Protein 1EF4 (pdb70)

InterPro domains:
  IPR000268 DNA-directed RNA polymerase subunit RPABC5/Rpb10 [MF_00250] (1-55)
  IPR000268 DNA-directed RNA polymerase subunit RPABC5/Rpb10 [PF01194] (1-54)
  IPR000268 DNA-directed RNA polymerase subunit RPABC5/Rpb10 [PIRSF005653] (1-53)
  IPR000268 DNA-directed RNA polymerase subunit RPABC5/Rpb10 [PTHR23431] (1-53)
  IPR020789 RNA polymerases, subunit N, zinc binding site [PS01112] (1-10)
  IPR023580 RNA polymerase subunit RPB10 [SSF46924] (1-54)

Sequence (55 aa):
MIPVRCLSCGKPVSAYFNEYQRRVADGEDPKDVLDDLGLKRYCCRRMLISHVETWMIPVRCLSCGKPVSAYFNEYQRRVADGEDPKDVLDDLGLKRYCCRRMLISHVETWMIPVRCLSCGKPVSAYFNEYQRRVADGEDPKDVLDDLGLKRYCCRRMLISHVETWMIPVRCLSCGKPVSAYFNEYQRRVADGEDPKDVLDDLGLKRYCCRRMLISHVETWMIPVRCLSCGKPVSAYFNEYQRRVADGEDPKDVLDDLGLKRYCCRRMLISHVETWMIPVRCLSCGKPVSAYFNEYQRRVADGEDPKDVLDDLGLKRYCCRRMLISHVETWMIPVRCLSCGKPVSAYFNEYQRRVADGEDPKDVLDDLGLKRYCCRRMLISHVETWMIPVRCLSCGKPVSAYFNEYQRRVADGEDPKDVLDDLGLKRYCCRRMLISHVETWMIPVRCLSCGKPVSAYFNEYQRRVADGEDPKDVLDDLGLKRYCCRRMLISHVETWMIPVRCLSCGKPVSAYFNEYQRRVADGEDPKDVLDDLGLKRYCCRRMLISHVETWMIPVRCLSCGKPVSAYFNEYQRRVADGEDPKDVLDDLGLKRYCCRRMLISHVETWMIPVRCLSCGKPVSAYFNEYQRRVADGEDPKDVLDDLGLKRYCCRRMLISHVETWMIPVRCLSCGKPVSAYFNEYQRRVADGEDPKDVLDDLGLKRYCCRRMLISHVETWMIPVRCLSCGKPVSAYFNEYQRRVADGEDPKDVLDDLGLKRYCCRRMLISHVETWMIPVRCLSCGKPVSAYFNEYQRRVADGEDPKDVLDDLGLKRYCCRRMLISHVETWMIPVRCLSCGKPVSAYFNEYQRRVADGEDPKDVLDDLGLKRYCCRRMLISHVETWMIPVRCLSCGKPVSAYFNEYQRRVADGEDPKDVLDDLGLKRYCCRRMLISHVETWMIPVRCLSCGKPVSAYFNEYQRRVADGEDPKDVLDDLGLKRYCCRRMLISHVETWMIPVRCLSCGKPVSAYFNEYQRRVADGEDPKDVLDDLGLKRYCCRRMLISHVETWMIPVRCLSCGKPVSAYFNEYQRRVADGEDPKDVLDDLGLKRYCCRRMLISHVETW

CATH classification: 1.10.10.60

Secondary structure (DSSP, 8-state):
--SSS-S-TTS--HHHHHHHHHHHHHT--HHHHHHHHT-SSHHHHHHHTTT----

Foldseek 3Di:
DDPDFQQQPPHHQVVLVVVLQVQVVVPHDSVVSCVVSHRPPCSNVVVCVVCNPHD

Solvent-accessible surface area: 4228 Å² total; per-residue (Å²): 93,66,96,142,154,43,8,14,50,60,128,86,0,46,83,97,21,100,62,26,101,162,64,55,79,129,64,80,101,40,150,100,0,3,117,78,3,33,6,148,174,140,39,0,79,129,51,3,55,90,124,10,105,60,284

Structure (mmCIF, N/CA/C/O backbone):
data_1EF4
#
_entry.id   1EF4
#
_cell.length_a   1.000
_cell.length_b   1.000
_cell.length_c   1.000
_cell.angle_alpha   90.00
_cell.angle_beta   90.00
_cell.angle_gamma   90.00
#
_symmetry.space_group_name_H-M   'P 1'
#
loop_
_entity.id
_entity.type
_entity.pdbx_description
1 polymer 'DNA-DIRECTED RNA POLYMERASE'
2 non-polymer 'ZINC ION'
#
loop_
_atom_site.group_PDB
_atom_site.id
_atom_site.type_symbol
_atom_site.label_atom_id
_atom_site.label_alt_id
_atom_site.label_comp_id
_atom_site.label_asym_id
_atom_site.label_entity_id
_atom_site.label_seq_id
_atom_site.pdbx_PDB_ins_code
_atom_site.Cartn_x
_atom_site.Cartn_y
_atom_site.Cartn_z
_atom_site.occupancy
_atom_site.B_iso_or_equiv
_atom_site.auth_seq_id
_atom_site.auth_comp_id
_atom_site.auth_asym_id
_atom_site.auth_atom_id
_atom_site.pdbx_PDB_model_num
ATOM 1 N N . MET A 1 1 ? -7.288 4.616 0.674 1.00 0.00 1 MET A N 1
ATOM 2 C CA . MET A 1 1 ? -6.160 4.491 1.587 1.00 0.00 1 MET A CA 1
ATOM 3 C C . MET A 1 1 ? -6.566 4.863 3.007 1.00 0.00 1 MET A C 1
ATOM 4 O O . MET A 1 1 ? -7.332 5.801 3.221 1.00 0.00 1 MET A O 1
ATOM 18 N N . ILE A 1 2 ? -6.052 4.111 3.974 1.00 0.00 2 ILE A N 1
ATOM 19 C CA . ILE A 1 2 ? -6.343 4.364 5.379 1.00 0.00 2 ILE A CA 1
ATOM 20 C C . ILE A 1 2 ? -5.882 5.771 5.768 1.00 0.00 2 ILE A C 1
ATOM 21 O O . ILE A 1 2 ? -4.812 6.217 5.360 1.00 0.00 2 ILE A O 1
ATOM 37 N N . PRO A 1 3 ? -6.701 6.501 6.539 1.00 0.00 3 PRO A N 1
ATOM 38 C CA . PRO A 1 3 ? -6.362 7.849 6.996 1.00 0.00 3 PRO A CA 1
ATOM 39 C C . PRO A 1 3 ? -5.410 7.803 8.174 1.00 0.00 3 PRO A C 1
ATOM 40 O O . PRO A 1 3 ? -5.084 6.722 8.664 1.00 0.00 3 PRO A O 1
ATOM 51 N N . VAL A 1 4 ? -4.990 8.968 8.652 1.00 0.00 4 VAL A N 1
ATOM 52 C CA . VAL A 1 4 ? -4.117 9.019 9.813 1.00 0.00 4 VAL A CA 1
ATOM 53 C C . VAL A 1 4 ? -2.759 8.383 9.501 1.00 0.00 4 VAL A C 1
ATOM 54 O O . VAL A 1 4 ? -1.759 9.077 9.318 1.00 0.00 4 VAL A O 1
ATOM 67 N N . ARG A 1 5 ? -2.739 7.059 9.473 1.00 0.00 5 ARG A N 1
ATOM 68 C CA . ARG A 1 5 ? -1.523 6.305 9.217 1.00 0.00 5 ARG A CA 1
ATOM 69 C C . ARG A 1 5 ? -0.839 6.756 7.932 1.00 0.00 5 ARG A C 1
ATOM 70 O O . ARG A 1 5 ? -1.304 7.672 7.254 1.00 0.00 5 ARG A O 1
ATOM 91 N N . CYS A 1 6 ? 0.271 6.100 7.605 1.00 0.00 6 CYS A N 1
ATOM 92 C CA . CYS A 1 6 ? 1.035 6.431 6.409 1.00 0.00 6 CYS A CA 1
ATOM 93 C C . CYS A 1 6 ? 0.801 5.413 5.304 1.00 0.00 6 CYS A C 1
ATOM 94 O O . CYS A 1 6 ? 1.393 4.336 5.303 1.00 0.00 6 CYS A O 1
ATOM 101 N N . LEU A 1 7 ? -0.060 5.770 4.361 1.00 0.00 7 LEU A N 1
ATOM 102 C CA . LEU A 1 7 ? -0.352 4.922 3.219 1.00 0.00 7 LEU A CA 1
ATOM 103 C C . LEU A 1 7 ? -0.320 5.759 1.948 1.00 0.00 7 LEU A C 1
ATOM 104 O O . LEU A 1 7 ? -1.227 5.696 1.124 1.00 0.00 7 LEU A O 1
ATOM 120 N N . SER A 1 8 ? 0.708 6.587 1.834 1.00 0.00 8 SER A N 1
ATOM 121 C CA . SER A 1 8 ? 0.868 7.469 0.684 1.00 0.00 8 SER A CA 1
ATOM 122 C C . SER A 1 8 ? 2.144 8.297 0.811 1.00 0.00 8 SER A C 1
ATOM 123 O O . SER A 1 8 ? 3.002 8.273 -0.072 1.00 0.00 8 SER A O 1
ATOM 131 N N . CYS A 1 9 ? 2.260 9.026 1.916 1.00 0.00 9 CYS A N 1
ATOM 132 C CA . CYS A 1 9 ? 3.436 9.853 2.170 1.00 0.00 9 CYS A CA 1
ATOM 133 C C . CYS A 1 9 ? 3.553 10.994 1.160 1.00 0.00 9 CYS A C 1
ATOM 134 O O . CYS A 1 9 ? 4.606 11.621 1.045 1.00 0.00 9 CYS A O 1
ATOM 141 N N . GLY A 1 10 ? 2.470 11.268 0.437 1.00 0.00 10 GLY A N 1
ATOM 142 C CA . GLY A 1 10 ? 2.490 12.338 -0.543 1.00 0.00 10 GLY A CA 1
ATOM 143 C C . GLY A 1 10 ? 1.758 11.968 -1.816 1.00 0.00 10 GLY A C 1
ATOM 144 O O . GLY A 1 10 ? 1.169 12.827 -2.475 1.00 0.00 10 GLY A O 1
ATOM 148 N N . LYS A 1 11 ? 1.799 10.689 -2.166 1.00 0.00 11 LYS A N 1
ATOM 149 C CA . LYS A 1 11 ? 1.140 10.206 -3.372 1.00 0.00 11 LYS A CA 1
ATOM 150 C C . LYS A 1 11 ? 0.066 9.177 -3.030 1.00 0.00 11 LYS A C 1
ATOM 151 O O . LYS A 1 11 ? 0.284 8.297 -2.198 1.00 0.00 11 LYS A O 1
ATOM 170 N N . PRO A 1 12 ? -1.115 9.273 -3.666 1.00 0.00 12 PRO A N 1
ATOM 171 C CA . PRO A 1 12 ? -2.223 8.343 -3.416 1.00 0.00 12 PRO A CA 1
ATOM 172 C C . PRO A 1 12 ? -1.826 6.891 -3.666 1.00 0.00 12 PRO A C 1
ATOM 173 O O . PRO A 1 12 ? -1.156 6.582 -4.651 1.00 0.00 12 PRO A O 1
ATOM 184 N N . VAL A 1 13 ? -2.249 6.004 -2.771 1.00 0.00 13 VAL A N 1
ATOM 185 C CA . VAL A 1 13 ? -1.949 4.582 -2.902 1.00 0.00 13 VAL A CA 1
ATOM 186 C C . VAL A 1 13 ? -3.207 3.777 -3.249 1.00 0.00 13 VAL A C 1
ATOM 187 O O . VAL A 1 13 ? -3.116 2.629 -3.684 1.00 0.00 13 VAL A O 1
ATOM 200 N N . SER A 1 14 ? -4.377 4.388 -3.062 1.00 0.00 14 SER A N 1
ATOM 201 C CA . SER A 1 14 ? -5.643 3.725 -3.358 1.00 0.00 14 SER A CA 1
ATOM 202 C C . SER A 1 14 ? -5.722 3.322 -4.827 1.00 0.00 14 SER A C 1
ATOM 203 O O . SER A 1 14 ? -5.937 2.155 -5.150 1.00 0.00 14 SER A O 1
ATOM 211 N N . ALA A 1 15 ? -5.556 4.296 -5.714 1.00 0.00 15 ALA A N 1
ATOM 212 C CA . ALA A 1 15 ? -5.610 4.034 -7.146 1.00 0.00 15 ALA A CA 1
ATOM 213 C C . ALA A 1 15 ? -4.615 2.947 -7.539 1.00 0.00 15 ALA A C 1
ATOM 214 O O . ALA A 1 15 ? -4.849 2.187 -8.478 1.00 0.00 15 ALA A O 1
ATOM 221 N N . TYR A 1 16 ? -3.505 2.879 -6.811 1.00 0.00 16 TYR A N 1
ATOM 222 C CA . TYR A 1 16 ? -2.468 1.896 -7.087 1.00 0.00 16 TYR A CA 1
ATOM 223 C C . TYR A 1 16 ? -2.744 0.581 -6.362 1.00 0.00 16 TYR A C 1
ATOM 224 O O . TYR A 1 16 ? -2.322 -0.485 -6.812 1.00 0.00 16 TYR A O 1
ATOM 242 N N . PHE A 1 17 ? -3.456 0.659 -5.239 1.00 0.00 17 PHE A N 1
ATOM 243 C CA . PHE A 1 17 ? -3.790 -0.534 -4.462 1.00 0.00 17 PHE A CA 1
ATOM 244 C C . PHE A 1 17 ? -4.337 -1.633 -5.368 1.00 0.00 17 PHE A C 1
ATOM 245 O O . PHE A 1 17 ? -4.193 -2.820 -5.077 1.00 0.00 17 PHE A O 1
ATOM 262 N N . ASN A 1 18 ? -4.953 -1.226 -6.473 1.00 0.00 18 ASN A N 1
ATOM 263 C CA . ASN A 1 18 ? -5.495 -2.175 -7.435 1.00 0.00 18 ASN A CA 1
ATOM 264 C C . ASN A 1 18 ? -4.377 -3.033 -8.017 1.00 0.00 18 ASN A C 1
ATOM 265 O O . ASN A 1 18 ? -4.539 -4.238 -8.211 1.00 0.00 18 ASN A O 1
ATOM 276 N N . GLU A 1 19 ? -3.236 -2.403 -8.277 1.00 0.00 19 GLU A N 1
ATOM 277 C CA . GLU A 1 19 ? -2.078 -3.108 -8.810 1.00 0.00 19 GLU A CA 1
ATOM 278 C C . GLU A 1 19 ? -1.624 -4.187 -7.837 1.00 0.00 19 GLU A C 1
ATOM 279 O O . GLU A 1 19 ? -1.471 -5.351 -8.209 1.00 0.00 19 GLU A O 1
ATOM 291 N N . TYR A 1 20 ? -1.429 -3.795 -6.583 1.00 0.00 20 TYR A N 1
ATOM 292 C CA . TYR A 1 20 ? -1.025 -4.729 -5.543 1.00 0.00 20 TYR A CA 1
ATOM 293 C C . TYR A 1 20 ? -1.984 -5.913 -5.492 1.00 0.00 20 TYR A C 1
ATOM 294 O O . TYR A 1 20 ? -1.565 -7.070 -5.466 1.00 0.00 20 TYR A O 1
ATOM 312 N N . GLN A 1 21 ? -3.275 -5.606 -5.478 1.00 0.00 21 GLN A N 1
ATOM 313 C CA . GLN A 1 21 ? -4.308 -6.633 -5.431 1.00 0.00 21 GLN A CA 1
ATOM 314 C C . GLN A 1 21 ? -4.164 -7.602 -6.600 1.00 0.00 21 GLN A C 1
ATOM 315 O O . GLN A 1 21 ? -3.995 -8.806 -6.405 1.00 0.00 21 GLN A O 1
ATOM 329 N N . ARG A 1 22 ? -4.232 -7.068 -7.814 1.00 0.00 22 ARG A N 1
ATOM 330 C CA . ARG A 1 22 ? -4.111 -7.884 -9.016 1.00 0.00 22 ARG A CA 1
ATOM 331 C C . ARG A 1 22 ? -2.855 -8.748 -8.966 1.00 0.00 22 ARG A C 1
ATOM 332 O O . ARG A 1 22 ? -2.916 -9.960 -9.168 1.00 0.00 22 ARG A O 1
ATOM 353 N N . ARG A 1 23 ? -1.717 -8.116 -8.695 1.00 0.00 23 ARG A N 1
ATOM 354 C CA . ARG A 1 23 ? -0.448 -8.829 -8.623 1.00 0.00 23 ARG A CA 1
ATOM 355 C C . ARG A 1 23 ? -0.477 -9.890 -7.527 1.00 0.00 23 ARG A C 1
ATOM 356 O O . ARG A 1 23 ? -0.390 -11.086 -7.806 1.00 0.00 23 ARG A O 1
ATOM 377 N N . VAL A 1 24 ? -0.599 -9.443 -6.281 1.00 0.00 24 VAL A N 1
ATOM 378 C CA . VAL A 1 24 ? -0.639 -10.355 -5.143 1.00 0.00 24 VAL A CA 1
ATOM 379 C C . VAL A 1 24 ? -1.638 -11.484 -5.377 1.00 0.00 24 VAL A C 1
ATOM 380 O O . VAL A 1 24 ? -1.459 -12.597 -4.884 1.00 0.00 24 VAL A O 1
ATOM 393 N N . ALA A 1 25 ? -2.688 -11.189 -6.137 1.00 0.00 25 ALA A N 1
ATOM 394 C CA . ALA A 1 25 ? -3.712 -12.181 -6.443 1.00 0.00 25 ALA A CA 1
ATOM 395 C C . ALA A 1 25 ? -3.128 -13.335 -7.249 1.00 0.00 25 ALA A C 1
ATOM 396 O O . ALA A 1 25 ? -3.210 -14.495 -6.842 1.00 0.00 25 ALA A O 1
ATOM 403 N N . ASP A 1 26 ? -2.535 -13.010 -8.394 1.00 0.00 26 ASP A N 1
ATOM 404 C CA . ASP A 1 26 ? -1.931 -14.019 -9.254 1.00 0.00 26 ASP A CA 1
ATOM 405 C C . ASP A 1 26 ? -0.728 -14.662 -8.575 1.00 0.00 26 ASP A C 1
ATOM 406 O O . ASP A 1 26 ? -0.410 -15.826 -8.820 1.00 0.00 26 ASP A O 1
ATOM 415 N N . GLY A 1 27 ? -0.060 -13.895 -7.719 1.00 0.00 27 GLY A N 1
ATOM 416 C CA . GLY A 1 27 ? 1.104 -14.404 -7.017 1.00 0.00 27 GLY A CA 1
ATOM 417 C C . GLY A 1 27 ? 2.367 -13.641 -7.361 1.00 0.00 27 GLY A C 1
ATOM 418 O O . GLY A 1 27 ? 3.466 -14.194 -7.318 1.00 0.00 27 GLY A O 1
ATOM 422 N N . GLU A 1 28 ? 2.212 -12.366 -7.705 1.00 0.00 28 GLU A N 1
ATOM 423 C CA . GLU A 1 28 ? 3.346 -11.525 -8.058 1.00 0.00 28 GLU A CA 1
ATOM 424 C C . GLU A 1 28 ? 3.953 -10.881 -6.817 1.00 0.00 28 GLU A C 1
ATOM 425 O O . GLU A 1 28 ? 3.244 -10.563 -5.861 1.00 0.00 28 GLU A O 1
ATOM 437 N N . ASP A 1 29 ? 5.267 -10.690 -6.837 1.00 0.00 29 ASP A N 1
ATOM 438 C CA . ASP A 1 29 ? 5.968 -10.076 -5.717 1.00 0.00 29 ASP A CA 1
ATOM 439 C C . ASP A 1 29 ? 5.384 -8.699 -5.405 1.00 0.00 29 ASP A C 1
ATOM 440 O O . ASP A 1 29 ? 5.578 -7.751 -6.165 1.00 0.00 29 ASP A O 1
ATOM 449 N N . PRO A 1 30 ? 4.645 -8.568 -4.287 1.00 0.00 30 PRO A N 1
ATOM 450 C CA . PRO A 1 30 ? 4.038 -7.293 -3.897 1.00 0.00 30 PRO A CA 1
ATOM 451 C C . PRO A 1 30 ? 5.075 -6.186 -3.777 1.00 0.00 30 PRO A C 1
ATOM 452 O O . PRO A 1 30 ? 4.866 -5.072 -4.257 1.00 0.00 30 PRO A O 1
ATOM 463 N N . LYS A 1 31 ? 6.206 -6.501 -3.148 1.00 0.00 31 LYS A N 1
ATOM 464 C CA . LYS A 1 31 ? 7.287 -5.535 -2.994 1.00 0.00 31 LYS A CA 1
ATOM 465 C C . LYS A 1 31 ? 7.614 -4.897 -4.337 1.00 0.00 31 LYS A C 1
ATOM 466 O O . LYS A 1 31 ? 7.885 -3.698 -4.422 1.00 0.00 31 LYS A O 1
ATOM 485 N N . ASP A 1 32 ? 7.540 -5.701 -5.393 1.00 0.00 32 ASP A N 1
ATOM 486 C CA . ASP A 1 32 ? 7.749 -5.200 -6.741 1.00 0.00 32 ASP A CA 1
ATOM 487 C C . ASP A 1 32 ? 6.623 -4.240 -7.093 1.00 0.00 32 ASP A C 1
ATOM 488 O O . ASP A 1 32 ? 6.848 -3.182 -7.684 1.00 0.00 32 ASP A O 1
ATOM 497 N N . VAL A 1 33 ? 5.412 -4.601 -6.681 1.00 0.00 33 VAL A N 1
ATOM 498 C CA . VAL A 1 33 ? 4.253 -3.753 -6.893 1.00 0.00 33 VAL A CA 1
ATOM 499 C C . VAL A 1 33 ? 4.448 -2.425 -6.181 1.00 0.00 33 VAL A C 1
ATOM 500 O O . VAL A 1 33 ? 4.185 -1.365 -6.742 1.00 0.00 33 VAL A O 1
ATOM 513 N N . LEU A 1 34 ? 4.945 -2.490 -4.945 1.00 0.00 34 LEU A N 1
ATOM 514 C CA . LEU A 1 34 ? 5.207 -1.288 -4.160 1.00 0.00 34 LEU A CA 1
ATOM 515 C C . LEU A 1 34 ? 5.993 -0.283 -4.986 1.00 0.00 34 LEU A C 1
ATOM 516 O O . LEU A 1 34 ? 5.750 0.922 -4.919 1.00 0.00 34 LEU A O 1
ATOM 532 N N . ASP A 1 35 ? 6.919 -0.794 -5.789 1.00 0.00 35 ASP A N 1
ATOM 533 C CA . ASP A 1 35 ? 7.707 0.054 -6.663 1.00 0.00 35 ASP A CA 1
ATOM 534 C C . ASP A 1 35 ? 6.796 0.744 -7.674 1.00 0.00 35 ASP A C 1
ATOM 535 O O . ASP A 1 35 ? 6.978 1.917 -7.995 1.00 0.00 35 ASP A O 1
ATOM 544 N N . ASP A 1 36 ? 5.794 0.004 -8.147 1.00 0.00 36 ASP A N 1
ATOM 545 C CA . ASP A 1 36 ? 4.825 0.539 -9.098 1.00 0.00 36 ASP A CA 1
ATOM 546 C C . ASP A 1 36 ? 3.799 1.413 -8.384 1.00 0.00 36 ASP A C 1
ATOM 547 O O . ASP A 1 36 ? 3.461 2.501 -8.849 1.00 0.00 36 ASP A O 1
ATOM 556 N N . LEU A 1 37 ? 3.313 0.928 -7.242 1.00 0.00 37 LEU A N 1
ATOM 557 C CA . LEU A 1 37 ? 2.336 1.659 -6.440 1.00 0.00 37 LEU A CA 1
ATOM 558 C C . LEU A 1 37 ? 2.744 3.121 -6.287 1.00 0.00 37 LEU A C 1
ATOM 559 O O . LEU A 1 37 ? 1.920 4.027 -6.416 1.00 0.00 37 LEU A O 1
ATOM 575 N N . GLY A 1 38 ? 4.025 3.338 -6.021 1.00 0.00 38 GLY A N 1
ATOM 576 C CA . GLY A 1 38 ? 4.538 4.686 -5.868 1.00 0.00 38 GLY A CA 1
ATOM 577 C C . GLY A 1 38 ? 4.258 5.267 -4.497 1.00 0.00 38 GLY A C 1
ATOM 578 O O . GLY A 1 38 ? 3.662 6.337 -4.379 1.00 0.00 38 GLY A O 1
ATOM 582 N N . LEU A 1 39 ? 4.702 4.567 -3.459 1.00 0.00 39 LEU A N 1
ATOM 583 C CA . LEU A 1 39 ? 4.500 5.022 -2.090 1.00 0.00 39 LEU A CA 1
ATOM 584 C C . LEU A 1 39 ? 5.826 5.428 -1.452 1.00 0.00 39 LEU A C 1
ATOM 585 O O . LEU A 1 39 ? 6.548 4.592 -0.910 1.00 0.00 39 LEU A O 1
ATOM 601 N N . LYS A 1 40 ? 6.141 6.717 -1.531 1.00 0.00 40 LYS A N 1
ATOM 602 C CA . LYS A 1 40 ? 7.382 7.238 -0.971 1.00 0.00 40 LYS A CA 1
ATOM 603 C C . LYS A 1 40 ? 7.575 6.770 0.467 1.00 0.00 40 LYS A C 1
ATOM 604 O O . LYS A 1 40 ? 6.614 6.650 1.227 1.00 0.00 40 LYS A O 1
ATOM 623 N N . ARG A 1 41 ? 8.825 6.510 0.833 1.00 0.00 41 ARG A N 1
ATOM 624 C CA . ARG A 1 41 ? 9.148 6.057 2.181 1.00 0.00 41 ARG A CA 1
ATOM 625 C C . ARG A 1 41 ? 8.513 4.701 2.466 1.00 0.00 41 ARG A C 1
ATOM 626 O O . ARG A 1 41 ? 7.329 4.489 2.198 1.00 0.00 41 ARG A O 1
ATOM 647 N N . TYR A 1 42 ? 9.306 3.786 3.011 1.00 0.00 42 TYR A N 1
ATOM 648 C CA . TYR A 1 42 ? 8.821 2.450 3.334 1.00 0.00 42 TYR A CA 1
ATOM 649 C C . TYR A 1 42 ? 7.911 2.467 4.559 1.00 0.00 42 TYR A C 1
ATOM 650 O O . TYR A 1 42 ? 7.191 1.503 4.815 1.00 0.00 42 TYR A O 1
ATOM 668 N N . CYS A 1 43 ? 7.934 3.569 5.310 1.00 0.00 43 CYS A N 1
ATOM 669 C CA . CYS A 1 43 ? 7.095 3.697 6.499 1.00 0.00 43 CYS A CA 1
ATOM 670 C C . CYS A 1 43 ? 5.658 3.286 6.193 1.00 0.00 43 CYS A C 1
ATOM 671 O O . CYS A 1 43 ? 4.942 2.793 7.064 1.00 0.00 43 CYS A O 1
ATOM 678 N N . CYS A 1 44 ? 5.252 3.479 4.942 1.00 0.00 44 CYS A N 1
ATOM 679 C CA . CYS A 1 44 ? 3.912 3.103 4.508 1.00 0.00 44 CYS A CA 1
ATOM 680 C C . CYS A 1 44 ? 3.891 1.647 4.063 1.00 0.00 44 CYS A C 1
ATOM 681 O O . CYS A 1 44 ? 3.156 0.830 4.613 1.00 0.00 44 CYS A O 1
ATOM 688 N N . ARG A 1 45 ? 4.728 1.322 3.080 1.00 0.00 45 ARG A N 1
ATOM 689 C CA . ARG A 1 45 ? 4.808 -0.041 2.559 1.00 0.00 45 ARG A CA 1
ATOM 690 C C . ARG A 1 45 ? 4.889 -1.059 3.691 1.00 0.00 45 ARG A C 1
ATOM 691 O O . ARG A 1 45 ? 4.058 -1.958 3.783 1.00 0.00 45 ARG A O 1
ATOM 712 N N . ARG A 1 46 ? 5.885 -0.900 4.565 1.00 0.00 46 ARG A N 1
ATOM 713 C CA . ARG A 1 46 ? 6.074 -1.812 5.694 1.00 0.00 46 ARG A CA 1
ATOM 714 C C . ARG A 1 46 ? 4.742 -2.158 6.357 1.00 0.00 46 ARG A C 1
ATOM 715 O O . ARG A 1 46 ? 4.544 -3.276 6.829 1.00 0.00 46 ARG A O 1
ATOM 736 N N . MET A 1 47 ? 3.832 -1.192 6.371 1.00 0.00 47 MET A N 1
ATOM 737 C CA . MET A 1 47 ? 2.506 -1.400 6.936 1.00 0.00 47 MET A CA 1
ATOM 738 C C . MET A 1 47 ? 1.565 -1.968 5.882 1.00 0.00 47 MET A C 1
ATOM 739 O O . MET A 1 47 ? 0.702 -2.796 6.178 1.00 0.00 47 MET A O 1
ATOM 753 N N . LEU A 1 48 ? 1.743 -1.509 4.647 1.00 0.00 48 LEU A N 1
ATOM 754 C CA . LEU A 1 48 ? 0.907 -1.941 3.534 1.00 0.00 48 LEU A CA 1
ATOM 755 C C . LEU A 1 48 ? 1.212 -3.373 3.118 1.00 0.00 48 LEU A C 1
ATOM 756 O O . LEU A 1 48 ? 0.384 -4.266 3.296 1.00 0.00 48 LEU A O 1
ATOM 772 N N . ILE A 1 49 ? 2.389 -3.582 2.528 1.00 0.00 49 ILE A N 1
ATOM 773 C CA . ILE A 1 49 ? 2.780 -4.911 2.042 1.00 0.00 49 ILE A CA 1
ATOM 774 C C . ILE A 1 49 ? 2.385 -6.007 3.030 1.00 0.00 49 ILE A C 1
ATOM 775 O O . ILE A 1 49 ? 2.084 -7.134 2.637 1.00 0.00 49 ILE A O 1
ATOM 791 N N . SER A 1 50 ? 2.376 -5.660 4.312 1.00 0.00 50 SER A N 1
ATOM 792 C CA . SER A 1 50 ? 1.989 -6.600 5.355 1.00 0.00 50 SER A CA 1
ATOM 793 C C . SER A 1 50 ? 0.481 -6.567 5.590 1.00 0.00 50 SER A C 1
ATOM 794 O O . SER A 1 50 ? -0.213 -7.561 5.380 1.00 0.00 50 SER A O 1
ATOM 802 N N . HIS A 1 51 ? -0.014 -5.420 6.048 1.00 0.00 51 HIS A N 1
ATOM 803 C CA . HIS A 1 51 ? -1.434 -5.260 6.347 1.00 0.00 51 HIS A CA 1
ATOM 804 C C . HIS A 1 51 ? -2.233 -4.821 5.119 1.00 0.00 51 HIS A C 1
ATOM 805 O O . HIS A 1 51 ? -3.002 -5.604 4.561 1.00 0.00 51 HIS A O 1
ATOM 819 N N . VAL A 1 52 ? -2.079 -3.547 4.740 1.00 0.00 52 VAL A N 1
ATOM 820 C CA . VAL A 1 52 ? -2.805 -2.957 3.605 1.00 0.00 52 VAL A CA 1
ATOM 821 C C . VAL A 1 52 ? -4.219 -3.517 3.467 1.00 0.00 52 VAL A C 1
ATOM 822 O O . VAL A 1 52 ? -4.596 -4.028 2.413 1.00 0.00 52 VAL A O 1
ATOM 835 N N . GLU A 1 53 ? -5.002 -3.402 4.535 1.00 0.00 53 GLU A N 1
ATOM 836 C CA . GLU A 1 53 ? -6.377 -3.889 4.531 1.00 0.00 53 GLU A CA 1
ATOM 837 C C . GLU A 1 53 ? -7.140 -3.356 3.323 1.00 0.00 53 GLU A C 1
ATOM 838 O O . GLU A 1 53 ? -7.742 -2.283 3.380 1.00 0.00 53 GLU A O 1
ATOM 850 N N . THR A 1 54 ? -7.111 -4.113 2.231 1.00 0.00 54 THR A N 1
ATOM 851 C CA . THR A 1 54 ? -7.796 -3.715 1.006 1.00 0.00 54 THR A CA 1
ATOM 852 C C . THR A 1 54 ? -9.299 -3.945 1.119 1.00 0.00 54 THR A C 1
ATOM 853 O O . THR A 1 54 ? -10.094 -3.232 0.506 1.00 0.00 54 THR A O 1
ATOM 864 N N . TRP A 1 55 ? -9.682 -4.944 1.908 1.00 0.00 55 TRP A N 1
ATOM 865 C CA . TRP A 1 55 ? -11.091 -5.267 2.101 1.00 0.00 55 TRP A CA 1
ATOM 866 C C . TRP A 1 55 ? -11.882 -4.029 2.506 1.00 0.00 55 TRP A C 1
ATOM 867 O O . TRP A 1 55 ? -11.279 -3.109 3.100 1.00 0.00 55 TRP A O 1
ATOM 890 N N . MET A 1 1 ? -7.238 3.118 0.814 1.00 0.00 1 MET A N 2
ATOM 891 C CA . MET A 1 1 ? -6.146 3.394 1.739 1.00 0.00 1 MET A CA 2
ATOM 892 C C . MET A 1 1 ? -6.681 3.874 3.084 1.00 0.00 1 MET A C 2
ATOM 893 O O . MET A 1 1 ? -7.865 4.181 3.219 1.00 0.00 1 MET A O 2
ATOM 907 N N . ILE A 1 2 ? -5.801 3.933 4.078 1.00 0.00 2 ILE A N 2
ATOM 908 C CA . ILE A 1 2 ? -6.185 4.374 5.414 1.00 0.00 2 ILE A CA 2
ATOM 909 C C . ILE A 1 2 ? -5.638 5.777 5.697 1.00 0.00 2 ILE A C 2
ATOM 910 O O . ILE A 1 2 ? -4.446 6.027 5.536 1.00 0.00 2 ILE A O 2
ATOM 926 N N . PRO A 1 3 ? -6.508 6.721 6.095 1.00 0.00 3 PRO A N 2
ATOM 927 C CA . PRO A 1 3 ? -6.096 8.094 6.409 1.00 0.00 3 PRO A CA 2
ATOM 928 C C . PRO A 1 3 ? -5.343 8.161 7.720 1.00 0.00 3 PRO A C 2
ATOM 929 O O . PRO A 1 3 ? -5.098 7.129 8.345 1.00 0.00 3 PRO A O 2
ATOM 940 N N . VAL A 1 4 ? -5.016 9.373 8.156 1.00 0.00 4 VAL A N 2
ATOM 941 C CA . VAL A 1 4 ? -4.343 9.554 9.430 1.00 0.00 4 VAL A CA 2
ATOM 942 C C . VAL A 1 4 ? -2.930 8.959 9.389 1.00 0.00 4 VAL A C 2
ATOM 943 O O . VAL A 1 4 ? -1.936 9.683 9.451 1.00 0.00 4 VAL A O 2
ATOM 956 N N . ARG A 1 5 ? -2.859 7.641 9.296 1.00 0.00 5 ARG A N 2
ATOM 957 C CA . ARG A 1 5 ? -1.589 6.932 9.265 1.00 0.00 5 ARG A CA 2
ATOM 958 C C . ARG A 1 5 ? -0.899 7.069 7.915 1.00 0.00 5 ARG A C 2
ATOM 959 O O . ARG A 1 5 ? -1.307 7.862 7.067 1.00 0.00 5 ARG A O 2
ATOM 980 N N . CYS A 1 6 ? 0.135 6.260 7.726 1.00 0.00 6 CYS A N 2
ATOM 981 C CA . CYS A 1 6 ? 0.861 6.206 6.467 1.00 0.00 6 CYS A CA 2
ATOM 982 C C . CYS A 1 6 ? -0.089 5.842 5.341 1.00 0.00 6 CYS A C 2
ATOM 983 O O . CYS A 1 6 ? -1.293 6.051 5.458 1.00 0.00 6 CYS A O 2
ATOM 990 N N . LEU A 1 7 ? 0.461 5.311 4.253 1.00 0.00 7 LEU A N 2
ATOM 991 C CA . LEU A 1 7 ? -0.324 4.898 3.089 1.00 0.00 7 LEU A CA 2
ATOM 992 C C . LEU A 1 7 ? -0.579 6.078 2.158 1.00 0.00 7 LEU A C 2
ATOM 993 O O . LEU A 1 7 ? -1.600 6.133 1.474 1.00 0.00 7 LEU A O 2
ATOM 1009 N N . SER A 1 8 ? 0.362 7.015 2.129 1.00 0.00 8 SER A N 2
ATOM 1010 C CA . SER A 1 8 ? 0.242 8.192 1.278 1.00 0.00 8 SER A CA 2
ATOM 1011 C C . SER A 1 8 ? 1.510 9.035 1.342 1.00 0.00 8 SER A C 2
ATOM 1012 O O . SER A 1 8 ? 2.327 9.018 0.422 1.00 0.00 8 SER A O 2
ATOM 1020 N N . CYS A 1 9 ? 1.669 9.768 2.438 1.00 0.00 9 CYS A N 2
ATOM 1021 C CA . CYS A 1 9 ? 2.842 10.611 2.627 1.00 0.00 9 CYS A CA 2
ATOM 1022 C C . CYS A 1 9 ? 2.954 11.666 1.527 1.00 0.00 9 CYS A C 2
ATOM 1023 O O . CYS A 1 9 ? 4.016 12.257 1.331 1.00 0.00 9 CYS A O 2
ATOM 1030 N N . GLY A 1 10 ? 1.858 11.898 0.812 1.00 0.00 10 GLY A N 2
ATOM 1031 C CA . GLY A 1 10 ? 1.862 12.878 -0.257 1.00 0.00 10 GLY A CA 2
ATOM 1032 C C . GLY A 1 10 ? 1.489 12.278 -1.598 1.00 0.00 10 GLY A C 2
ATOM 1033 O O . GLY A 1 10 ? 1.090 12.994 -2.517 1.00 0.00 10 GLY A O 2
ATOM 1037 N N . LYS A 1 11 ? 1.625 10.961 -1.714 1.00 0.00 11 LYS A N 2
ATOM 1038 C CA . LYS A 1 11 ? 1.315 10.268 -2.959 1.00 0.00 11 LYS A CA 2
ATOM 1039 C C . LYS A 1 11 ? 0.162 9.282 -2.767 1.00 0.00 11 LYS A C 2
ATOM 1040 O O . LYS A 1 11 ? 0.243 8.380 -1.933 1.00 0.00 11 LYS A O 2
ATOM 1059 N N . PRO A 1 12 ? -0.928 9.430 -3.543 1.00 0.00 12 PRO A N 2
ATOM 1060 C CA . PRO A 1 12 ? -2.095 8.543 -3.445 1.00 0.00 12 PRO A CA 2
ATOM 1061 C C . PRO A 1 12 ? -1.740 7.085 -3.719 1.00 0.00 12 PRO A C 2
ATOM 1062 O O . PRO A 1 12 ? -1.080 6.772 -4.710 1.00 0.00 12 PRO A O 2
ATOM 1073 N N . VAL A 1 13 ? -2.192 6.196 -2.840 1.00 0.00 13 VAL A N 2
ATOM 1074 C CA . VAL A 1 13 ? -1.920 4.769 -2.984 1.00 0.00 13 VAL A CA 2
ATOM 1075 C C . VAL A 1 13 ? -3.200 3.976 -3.251 1.00 0.00 13 VAL A C 2
ATOM 1076 O O . VAL A 1 13 ? -3.148 2.841 -3.724 1.00 0.00 13 VAL A O 2
ATOM 1089 N N . SER A 1 14 ? -4.346 4.577 -2.940 1.00 0.00 14 SER A N 2
ATOM 1090 C CA . SER A 1 14 ? -5.634 3.921 -3.136 1.00 0.00 14 SER A CA 2
ATOM 1091 C C . SER A 1 14 ? -5.819 3.479 -4.585 1.00 0.00 14 SER A C 2
ATOM 1092 O O . SER A 1 14 ? -6.264 2.363 -4.851 1.00 0.00 14 SER A O 2
ATOM 1100 N N . ALA A 1 15 ? -5.485 4.364 -5.517 1.00 0.00 15 ALA A N 2
ATOM 1101 C CA . ALA A 1 15 ? -5.630 4.067 -6.938 1.00 0.00 15 ALA A CA 2
ATOM 1102 C C . ALA A 1 15 ? -4.673 2.962 -7.376 1.00 0.00 15 ALA A C 2
ATOM 1103 O O . ALA A 1 15 ? -4.984 2.181 -8.277 1.00 0.00 15 ALA A O 2
ATOM 1110 N N . TYR A 1 16 ? -3.508 2.904 -6.739 1.00 0.00 16 TYR A N 2
ATOM 1111 C CA . TYR A 1 16 ? -2.505 1.902 -7.069 1.00 0.00 16 TYR A CA 2
ATOM 1112 C C . TYR A 1 16 ? -2.770 0.597 -6.327 1.00 0.00 16 TYR A C 2
ATOM 1113 O O . TYR A 1 16 ? -2.354 -0.476 -6.768 1.00 0.00 16 TYR A O 2
ATOM 1131 N N . PHE A 1 17 ? -3.474 0.693 -5.202 1.00 0.00 17 PHE A N 2
ATOM 1132 C CA . PHE A 1 17 ? -3.808 -0.486 -4.403 1.00 0.00 17 PHE A CA 2
ATOM 1133 C C . PHE A 1 17 ? -4.327 -1.615 -5.288 1.00 0.00 17 PHE A C 2
ATOM 1134 O O . PHE A 1 17 ? -4.132 -2.793 -4.988 1.00 0.00 17 PHE A O 2
ATOM 1151 N N . ASN A 1 18 ? -4.977 -1.245 -6.387 1.00 0.00 18 ASN A N 2
ATOM 1152 C CA . ASN A 1 18 ? -5.498 -2.227 -7.329 1.00 0.00 18 ASN A CA 2
ATOM 1153 C C . ASN A 1 18 ? -4.360 -3.071 -7.890 1.00 0.00 18 ASN A C 2
ATOM 1154 O O . ASN A 1 18 ? -4.505 -4.277 -8.088 1.00 0.00 18 ASN A O 2
ATOM 1165 N N . GLU A 1 19 ? -3.222 -2.426 -8.129 1.00 0.00 19 GLU A N 2
ATOM 1166 C CA . GLU A 1 19 ? -2.045 -3.117 -8.641 1.00 0.00 19 GLU A CA 2
ATOM 1167 C C . GLU A 1 19 ? -1.580 -4.172 -7.646 1.00 0.00 19 GLU A C 2
ATOM 1168 O O . GLU A 1 19 ? -1.381 -5.333 -8.002 1.00 0.00 19 GLU A O 2
ATOM 1180 N N . TYR A 1 20 ? -1.428 -3.762 -6.390 1.00 0.00 20 TYR A N 2
ATOM 1181 C CA . TYR A 1 20 ? -1.026 -4.679 -5.330 1.00 0.00 20 TYR A CA 2
ATOM 1182 C C . TYR A 1 20 ? -1.946 -5.894 -5.313 1.00 0.00 20 TYR A C 2
ATOM 1183 O O . TYR A 1 20 ? -1.489 -7.036 -5.300 1.00 0.00 20 TYR A O 2
ATOM 1201 N N . GLN A 1 21 ? -3.245 -5.629 -5.312 1.00 0.00 21 GLN A N 2
ATOM 1202 C CA . GLN A 1 21 ? -4.241 -6.690 -5.307 1.00 0.00 21 GLN A CA 2
ATOM 1203 C C . GLN A 1 21 ? -4.022 -7.634 -6.483 1.00 0.00 21 GLN A C 2
ATOM 1204 O O . GLN A 1 21 ? -3.651 -8.794 -6.302 1.00 0.00 21 GLN A O 2
ATOM 1218 N N . ARG A 1 22 ? -4.248 -7.122 -7.688 1.00 0.00 22 ARG A N 2
ATOM 1219 C CA . ARG A 1 22 ? -4.090 -7.911 -8.907 1.00 0.00 22 ARG A CA 2
ATOM 1220 C C . ARG A 1 22 ? -2.815 -8.750 -8.870 1.00 0.00 22 ARG A C 2
ATOM 1221 O O . ARG A 1 22 ? -2.854 -9.962 -9.088 1.00 0.00 22 ARG A O 2
ATOM 1242 N N . ARG A 1 23 ? -1.686 -8.105 -8.589 1.00 0.00 23 ARG A N 2
ATOM 1243 C CA . ARG A 1 23 ? -0.410 -8.807 -8.524 1.00 0.00 23 ARG A CA 2
ATOM 1244 C C . ARG A 1 23 ? -0.472 -9.946 -7.514 1.00 0.00 23 ARG A C 2
ATOM 1245 O O . ARG A 1 23 ? -0.327 -11.114 -7.873 1.00 0.00 23 ARG A O 2
ATOM 1266 N N . VAL A 1 24 ? -0.706 -9.602 -6.251 1.00 0.00 24 VAL A N 2
ATOM 1267 C CA . VAL A 1 24 ? -0.800 -10.602 -5.193 1.00 0.00 24 VAL A CA 2
ATOM 1268 C C . VAL A 1 24 ? -1.747 -11.730 -5.592 1.00 0.00 24 VAL A C 2
ATOM 1269 O O . VAL A 1 24 ? -1.611 -12.862 -5.128 1.00 0.00 24 VAL A O 2
ATOM 1282 N N . ALA A 1 25 ? -2.705 -11.409 -6.456 1.00 0.00 25 ALA A N 2
ATOM 1283 C CA . ALA A 1 25 ? -3.675 -12.393 -6.923 1.00 0.00 25 ALA A CA 2
ATOM 1284 C C . ALA A 1 25 ? -2.998 -13.467 -7.768 1.00 0.00 25 ALA A C 2
ATOM 1285 O O . ALA A 1 25 ? -3.064 -14.654 -7.450 1.00 0.00 25 ALA A O 2
ATOM 1292 N N . ASP A 1 26 ? -2.347 -13.043 -8.846 1.00 0.00 26 ASP A N 2
ATOM 1293 C CA . ASP A 1 26 ? -1.655 -13.971 -9.733 1.00 0.00 26 ASP A CA 2
ATOM 1294 C C . ASP A 1 26 ? -0.525 -14.682 -8.994 1.00 0.00 26 ASP A C 2
ATOM 1295 O O . ASP A 1 26 ? -0.267 -15.863 -9.226 1.00 0.00 26 ASP A O 2
ATOM 1304 N N . GLY A 1 27 ? 0.140 -13.958 -8.097 1.00 0.00 27 GLY A N 2
ATOM 1305 C CA . GLY A 1 27 ? 1.225 -14.543 -7.330 1.00 0.00 27 GLY A CA 2
ATOM 1306 C C . GLY A 1 27 ? 2.530 -13.784 -7.480 1.00 0.00 27 GLY A C 2
ATOM 1307 O O . GLY A 1 27 ? 3.606 -14.382 -7.465 1.00 0.00 27 GLY A O 2
ATOM 1311 N N . GLU A 1 28 ? 2.439 -12.464 -7.613 1.00 0.00 28 GLU A N 2
ATOM 1312 C CA . GLU A 1 28 ? 3.624 -11.629 -7.758 1.00 0.00 28 GLU A CA 2
ATOM 1313 C C . GLU A 1 28 ? 4.047 -11.046 -6.415 1.00 0.00 28 GLU A C 2
ATOM 1314 O O . GLU A 1 28 ? 3.228 -10.883 -5.511 1.00 0.00 28 GLU A O 2
ATOM 1326 N N . ASP A 1 29 ? 5.330 -10.724 -6.295 1.00 0.00 29 ASP A N 2
ATOM 1327 C CA . ASP A 1 29 ? 5.856 -10.138 -5.069 1.00 0.00 29 ASP A CA 2
ATOM 1328 C C . ASP A 1 29 ? 5.335 -8.712 -4.895 1.00 0.00 29 ASP A C 2
ATOM 1329 O O . ASP A 1 29 ? 5.664 -7.827 -5.685 1.00 0.00 29 ASP A O 2
ATOM 1338 N N . PRO A 1 30 ? 4.493 -8.467 -3.874 1.00 0.00 30 PRO A N 2
ATOM 1339 C CA . PRO A 1 30 ? 3.932 -7.137 -3.628 1.00 0.00 30 PRO A CA 2
ATOM 1340 C C . PRO A 1 30 ? 5.009 -6.066 -3.566 1.00 0.00 30 PRO A C 2
ATOM 1341 O O . PRO A 1 30 ? 4.830 -4.962 -4.080 1.00 0.00 30 PRO A O 2
ATOM 1352 N N . LYS A 1 31 ? 6.140 -6.404 -2.950 1.00 0.00 31 LYS A N 2
ATOM 1353 C CA . LYS A 1 31 ? 7.260 -5.479 -2.848 1.00 0.00 31 LYS A CA 2
ATOM 1354 C C . LYS A 1 31 ? 7.574 -4.887 -4.216 1.00 0.00 31 LYS A C 2
ATOM 1355 O O . LYS A 1 31 ? 7.870 -3.698 -4.341 1.00 0.00 31 LYS A O 2
ATOM 1374 N N . ASP A 1 32 ? 7.454 -5.718 -5.247 1.00 0.00 32 ASP A N 2
ATOM 1375 C CA . ASP A 1 32 ? 7.643 -5.263 -6.614 1.00 0.00 32 ASP A CA 2
ATOM 1376 C C . ASP A 1 32 ? 6.509 -4.318 -6.986 1.00 0.00 32 ASP A C 2
ATOM 1377 O O . ASP A 1 32 ? 6.726 -3.277 -7.608 1.00 0.00 32 ASP A O 2
ATOM 1386 N N . VAL A 1 33 ? 5.300 -4.673 -6.558 1.00 0.00 33 VAL A N 2
ATOM 1387 C CA . VAL A 1 33 ? 4.137 -3.833 -6.794 1.00 0.00 33 VAL A CA 2
ATOM 1388 C C . VAL A 1 33 ? 4.356 -2.464 -6.175 1.00 0.00 33 VAL A C 2
ATOM 1389 O O . VAL A 1 33 ? 4.101 -1.442 -6.804 1.00 0.00 33 VAL A O 2
ATOM 1402 N N . LEU A 1 34 ? 4.854 -2.454 -4.939 1.00 0.00 34 LEU A N 2
ATOM 1403 C CA . LEU A 1 34 ? 5.134 -1.206 -4.237 1.00 0.00 34 LEU A CA 2
ATOM 1404 C C . LEU A 1 34 ? 5.951 -0.277 -5.121 1.00 0.00 34 LEU A C 2
ATOM 1405 O O . LEU A 1 34 ? 5.715 0.930 -5.160 1.00 0.00 34 LEU A O 2
ATOM 1421 N N . ASP A 1 35 ? 6.897 -0.856 -5.853 1.00 0.00 35 ASP A N 2
ATOM 1422 C CA . ASP A 1 35 ? 7.715 -0.082 -6.770 1.00 0.00 35 ASP A CA 2
ATOM 1423 C C . ASP A 1 35 ? 6.829 0.574 -7.821 1.00 0.00 35 ASP A C 2
ATOM 1424 O O . ASP A 1 35 ? 7.093 1.690 -8.269 1.00 0.00 35 ASP A O 2
ATOM 1433 N N . ASP A 1 36 ? 5.758 -0.125 -8.190 1.00 0.00 36 ASP A N 2
ATOM 1434 C CA . ASP A 1 36 ? 4.803 0.382 -9.170 1.00 0.00 36 ASP A CA 2
ATOM 1435 C C . ASP A 1 36 ? 3.774 1.288 -8.500 1.00 0.00 36 ASP A C 2
ATOM 1436 O O . ASP A 1 36 ? 3.418 2.340 -9.030 1.00 0.00 36 ASP A O 2
ATOM 1445 N N . LEU A 1 37 ? 3.306 0.872 -7.323 1.00 0.00 37 LEU A N 2
ATOM 1446 C CA . LEU A 1 37 ? 2.328 1.645 -6.561 1.00 0.00 37 LEU A CA 2
ATOM 1447 C C . LEU A 1 37 ? 2.745 3.109 -6.481 1.00 0.00 37 LEU A C 2
ATOM 1448 O O . LEU A 1 37 ? 1.935 4.012 -6.690 1.00 0.00 37 LEU A O 2
ATOM 1464 N N . GLY A 1 38 ? 4.019 3.329 -6.182 1.00 0.00 38 GLY A N 2
ATOM 1465 C CA . GLY A 1 38 ? 4.540 4.676 -6.088 1.00 0.00 38 GLY A CA 2
ATOM 1466 C C . GLY A 1 38 ? 4.143 5.369 -4.800 1.00 0.00 38 GLY A C 2
ATOM 1467 O O . GLY A 1 38 ? 3.489 6.411 -4.823 1.00 0.00 38 GLY A O 2
ATOM 1471 N N . LEU A 1 39 ? 4.554 4.795 -3.675 1.00 0.00 39 LEU A N 2
ATOM 1472 C CA . LEU A 1 39 ? 4.239 5.360 -2.369 1.00 0.00 39 LEU A CA 2
ATOM 1473 C C . LEU A 1 39 ? 5.460 6.046 -1.763 1.00 0.00 39 LEU A C 2
ATOM 1474 O O . LEU A 1 39 ? 5.332 6.950 -0.938 1.00 0.00 39 LEU A O 2
ATOM 1490 N N . LYS A 1 40 ? 6.646 5.615 -2.186 1.00 0.00 40 LYS A N 2
ATOM 1491 C CA . LYS A 1 40 ? 7.892 6.196 -1.700 1.00 0.00 40 LYS A CA 2
ATOM 1492 C C . LYS A 1 4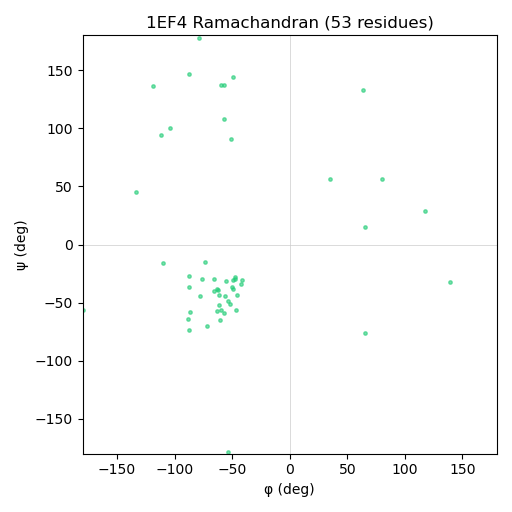0 ? 8.083 5.934 -0.211 1.00 0.00 40 LYS A C 2
ATOM 1493 O O . LYS A 1 40 ? 7.113 5.813 0.539 1.00 0.00 40 LYS A O 2
ATOM 1512 N N . ARG A 1 41 ? 9.341 5.855 0.212 1.00 0.00 41 ARG A N 2
ATOM 1513 C CA . ARG A 1 41 ? 9.666 5.610 1.612 1.00 0.00 41 ARG A CA 2
ATOM 1514 C C . ARG A 1 41 ? 9.093 4.276 2.076 1.00 0.00 41 ARG A C 2
ATOM 1515 O O . ARG A 1 41 ? 8.048 3.837 1.598 1.00 0.00 41 ARG A O 2
ATOM 1536 N N . TYR A 1 42 ? 9.786 3.632 3.010 1.00 0.00 42 TYR A N 2
ATOM 1537 C CA . TYR A 1 42 ? 9.338 2.351 3.541 1.00 0.00 42 TYR A CA 2
ATOM 1538 C C . TYR A 1 42 ? 8.586 2.537 4.851 1.00 0.00 42 TYR A C 2
ATOM 1539 O O . TYR A 1 42 ? 8.499 1.620 5.668 1.00 0.00 42 TYR A O 2
ATOM 1557 N N . CYS A 1 43 ? 8.034 3.726 5.039 1.00 0.00 43 CYS A N 2
ATOM 1558 C CA . CYS A 1 43 ? 7.234 4.015 6.215 1.00 0.00 43 CYS A CA 2
ATOM 1559 C C . CYS A 1 43 ? 5.787 3.610 5.959 1.00 0.00 43 CYS A C 2
ATOM 1560 O O . CYS A 1 43 ? 5.057 3.237 6.877 1.00 0.00 43 CYS A O 2
ATOM 1567 N N . CYS A 1 44 ? 5.397 3.664 4.688 1.00 0.00 44 CYS A N 2
ATOM 1568 C CA . CYS A 1 44 ? 4.054 3.284 4.269 1.00 0.00 44 CYS A CA 2
ATOM 1569 C C . CYS A 1 44 ? 3.980 1.790 3.973 1.00 0.00 44 CYS A C 2
ATOM 1570 O O . CYS A 1 44 ? 3.185 1.063 4.568 1.00 0.00 44 CYS A O 2
ATOM 1577 N N . ARG A 1 45 ? 4.802 1.346 3.022 1.00 0.00 45 ARG A N 2
ATOM 1578 C CA . ARG A 1 45 ? 4.816 -0.052 2.593 1.00 0.00 45 ARG A CA 2
ATOM 1579 C C . ARG A 1 45 ? 4.747 -1.015 3.774 1.00 0.00 45 ARG A C 2
ATOM 1580 O O . ARG A 1 45 ? 3.892 -1.897 3.806 1.00 0.00 45 ARG A O 2
ATOM 1601 N N . ARG A 1 46 ? 5.670 -0.857 4.728 1.00 0.00 46 ARG A N 2
ATOM 1602 C CA . ARG A 1 46 ? 5.747 -1.734 5.905 1.00 0.00 46 ARG A CA 2
ATOM 1603 C C . ARG A 1 46 ? 4.365 -2.153 6.395 1.00 0.00 46 ARG A C 2
ATOM 1604 O O . ARG A 1 46 ? 4.133 -3.320 6.711 1.00 0.00 46 ARG A O 2
ATOM 1625 N N . MET A 1 47 ? 3.451 -1.195 6.443 1.00 0.00 47 MET A N 2
ATOM 1626 C CA . MET A 1 47 ? 2.094 -1.463 6.868 1.00 0.00 47 MET A CA 2
ATOM 1627 C C . MET A 1 47 ? 1.284 -2.049 5.727 1.00 0.00 47 MET A C 2
ATOM 1628 O O . MET A 1 47 ? 0.454 -2.936 5.924 1.00 0.00 47 MET A O 2
ATOM 1642 N N . LEU A 1 48 ? 1.511 -1.515 4.537 1.00 0.00 48 LEU A N 2
ATOM 1643 C CA . LEU A 1 48 ? 0.756 -1.922 3.368 1.00 0.00 48 LEU A CA 2
ATOM 1644 C C . LEU A 1 48 ? 1.117 -3.336 2.914 1.00 0.00 48 LEU A C 2
ATOM 1645 O O . LEU A 1 48 ? 0.307 -4.256 3.030 1.00 0.00 48 LEU A O 2
ATOM 1661 N N . ILE A 1 49 ? 2.328 -3.501 2.376 1.00 0.00 49 ILE A N 2
ATOM 1662 C CA . ILE A 1 49 ? 2.770 -4.800 1.853 1.00 0.00 49 ILE A CA 2
ATOM 1663 C C . ILE A 1 49 ? 2.339 -5.957 2.750 1.00 0.00 49 ILE A C 2
ATOM 1664 O O . ILE A 1 49 ? 2.113 -7.068 2.272 1.00 0.00 49 ILE A O 2
ATOM 1680 N N . SER A 1 50 ? 2.213 -5.693 4.044 1.00 0.00 50 SER A N 2
ATOM 1681 C CA . SER A 1 50 ? 1.803 -6.723 4.989 1.00 0.00 50 SER A CA 2
ATOM 1682 C C . SER A 1 50 ? 0.302 -6.979 4.901 1.00 0.00 50 SER A C 2
ATOM 1683 O O . SER A 1 50 ? -0.136 -7.965 4.310 1.00 0.00 50 SER A O 2
ATOM 1691 N N . HIS A 1 51 ? -0.480 -6.091 5.507 1.00 0.00 51 HIS A N 2
ATOM 1692 C CA . HIS A 1 51 ? -1.931 -6.233 5.511 1.00 0.00 51 HIS A CA 2
ATOM 1693 C C . HIS A 1 51 ? -2.575 -5.561 4.297 1.00 0.00 51 HIS A C 2
ATOM 1694 O O . HIS A 1 51 ? -3.178 -6.231 3.459 1.00 0.00 51 HIS A O 2
ATOM 1708 N N . VAL A 1 52 ? -2.464 -4.230 4.226 1.00 0.00 52 VAL A N 2
ATOM 1709 C CA . VAL A 1 52 ? -3.063 -3.437 3.144 1.00 0.00 52 VAL A CA 2
ATOM 1710 C C . VAL A 1 52 ? -4.406 -4.010 2.688 1.00 0.00 52 VAL A C 2
ATOM 1711 O O . VAL A 1 52 ? -4.537 -4.505 1.569 1.00 0.00 52 VAL A O 2
ATOM 1724 N N . GLU A 1 53 ? -5.404 -3.929 3.564 1.00 0.00 53 GLU A N 2
ATOM 1725 C CA . GLU A 1 53 ? -6.737 -4.441 3.261 1.00 0.00 53 GLU A CA 2
ATOM 1726 C C . GLU A 1 53 ? -7.200 -3.997 1.876 1.00 0.00 53 GLU A C 2
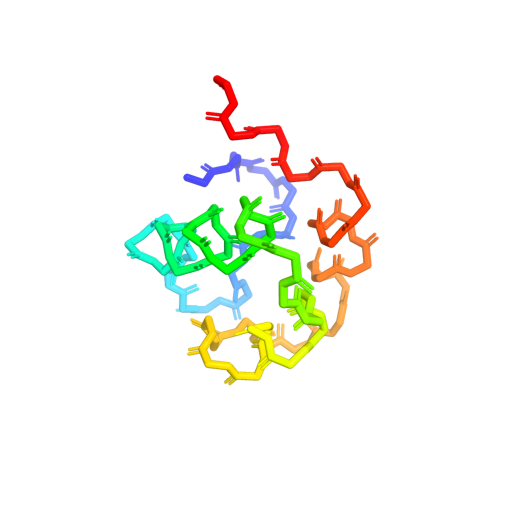ATOM 1727 O O . GLU A 1 53 ? -7.154 -2.812 1.546 1.00 0.00 53 GLU A O 2
ATOM 1739 N N . THR A 1 54 ? -7.645 -4.956 1.070 1.00 0.00 54 THR A N 2
ATOM 1740 C CA . THR A 1 54 ? -8.117 -4.664 -0.279 1.00 0.00 54 THR A CA 2
ATOM 1741 C C . THR A 1 54 ? -9.491 -5.279 -0.528 1.00 0.00 54 THR A C 2
ATOM 1742 O O . THR A 1 54 ? -9.869 -5.528 -1.672 1.00 0.00 54 THR A O 2
ATOM 1753 N N . TRP A 1 55 ? -10.233 -5.517 0.548 1.00 0.00 55 TRP A N 2
ATOM 1754 C CA . TRP A 1 55 ? -11.565 -6.101 0.441 1.00 0.00 55 TRP A CA 2
ATOM 1755 C C . TRP A 1 55 ? -12.307 -6.015 1.770 1.00 0.00 55 TRP A C 2
ATOM 1756 O O . TRP A 1 55 ? -13.548 -6.150 1.764 1.00 0.00 55 TRP A O 2
ATOM 1779 N N . MET A 1 1 ? -7.555 3.548 0.666 1.00 0.00 1 MET A N 3
ATOM 1780 C CA . MET A 1 1 ? -6.426 3.616 1.587 1.00 0.00 1 MET A CA 3
ATOM 1781 C C . MET A 1 1 ? -6.903 3.696 3.032 1.00 0.00 1 MET A C 3
ATOM 1782 O O . MET A 1 1 ? -7.904 4.346 3.333 1.00 0.00 1 MET A O 3
ATOM 1796 N N . ILE A 1 2 ? -6.189 3.012 3.917 1.00 0.00 2 ILE A N 3
ATOM 1797 C CA . ILE A 1 2 ? -6.516 3.023 5.336 1.00 0.00 2 ILE A CA 3
ATOM 1798 C C . ILE A 1 2 ? -6.434 4.450 5.872 1.00 0.00 2 ILE A C 3
ATOM 1799 O O . ILE A 1 2 ? -5.566 5.223 5.465 1.00 0.00 2 ILE A O 3
ATOM 1815 N N . PRO A 1 3 ? -7.358 4.834 6.766 1.00 0.00 3 PRO A N 3
ATOM 1816 C CA . PRO A 1 3 ? -7.349 6.159 7.386 1.00 0.00 3 PRO A CA 3
ATOM 1817 C C . PRO A 1 3 ? -6.259 6.239 8.433 1.00 0.00 3 PRO A C 3
ATOM 1818 O O . PRO A 1 3 ? -5.834 5.210 8.954 1.00 0.00 3 PRO A O 3
ATOM 1829 N N . VAL A 1 4 ? -5.816 7.438 8.769 1.00 0.00 4 VAL A N 3
ATOM 1830 C CA . VAL A 1 4 ? -4.788 7.560 9.775 1.00 0.00 4 VAL A CA 3
ATOM 1831 C C . VAL A 1 4 ? -3.533 6.822 9.302 1.00 0.00 4 VAL A C 3
ATOM 1832 O O . VAL A 1 4 ? -3.601 5.965 8.422 1.00 0.00 4 VAL A O 3
ATOM 1845 N N . ARG A 1 5 ? -2.390 7.163 9.880 1.00 0.00 5 ARG A N 3
ATOM 1846 C CA . ARG A 1 5 ? -1.128 6.529 9.502 1.00 0.00 5 ARG A CA 3
ATOM 1847 C C . ARG A 1 5 ? -0.655 7.037 8.146 1.00 0.00 5 ARG A C 3
ATOM 1848 O O . ARG A 1 5 ? -1.309 7.875 7.526 1.00 0.00 5 ARG A O 3
ATOM 1869 N N . CYS A 1 6 ? 0.468 6.504 7.676 1.00 0.00 6 CYS A N 3
ATOM 1870 C CA . CYS A 1 6 ? 1.000 6.891 6.379 1.00 0.00 6 CYS A CA 3
ATOM 1871 C C . CYS A 1 6 ? 0.823 5.775 5.360 1.00 0.00 6 CYS A C 3
ATOM 1872 O O . CYS A 1 6 ? 1.471 4.734 5.431 1.00 0.00 6 CYS A O 3
ATOM 1879 N N . LEU A 1 7 ? -0.119 5.993 4.450 1.00 0.00 7 LEU A N 3
ATOM 1880 C CA . LEU A 1 7 ? -0.411 5.059 3.380 1.00 0.00 7 LEU A CA 3
ATOM 1881 C C . LEU A 1 7 ? -0.405 5.816 2.062 1.00 0.00 7 LEU A C 3
ATOM 1882 O O . LEU A 1 7 ? -1.275 5.627 1.218 1.00 0.00 7 LEU A O 3
ATOM 1898 N N . SER A 1 8 ? 0.533 6.743 1.946 1.00 0.00 8 SER A N 3
ATOM 1899 C CA . SER A 1 8 ? 0.651 7.588 0.763 1.00 0.00 8 SER A CA 3
ATOM 1900 C C . SER A 1 8 ? 1.783 8.595 0.943 1.00 0.00 8 SER A C 3
ATOM 1901 O O . SER A 1 8 ? 2.598 8.800 0.044 1.00 0.00 8 SER A O 3
ATOM 1909 N N . CYS A 1 9 ? 1.825 9.215 2.119 1.00 0.00 9 CYS A N 3
ATOM 1910 C CA . CYS A 1 9 ? 2.862 10.191 2.441 1.00 0.00 9 CYS A CA 3
ATOM 1911 C C . CYS A 1 9 ? 2.974 11.260 1.360 1.00 0.00 9 CYS A C 3
ATOM 1912 O O . CYS A 1 9 ? 4.033 11.857 1.172 1.00 0.00 9 CYS A O 3
ATOM 1919 N N . GLY A 1 10 ? 1.869 11.512 0.665 1.00 0.00 10 GLY A N 3
ATOM 1920 C CA . GLY A 1 10 ? 1.867 12.516 -0.382 1.00 0.00 10 GLY A CA 3
ATOM 1921 C C . GLY A 1 10 ? 1.391 11.960 -1.706 1.00 0.00 10 GLY A C 3
ATOM 1922 O O . GLY A 1 10 ? 0.864 12.691 -2.545 1.00 0.00 10 GLY A O 3
ATOM 1926 N N . LYS A 1 11 ? 1.577 10.660 -1.892 1.00 0.00 11 LYS A N 3
ATOM 1927 C CA . LYS A 1 11 ? 1.172 10.000 -3.125 1.00 0.00 11 LYS A CA 3
ATOM 1928 C C . LYS A 1 11 ? 0.059 8.989 -2.858 1.00 0.00 11 LYS A C 3
ATOM 1929 O O . LYS A 1 11 ? 0.209 8.100 -2.022 1.00 0.00 11 LYS A O 3
ATOM 1948 N N . PRO A 1 12 ? -1.081 9.112 -3.561 1.00 0.00 12 PRO A N 3
ATOM 1949 C CA . PRO A 1 12 ? -2.212 8.197 -3.384 1.00 0.00 12 PRO A CA 3
ATOM 1950 C C . PRO A 1 12 ? -1.816 6.744 -3.621 1.00 0.00 12 PRO A C 3
ATOM 1951 O O . PRO A 1 12 ? -1.179 6.420 -4.623 1.00 0.00 12 PRO A O 3
ATOM 1962 N N . VAL A 1 13 ? -2.197 5.873 -2.694 1.00 0.00 13 VAL A N 3
ATOM 1963 C CA . VAL A 1 13 ? -1.879 4.455 -2.806 1.00 0.00 13 VAL A CA 3
ATOM 1964 C C . VAL A 1 13 ? -3.120 3.638 -3.169 1.00 0.00 13 VAL A C 3
ATOM 1965 O O . VAL A 1 13 ? -3.014 2.534 -3.702 1.00 0.00 13 VAL A O 3
ATOM 1978 N N . SER A 1 14 ? -4.295 4.188 -2.873 1.00 0.00 14 SER A N 3
ATOM 1979 C CA . SER A 1 14 ? -5.554 3.510 -3.160 1.00 0.00 14 SER A CA 3
ATOM 1980 C C . SER A 1 14 ? -5.675 3.184 -4.646 1.00 0.00 14 SER A C 3
ATOM 1981 O O . SER A 1 14 ? -6.018 2.062 -5.019 1.00 0.00 14 SER A O 3
ATOM 1989 N N . ALA A 1 15 ? -5.399 4.172 -5.488 1.00 0.00 15 ALA A N 3
ATOM 1990 C CA . ALA A 1 15 ? -5.478 3.985 -6.932 1.00 0.00 15 ALA A CA 3
ATOM 1991 C C . ALA A 1 15 ? -4.522 2.890 -7.391 1.00 0.00 15 ALA A C 3
ATOM 1992 O O . ALA A 1 15 ? -4.805 2.164 -8.346 1.00 0.00 15 ALA A O 3
ATOM 1999 N N . TYR A 1 16 ? -3.387 2.779 -6.709 1.00 0.00 16 TYR A N 3
ATOM 2000 C CA . TYR A 1 16 ? -2.388 1.776 -7.043 1.00 0.00 16 TYR A CA 3
ATOM 2001 C C . TYR A 1 16 ? -2.671 0.457 -6.334 1.00 0.00 16 TYR A C 3
ATOM 2002 O O . TYR A 1 16 ? -2.279 -0.610 -6.808 1.00 0.00 16 TYR A O 3
ATOM 2020 N N . PHE A 1 17 ? -3.365 0.532 -5.200 1.00 0.00 17 PHE A N 3
ATOM 2021 C CA . PHE A 1 17 ? -3.707 -0.663 -4.432 1.00 0.00 17 PHE A CA 3
ATOM 2022 C C . PHE A 1 17 ? -4.261 -1.750 -5.347 1.00 0.00 17 PHE A C 3
ATOM 2023 O O . PHE A 1 17 ? -4.113 -2.941 -5.079 1.00 0.00 17 PHE A O 3
ATOM 2040 N N . ASN A 1 18 ? -4.875 -1.324 -6.448 1.00 0.00 18 ASN A N 3
ATOM 2041 C CA . ASN A 1 18 ? -5.412 -2.256 -7.428 1.00 0.00 18 ASN A CA 3
ATOM 2042 C C . ASN A 1 18 ? -4.295 -3.122 -7.994 1.00 0.00 18 ASN A C 3
ATOM 2043 O O . ASN A 1 18 ? -4.458 -4.329 -8.168 1.00 0.00 18 ASN A O 3
ATOM 2054 N N . GLU A 1 19 ? -3.152 -2.498 -8.265 1.00 0.00 19 GLU A N 3
ATOM 2055 C CA . GLU A 1 19 ? -1.995 -3.222 -8.776 1.00 0.00 19 GLU A CA 3
ATOM 2056 C C . GLU A 1 19 ? -1.594 -4.312 -7.794 1.00 0.00 19 GLU A C 3
ATOM 2057 O O . GLU A 1 19 ? -1.442 -5.475 -8.164 1.00 0.00 19 GLU A O 3
ATOM 2069 N N . TYR A 1 20 ? -1.456 -3.928 -6.530 1.00 0.00 20 TYR A N 3
ATOM 2070 C CA . TYR A 1 20 ? -1.119 -4.874 -5.477 1.00 0.00 20 TYR A CA 3
ATOM 2071 C C . TYR A 1 20 ? -2.119 -6.024 -5.464 1.00 0.00 20 TYR A C 3
ATOM 2072 O O . TYR A 1 20 ? -1.741 -7.196 -5.451 1.00 0.00 20 TYR A O 3
ATOM 2090 N N . GLN A 1 21 ? -3.399 -5.672 -5.480 1.00 0.00 21 GLN A N 3
ATOM 2091 C CA . GLN A 1 21 ? -4.470 -6.662 -5.478 1.00 0.00 21 GLN A CA 3
ATOM 2092 C C . GLN A 1 21 ? -4.326 -7.616 -6.657 1.00 0.00 21 GLN A C 3
ATOM 2093 O O . GLN A 1 21 ? -4.252 -8.832 -6.481 1.00 0.00 21 GLN A O 3
ATOM 2107 N N . ARG A 1 22 ? -4.282 -7.055 -7.861 1.00 0.00 22 ARG A N 3
ATOM 2108 C CA . ARG A 1 22 ? -4.138 -7.854 -9.069 1.00 0.00 22 ARG A CA 3
ATOM 2109 C C . ARG A 1 22 ? -2.867 -8.693 -9.014 1.00 0.00 22 ARG A C 3
ATOM 2110 O O . ARG A 1 22 ? -2.902 -9.908 -9.211 1.00 0.00 22 ARG A O 3
ATOM 2131 N N . ARG A 1 23 ? -1.743 -8.037 -8.744 1.00 0.00 23 ARG A N 3
ATOM 2132 C CA . ARG A 1 23 ? -0.462 -8.729 -8.659 1.00 0.00 23 ARG A CA 3
ATOM 2133 C C . ARG A 1 23 ? -0.502 -9.810 -7.584 1.00 0.00 23 ARG A C 3
ATOM 2134 O O . ARG A 1 23 ? -0.445 -11.001 -7.888 1.00 0.00 23 ARG A O 3
ATOM 2155 N N . VAL A 1 24 ? -0.621 -9.389 -6.326 1.00 0.00 24 VAL A N 3
ATOM 2156 C CA . VAL A 1 24 ? -0.682 -10.328 -5.208 1.00 0.00 24 VAL A CA 3
ATOM 2157 C C . VAL A 1 24 ? -1.681 -11.447 -5.489 1.00 0.00 24 VAL A C 3
ATOM 2158 O O . VAL A 1 24 ? -1.513 -12.574 -5.023 1.00 0.00 24 VAL A O 3
ATOM 2171 N N . ALA A 1 25 ? -2.719 -11.127 -6.255 1.00 0.00 25 ALA A N 3
ATOM 2172 C CA . ALA A 1 25 ? -3.742 -12.105 -6.604 1.00 0.00 25 ALA A CA 3
ATOM 2173 C C . ALA A 1 25 ? -3.155 -13.226 -7.455 1.00 0.00 25 ALA A C 3
ATOM 2174 O O . ALA A 1 25 ? -3.195 -14.396 -7.074 1.00 0.00 25 ALA A O 3
ATOM 2181 N N . ASP A 1 26 ? -2.607 -12.859 -8.610 1.00 0.00 26 ASP A N 3
ATOM 2182 C CA . ASP A 1 26 ? -2.007 -13.832 -9.515 1.00 0.00 26 ASP A CA 3
ATOM 2183 C C . ASP A 1 26 ? -0.823 -14.532 -8.855 1.00 0.00 26 ASP A C 3
ATOM 2184 O O . ASP A 1 26 ? -0.470 -15.653 -9.220 1.00 0.00 26 ASP A O 3
ATOM 2193 N N . GLY A 1 27 ? -0.215 -13.863 -7.880 1.00 0.00 27 GLY A N 3
ATOM 2194 C CA . GLY A 1 27 ? 0.920 -14.439 -7.182 1.00 0.00 27 GLY A CA 3
ATOM 2195 C C . GLY A 1 27 ? 2.210 -13.691 -7.454 1.00 0.00 27 GLY A C 3
ATOM 2196 O O . GLY A 1 27 ? 3.290 -14.282 -7.447 1.00 0.00 27 GLY A O 3
ATOM 2200 N N . GLU A 1 28 ? 2.101 -12.387 -7.685 1.00 0.00 28 GLU A N 3
ATOM 2201 C CA . GLU A 1 28 ? 3.265 -11.563 -7.964 1.00 0.00 28 GLU A CA 3
ATOM 2202 C C . GLU A 1 28 ? 3.809 -10.929 -6.689 1.00 0.00 28 GLU A C 3
ATOM 2203 O O . GLU A 1 28 ? 3.051 -10.555 -5.794 1.00 0.00 28 GLU A O 3
ATOM 2215 N N . ASP A 1 29 ? 5.130 -10.802 -6.616 1.00 0.00 29 ASP A N 3
ATOM 2216 C CA . ASP A 1 29 ? 5.779 -10.199 -5.458 1.00 0.00 29 ASP A CA 3
ATOM 2217 C C . ASP A 1 29 ? 5.223 -8.800 -5.200 1.00 0.00 29 ASP A C 3
ATOM 2218 O O . ASP A 1 29 ? 5.423 -7.892 -6.008 1.00 0.00 29 ASP A O 3
ATOM 2227 N N . PRO A 1 30 ? 4.509 -8.599 -4.078 1.00 0.00 30 PRO A N 3
ATOM 2228 C CA . PRO A 1 30 ? 3.936 -7.293 -3.741 1.00 0.00 30 PRO A CA 3
ATOM 2229 C C . PRO A 1 30 ? 5.009 -6.219 -3.627 1.00 0.00 30 PRO A C 3
ATOM 2230 O O . PRO A 1 30 ? 4.849 -5.111 -4.138 1.00 0.00 30 PRO A O 3
ATOM 2241 N N . LYS A 1 31 ? 6.120 -6.563 -2.977 1.00 0.00 31 LYS A N 3
ATOM 2242 C CA . LYS A 1 31 ? 7.233 -5.631 -2.815 1.00 0.00 31 LYS A CA 3
ATOM 2243 C C . LYS A 1 31 ? 7.561 -4.952 -4.141 1.00 0.00 31 LYS A C 3
ATOM 2244 O O . LYS A 1 31 ? 7.753 -3.738 -4.200 1.00 0.00 31 LYS A O 3
ATOM 2263 N N . ASP A 1 32 ? 7.582 -5.741 -5.210 1.00 0.00 32 ASP A N 3
ATOM 2264 C CA . ASP A 1 32 ? 7.818 -5.204 -6.542 1.00 0.00 32 ASP A CA 3
ATOM 2265 C C . ASP A 1 32 ? 6.697 -4.242 -6.909 1.00 0.00 32 ASP A C 3
ATOM 2266 O O . ASP A 1 32 ? 6.936 -3.163 -7.453 1.00 0.00 32 ASP A O 3
ATOM 2275 N N . VAL A 1 33 ? 5.471 -4.633 -6.574 1.00 0.00 33 VAL A N 3
ATOM 2276 C CA . VAL A 1 33 ? 4.312 -3.793 -6.829 1.00 0.00 33 VAL A CA 3
ATOM 2277 C C . VAL A 1 33 ? 4.473 -2.450 -6.139 1.00 0.00 33 VAL A C 3
ATOM 2278 O O . VAL A 1 33 ? 4.236 -1.404 -6.736 1.00 0.00 33 VAL A O 3
ATOM 2291 N N . LEU A 1 34 ? 4.901 -2.484 -4.877 1.00 0.00 34 LEU A N 3
ATOM 2292 C CA . LEU A 1 34 ? 5.112 -1.261 -4.109 1.00 0.00 34 LEU A CA 3
ATOM 2293 C C . LEU A 1 34 ? 5.907 -0.251 -4.923 1.00 0.00 34 LEU A C 3
ATOM 2294 O O . LEU A 1 34 ? 5.571 0.932 -4.967 1.00 0.00 34 LEU A O 3
ATOM 2310 N N . ASP A 1 35 ? 6.951 -0.735 -5.587 1.00 0.00 35 ASP A N 3
ATOM 2311 C CA . ASP A 1 35 ? 7.766 0.116 -6.435 1.00 0.00 35 ASP A CA 3
ATOM 2312 C C . ASP A 1 35 ? 6.892 0.777 -7.493 1.00 0.00 35 ASP A C 3
ATOM 2313 O O . ASP A 1 35 ? 7.079 1.944 -7.835 1.00 0.00 35 ASP A O 3
ATOM 2322 N N . ASP A 1 36 ? 5.913 0.021 -7.983 1.00 0.00 36 ASP A N 3
ATOM 2323 C CA . ASP A 1 36 ? 4.973 0.524 -8.977 1.00 0.00 36 ASP A CA 3
ATOM 2324 C C . ASP A 1 36 ? 3.907 1.389 -8.312 1.00 0.00 36 ASP A C 3
ATOM 2325 O O . ASP A 1 36 ? 3.540 2.447 -8.822 1.00 0.00 36 ASP A O 3
ATOM 2334 N N . LEU A 1 37 ? 3.426 0.932 -7.158 1.00 0.00 37 LEU A N 3
ATOM 2335 C CA . LEU A 1 37 ? 2.420 1.663 -6.396 1.00 0.00 37 LEU A CA 3
ATOM 2336 C C . LEU A 1 37 ? 2.824 3.125 -6.237 1.00 0.00 37 LEU A C 3
ATOM 2337 O O . LEU A 1 37 ? 1.983 4.023 -6.254 1.00 0.00 37 LEU A O 3
ATOM 2353 N N . GLY A 1 38 ? 4.123 3.348 -6.080 1.00 0.00 38 GLY A N 3
ATOM 2354 C CA . GLY A 1 38 ? 4.634 4.694 -5.917 1.00 0.00 38 GLY A CA 3
ATOM 2355 C C . GLY A 1 38 ? 4.152 5.346 -4.638 1.00 0.00 38 GLY A C 3
ATOM 2356 O O . GLY A 1 38 ? 3.443 6.352 -4.674 1.00 0.00 38 GLY A O 3
ATOM 2360 N N . LEU A 1 39 ? 4.549 4.778 -3.505 1.00 0.00 39 LEU A N 3
ATOM 2361 C CA . LEU A 1 39 ? 4.142 5.297 -2.206 1.00 0.00 39 LEU A CA 3
ATOM 2362 C C . LEU A 1 39 ? 5.244 6.148 -1.580 1.00 0.00 39 LEU A C 3
ATOM 2363 O O . LEU A 1 39 ? 5.316 6.291 -0.358 1.00 0.00 39 LEU A O 3
ATOM 2379 N N . LYS A 1 40 ? 6.087 6.725 -2.429 1.00 0.00 40 LYS A N 3
ATOM 2380 C CA . LYS A 1 40 ? 7.167 7.598 -1.978 1.00 0.00 40 LYS A CA 3
ATOM 2381 C C . LYS A 1 40 ? 8.131 6.879 -1.037 1.00 0.00 40 LYS A C 3
ATOM 2382 O O . LYS A 1 40 ? 9.217 6.466 -1.445 1.00 0.00 40 LYS A O 3
ATOM 2401 N N . ARG A 1 41 ? 7.750 6.768 0.234 1.00 0.00 41 ARG A N 3
ATOM 2402 C CA . ARG A 1 41 ? 8.610 6.148 1.236 1.00 0.00 41 ARG A CA 3
ATOM 2403 C C . ARG A 1 41 ? 8.162 4.733 1.570 1.00 0.00 41 ARG A C 3
ATOM 2404 O O . ARG A 1 41 ? 7.094 4.287 1.149 1.00 0.00 41 ARG A O 3
ATOM 2425 N N . TYR A 1 42 ? 8.987 4.035 2.346 1.00 0.00 42 TYR A N 3
ATOM 2426 C CA . TYR A 1 42 ? 8.678 2.677 2.770 1.00 0.00 42 TYR A CA 3
ATOM 2427 C C . TYR A 1 42 ? 7.922 2.682 4.094 1.00 0.00 42 TYR A C 3
ATOM 2428 O O . TYR A 1 42 ? 7.228 1.721 4.425 1.00 0.00 42 TYR A O 3
ATOM 2446 N N . CYS A 1 43 ? 8.037 3.784 4.837 1.00 0.00 43 CYS A N 3
ATOM 2447 C CA . CYS A 1 43 ? 7.341 3.925 6.113 1.00 0.00 43 CYS A CA 3
ATOM 2448 C C . CYS A 1 43 ? 5.877 3.509 5.979 1.00 0.00 43 CYS A C 3
ATOM 2449 O O . CYS A 1 43 ? 5.258 3.047 6.937 1.00 0.00 43 CYS A O 3
ATOM 2456 N N . CYS A 1 44 ? 5.345 3.663 4.771 1.00 0.00 44 CYS A N 3
ATOM 2457 C CA . CYS A 1 44 ? 3.967 3.283 4.473 1.00 0.00 44 CYS A CA 3
ATOM 2458 C C . CYS A 1 44 ? 3.905 1.814 4.072 1.00 0.00 44 CYS A C 3
ATOM 2459 O O . CYS A 1 44 ? 3.155 1.029 4.650 1.00 0.00 44 CYS A O 3
ATOM 2466 N N . ARG A 1 45 ? 4.725 1.447 3.091 1.00 0.00 45 ARG A N 3
ATOM 2467 C CA . ARG A 1 45 ? 4.768 0.078 2.586 1.00 0.00 45 ARG A CA 3
ATOM 2468 C C . ARG A 1 45 ? 4.804 -0.945 3.715 1.00 0.00 45 ARG A C 3
ATOM 2469 O O . ARG A 1 45 ? 3.969 -1.846 3.767 1.00 0.00 45 ARG A O 3
ATOM 2490 N N . ARG A 1 46 ? 5.803 -0.825 4.595 1.00 0.00 46 ARG A N 3
ATOM 2491 C CA . ARG A 1 46 ? 5.983 -1.769 5.704 1.00 0.00 46 ARG A CA 3
ATOM 2492 C C . ARG A 1 46 ? 4.650 -2.193 6.312 1.00 0.00 46 ARG A C 3
ATOM 2493 O O . ARG A 1 46 ? 4.458 -3.357 6.662 1.00 0.00 46 ARG A O 3
ATOM 2514 N N . MET A 1 47 ? 3.733 -1.244 6.428 1.00 0.00 47 MET A N 3
ATOM 2515 C CA . MET A 1 47 ? 2.420 -1.526 6.983 1.00 0.00 47 MET A CA 3
ATOM 2516 C C . MET A 1 47 ? 1.504 -2.115 5.917 1.00 0.00 47 MET A C 3
ATOM 2517 O O . MET A 1 47 ? 0.696 -3.001 6.196 1.00 0.00 47 MET A O 3
ATOM 2531 N N . LEU A 1 48 ? 1.639 -1.611 4.697 1.00 0.00 48 LEU A N 3
ATOM 2532 C CA . LEU A 1 48 ? 0.817 -2.063 3.583 1.00 0.00 48 LEU A CA 3
ATOM 2533 C C . LEU A 1 48 ? 1.192 -3.475 3.145 1.00 0.00 48 LEU A C 3
ATOM 2534 O O . LEU A 1 48 ? 0.406 -4.408 3.293 1.00 0.00 48 LEU A O 3
ATOM 2550 N N . ILE A 1 49 ? 2.394 -3.631 2.593 1.00 0.00 49 ILE A N 3
ATOM 2551 C CA . ILE A 1 49 ? 2.852 -4.937 2.122 1.00 0.00 49 ILE A CA 3
ATOM 2552 C C . ILE A 1 49 ? 2.560 -6.028 3.149 1.00 0.00 49 ILE A C 3
ATOM 2553 O O . ILE A 1 49 ? 2.297 -7.177 2.793 1.00 0.00 49 ILE A O 3
ATOM 2569 N N . SER A 1 50 ? 2.605 -5.656 4.422 1.00 0.00 50 SER A N 3
ATOM 2570 C CA . SER A 1 50 ? 2.349 -6.596 5.506 1.00 0.00 50 SER A CA 3
ATOM 2571 C C . SER A 1 50 ? 0.860 -6.676 5.839 1.00 0.00 50 SER A C 3
ATOM 2572 O O . SER A 1 50 ? 0.265 -7.752 5.807 1.00 0.00 50 SER A O 3
ATOM 2580 N N . HIS A 1 51 ? 0.271 -5.534 6.183 1.00 0.00 51 HIS A N 3
ATOM 2581 C CA . HIS A 1 51 ? -1.139 -5.483 6.564 1.00 0.00 51 HIS A CA 3
ATOM 2582 C C . HIS A 1 51 ? -2.058 -5.525 5.345 1.00 0.00 51 HIS A C 3
ATOM 2583 O O . HIS A 1 51 ? -2.956 -6.363 5.265 1.00 0.00 51 HIS A O 3
ATOM 2597 N N . VAL A 1 52 ? -1.837 -4.609 4.403 1.00 0.00 52 VAL A N 3
ATOM 2598 C CA . VAL A 1 52 ? -2.659 -4.521 3.195 1.00 0.00 52 VAL A CA 3
ATOM 2599 C C . VAL A 1 52 ? -2.972 -5.915 2.632 1.00 0.00 52 VAL A C 3
ATOM 2600 O O . VAL A 1 52 ? -2.090 -6.611 2.126 1.00 0.00 52 VAL A O 3
ATOM 2613 N N . GLU A 1 53 ? -4.225 -6.324 2.768 1.00 0.00 53 GLU A N 3
ATOM 2614 C CA . GLU A 1 53 ? -4.660 -7.634 2.298 1.00 0.00 53 GLU A CA 3
ATOM 2615 C C . GLU A 1 53 ? -5.569 -7.507 1.081 1.00 0.00 53 GLU A C 3
ATOM 2616 O O . GLU A 1 53 ? -5.484 -8.301 0.144 1.00 0.00 53 GLU A O 3
ATOM 2628 N N . THR A 1 54 ? -6.440 -6.505 1.103 1.00 0.00 54 THR A N 3
ATOM 2629 C CA . THR A 1 54 ? -7.370 -6.277 0.003 1.00 0.00 54 THR A CA 3
ATOM 2630 C C . THR A 1 54 ? -8.163 -7.541 -0.313 1.00 0.00 54 THR A C 3
ATOM 2631 O O . THR A 1 54 ? -7.840 -8.270 -1.252 1.00 0.00 54 THR A O 3
ATOM 2642 N N . TRP A 1 55 ? -9.202 -7.795 0.475 1.00 0.00 55 TRP A N 3
ATOM 2643 C CA . TRP A 1 55 ? -10.040 -8.972 0.280 1.00 0.00 55 TRP A CA 3
ATOM 2644 C C . TRP A 1 55 ? -11.108 -8.710 -0.777 1.00 0.00 55 TRP A C 3
ATOM 2645 O O . TRP A 1 55 ? -11.259 -7.540 -1.189 1.00 0.00 55 TRP A O 3
ATOM 2668 N N . MET A 1 1 ? -8.034 4.112 1.438 1.00 0.00 1 MET A N 4
ATOM 2669 C CA . MET A 1 1 ? -6.792 4.246 2.189 1.00 0.00 1 MET A CA 4
ATOM 2670 C C . MET A 1 1 ? -7.058 4.816 3.581 1.00 0.00 1 MET A C 4
ATOM 2671 O O . MET A 1 1 ? -8.182 5.208 3.892 1.00 0.00 1 MET A O 4
ATOM 2685 N N . ILE A 1 2 ? -6.022 4.854 4.415 1.00 0.00 2 ILE A N 4
ATOM 2686 C CA . ILE A 1 2 ? -6.163 5.366 5.774 1.00 0.00 2 ILE A CA 4
ATOM 2687 C C . ILE A 1 2 ? -5.596 6.775 5.903 1.00 0.00 2 ILE A C 4
ATOM 2688 O O . ILE A 1 2 ? -4.510 7.063 5.404 1.00 0.00 2 ILE A O 4
ATOM 2704 N N . PRO A 1 3 ? -6.318 7.673 6.592 1.00 0.00 3 PRO A N 4
ATOM 2705 C CA . PRO A 1 3 ? -5.856 9.042 6.825 1.00 0.00 3 PRO A CA 4
ATOM 2706 C C . PRO A 1 3 ? -4.812 9.079 7.922 1.00 0.00 3 PRO A C 4
ATOM 2707 O O . PRO A 1 3 ? -4.591 8.073 8.594 1.00 0.00 3 PRO A O 4
ATOM 2718 N N . VAL A 1 4 ? -4.195 10.235 8.129 1.00 0.00 4 VAL A N 4
ATOM 2719 C CA . VAL A 1 4 ? -3.212 10.366 9.191 1.00 0.00 4 VAL A CA 4
ATOM 2720 C C . VAL A 1 4 ? -2.000 9.469 8.915 1.00 0.00 4 VAL A C 4
ATOM 2721 O O . VAL A 1 4 ? -0.946 9.939 8.490 1.00 0.00 4 VAL A O 4
ATOM 2734 N N . ARG A 1 5 ? -2.165 8.180 9.182 1.00 0.00 5 ARG A N 4
ATOM 2735 C CA . ARG A 1 5 ? -1.107 7.203 8.984 1.00 0.00 5 ARG A CA 4
ATOM 2736 C C . ARG A 1 5 ? -0.586 7.221 7.554 1.00 0.00 5 ARG A C 4
ATOM 2737 O O . ARG A 1 5 ? -1.075 7.972 6.710 1.00 0.00 5 ARG A O 4
ATOM 2758 N N . CYS A 1 6 ? 0.396 6.367 7.289 1.00 0.00 6 CYS A N 4
ATOM 2759 C CA . CYS A 1 6 ? 0.962 6.238 5.955 1.00 0.00 6 CYS A CA 4
ATOM 2760 C C . CYS A 1 6 ? -0.128 5.871 4.961 1.00 0.00 6 CYS A C 4
ATOM 2761 O O . CYS A 1 6 ? -1.306 6.028 5.267 1.00 0.00 6 CYS A O 4
ATOM 2768 N N . LEU A 1 7 ? 0.283 5.407 3.775 1.00 0.00 7 LEU A N 4
ATOM 2769 C CA . LEU A 1 7 ? -0.623 5.043 2.678 1.00 0.00 7 LEU A CA 4
ATOM 2770 C C . LEU A 1 7 ? -0.813 6.226 1.738 1.00 0.00 7 LEU A C 4
ATOM 2771 O O . LEU A 1 7 ? -1.846 6.358 1.083 1.00 0.00 7 LEU A O 4
ATOM 2787 N N . SER A 1 8 ? 0.207 7.075 1.670 1.00 0.00 8 SER A N 4
ATOM 2788 C CA . SER A 1 8 ? 0.177 8.250 0.812 1.00 0.00 8 SER A CA 4
ATOM 2789 C C . SER A 1 8 ? 1.409 9.114 1.056 1.00 0.00 8 SER A C 4
ATOM 2790 O O . SER A 1 8 ? 2.322 9.161 0.232 1.00 0.00 8 SER A O 4
ATOM 2798 N N . CYS A 1 9 ? 1.429 9.792 2.199 1.00 0.00 9 CYS A N 4
ATOM 2799 C CA . CYS A 1 9 ? 2.559 10.632 2.575 1.00 0.00 9 CYS A CA 4
ATOM 2800 C C . CYS A 1 9 ? 2.910 11.627 1.472 1.00 0.00 9 CYS A C 4
ATOM 2801 O O . CYS A 1 9 ? 4.031 12.136 1.423 1.00 0.00 9 CYS A O 4
ATOM 2808 N N . GLY A 1 10 ? 1.954 11.910 0.594 1.00 0.00 10 GLY A N 4
ATOM 2809 C CA . GLY A 1 10 ? 2.199 12.849 -0.484 1.00 0.00 10 GLY A CA 4
ATOM 2810 C C . GLY A 1 10 ? 1.325 12.588 -1.691 1.00 0.00 10 GLY A C 4
ATOM 2811 O O . GLY A 1 10 ? 0.949 13.517 -2.406 1.00 0.00 10 GLY A O 4
ATOM 2815 N N . LYS A 1 11 ? 1.006 11.320 -1.927 1.00 0.00 11 LYS A N 4
ATOM 2816 C CA . LYS A 1 11 ? 0.177 10.950 -3.068 1.00 0.00 11 LYS A CA 4
ATOM 2817 C C . LYS A 1 11 ? -0.799 9.834 -2.708 1.00 0.00 11 LYS A C 4
ATOM 2818 O O . LYS A 1 11 ? -0.758 9.291 -1.606 1.00 0.00 11 LYS A O 4
ATOM 2837 N N . PRO A 1 12 ? -1.687 9.473 -3.650 1.00 0.00 12 PRO A N 4
ATOM 2838 C CA . PRO A 1 12 ? -2.688 8.427 -3.440 1.00 0.00 12 PRO A CA 4
ATOM 2839 C C . PRO A 1 12 ? -2.142 7.026 -3.689 1.00 0.00 12 PRO A C 4
ATOM 2840 O O . PRO A 1 12 ? -1.406 6.796 -4.648 1.00 0.00 12 PRO A O 4
ATOM 2851 N N . VAL A 1 13 ? -2.539 6.086 -2.838 1.00 0.00 13 VAL A N 4
ATOM 2852 C CA . VAL A 1 13 ? -2.114 4.698 -2.974 1.00 0.00 13 VAL A CA 4
ATOM 2853 C C . VAL A 1 13 ? -3.302 3.779 -3.273 1.00 0.00 13 VAL A C 4
ATOM 2854 O O . VAL A 1 13 ? -3.120 2.638 -3.694 1.00 0.00 13 VAL A O 4
ATOM 2867 N N . SER A 1 14 ? -4.520 4.288 -3.071 1.00 0.00 14 SER A N 4
ATOM 2868 C CA . SER A 1 14 ? -5.726 3.510 -3.329 1.00 0.00 14 SER A CA 4
ATOM 2869 C C . SER A 1 14 ? -5.842 3.161 -4.810 1.00 0.00 14 SER A C 4
ATOM 2870 O O . SER A 1 14 ? -6.161 2.028 -5.168 1.00 0.00 14 SER A O 4
ATOM 2878 N N . ALA A 1 15 ? -5.588 4.143 -5.668 1.00 0.00 15 ALA A N 4
ATOM 2879 C CA . ALA A 1 15 ? -5.652 3.928 -7.108 1.00 0.00 15 ALA A CA 4
ATOM 2880 C C . ALA A 1 15 ? -4.634 2.876 -7.535 1.00 0.00 15 ALA A C 4
ATOM 2881 O O . ALA A 1 15 ? -4.856 2.129 -8.489 1.00 0.00 15 ALA A O 4
ATOM 2888 N N . TYR A 1 16 ? -3.519 2.820 -6.814 1.00 0.00 16 TYR A N 4
ATOM 2889 C CA . TYR A 1 16 ? -2.465 1.861 -7.101 1.00 0.00 16 TYR A CA 4
ATOM 2890 C C . TYR A 1 16 ? -2.719 0.540 -6.384 1.00 0.00 16 TYR A C 4
ATOM 2891 O O . TYR A 1 16 ? -2.260 -0.515 -6.824 1.00 0.00 16 TYR A O 4
ATOM 2909 N N . PHE A 1 17 ? -3.452 0.600 -5.274 1.00 0.00 17 PHE A N 4
ATOM 2910 C CA . PHE A 1 17 ? -3.770 -0.599 -4.501 1.00 0.00 17 PHE A CA 4
ATOM 2911 C C . PHE A 1 17 ? -4.272 -1.713 -5.413 1.00 0.00 17 PHE A C 4
ATOM 2912 O O . PHE A 1 17 ? -3.996 -2.891 -5.179 1.00 0.00 17 PHE A O 4
ATOM 2929 N N . ASN A 1 18 ? -4.997 -1.334 -6.460 1.00 0.00 18 ASN A N 4
ATOM 2930 C CA . ASN A 1 18 ? -5.500 -2.300 -7.425 1.00 0.00 18 ASN A CA 4
ATOM 2931 C C . ASN A 1 18 ? -4.347 -3.112 -7.998 1.00 0.00 18 ASN A C 4
ATOM 2932 O O . ASN A 1 18 ? -4.490 -4.298 -8.296 1.00 0.00 18 ASN A O 4
ATOM 2943 N N . GLU A 1 19 ? -3.193 -2.463 -8.131 1.00 0.00 19 GLU A N 4
ATOM 2944 C CA . GLU A 1 19 ? -1.995 -3.122 -8.629 1.00 0.00 19 GLU A CA 4
ATOM 2945 C C . GLU A 1 19 ? -1.535 -4.186 -7.641 1.00 0.00 19 GLU A C 4
ATOM 2946 O O . GLU A 1 19 ? -1.353 -5.349 -8.003 1.00 0.00 19 GLU A O 4
ATOM 2958 N N . TYR A 1 20 ? -1.383 -3.784 -6.383 1.00 0.00 20 TYR A N 4
ATOM 2959 C CA . TYR A 1 20 ? -0.993 -4.711 -5.327 1.00 0.00 20 TYR A CA 4
ATOM 2960 C C . TYR A 1 20 ? -1.956 -5.891 -5.285 1.00 0.00 20 TYR A C 4
ATOM 2961 O O . TYR A 1 20 ? -1.542 -7.049 -5.237 1.00 0.00 20 TYR A O 4
ATOM 2979 N N . GLN A 1 21 ? -3.247 -5.579 -5.307 1.00 0.00 21 GLN A N 4
ATOM 2980 C CA . GLN A 1 21 ? -4.284 -6.603 -5.285 1.00 0.00 21 GLN A CA 4
ATOM 2981 C C . GLN A 1 21 ? -4.202 -7.479 -6.529 1.00 0.00 21 GLN A C 4
ATOM 2982 O O . GLN A 1 21 ? -4.381 -8.695 -6.458 1.00 0.00 21 GLN A O 4
ATOM 2996 N N . ARG A 1 22 ? -3.927 -6.853 -7.668 1.00 0.00 22 ARG A N 4
ATOM 2997 C CA . ARG A 1 22 ? -3.814 -7.571 -8.931 1.00 0.00 22 ARG A CA 4
ATOM 2998 C C . ARG A 1 22 ? -2.651 -8.556 -8.894 1.00 0.00 22 ARG A C 4
ATOM 2999 O O . ARG A 1 22 ? -2.821 -9.744 -9.166 1.00 0.00 22 ARG A O 4
ATOM 3020 N N . ARG A 1 23 ? -1.468 -8.056 -8.552 1.00 0.00 23 ARG A N 4
ATOM 3021 C CA . ARG A 1 23 ? -0.281 -8.897 -8.475 1.00 0.00 23 ARG A CA 4
ATOM 3022 C C . ARG A 1 23 ? -0.465 -10.003 -7.441 1.00 0.00 23 ARG A C 4
ATOM 3023 O O . ARG A 1 23 ? -0.457 -11.187 -7.775 1.00 0.00 23 ARG A O 4
ATOM 3044 N N . VAL A 1 24 ? -0.643 -9.607 -6.184 1.00 0.00 24 VAL A N 4
ATOM 3045 C CA . VAL A 1 24 ? -0.834 -10.562 -5.097 1.00 0.00 24 VAL A CA 4
ATOM 3046 C C . VAL A 1 24 ? -1.881 -11.610 -5.462 1.00 0.00 24 VAL A C 4
ATOM 3047 O O . VAL A 1 24 ? -1.805 -12.757 -5.022 1.00 0.00 24 VAL A O 4
ATOM 3060 N N . ALA A 1 25 ? -2.856 -11.207 -6.270 1.00 0.00 25 ALA A N 4
ATOM 3061 C CA . ALA A 1 25 ? -3.913 -12.114 -6.704 1.00 0.00 25 ALA A CA 4
ATOM 3062 C C . ALA A 1 25 ? -3.339 -13.249 -7.544 1.00 0.00 25 ALA A C 4
ATOM 3063 O O . ALA A 1 25 ? -3.682 -14.415 -7.349 1.00 0.00 25 ALA A O 4
ATOM 3070 N N . ASP A 1 26 ? -2.460 -12.898 -8.476 1.00 0.00 26 ASP A N 4
ATOM 3071 C CA . ASP A 1 26 ? -1.832 -13.883 -9.346 1.00 0.00 26 ASP A CA 4
ATOM 3072 C C . ASP A 1 26 ? -0.736 -14.643 -8.605 1.00 0.00 26 ASP A C 4
ATOM 3073 O O . ASP A 1 26 ? -0.522 -15.832 -8.842 1.00 0.00 26 ASP A O 4
ATOM 3082 N N . GLY A 1 27 ? -0.048 -13.949 -7.703 1.00 0.00 27 GLY A N 4
ATOM 3083 C CA . GLY A 1 27 ? 1.010 -14.579 -6.934 1.00 0.00 27 GLY A CA 4
ATOM 3084 C C . GLY A 1 27 ? 2.362 -13.928 -7.155 1.00 0.00 27 GLY A C 4
ATOM 3085 O O . GLY A 1 27 ? 3.393 -14.600 -7.117 1.00 0.00 27 GLY A O 4
ATOM 3089 N N . GLU A 1 28 ? 2.360 -12.619 -7.379 1.00 0.00 28 GLU A N 4
ATOM 3090 C CA . GLU A 1 28 ? 3.594 -11.883 -7.610 1.00 0.00 28 GLU A CA 4
ATOM 3091 C C . GLU A 1 28 ? 4.111 -11.262 -6.318 1.00 0.00 28 GLU A C 4
ATOM 3092 O O . GLU A 1 28 ? 3.395 -11.194 -5.319 1.00 0.00 28 GLU A O 4
ATOM 3104 N N . ASP A 1 29 ? 5.356 -10.800 -6.350 1.00 0.00 29 ASP A N 4
ATOM 3105 C CA . ASP A 1 29 ? 5.966 -10.167 -5.188 1.00 0.00 29 ASP A CA 4
ATOM 3106 C C . ASP A 1 29 ? 5.430 -8.747 -5.011 1.00 0.00 29 ASP A C 4
ATOM 3107 O O . ASP A 1 29 ? 5.699 -7.871 -5.833 1.00 0.00 29 ASP A O 4
ATOM 3116 N N . PRO A 1 30 ? 4.647 -8.497 -3.946 1.00 0.00 30 PRO A N 4
ATOM 3117 C CA . PRO A 1 30 ? 4.080 -7.171 -3.687 1.00 0.00 30 PRO A CA 4
ATOM 3118 C C . PRO A 1 30 ? 5.153 -6.093 -3.630 1.00 0.00 30 PRO A C 4
ATOM 3119 O O . PRO A 1 30 ? 4.952 -4.977 -4.108 1.00 0.00 30 PRO A O 4
ATOM 3130 N N . LYS A 1 31 ? 6.302 -6.435 -3.051 1.00 0.00 31 LYS A N 4
ATOM 3131 C CA . LYS A 1 31 ? 7.413 -5.498 -2.949 1.00 0.00 31 LYS A CA 4
ATOM 3132 C C . LYS A 1 31 ? 7.684 -4.850 -4.302 1.00 0.00 31 LYS A C 4
ATOM 3133 O O . LYS A 1 31 ? 7.948 -3.650 -4.387 1.00 0.00 31 LYS A O 4
ATOM 3152 N N . ASP A 1 32 ? 7.565 -5.645 -5.359 1.00 0.00 32 ASP A N 4
ATOM 3153 C CA . ASP A 1 32 ? 7.722 -5.134 -6.712 1.00 0.00 32 ASP A CA 4
ATOM 3154 C C . ASP A 1 32 ? 6.564 -4.203 -7.039 1.00 0.00 32 ASP A C 4
ATOM 3155 O O . ASP A 1 32 ? 6.750 -3.149 -7.650 1.00 0.00 32 ASP A O 4
ATOM 3164 N N . VAL A 1 33 ? 5.369 -4.583 -6.592 1.00 0.00 33 VAL A N 4
ATOM 3165 C CA . VAL A 1 33 ? 4.188 -3.757 -6.784 1.00 0.00 33 VAL A CA 4
ATOM 3166 C C . VAL A 1 33 ? 4.400 -2.394 -6.146 1.00 0.00 33 VAL A C 4
ATOM 3167 O O . VAL A 1 33 ? 4.104 -1.366 -6.748 1.00 0.00 33 VAL A O 4
ATOM 3180 N N . LEU A 1 34 ? 4.937 -2.396 -4.929 1.00 0.00 34 LEU A N 4
ATOM 3181 C CA . LEU A 1 34 ? 5.208 -1.157 -4.208 1.00 0.00 34 LEU A CA 4
ATOM 3182 C C . LEU A 1 34 ? 5.949 -0.173 -5.100 1.00 0.00 34 LEU A C 4
ATOM 3183 O O . LEU A 1 34 ? 5.575 0.996 -5.199 1.00 0.00 34 LEU A O 4
ATOM 3199 N N . ASP A 1 35 ? 6.987 -0.660 -5.769 1.00 0.00 35 ASP A N 4
ATOM 3200 C CA . ASP A 1 35 ? 7.747 0.175 -6.685 1.00 0.00 35 ASP A CA 4
ATOM 3201 C C . ASP A 1 35 ? 6.813 0.766 -7.734 1.00 0.00 35 ASP A C 4
ATOM 3202 O O . ASP A 1 35 ? 7.010 1.886 -8.203 1.00 0.00 35 ASP A O 4
ATOM 3211 N N . ASP A 1 36 ? 5.777 0.003 -8.073 1.00 0.00 36 ASP A N 4
ATOM 3212 C CA . ASP A 1 36 ? 4.776 0.444 -9.039 1.00 0.00 36 ASP A CA 4
ATOM 3213 C C . ASP A 1 36 ? 3.764 1.367 -8.368 1.00 0.00 36 ASP A C 4
ATOM 3214 O O . ASP A 1 36 ? 3.417 2.422 -8.900 1.00 0.00 36 ASP A O 4
ATOM 3223 N N . LEU A 1 37 ? 3.307 0.963 -7.187 1.00 0.00 37 LEU A N 4
ATOM 3224 C CA . LEU A 1 37 ? 2.355 1.748 -6.413 1.00 0.00 37 LEU A CA 4
ATOM 3225 C C . LEU A 1 37 ? 2.822 3.196 -6.300 1.00 0.00 37 LEU A C 4
ATOM 3226 O O . LEU A 1 37 ? 2.099 4.126 -6.659 1.00 0.00 37 LEU A O 4
ATOM 3242 N N . GLY A 1 38 ? 4.046 3.373 -5.812 1.00 0.00 38 GLY A N 4
ATOM 3243 C CA . GLY A 1 38 ? 4.611 4.702 -5.681 1.00 0.00 38 GLY A CA 4
ATOM 3244 C C . GLY A 1 38 ? 4.542 5.238 -4.265 1.00 0.00 38 GLY A C 4
ATOM 3245 O O . GLY A 1 38 ? 4.072 6.354 -4.041 1.00 0.00 38 GLY A O 4
ATOM 3249 N N . LEU A 1 39 ? 5.032 4.457 -3.308 1.00 0.00 39 LEU A N 4
ATOM 3250 C CA . LEU A 1 39 ? 5.017 4.869 -1.908 1.00 0.00 39 LEU A CA 4
ATOM 3251 C C . LEU A 1 39 ? 6.398 4.717 -1.274 1.00 0.00 39 LEU A C 4
ATOM 3252 O O . LEU A 1 39 ? 6.609 3.863 -0.412 1.00 0.00 39 LEU A O 4
ATOM 3268 N N . LYS A 1 40 ? 7.336 5.558 -1.700 1.00 0.00 40 LYS A N 4
ATOM 3269 C CA . LYS A 1 40 ? 8.690 5.530 -1.158 1.00 0.00 40 LYS A CA 4
ATOM 3270 C C . LYS A 1 40 ? 8.655 5.663 0.364 1.00 0.00 40 LYS A C 4
ATOM 3271 O O . LYS A 1 40 ? 7.583 5.610 0.962 1.00 0.00 40 LYS A O 4
ATOM 3290 N N . ARG A 1 41 ? 9.831 5.822 0.980 1.00 0.00 41 ARG A N 4
ATOM 3291 C CA . ARG A 1 41 ? 9.952 5.957 2.439 1.00 0.00 41 ARG A CA 4
ATOM 3292 C C . ARG A 1 41 ? 9.985 4.597 3.125 1.00 0.00 41 ARG A C 4
ATOM 3293 O O . ARG A 1 41 ? 10.839 4.348 3.976 1.00 0.00 41 ARG A O 4
ATOM 3314 N N . TYR A 1 42 ? 9.021 3.738 2.780 1.00 0.00 42 TYR A N 4
ATOM 3315 C CA . TYR A 1 42 ? 8.890 2.401 3.374 1.00 0.00 42 TYR A CA 4
ATOM 3316 C C . TYR A 1 42 ? 8.004 2.445 4.616 1.00 0.00 42 TYR A C 4
ATOM 3317 O O . TYR A 1 42 ? 7.398 1.442 4.990 1.00 0.00 42 TYR A O 4
ATOM 3335 N N . CYS A 1 43 ? 7.910 3.619 5.242 1.00 0.00 43 CYS A N 4
ATOM 3336 C CA . CYS A 1 43 ? 7.052 3.790 6.406 1.00 0.00 43 CYS A CA 4
ATOM 3337 C C . CYS A 1 43 ? 5.640 3.324 6.076 1.00 0.00 43 CYS A C 4
ATOM 3338 O O . CYS A 1 43 ? 4.921 2.811 6.933 1.00 0.00 43 CYS A O 4
ATOM 3345 N N . CYS A 1 44 ? 5.274 3.475 4.807 1.00 0.00 44 CYS A N 4
ATOM 3346 C CA . CYS A 1 44 ? 3.967 3.044 4.322 1.00 0.00 44 CYS A CA 4
ATOM 3347 C C . CYS A 1 44 ? 3.994 1.562 3.966 1.00 0.00 44 CYS A C 4
ATOM 3348 O O . CYS A 1 44 ? 3.241 0.763 4.523 1.00 0.00 44 CYS A O 4
ATOM 3355 N N . ARG A 1 45 ? 4.870 1.205 3.028 1.00 0.00 45 ARG A N 4
ATOM 3356 C CA . ARG A 1 45 ? 4.998 -0.178 2.569 1.00 0.00 45 ARG A CA 4
ATOM 3357 C C . ARG A 1 45 ? 4.993 -1.154 3.738 1.00 0.00 45 ARG A C 4
ATOM 3358 O O . ARG A 1 45 ? 4.167 -2.062 3.794 1.00 0.00 45 ARG A O 4
ATOM 3379 N N . ARG A 1 46 ? 5.915 -0.959 4.679 1.00 0.00 46 ARG A N 4
ATOM 3380 C CA . ARG A 1 46 ? 6.013 -1.823 5.853 1.00 0.00 46 ARG A CA 4
ATOM 3381 C C . ARG A 1 46 ? 4.632 -2.130 6.429 1.00 0.00 46 ARG A C 4
ATOM 3382 O O . ARG A 1 46 ? 4.385 -3.225 6.935 1.00 0.00 46 ARG A O 4
ATOM 3403 N N . MET A 1 47 ? 3.740 -1.149 6.346 1.00 0.00 47 MET A N 4
ATOM 3404 C CA . MET A 1 47 ? 2.379 -1.302 6.837 1.00 0.00 47 MET A CA 4
ATOM 3405 C C . MET A 1 47 ? 1.472 -1.882 5.758 1.00 0.00 47 MET A C 4
ATOM 3406 O O . MET A 1 47 ? 0.486 -2.556 6.056 1.00 0.00 47 MET A O 4
ATOM 3420 N N . LEU A 1 48 ? 1.805 -1.597 4.503 1.00 0.00 48 LEU A N 4
ATOM 3421 C CA . LEU A 1 48 ? 1.002 -2.052 3.374 1.00 0.00 48 LEU A CA 4
ATOM 3422 C C . LEU A 1 48 ? 1.397 -3.451 2.914 1.00 0.00 48 LEU A C 4
ATOM 3423 O O . LEU A 1 48 ? 0.607 -4.390 3.020 1.00 0.00 48 LEU A O 4
ATOM 3439 N N . ILE A 1 49 ? 2.607 -3.579 2.362 1.00 0.00 49 ILE A N 4
ATOM 3440 C CA . ILE A 1 49 ? 3.083 -4.861 1.827 1.00 0.00 49 ILE A CA 4
ATOM 3441 C C . ILE A 1 49 ? 2.673 -6.037 2.709 1.00 0.00 49 ILE A C 4
ATOM 3442 O O . ILE A 1 49 ? 2.411 -7.134 2.216 1.00 0.00 49 ILE A O 4
ATOM 3458 N N . SER A 1 50 ? 2.601 -5.796 4.011 1.00 0.00 50 SER A N 4
ATOM 3459 C CA . SER A 1 50 ? 2.218 -6.834 4.959 1.00 0.00 50 SER A CA 4
ATOM 3460 C C . SER A 1 50 ? 0.699 -6.931 5.086 1.00 0.00 50 SER A C 4
ATOM 3461 O O . SER A 1 50 ? 0.103 -7.951 4.745 1.00 0.00 50 SER A O 4
ATOM 3469 N N . HIS A 1 51 ? 0.080 -5.868 5.592 1.00 0.00 51 HIS A N 4
ATOM 3470 C CA . HIS A 1 51 ? -1.365 -5.847 5.788 1.00 0.00 51 HIS A CA 4
ATOM 3471 C C . HIS A 1 51 ? -2.097 -5.377 4.532 1.00 0.00 51 HIS A C 4
ATOM 3472 O O . HIS A 1 51 ? -2.667 -6.188 3.801 1.00 0.00 51 HIS A O 4
ATOM 3486 N N . VAL A 1 52 ? -2.087 -4.060 4.299 1.00 0.00 52 VAL A N 4
ATOM 3487 C CA . VAL A 1 52 ? -2.768 -3.447 3.150 1.00 0.00 52 VAL A CA 4
ATOM 3488 C C . VAL A 1 52 ? -4.061 -4.181 2.784 1.00 0.00 52 VAL A C 4
ATOM 3489 O O . VAL A 1 52 ? -4.042 -5.172 2.055 1.00 0.00 52 VAL A O 4
ATOM 3502 N N . GLU A 1 53 ? -5.179 -3.695 3.314 1.00 0.00 53 GLU A N 4
ATOM 3503 C CA . GLU A 1 53 ? -6.478 -4.307 3.054 1.00 0.00 53 GLU A CA 4
ATOM 3504 C C . GLU A 1 53 ? -6.699 -4.502 1.558 1.00 0.00 53 GLU A C 4
ATOM 3505 O O . GLU A 1 53 ? -6.500 -3.582 0.765 1.00 0.00 53 GLU A O 4
ATOM 3517 N N . THR A 1 54 ? -7.109 -5.707 1.178 1.00 0.00 54 THR A N 4
ATOM 3518 C CA . THR A 1 54 ? -7.353 -6.027 -0.224 1.00 0.00 54 THR A CA 4
ATOM 3519 C C . THR A 1 54 ? -8.761 -6.576 -0.424 1.00 0.00 54 THR A C 4
ATOM 3520 O O . THR A 1 54 ? -9.036 -7.735 -0.111 1.00 0.00 54 THR A O 4
ATOM 3531 N N . TRP A 1 55 ? -9.649 -5.737 -0.947 1.00 0.00 55 TRP A N 4
ATOM 3532 C CA . TRP A 1 55 ? -11.030 -6.139 -1.187 1.00 0.00 55 TRP A CA 4
ATOM 3533 C C . TRP A 1 55 ? -11.706 -6.566 0.112 1.00 0.00 55 TRP A C 4
ATOM 3534 O O . TRP A 1 55 ? -12.154 -7.730 0.193 1.00 0.00 55 TRP A O 4
ATOM 3557 N N . MET A 1 1 ? -6.825 3.712 0.145 1.00 0.00 1 MET A N 5
ATOM 3558 C CA . MET A 1 1 ? -5.800 3.963 1.166 1.00 0.00 1 MET A CA 5
ATOM 3559 C C . MET A 1 1 ? -6.406 4.218 2.548 1.00 0.00 1 MET A C 5
ATOM 3560 O O . MET A 1 1 ? -7.563 3.887 2.806 1.00 0.00 1 MET A O 5
ATOM 3574 N N . ILE A 1 2 ? -5.585 4.730 3.457 1.00 0.00 2 ILE A N 5
ATOM 3575 C CA . ILE A 1 2 ? -6.023 5.010 4.818 1.00 0.00 2 ILE A CA 5
ATOM 3576 C C . ILE A 1 2 ? -5.516 6.380 5.263 1.00 0.00 2 ILE A C 5
ATOM 3577 O O . ILE A 1 2 ? -4.393 6.770 4.949 1.00 0.00 2 ILE A O 5
ATOM 3593 N N . PRO A 1 3 ? -6.350 7.141 5.986 1.00 0.00 3 PRO A N 5
ATOM 3594 C CA . PRO A 1 3 ? -5.975 8.460 6.497 1.00 0.00 3 PRO A CA 5
ATOM 3595 C C . PRO A 1 3 ? -5.061 8.343 7.702 1.00 0.00 3 PRO A C 5
ATOM 3596 O O . PRO A 1 3 ? -4.805 7.238 8.179 1.00 0.00 3 PRO A O 5
ATOM 3607 N N . VAL A 1 4 ? -4.600 9.476 8.216 1.00 0.00 4 VAL A N 5
ATOM 3608 C CA . VAL A 1 4 ? -3.769 9.463 9.407 1.00 0.00 4 VAL A CA 5
ATOM 3609 C C . VAL A 1 4 ? -2.432 8.758 9.137 1.00 0.00 4 VAL A C 5
ATOM 3610 O O . VAL A 1 4 ? -1.392 9.401 9.001 1.00 0.00 4 VAL A O 5
ATOM 3623 N N . ARG A 1 5 ? -2.480 7.435 9.090 1.00 0.00 5 ARG A N 5
ATOM 3624 C CA . ARG A 1 5 ? -1.292 6.620 8.877 1.00 0.00 5 ARG A CA 5
ATOM 3625 C C . ARG A 1 5 ? -0.550 7.011 7.603 1.00 0.00 5 ARG A C 5
ATOM 3626 O O . ARG A 1 5 ? -0.959 7.921 6.883 1.00 0.00 5 ARG A O 5
ATOM 3647 N N . CYS A 1 6 ? 0.546 6.305 7.334 1.00 0.00 6 CYS A N 5
ATOM 3648 C CA . CYS A 1 6 ? 1.367 6.569 6.159 1.00 0.00 6 CYS A CA 5
ATOM 3649 C C . CYS A 1 6 ? 1.110 5.550 5.060 1.00 0.00 6 CYS A C 5
ATOM 3650 O O . CYS A 1 6 ? 1.661 4.451 5.077 1.00 0.00 6 CYS A O 5
ATOM 3657 N N . LEU A 1 7 ? 0.283 5.937 4.099 1.00 0.00 7 LEU A N 5
ATOM 3658 C CA . LEU A 1 7 ? -0.023 5.095 2.956 1.00 0.00 7 LEU A CA 5
ATOM 3659 C C . LEU A 1 7 ? 0.033 5.931 1.685 1.00 0.00 7 LEU A C 5
ATOM 3660 O O . LEU A 1 7 ? -0.879 5.896 0.863 1.00 0.00 7 LEU A O 5
ATOM 3676 N N . SER A 1 8 ? 1.085 6.725 1.565 1.00 0.00 8 SER A N 5
ATOM 3677 C CA . SER A 1 8 ? 1.263 7.594 0.409 1.00 0.00 8 SER A CA 5
ATOM 3678 C C . SER A 1 8 ? 2.565 8.380 0.515 1.00 0.00 8 SER A C 5
ATOM 3679 O O . SER A 1 8 ? 3.446 8.264 -0.338 1.00 0.00 8 SER A O 5
ATOM 3687 N N . CYS A 1 9 ? 2.680 9.180 1.571 1.00 0.00 9 CYS A N 5
ATOM 3688 C CA . CYS A 1 9 ? 3.875 9.984 1.800 1.00 0.00 9 CYS A CA 5
ATOM 3689 C C . CYS A 1 9 ? 4.082 10.998 0.679 1.00 0.00 9 CYS A C 5
ATOM 3690 O O . CYS A 1 9 ? 5.196 11.472 0.458 1.00 0.00 9 CYS A O 5
ATOM 3697 N N . GLY A 1 10 ? 3.004 11.333 -0.023 1.00 0.00 10 GLY A N 5
ATOM 3698 C CA . GLY A 1 10 ? 3.097 12.295 -1.105 1.00 0.00 10 GLY A CA 5
ATOM 3699 C C . GLY A 1 10 ? 2.436 11.809 -2.377 1.00 0.00 10 GLY A C 5
ATOM 3700 O O . GLY A 1 10 ? 2.044 12.610 -3.227 1.00 0.00 10 GLY A O 5
ATOM 3704 N N . LYS A 1 11 ? 2.318 10.494 -2.516 1.00 0.00 11 LYS A N 5
ATOM 3705 C CA . LYS A 1 11 ? 1.711 9.905 -3.701 1.00 0.00 11 LYS A CA 5
ATOM 3706 C C . LYS A 1 11 ? 0.533 9.007 -3.325 1.00 0.00 11 LYS A C 5
ATOM 3707 O O . LYS A 1 11 ? 0.661 8.135 -2.464 1.00 0.00 11 LYS A O 5
ATOM 3726 N N . PRO A 1 12 ? -0.633 9.199 -3.968 1.00 0.00 12 PRO A N 5
ATOM 3727 C CA . PRO A 1 12 ? -1.824 8.391 -3.694 1.00 0.00 12 PRO A CA 5
ATOM 3728 C C . PRO A 1 12 ? -1.575 6.906 -3.927 1.00 0.00 12 PRO A C 5
ATOM 3729 O O . PRO A 1 12 ? -1.107 6.505 -4.993 1.00 0.00 12 PRO A O 5
ATOM 3740 N N . VAL A 1 13 ? -1.895 6.091 -2.929 1.00 0.00 13 VAL A N 5
ATOM 3741 C CA . VAL A 1 13 ? -1.709 4.649 -3.035 1.00 0.00 13 VAL A CA 5
ATOM 3742 C C . VAL A 1 13 ? -3.038 3.922 -3.285 1.00 0.00 13 VAL A C 5
ATOM 3743 O O . VAL A 1 13 ? -3.059 2.709 -3.486 1.00 0.00 13 VAL A O 5
ATOM 3756 N N . SER A 1 14 ? -4.143 4.671 -3.280 1.00 0.00 14 SER A N 5
ATOM 3757 C CA . SER A 1 14 ? -5.462 4.089 -3.500 1.00 0.00 14 SER A CA 5
ATOM 3758 C C . SER A 1 14 ? -5.574 3.479 -4.894 1.00 0.00 14 SER A C 5
ATOM 3759 O O . SER A 1 14 ? -5.591 2.259 -5.049 1.00 0.00 14 SER A O 5
ATOM 3767 N N . ALA A 1 15 ? -5.656 4.335 -5.907 1.00 0.00 15 ALA A N 5
ATOM 3768 C CA . ALA A 1 15 ? -5.783 3.879 -7.287 1.00 0.00 15 ALA A CA 5
ATOM 3769 C C . ALA A 1 15 ? -4.766 2.788 -7.613 1.00 0.00 15 ALA A C 5
ATOM 3770 O O . ALA A 1 15 ? -4.986 1.972 -8.508 1.00 0.00 15 ALA A O 5
ATOM 3777 N N . TYR A 1 16 ? -3.656 2.775 -6.883 1.00 0.00 16 TYR A N 5
ATOM 3778 C CA . TYR A 1 16 ? -2.603 1.800 -7.117 1.00 0.00 16 TYR A CA 5
ATOM 3779 C C . TYR A 1 16 ? -2.852 0.507 -6.346 1.00 0.00 16 TYR A C 5
ATOM 3780 O O . TYR A 1 16 ? -2.391 -0.563 -6.748 1.00 0.00 16 TYR A O 5
ATOM 3798 N N . PHE A 1 17 ? -3.584 0.603 -5.238 1.00 0.00 17 PHE A N 5
ATOM 3799 C CA . PHE A 1 17 ? -3.898 -0.577 -4.433 1.00 0.00 17 PHE A CA 5
ATOM 3800 C C . PHE A 1 17 ? -4.429 -1.703 -5.315 1.00 0.00 17 PHE A C 5
ATOM 3801 O O . PHE A 1 17 ? -4.253 -2.881 -5.007 1.00 0.00 17 PHE A O 5
ATOM 3818 N N . ASN A 1 18 ? -5.055 -1.331 -6.428 1.00 0.00 18 ASN A N 5
ATOM 3819 C CA . ASN A 1 18 ? -5.569 -2.314 -7.375 1.00 0.00 18 ASN A CA 5
ATOM 3820 C C . ASN A 1 18 ? -4.420 -3.131 -7.951 1.00 0.00 18 ASN A C 5
ATOM 3821 O O . ASN A 1 18 ? -4.554 -4.329 -8.198 1.00 0.00 18 ASN A O 5
ATOM 3832 N N . GLU A 1 19 ? -3.280 -2.471 -8.145 1.00 0.00 19 GLU A N 5
ATOM 3833 C CA . GLU A 1 19 ? -2.087 -3.132 -8.655 1.00 0.00 19 GLU A CA 5
ATOM 3834 C C . GLU A 1 19 ? -1.644 -4.227 -7.697 1.00 0.00 19 GLU A C 5
ATOM 3835 O O . GLU A 1 19 ? -1.530 -5.393 -8.075 1.00 0.00 19 GLU A O 5
ATOM 3847 N N . TYR A 1 20 ? -1.417 -3.843 -6.447 1.00 0.00 20 TYR A N 5
ATOM 3848 C CA . TYR A 1 20 ? -1.020 -4.793 -5.415 1.00 0.00 20 TYR A CA 5
ATOM 3849 C C . TYR A 1 20 ? -1.982 -5.974 -5.382 1.00 0.00 20 TYR A C 5
ATOM 3850 O O . TYR A 1 20 ? -1.565 -7.132 -5.371 1.00 0.00 20 TYR A O 5
ATOM 3868 N N . GLN A 1 21 ? -3.273 -5.666 -5.376 1.00 0.00 21 GLN A N 5
ATOM 3869 C CA . GLN A 1 21 ? -4.304 -6.696 -5.358 1.00 0.00 21 GLN A CA 5
ATOM 3870 C C . GLN A 1 21 ? -4.157 -7.624 -6.558 1.00 0.00 21 GLN A C 5
ATOM 3871 O O . GLN A 1 21 ? -3.992 -8.835 -6.404 1.00 0.00 21 GLN A O 5
ATOM 3885 N N . ARG A 1 22 ? -4.210 -7.047 -7.755 1.00 0.00 22 ARG A N 5
ATOM 3886 C CA . ARG A 1 22 ? -4.069 -7.820 -8.983 1.00 0.00 22 ARG A CA 5
ATOM 3887 C C . ARG A 1 22 ? -2.806 -8.670 -8.942 1.00 0.00 22 ARG A C 5
ATOM 3888 O O . ARG A 1 22 ? -2.852 -9.881 -9.159 1.00 0.00 22 ARG A O 5
ATOM 3909 N N . ARG A 1 23 ? -1.679 -8.025 -8.662 1.00 0.00 23 ARG A N 5
ATOM 3910 C CA . ARG A 1 23 ? -0.397 -8.716 -8.599 1.00 0.00 23 ARG A CA 5
ATOM 3911 C C . ARG A 1 23 ? -0.386 -9.765 -7.493 1.00 0.00 23 ARG A C 5
ATOM 3912 O O . ARG A 1 23 ? -0.332 -10.965 -7.763 1.00 0.00 23 ARG A O 5
ATOM 3933 N N . VAL A 1 24 ? -0.443 -9.308 -6.244 1.00 0.00 24 VAL A N 5
ATOM 3934 C CA . VAL A 1 24 ? -0.443 -10.213 -5.101 1.00 0.00 24 VAL A CA 5
ATOM 3935 C C . VAL A 1 24 ? -1.474 -11.323 -5.283 1.00 0.00 24 VAL A C 5
ATOM 3936 O O . VAL A 1 24 ? -1.332 -12.416 -4.734 1.00 0.00 24 VAL A O 5
ATOM 3949 N N . ALA A 1 25 ? -2.510 -11.035 -6.063 1.00 0.00 25 ALA A N 5
ATOM 3950 C CA . ALA A 1 25 ? -3.564 -12.007 -6.326 1.00 0.00 25 ALA A CA 5
ATOM 3951 C C . ALA A 1 25 ? -3.050 -13.148 -7.197 1.00 0.00 25 ALA A C 5
ATOM 3952 O O . ALA A 1 25 ? -3.255 -14.321 -6.885 1.00 0.00 25 ALA A O 5
ATOM 3959 N N . ASP A 1 26 ? -2.383 -12.795 -8.292 1.00 0.00 26 ASP A N 5
ATOM 3960 C CA . ASP A 1 26 ? -1.839 -13.790 -9.209 1.00 0.00 26 ASP A CA 5
ATOM 3961 C C . ASP A 1 26 ? -0.643 -14.504 -8.591 1.00 0.00 26 ASP A C 5
ATOM 3962 O O . ASP A 1 26 ? -0.411 -15.686 -8.848 1.00 0.00 26 ASP A O 5
ATOM 3971 N N . GLY A 1 27 ? 0.119 -13.777 -7.776 1.00 0.00 27 GLY A N 5
ATOM 3972 C CA . GLY A 1 27 ? 1.277 -14.363 -7.126 1.00 0.00 27 GLY A CA 5
ATOM 3973 C C . GLY A 1 27 ? 2.565 -13.627 -7.443 1.00 0.00 27 GLY A C 5
ATOM 3974 O O . GLY A 1 27 ? 3.642 -14.225 -7.445 1.00 0.00 27 GLY A O 5
ATOM 3978 N N . GLU A 1 28 ? 2.461 -12.327 -7.698 1.00 0.00 28 GLU A N 5
ATOM 3979 C CA . GLU A 1 28 ? 3.628 -11.514 -8.009 1.00 0.00 28 GLU A CA 5
ATOM 3980 C C . GLU A 1 28 ? 4.183 -10.854 -6.752 1.00 0.00 28 GLU A C 5
ATOM 3981 O O . GLU A 1 28 ? 3.434 -10.515 -5.837 1.00 0.00 28 GLU A O 5
ATOM 3993 N N . ASP A 1 29 ? 5.498 -10.672 -6.717 1.00 0.00 29 ASP A N 5
ATOM 3994 C CA . ASP A 1 29 ? 6.150 -10.045 -5.574 1.00 0.00 29 ASP A CA 5
ATOM 3995 C C . ASP A 1 29 ? 5.542 -8.672 -5.295 1.00 0.00 29 ASP A C 5
ATOM 3996 O O . ASP A 1 29 ? 5.723 -7.738 -6.078 1.00 0.00 29 ASP A O 5
ATOM 4005 N N . PRO A 1 30 ? 4.796 -8.527 -4.185 1.00 0.00 30 PRO A N 5
ATOM 4006 C CA . PRO A 1 30 ? 4.167 -7.252 -3.828 1.00 0.00 30 PRO A CA 5
ATOM 4007 C C . PRO A 1 30 ? 5.186 -6.128 -3.731 1.00 0.00 30 PRO A C 5
ATOM 4008 O O . PRO A 1 30 ? 4.958 -5.026 -4.231 1.00 0.00 30 PRO A O 5
ATOM 4019 N N . LYS A 1 31 ? 6.322 -6.416 -3.101 1.00 0.00 31 LYS A N 5
ATOM 4020 C CA . LYS A 1 31 ? 7.389 -5.433 -2.964 1.00 0.00 31 LYS A CA 5
ATOM 4021 C C . LYS A 1 31 ? 7.682 -4.785 -4.313 1.00 0.00 31 LYS A C 5
ATOM 4022 O O . LYS A 1 31 ? 7.881 -3.573 -4.403 1.00 0.00 31 LYS A O 5
ATOM 4041 N N . ASP A 1 32 ? 7.650 -5.597 -5.365 1.00 0.00 32 ASP A N 5
ATOM 4042 C CA . ASP A 1 32 ? 7.826 -5.091 -6.718 1.00 0.00 32 ASP A CA 5
ATOM 4043 C C . ASP A 1 32 ? 6.671 -4.167 -7.060 1.00 0.00 32 ASP A C 5
ATOM 4044 O O . ASP A 1 32 ? 6.859 -3.092 -7.631 1.00 0.00 32 ASP A O 5
ATOM 4053 N N . VAL A 1 33 ? 5.469 -4.586 -6.673 1.00 0.00 33 VAL A N 5
ATOM 4054 C CA . VAL A 1 33 ? 4.278 -3.786 -6.893 1.00 0.00 33 VAL A CA 5
ATOM 4055 C C . VAL A 1 33 ? 4.421 -2.436 -6.210 1.00 0.00 33 VAL A C 5
ATOM 4056 O O . VAL A 1 33 ? 4.116 -1.402 -6.795 1.00 0.00 33 VAL A O 5
ATOM 4069 N N . LEU A 1 34 ? 4.919 -2.452 -4.974 1.00 0.00 34 LEU A N 5
ATOM 4070 C CA . LEU A 1 34 ? 5.132 -1.221 -4.220 1.00 0.00 34 LEU A CA 5
ATOM 4071 C C . LEU A 1 34 ? 5.886 -0.206 -5.065 1.00 0.00 34 LEU A C 5
ATOM 4072 O O . LEU A 1 34 ? 5.574 0.984 -5.055 1.00 0.00 34 LEU A O 5
ATOM 4088 N N . ASP A 1 35 ? 6.867 -0.693 -5.817 1.00 0.00 35 ASP A N 5
ATOM 4089 C CA . ASP A 1 35 ? 7.637 0.166 -6.698 1.00 0.00 35 ASP A CA 5
ATOM 4090 C C . ASP A 1 35 ? 6.725 0.785 -7.750 1.00 0.00 35 ASP A C 5
ATOM 4091 O O . ASP A 1 35 ? 6.911 1.933 -8.156 1.00 0.00 35 ASP A O 5
ATOM 4100 N N . ASP A 1 36 ? 5.725 0.016 -8.172 1.00 0.00 36 ASP A N 5
ATOM 4101 C CA . ASP A 1 36 ? 4.759 0.481 -9.160 1.00 0.00 36 ASP A CA 5
ATOM 4102 C C . ASP A 1 36 ? 3.673 1.321 -8.492 1.00 0.00 36 ASP A C 5
ATOM 4103 O O . ASP A 1 36 ? 3.266 2.359 -9.013 1.00 0.00 36 ASP A O 5
ATOM 4112 N N . LEU A 1 37 ? 3.223 0.867 -7.325 1.00 0.00 37 LEU A N 5
ATOM 4113 C CA . LEU A 1 37 ? 2.203 1.575 -6.558 1.00 0.00 37 LEU A CA 5
ATOM 4114 C C . LEU A 1 37 ? 2.543 3.058 -6.455 1.00 0.00 37 LEU A C 5
ATOM 4115 O O . LEU A 1 37 ? 1.731 3.922 -6.790 1.00 0.00 37 LEU A O 5
ATOM 4131 N N . GLY A 1 38 ? 3.758 3.344 -6.003 1.00 0.00 38 GLY A N 5
ATOM 4132 C CA . GLY A 1 38 ? 4.206 4.718 -5.890 1.00 0.00 38 GLY A CA 5
ATOM 4133 C C . GLY A 1 38 ? 4.418 5.153 -4.455 1.00 0.00 38 GLY A C 5
ATOM 4134 O O . GLY A 1 38 ? 4.002 6.244 -4.061 1.00 0.00 38 GLY A O 5
ATOM 4138 N N . LEU A 1 39 ? 5.090 4.312 -3.679 1.00 0.00 39 LEU A N 5
ATOM 4139 C CA . LEU A 1 39 ? 5.353 4.608 -2.274 1.00 0.00 39 LEU A CA 5
ATOM 4140 C C . LEU A 1 39 ? 6.782 4.218 -1.901 1.00 0.00 39 LEU A C 5
ATOM 4141 O O . LEU A 1 39 ? 7.015 3.167 -1.304 1.00 0.00 39 LEU A O 5
ATOM 4157 N N . LYS A 1 40 ? 7.738 5.068 -2.268 1.00 0.00 40 LYS A N 5
ATOM 4158 C CA . LYS A 1 40 ? 9.146 4.806 -1.986 1.00 0.00 40 LYS A CA 5
ATOM 4159 C C . LYS A 1 40 ? 9.574 5.435 -0.664 1.00 0.00 40 LYS A C 5
ATOM 4160 O O . LYS A 1 40 ? 10.223 6.480 -0.638 1.00 0.00 40 LYS A O 5
ATOM 4179 N N . ARG A 1 41 ? 9.215 4.778 0.432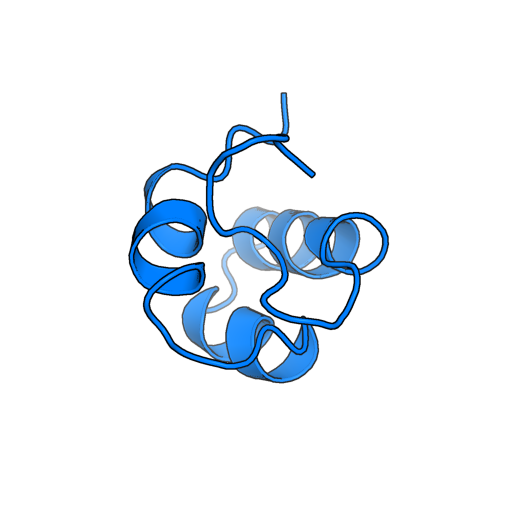 1.00 0.00 41 ARG A N 5
ATOM 4180 C CA . ARG A 1 41 ? 9.564 5.253 1.768 1.00 0.00 41 ARG A CA 5
ATOM 4181 C C . ARG A 1 41 ? 9.758 4.085 2.729 1.00 0.00 41 ARG A C 5
ATOM 4182 O O . ARG A 1 41 ? 10.691 4.081 3.532 1.00 0.00 41 ARG A O 5
ATOM 4203 N N . TYR A 1 42 ? 8.866 3.095 2.632 1.00 0.00 42 TYR A N 5
ATOM 4204 C CA . TYR A 1 42 ? 8.900 1.898 3.476 1.00 0.00 42 TYR A CA 5
ATOM 4205 C C . TYR A 1 42 ? 8.090 2.102 4.746 1.00 0.00 42 TYR A C 5
ATOM 4206 O O . TYR A 1 42 ? 7.379 1.198 5.186 1.00 0.00 42 TYR A O 5
ATOM 4224 N N . CYS A 1 43 ? 8.166 3.296 5.323 1.00 0.00 43 CYS A N 5
ATOM 4225 C CA . CYS A 1 43 ? 7.379 3.601 6.507 1.00 0.00 43 CYS A CA 5
ATOM 4226 C C . CYS A 1 43 ? 5.904 3.311 6.222 1.00 0.00 43 CYS A C 5
ATOM 4227 O O . CYS A 1 43 ? 5.150 2.914 7.110 1.00 0.00 43 CYS A O 5
ATOM 4234 N N . CYS A 1 44 ? 5.526 3.458 4.952 1.00 0.00 44 CYS A N 5
ATOM 4235 C CA . CYS A 1 44 ? 4.182 3.130 4.495 1.00 0.00 44 CYS A CA 5
ATOM 4236 C C . CYS A 1 44 ? 4.107 1.662 4.090 1.00 0.00 44 CYS A C 5
ATOM 4237 O O . CYS A 1 44 ? 3.239 0.920 4.544 1.00 0.00 44 CYS A O 5
ATOM 4244 N N . ARG A 1 45 ? 5.024 1.260 3.212 1.00 0.00 45 ARG A N 5
ATOM 4245 C CA . ARG A 1 45 ? 5.060 -0.107 2.696 1.00 0.00 45 ARG A CA 5
ATOM 4246 C C . ARG A 1 45 ? 4.917 -1.132 3.816 1.00 0.00 45 ARG A C 5
ATOM 4247 O O . ARG A 1 45 ? 4.031 -1.980 3.775 1.00 0.00 45 ARG A O 5
ATOM 4268 N N . ARG A 1 46 ? 5.809 -1.066 4.803 1.00 0.00 46 ARG A N 5
ATOM 4269 C CA . ARG A 1 46 ? 5.796 -2.013 5.921 1.00 0.00 46 ARG A CA 5
ATOM 4270 C C . ARG A 1 46 ? 4.378 -2.284 6.409 1.00 0.00 46 ARG A C 5
ATOM 4271 O O . ARG A 1 46 ? 4.044 -3.407 6.788 1.00 0.00 46 ARG A O 5
ATOM 4292 N N . MET A 1 47 ? 3.552 -1.248 6.400 1.00 0.00 47 MET A N 5
ATOM 4293 C CA . MET A 1 47 ? 2.175 -1.372 6.845 1.00 0.00 47 MET A CA 5
ATOM 4294 C C . MET A 1 47 ? 1.278 -1.858 5.712 1.00 0.00 47 MET A C 5
ATOM 4295 O O . MET A 1 47 ? 0.250 -2.493 5.945 1.00 0.00 47 MET A O 5
ATOM 4309 N N . LEU A 1 48 ? 1.674 -1.544 4.483 1.00 0.00 48 LEU A N 5
ATOM 4310 C CA . LEU A 1 48 ? 0.898 -1.921 3.310 1.00 0.00 48 LEU A CA 5
ATOM 4311 C C . LEU A 1 48 ? 1.258 -3.319 2.814 1.00 0.00 48 LEU A C 5
ATOM 4312 O O . LEU A 1 48 ? 0.417 -4.219 2.815 1.00 0.00 48 LEU A O 5
ATOM 4328 N N . ILE A 1 49 ? 2.503 -3.498 2.368 1.00 0.00 49 ILE A N 5
ATOM 4329 C CA . ILE A 1 49 ? 2.942 -4.790 1.829 1.00 0.00 49 ILE A CA 5
ATOM 4330 C C . ILE A 1 49 ? 2.439 -5.957 2.676 1.00 0.00 49 ILE A C 5
ATOM 4331 O O . ILE A 1 49 ? 2.212 -7.054 2.165 1.00 0.00 49 ILE A O 5
ATOM 4347 N N . SER A 1 50 ? 2.250 -5.706 3.963 1.00 0.00 50 SER A N 5
ATOM 4348 C CA . SER A 1 50 ? 1.775 -6.734 4.880 1.00 0.00 50 SER A CA 5
ATOM 4349 C C . SER A 1 50 ? 0.250 -6.800 4.902 1.00 0.00 50 SER A C 5
ATOM 4350 O O . SER A 1 50 ? -0.350 -7.706 4.324 1.00 0.00 50 SER A O 5
ATOM 4358 N N . HIS A 1 51 ? -0.372 -5.846 5.590 1.00 0.00 51 HIS A N 5
ATOM 4359 C CA . HIS A 1 51 ? -1.826 -5.820 5.720 1.00 0.00 51 HIS A CA 5
ATOM 4360 C C . HIS A 1 51 ? -2.494 -5.077 4.565 1.00 0.00 51 HIS A C 5
ATOM 4361 O O . HIS A 1 51 ? -3.230 -5.673 3.778 1.00 0.00 51 HIS A O 5
ATOM 4375 N N . VAL A 1 52 ? -2.286 -3.763 4.509 1.00 0.00 52 VAL A N 5
ATOM 4376 C CA . VAL A 1 52 ? -2.906 -2.919 3.486 1.00 0.00 52 VAL A CA 5
ATOM 4377 C C . VAL A 1 52 ? -4.386 -3.259 3.312 1.00 0.00 52 VAL A C 5
ATOM 4378 O O . VAL A 1 52 ? -4.953 -3.075 2.235 1.00 0.00 52 VAL A O 5
ATOM 4391 N N . GLU A 1 53 ? -5.003 -3.760 4.378 1.00 0.00 53 GLU A N 5
ATOM 4392 C CA . GLU A 1 53 ? -6.416 -4.124 4.348 1.00 0.00 53 GLU A CA 5
ATOM 4393 C C . GLU A 1 53 ? -6.748 -4.949 3.106 1.00 0.00 53 GLU A C 5
ATOM 4394 O O . GLU A 1 53 ? -7.354 -4.447 2.160 1.00 0.00 53 GLU A O 5
ATOM 4406 N N . THR A 1 54 ? -6.349 -6.217 3.119 1.00 0.00 54 THR A N 5
ATOM 4407 C CA . THR A 1 54 ? -6.604 -7.110 1.994 1.00 0.00 54 THR A CA 5
ATOM 4408 C C . THR A 1 54 ? -7.752 -8.067 2.299 1.00 0.00 54 THR A C 5
ATOM 4409 O O . THR A 1 54 ? -8.624 -8.294 1.460 1.00 0.00 54 THR A O 5
ATOM 4420 N N . TRP A 1 55 ? -7.744 -8.629 3.503 1.00 0.00 55 TRP A N 5
ATOM 4421 C CA . TRP A 1 55 ? -8.785 -9.562 3.918 1.00 0.00 55 TRP A CA 5
ATOM 4422 C C . TRP A 1 55 ? -8.758 -10.825 3.064 1.00 0.00 55 TRP A C 5
ATOM 4423 O O . TRP A 1 55 ? -7.692 -11.126 2.487 1.00 0.00 55 TRP A O 5
ATOM 4446 N N . MET A 1 1 ? -7.236 2.944 1.196 1.00 0.00 1 MET A N 6
ATOM 4447 C CA . MET A 1 1 ? -6.129 3.251 2.093 1.00 0.00 1 MET A CA 6
ATOM 4448 C C . MET A 1 1 ? -6.642 3.597 3.485 1.00 0.00 1 MET A C 6
ATOM 4449 O O . MET A 1 1 ? -7.829 3.449 3.780 1.00 0.00 1 MET A O 6
ATOM 4463 N N . ILE A 1 2 ? -5.739 4.079 4.330 1.00 0.00 2 ILE A N 6
ATOM 4464 C CA . ILE A 1 2 ? -6.082 4.463 5.690 1.00 0.00 2 ILE A CA 6
ATOM 4465 C C . ILE A 1 2 ? -5.782 5.943 5.907 1.00 0.00 2 ILE A C 6
ATOM 4466 O O . ILE A 1 2 ? -4.794 6.462 5.392 1.00 0.00 2 ILE A O 6
ATOM 4482 N N . PRO A 1 3 ? -6.653 6.666 6.624 1.00 0.00 3 PRO A N 6
ATOM 4483 C CA . PRO A 1 3 ? -6.412 8.073 6.942 1.00 0.00 3 PRO A CA 6
ATOM 4484 C C . PRO A 1 3 ? -5.266 8.182 7.921 1.00 0.00 3 PRO A C 6
ATOM 4485 O O . PRO A 1 3 ? -4.973 7.221 8.630 1.00 0.00 3 PRO A O 6
ATOM 4496 N N . VAL A 1 4 ? -4.615 9.328 7.983 1.00 0.00 4 VAL A N 6
ATOM 4497 C CA . VAL A 1 4 ? -3.522 9.472 8.913 1.00 0.00 4 VAL A CA 6
ATOM 4498 C C . VAL A 1 4 ? -2.433 8.452 8.572 1.00 0.00 4 VAL A C 6
ATOM 4499 O O . VAL A 1 4 ? -2.687 7.470 7.872 1.00 0.00 4 VAL A O 6
ATOM 4512 N N . ARG A 1 5 ? -1.227 8.687 9.069 1.00 0.00 5 ARG A N 6
ATOM 4513 C CA . ARG A 1 5 ? -0.096 7.786 8.823 1.00 0.00 5 ARG A CA 6
ATOM 4514 C C . ARG A 1 5 ? 0.512 8.028 7.444 1.00 0.00 5 ARG A C 6
ATOM 4515 O O . ARG A 1 5 ? 0.306 9.081 6.840 1.00 0.00 5 ARG A O 6
ATOM 4536 N N . CYS A 1 6 ? 1.266 7.046 6.952 1.00 0.00 6 CYS A N 6
ATOM 4537 C CA . CYS A 1 6 ? 1.915 7.157 5.652 1.00 0.00 6 CYS A CA 6
ATOM 4538 C C . CYS A 1 6 ? 1.457 6.064 4.704 1.00 0.00 6 CYS A C 6
ATOM 4539 O O . CYS A 1 6 ? 1.924 4.933 4.772 1.00 0.00 6 CYS A O 6
ATOM 4546 N N . LEU A 1 7 ? 0.547 6.429 3.812 1.00 0.00 7 LEU A N 6
ATOM 4547 C CA . LEU A 1 7 ? 0.044 5.523 2.797 1.00 0.00 7 LEU A CA 6
ATOM 4548 C C . LEU A 1 7 ? 0.125 6.210 1.443 1.00 0.00 7 LEU A C 6
ATOM 4549 O O . LEU A 1 7 ? -0.798 6.130 0.638 1.00 0.00 7 LEU A O 6
ATOM 4565 N N . SER A 1 8 ? 1.205 6.955 1.243 1.00 0.00 8 SER A N 6
ATOM 4566 C CA . SER A 1 8 ? 1.413 7.700 0.008 1.00 0.00 8 SER A CA 6
ATOM 4567 C C . SER A 1 8 ? 2.807 8.318 -0.027 1.00 0.00 8 SER A C 6
ATOM 4568 O O . SER A 1 8 ? 3.615 8.004 -0.901 1.00 0.00 8 SER A O 6
ATOM 4576 N N . CYS A 1 9 ? 3.082 9.199 0.931 1.00 0.00 9 CYS A N 6
ATOM 4577 C CA . CYS A 1 9 ? 4.379 9.865 1.014 1.00 0.00 9 CYS A CA 6
ATOM 4578 C C . CYS A 1 9 ? 4.560 10.896 -0.101 1.00 0.00 9 CYS A C 6
ATOM 4579 O O . CYS A 1 9 ? 5.634 11.480 -0.242 1.00 0.00 9 CYS A O 6
ATOM 4586 N N . GLY A 1 10 ? 3.511 11.124 -0.891 1.00 0.00 10 GLY A N 6
ATOM 4587 C CA . GLY A 1 10 ? 3.596 12.089 -1.971 1.00 0.00 10 GLY A CA 6
ATOM 4588 C C . GLY A 1 10 ? 2.528 11.877 -3.021 1.00 0.00 10 GLY A C 6
ATOM 4589 O O . GLY A 1 10 ? 1.952 12.837 -3.533 1.00 0.00 10 GLY A O 6
ATOM 4593 N N . LYS A 1 11 ? 2.263 10.617 -3.347 1.00 0.00 11 LYS A N 6
ATOM 4594 C CA . LYS A 1 11 ? 1.261 10.286 -4.351 1.00 0.00 11 LYS A CA 6
ATOM 4595 C C . LYS A 1 11 ? 0.222 9.315 -3.800 1.00 0.00 11 LYS A C 6
ATOM 4596 O O . LYS A 1 11 ? 0.482 8.593 -2.838 1.00 0.00 11 LYS A O 6
ATOM 4615 N N . PRO A 1 12 ? -0.975 9.288 -4.409 1.00 0.00 12 PRO A N 6
ATOM 4616 C CA . PRO A 1 12 ? -2.066 8.409 -3.974 1.00 0.00 12 PRO A CA 6
ATOM 4617 C C . PRO A 1 12 ? -1.722 6.933 -4.150 1.00 0.00 12 PRO A C 6
ATOM 4618 O O . PRO A 1 12 ? -1.141 6.538 -5.161 1.00 0.00 12 PRO A O 6
ATOM 4629 N N . VAL A 1 13 ? -2.084 6.124 -3.160 1.00 0.00 13 VAL A N 6
ATOM 4630 C CA . VAL A 1 13 ? -1.810 4.693 -3.205 1.00 0.00 13 VAL A CA 6
ATOM 4631 C C . VAL A 1 13 ? -3.092 3.893 -3.430 1.00 0.00 13 VAL A C 6
ATOM 4632 O O . VAL A 1 13 ? -3.052 2.767 -3.926 1.00 0.00 13 VAL A O 6
ATOM 4645 N N . SER A 1 14 ? -4.227 4.483 -3.064 1.00 0.00 14 SER A N 6
ATOM 4646 C CA . SER A 1 14 ? -5.519 3.825 -3.225 1.00 0.00 14 SER A CA 6
ATOM 4647 C C . SER A 1 14 ? -5.742 3.400 -4.673 1.00 0.00 14 SER A C 6
ATOM 4648 O O . SER A 1 14 ? -6.192 2.286 -4.940 1.00 0.00 14 SER A O 6
ATOM 4656 N N . ALA A 1 15 ? -5.436 4.297 -5.603 1.00 0.00 15 ALA A N 6
ATOM 4657 C CA . ALA A 1 15 ? -5.607 4.012 -7.023 1.00 0.00 15 ALA A CA 6
ATOM 4658 C C . ALA A 1 15 ? -4.674 2.894 -7.475 1.00 0.00 15 ALA A C 6
ATOM 4659 O O . ALA A 1 15 ? -5.017 2.101 -8.352 1.00 0.00 15 ALA A O 6
ATOM 4666 N N . TYR A 1 16 ? -3.493 2.835 -6.867 1.00 0.00 16 TYR A N 6
ATOM 4667 C CA . TYR A 1 16 ? -2.509 1.818 -7.206 1.00 0.00 16 TYR A CA 6
ATOM 4668 C C . TYR A 1 16 ? -2.758 0.532 -6.426 1.00 0.00 16 TYR A C 6
ATOM 4669 O O . TYR A 1 16 ? -2.376 -0.557 -6.859 1.00 0.00 16 TYR A O 6
ATOM 4687 N N . PHE A 1 17 ? -3.410 0.662 -5.271 1.00 0.00 17 PHE A N 6
ATOM 4688 C CA . PHE A 1 17 ? -3.722 -0.493 -4.431 1.00 0.00 17 PHE A CA 6
ATOM 4689 C C . PHE A 1 17 ? -4.274 -1.639 -5.272 1.00 0.00 17 PHE A C 6
ATOM 4690 O O . PHE A 1 17 ? -4.096 -2.812 -4.942 1.00 0.00 17 PHE A O 6
ATOM 4707 N N . ASN A 1 18 ? -4.926 -1.288 -6.378 1.00 0.00 18 ASN A N 6
ATOM 4708 C CA . ASN A 1 18 ? -5.467 -2.283 -7.290 1.00 0.00 18 ASN A CA 6
ATOM 4709 C C . ASN A 1 18 ? -4.344 -3.155 -7.840 1.00 0.00 18 ASN A C 6
ATOM 4710 O O . ASN A 1 18 ? -4.466 -4.378 -7.899 1.00 0.00 18 ASN A O 6
ATOM 4721 N N . GLU A 1 19 ? -3.242 -2.514 -8.220 1.00 0.00 19 GLU A N 6
ATOM 4722 C CA . GLU A 1 19 ? -2.081 -3.233 -8.726 1.00 0.00 19 GLU A CA 6
ATOM 4723 C C . GLU A 1 19 ? -1.657 -4.301 -7.729 1.00 0.00 19 GLU A C 6
ATOM 4724 O O . GLU A 1 19 ? -1.472 -5.466 -8.087 1.00 0.00 19 GLU A O 6
ATOM 4736 N N . TYR A 1 20 ? -1.528 -3.899 -6.470 1.00 0.00 20 TYR A N 6
ATOM 4737 C CA . TYR A 1 20 ? -1.162 -4.826 -5.406 1.00 0.00 20 TYR A CA 6
ATOM 4738 C C . TYR A 1 20 ? -2.098 -6.029 -5.413 1.00 0.00 20 TYR A C 6
ATOM 4739 O O . TYR A 1 20 ? -1.656 -7.177 -5.398 1.00 0.00 20 TYR A O 6
ATOM 4757 N N . GLN A 1 21 ? -3.396 -5.751 -5.467 1.00 0.00 21 GLN A N 6
ATOM 4758 C CA . GLN A 1 21 ? -4.403 -6.805 -5.505 1.00 0.00 21 GLN A CA 6
ATOM 4759 C C . GLN A 1 21 ? -4.205 -7.693 -6.728 1.00 0.00 21 GLN A C 6
ATOM 4760 O O . GLN A 1 21 ? -4.100 -8.915 -6.613 1.00 0.00 21 GLN A O 6
ATOM 4774 N N . ARG A 1 22 ? -4.147 -7.069 -7.902 1.00 0.00 22 ARG A N 6
ATOM 4775 C CA . ARG A 1 22 ? -3.949 -7.797 -9.148 1.00 0.00 22 ARG A CA 6
ATOM 4776 C C . ARG A 1 22 ? -2.704 -8.674 -9.071 1.00 0.00 22 ARG A C 6
ATOM 4777 O O . ARG A 1 22 ? -2.757 -9.873 -9.340 1.00 0.00 22 ARG A O 6
ATOM 4798 N N . ARG A 1 23 ? -1.584 -8.064 -8.699 1.00 0.00 23 ARG A N 6
ATOM 4799 C CA . ARG A 1 23 ? -0.323 -8.786 -8.586 1.00 0.00 23 ARG A CA 6
ATOM 4800 C C . ARG A 1 23 ? -0.432 -9.930 -7.584 1.00 0.00 23 ARG A C 6
ATOM 4801 O O . ARG A 1 23 ? -0.348 -11.101 -7.952 1.00 0.00 23 ARG A O 6
ATOM 4822 N N . VAL A 1 24 ? -0.632 -9.584 -6.314 1.00 0.00 24 VAL A N 6
ATOM 4823 C CA . VAL A 1 24 ? -0.765 -10.586 -5.259 1.00 0.00 24 VAL A CA 6
ATOM 4824 C C . VAL A 1 24 ? -1.751 -11.678 -5.663 1.00 0.00 24 VAL A C 6
ATOM 4825 O O . VAL A 1 24 ? -1.560 -12.851 -5.343 1.00 0.00 24 VAL A O 6
ATOM 4838 N N . ALA A 1 25 ? -2.804 -11.282 -6.369 1.00 0.00 25 ALA A N 6
ATOM 4839 C CA . ALA A 1 25 ? -3.820 -12.222 -6.823 1.00 0.00 25 ALA A CA 6
ATOM 4840 C C . ALA A 1 25 ? -3.192 -13.362 -7.619 1.00 0.00 25 ALA A C 6
ATOM 4841 O O . ALA A 1 25 ? -3.398 -14.535 -7.311 1.00 0.00 25 ALA A O 6
ATOM 4848 N N . ASP A 1 26 ? -2.427 -13.005 -8.646 1.00 0.00 26 ASP A N 6
ATOM 4849 C CA . ASP A 1 26 ? -1.769 -13.996 -9.490 1.00 0.00 26 ASP A CA 6
ATOM 4850 C C . ASP A 1 26 ? -0.638 -14.688 -8.738 1.00 0.00 26 ASP A C 6
ATOM 4851 O O . ASP A 1 26 ? -0.476 -15.905 -8.822 1.00 0.00 26 ASP A O 6
ATOM 4860 N N . GLY A 1 27 ? 0.143 -13.905 -8.000 1.00 0.00 27 GLY A N 6
ATOM 4861 C CA . GLY A 1 27 ? 1.247 -14.462 -7.240 1.00 0.00 27 GLY A CA 6
ATOM 4862 C C . GLY A 1 27 ? 2.536 -13.684 -7.421 1.00 0.00 27 GLY A C 6
ATOM 4863 O O . GLY A 1 27 ? 3.616 -14.271 -7.487 1.00 0.00 27 GLY A O 6
ATOM 4867 N N . GLU A 1 28 ? 2.426 -12.361 -7.494 1.00 0.00 28 GLU A N 6
ATOM 4868 C CA . GLU A 1 28 ? 3.591 -11.509 -7.670 1.00 0.00 28 GLU A CA 6
ATOM 4869 C C . GLU A 1 28 ? 4.025 -10.892 -6.346 1.00 0.00 28 GLU A C 6
ATOM 4870 O O . GLU A 1 28 ? 3.194 -10.584 -5.491 1.00 0.00 28 GLU A O 6
ATOM 4882 N N . ASP A 1 29 ? 5.331 -10.711 -6.185 1.00 0.00 29 ASP A N 6
ATOM 4883 C CA . ASP A 1 29 ? 5.876 -10.115 -4.971 1.00 0.00 29 ASP A CA 6
ATOM 4884 C C . ASP A 1 29 ? 5.373 -8.680 -4.808 1.00 0.00 29 ASP A C 6
ATOM 4885 O O . ASP A 1 29 ? 5.724 -7.804 -5.597 1.00 0.00 29 ASP A O 6
ATOM 4894 N N . PRO A 1 30 ? 4.530 -8.418 -3.792 1.00 0.00 30 PRO A N 6
ATOM 4895 C CA . PRO A 1 30 ? 3.983 -7.080 -3.556 1.00 0.00 30 PRO A CA 6
ATOM 4896 C C . PRO A 1 30 ? 5.072 -6.017 -3.485 1.00 0.00 30 PRO A C 6
ATOM 4897 O O . PRO A 1 30 ? 4.892 -4.899 -3.971 1.00 0.00 30 PRO A O 6
ATOM 4908 N N . LYS A 1 31 ? 6.210 -6.373 -2.893 1.00 0.00 31 LYS A N 6
ATOM 4909 C CA . LYS A 1 31 ? 7.333 -5.447 -2.780 1.00 0.00 31 LYS A CA 6
ATOM 4910 C C . LYS A 1 31 ? 7.625 -4.797 -4.127 1.00 0.00 31 LYS A C 6
ATOM 4911 O O . LYS A 1 31 ? 7.863 -3.592 -4.209 1.00 0.00 31 LYS A O 6
ATOM 4930 N N . ASP A 1 32 ? 7.569 -5.599 -5.184 1.00 0.00 32 ASP A N 6
ATOM 4931 C CA . ASP A 1 32 ? 7.767 -5.091 -6.532 1.00 0.00 32 ASP A CA 6
ATOM 4932 C C . ASP A 1 32 ? 6.615 -4.170 -6.904 1.00 0.00 32 ASP A C 6
ATOM 4933 O O . ASP A 1 32 ? 6.812 -3.123 -7.522 1.00 0.00 32 ASP A O 6
ATOM 4942 N N . VAL A 1 33 ? 5.413 -4.558 -6.492 1.00 0.00 33 VAL A N 6
ATOM 4943 C CA . VAL A 1 33 ? 4.226 -3.758 -6.750 1.00 0.00 33 VAL A CA 6
ATOM 4944 C C . VAL A 1 33 ? 4.359 -2.384 -6.111 1.00 0.00 33 VAL A C 6
ATOM 4945 O O . VAL A 1 33 ? 4.119 -1.370 -6.757 1.00 0.00 33 VAL A O 6
ATOM 4958 N N . LEU A 1 34 ? 4.746 -2.355 -4.834 1.00 0.00 34 LEU A N 6
ATOM 4959 C CA . LEU A 1 34 ? 4.914 -1.091 -4.118 1.00 0.00 34 LEU A CA 6
ATOM 4960 C C . LEU A 1 34 ? 5.736 -0.114 -4.945 1.00 0.00 34 LEU A C 6
ATOM 4961 O O . LEU A 1 34 ? 5.394 1.064 -5.057 1.00 0.00 34 LEU A O 6
ATOM 4977 N N . ASP A 1 35 ? 6.811 -0.617 -5.543 1.00 0.00 35 ASP A N 6
ATOM 4978 C CA . ASP A 1 35 ? 7.653 0.208 -6.394 1.00 0.00 35 ASP A CA 6
ATOM 4979 C C . ASP A 1 35 ? 6.824 0.791 -7.530 1.00 0.00 35 ASP A C 6
ATOM 4980 O O . ASP A 1 35 ? 7.059 1.913 -7.978 1.00 0.00 35 ASP A O 6
ATOM 4989 N N . ASP A 1 36 ? 5.838 0.018 -7.977 1.00 0.00 36 ASP A N 6
ATOM 4990 C CA . ASP A 1 36 ? 4.940 0.449 -9.042 1.00 0.00 36 ASP A CA 6
ATOM 4991 C C . ASP A 1 36 ? 3.825 1.321 -8.476 1.00 0.00 36 ASP A C 6
ATOM 4992 O O . ASP A 1 36 ? 3.437 2.323 -9.077 1.00 0.00 36 ASP A O 6
ATOM 5001 N N . LEU A 1 37 ? 3.318 0.931 -7.310 1.00 0.00 37 LEU A N 6
ATOM 5002 C CA . LEU A 1 37 ? 2.261 1.675 -6.638 1.00 0.00 37 LEU A CA 6
ATOM 5003 C C . LEU A 1 37 ? 2.617 3.149 -6.553 1.00 0.00 37 LEU A C 6
ATOM 5004 O O . LEU A 1 37 ? 1.744 4.016 -6.582 1.00 0.00 37 LEU A O 6
ATOM 5020 N N . GLY A 1 38 ? 3.911 3.427 -6.438 1.00 0.00 38 GLY A N 6
ATOM 5021 C CA . GLY A 1 38 ? 4.361 4.796 -6.337 1.00 0.00 38 GLY A CA 6
ATOM 5022 C C . GLY A 1 38 ? 4.782 5.159 -4.929 1.00 0.00 38 GLY A C 6
ATOM 5023 O O . GLY A 1 38 ? 5.849 5.733 -4.719 1.00 0.00 38 GLY A O 6
ATOM 5027 N N . LEU A 1 39 ? 3.943 4.798 -3.961 1.00 0.00 39 LEU A N 6
ATOM 5028 C CA . LEU A 1 39 ? 4.208 5.094 -2.550 1.00 0.00 39 LEU A CA 6
ATOM 5029 C C . LEU A 1 39 ? 5.677 4.868 -2.195 1.00 0.00 39 LEU A C 6
ATOM 5030 O O . LEU A 1 39 ? 6.151 3.732 -2.153 1.00 0.00 39 LEU A O 6
ATOM 5046 N N . LYS A 1 40 ? 6.390 5.963 -1.943 1.00 0.00 40 LYS A N 6
ATOM 5047 C CA . LYS A 1 40 ? 7.803 5.893 -1.590 1.00 0.00 40 LYS A CA 6
ATOM 5048 C C . LYS A 1 40 ? 7.978 5.699 -0.089 1.00 0.00 40 LYS A C 6
ATOM 5049 O O . LYS A 1 40 ? 7.011 5.752 0.671 1.00 0.00 40 LYS A O 6
ATOM 5068 N N . ARG A 1 41 ? 9.219 5.478 0.334 1.00 0.00 41 ARG A N 6
ATOM 5069 C CA . ARG A 1 41 ? 9.518 5.263 1.744 1.00 0.00 41 ARG A CA 6
ATOM 5070 C C . ARG A 1 41 ? 8.804 4.018 2.258 1.00 0.00 41 ARG A C 6
ATOM 5071 O O . ARG A 1 41 ? 7.602 3.850 2.052 1.00 0.00 41 ARG A O 6
ATOM 5092 N N . TYR A 1 42 ? 9.550 3.141 2.919 1.00 0.00 42 TYR A N 6
ATOM 5093 C CA . TYR A 1 42 ? 8.986 1.902 3.437 1.00 0.00 42 TYR A CA 6
ATOM 5094 C C . TYR A 1 42 ? 8.019 2.166 4.581 1.00 0.00 42 TYR A C 6
ATOM 5095 O O . TYR A 1 42 ? 7.163 1.334 4.877 1.00 0.00 42 TYR A O 6
ATOM 5113 N N . CYS A 1 43 ? 8.137 3.332 5.211 1.00 0.00 43 CYS A N 6
ATOM 5114 C CA . CYS A 1 43 ? 7.248 3.693 6.312 1.00 0.00 43 CYS A CA 6
ATOM 5115 C C . CYS A 1 43 ? 5.795 3.391 5.949 1.00 0.00 43 CYS A C 6
ATOM 5116 O O . CYS A 1 43 ? 4.985 3.041 6.808 1.00 0.00 43 CYS A O 6
ATOM 5123 N N . CYS A 1 44 ? 5.487 3.502 4.660 1.00 0.00 44 CYS A N 6
ATOM 5124 C CA . CYS A 1 44 ? 4.153 3.194 4.156 1.00 0.00 44 CYS A CA 6
ATOM 5125 C C . CYS A 1 44 ? 4.049 1.712 3.808 1.00 0.00 44 CYS A C 6
ATOM 5126 O O . CYS A 1 44 ? 3.214 0.994 4.357 1.00 0.00 44 CYS A O 6
ATOM 5133 N N . ARG A 1 45 ? 4.909 1.260 2.900 1.00 0.00 45 ARG A N 6
ATOM 5134 C CA . ARG A 1 45 ? 4.907 -0.136 2.474 1.00 0.00 45 ARG A CA 6
ATOM 5135 C C . ARG A 1 45 ? 4.932 -1.076 3.676 1.00 0.00 45 ARG A C 6
ATOM 5136 O O . ARG A 1 45 ? 4.073 -1.947 3.807 1.00 0.00 45 ARG A O 6
ATOM 5157 N N . ARG A 1 46 ? 5.919 -0.896 4.555 1.00 0.00 46 ARG A N 6
ATOM 5158 C CA . ARG A 1 46 ? 6.059 -1.741 5.744 1.00 0.00 46 ARG A CA 6
ATOM 5159 C C . ARG A 1 46 ? 4.709 -1.997 6.401 1.00 0.00 46 ARG A C 6
ATOM 5160 O O . ARG A 1 46 ? 4.464 -3.073 6.949 1.00 0.00 46 ARG A O 6
ATOM 5181 N N . MET A 1 47 ? 3.837 -1.001 6.339 1.00 0.00 47 MET A N 6
ATOM 5182 C CA . MET A 1 47 ? 2.504 -1.117 6.909 1.00 0.00 47 MET A CA 6
ATOM 5183 C C . MET A 1 47 ? 1.538 -1.724 5.900 1.00 0.00 47 MET A C 6
ATOM 5184 O O . MET A 1 47 ? 0.623 -2.463 6.264 1.00 0.00 47 MET A O 6
ATOM 5198 N N . LEU A 1 48 ? 1.749 -1.403 4.628 1.00 0.00 48 LEU A N 6
ATOM 5199 C CA . LEU A 1 48 ? 0.887 -1.891 3.559 1.00 0.00 48 LEU A CA 6
ATOM 5200 C C . LEU A 1 48 ? 1.227 -3.322 3.167 1.00 0.00 48 LEU A C 6
ATOM 5201 O O . LEU A 1 48 ? 0.441 -4.240 3.389 1.00 0.00 48 LEU A O 6
ATOM 5217 N N . ILE A 1 49 ? 2.393 -3.507 2.552 1.00 0.00 49 ILE A N 6
ATOM 5218 C CA . ILE A 1 49 ? 2.811 -4.833 2.093 1.00 0.00 49 ILE A CA 6
ATOM 5219 C C . ILE A 1 49 ? 2.520 -5.910 3.138 1.00 0.00 49 ILE A C 6
ATOM 5220 O O . ILE A 1 49 ? 2.192 -7.046 2.799 1.00 0.00 49 ILE A O 6
ATOM 5236 N N . SER A 1 50 ? 2.636 -5.540 4.408 1.00 0.00 50 SER A N 6
ATOM 5237 C CA . SER A 1 50 ? 2.396 -6.473 5.503 1.00 0.00 50 SER A CA 6
ATOM 5238 C C . SER A 1 50 ? 0.923 -6.510 5.904 1.00 0.00 50 SER A C 6
ATOM 5239 O O . SER A 1 50 ? 0.321 -7.581 5.985 1.00 0.00 50 SER A O 6
ATOM 5247 N N . HIS A 1 51 ? 0.352 -5.340 6.181 1.00 0.00 51 HIS A N 6
ATOM 5248 C CA . HIS A 1 51 ? -1.038 -5.253 6.621 1.00 0.00 51 HIS A CA 6
ATOM 5249 C C . HIS A 1 51 ? -2.011 -5.262 5.445 1.00 0.00 51 HIS A C 6
ATOM 5250 O O . HIS A 1 51 ? -2.936 -6.074 5.405 1.00 0.00 51 HIS A O 6
ATOM 5264 N N . VAL A 1 52 ? -1.812 -4.343 4.500 1.00 0.00 52 VAL A N 6
ATOM 5265 C CA . VAL A 1 52 ? -2.688 -4.223 3.333 1.00 0.00 52 VAL A CA 6
ATOM 5266 C C . VAL A 1 52 ? -3.079 -5.605 2.784 1.00 0.00 52 VAL A C 6
ATOM 5267 O O . VAL A 1 52 ? -2.254 -6.322 2.217 1.00 0.00 52 VAL A O 6
ATOM 5280 N N . GLU A 1 53 ? -4.336 -5.972 2.992 1.00 0.00 53 GLU A N 6
ATOM 5281 C CA . GLU A 1 53 ? -4.846 -7.259 2.534 1.00 0.00 53 GLU A CA 6
ATOM 5282 C C . GLU A 1 53 ? -5.775 -7.078 1.339 1.00 0.00 53 GLU A C 6
ATOM 5283 O O . GLU A 1 53 ? -5.836 -7.929 0.452 1.00 0.00 53 GLU A O 6
ATOM 5295 N N . THR A 1 54 ? -6.495 -5.962 1.325 1.00 0.00 54 THR A N 6
ATOM 5296 C CA . THR A 1 54 ? -7.426 -5.662 0.244 1.00 0.00 54 THR A CA 6
ATOM 5297 C C . THR A 1 54 ? -8.443 -6.786 0.069 1.00 0.00 54 THR A C 6
ATOM 5298 O O . THR A 1 54 ? -8.977 -6.988 -1.021 1.00 0.00 54 THR A O 6
ATOM 5309 N N . TRP A 1 55 ? -8.707 -7.512 1.151 1.00 0.00 55 TRP A N 6
ATOM 5310 C CA . TRP A 1 55 ? -9.663 -8.612 1.118 1.00 0.00 55 TRP A CA 6
ATOM 5311 C C . TRP A 1 55 ? -10.782 -8.389 2.129 1.00 0.00 55 TRP A C 6
ATOM 5312 O O . TRP A 1 55 ? -11.420 -9.384 2.535 1.00 0.00 55 TRP A O 6
ATOM 5335 N N . MET A 1 1 ? -7.365 5.505 1.719 1.00 0.00 1 MET A N 7
ATOM 5336 C CA . MET A 1 1 ? -6.284 5.152 2.633 1.00 0.00 1 MET A CA 7
ATOM 5337 C C . MET A 1 1 ? -6.682 5.423 4.077 1.00 0.00 1 MET A C 7
ATOM 5338 O O . MET A 1 1 ? -7.805 5.842 4.358 1.00 0.00 1 MET A O 7
ATOM 5352 N N . ILE A 1 2 ? -5.739 5.208 4.986 1.00 0.00 2 ILE A N 7
ATOM 5353 C CA . ILE A 1 2 ? -5.968 5.458 6.401 1.00 0.00 2 ILE A CA 7
ATOM 5354 C C . ILE A 1 2 ? -5.420 6.828 6.790 1.00 0.00 2 ILE A C 7
ATOM 5355 O O . ILE A 1 2 ? -4.350 7.221 6.335 1.00 0.00 2 ILE A O 7
ATOM 5371 N N . PRO A 1 3 ? -6.160 7.594 7.602 1.00 0.00 3 PRO A N 7
ATOM 5372 C CA . PRO A 1 3 ? -5.708 8.911 8.059 1.00 0.00 3 PRO A CA 7
ATOM 5373 C C . PRO A 1 3 ? -4.574 8.775 9.054 1.00 0.00 3 PRO A C 7
ATOM 5374 O O . PRO A 1 3 ? -4.292 7.671 9.520 1.00 0.00 3 PRO A O 7
ATOM 5385 N N . VAL A 1 4 ? -3.946 9.887 9.406 1.00 0.00 4 VAL A N 7
ATOM 5386 C CA . VAL A 1 4 ? -2.889 9.854 10.400 1.00 0.00 4 VAL A CA 7
ATOM 5387 C C . VAL A 1 4 ? -1.681 9.057 9.890 1.00 0.00 4 VAL A C 7
ATOM 5388 O O . VAL A 1 4 ? -0.651 9.629 9.529 1.00 0.00 4 VAL A O 7
ATOM 5401 N N . ARG A 1 5 ? -1.817 7.738 9.885 1.00 0.00 5 ARG A N 7
ATOM 5402 C CA . ARG A 1 5 ? -0.746 6.846 9.461 1.00 0.00 5 ARG A CA 7
ATOM 5403 C C . ARG A 1 5 ? -0.342 7.081 8.009 1.00 0.00 5 ARG A C 7
ATOM 5404 O O . ARG A 1 5 ? -0.929 7.906 7.309 1.00 0.00 5 ARG A O 7
ATOM 5425 N N . CYS A 1 6 ? 0.662 6.327 7.567 1.00 0.00 6 CYS A N 7
ATOM 5426 C CA . CYS A 1 6 ? 1.147 6.396 6.194 1.00 0.00 6 CYS A CA 7
ATOM 5427 C C . CYS A 1 6 ? 0.028 6.050 5.221 1.00 0.00 6 CYS A C 7
ATOM 5428 O O . CYS A 1 6 ? -1.138 6.271 5.531 1.00 0.00 6 CYS A O 7
ATOM 5435 N N . LEU A 1 7 ? 0.401 5.549 4.039 1.00 0.00 7 LEU A N 7
ATOM 5436 C CA . LEU A 1 7 ? -0.540 5.195 2.970 1.00 0.00 7 LEU A CA 7
ATOM 5437 C C . LEU A 1 7 ? -0.757 6.380 2.030 1.00 0.00 7 LEU A C 7
ATOM 5438 O O . LEU A 1 7 ? -1.741 6.436 1.293 1.00 0.00 7 LEU A O 7
ATOM 5454 N N . SER A 1 8 ? 0.211 7.296 2.024 1.00 0.00 8 SER A N 7
ATOM 5455 C CA . SER A 1 8 ? 0.158 8.480 1.183 1.00 0.00 8 SER A CA 7
ATOM 5456 C C . SER A 1 8 ? 1.451 9.280 1.318 1.00 0.00 8 SER A C 7
ATOM 5457 O O . SER A 1 8 ? 2.280 9.304 0.408 1.00 0.00 8 SER A O 7
ATOM 5465 N N . CYS A 1 9 ? 1.625 9.902 2.477 1.00 0.00 9 CYS A N 7
ATOM 5466 C CA . CYS A 1 9 ? 2.823 10.678 2.771 1.00 0.00 9 CYS A CA 7
ATOM 5467 C C . CYS A 1 9 ? 3.133 11.677 1.658 1.00 0.00 9 CYS A C 7
ATOM 5468 O O . CYS A 1 9 ? 4.283 12.076 1.477 1.00 0.00 9 CYS A O 7
ATOM 5475 N N . GLY A 1 10 ? 2.104 12.090 0.926 1.00 0.00 10 GLY A N 7
ATOM 5476 C CA . GLY A 1 10 ? 2.299 13.060 -0.136 1.00 0.00 10 GLY A CA 7
ATOM 5477 C C . GLY A 1 10 ? 1.950 12.527 -1.512 1.00 0.00 10 GLY A C 7
ATOM 5478 O O . GLY A 1 10 ? 1.943 13.279 -2.486 1.00 0.00 10 GLY A O 7
ATOM 5482 N N . LYS A 1 11 ? 1.671 11.230 -1.604 1.00 0.00 11 LYS A N 7
ATOM 5483 C CA . LYS A 1 11 ? 1.337 10.624 -2.885 1.00 0.00 11 LYS A CA 7
ATOM 5484 C C . LYS A 1 11 ? 0.101 9.737 -2.779 1.00 0.00 11 LYS A C 7
ATOM 5485 O O . LYS A 1 11 ? -0.290 9.327 -1.686 1.00 0.00 11 LYS A O 7
ATOM 5504 N N . PRO A 1 12 ? -0.532 9.433 -3.925 1.00 0.00 12 PRO A N 7
ATOM 5505 C CA . PRO A 1 12 ? -1.727 8.604 -3.976 1.00 0.00 12 PRO A CA 7
ATOM 5506 C C . PRO A 1 12 ? -1.403 7.123 -4.137 1.00 0.00 12 PRO A C 7
ATOM 5507 O O . PRO A 1 12 ? -0.707 6.727 -5.072 1.00 0.00 12 PRO A O 7
ATOM 5518 N N . VAL A 1 13 ? -1.923 6.309 -3.225 1.00 0.00 13 VAL A N 7
ATOM 5519 C CA . VAL A 1 13 ? -1.679 4.872 -3.256 1.00 0.00 13 VAL A CA 7
ATOM 5520 C C . VAL A 1 13 ? -2.976 4.079 -3.432 1.00 0.00 13 VAL A C 7
ATOM 5521 O O . VAL A 1 13 ? -2.948 2.902 -3.791 1.00 0.00 13 VAL A O 7
ATOM 5534 N N . SER A 1 14 ? -4.112 4.727 -3.180 1.00 0.00 14 SER A N 7
ATOM 5535 C CA . SER A 1 14 ? -5.411 4.073 -3.303 1.00 0.00 14 SER A CA 7
ATOM 5536 C C . SER A 1 14 ? -5.636 3.553 -4.719 1.00 0.00 14 SER A C 7
ATOM 5537 O O . SER A 1 14 ? -5.955 2.382 -4.917 1.00 0.00 14 SER A O 7
ATOM 5545 N N . ALA A 1 15 ? -5.482 4.432 -5.703 1.00 0.00 15 ALA A N 7
ATOM 5546 C CA . ALA A 1 15 ? -5.675 4.052 -7.098 1.00 0.00 15 ALA A CA 7
ATOM 5547 C C . ALA A 1 15 ? -4.728 2.925 -7.496 1.00 0.00 15 ALA A C 7
ATOM 5548 O O . ALA A 1 15 ? -5.033 2.129 -8.385 1.00 0.00 15 ALA A O 7
ATOM 5555 N N . TYR A 1 16 ? -3.577 2.864 -6.835 1.00 0.00 16 TYR A N 7
ATOM 5556 C CA . TYR A 1 16 ? -2.579 1.847 -7.126 1.00 0.00 16 TYR A CA 7
ATOM 5557 C C . TYR A 1 16 ? -2.832 0.573 -6.325 1.00 0.00 16 TYR A C 7
ATOM 5558 O O . TYR A 1 16 ? -2.416 -0.517 -6.725 1.00 0.00 16 TYR A O 7
ATOM 5576 N N . PHE A 1 17 ? -3.506 0.712 -5.184 1.00 0.00 17 PHE A N 7
ATOM 5577 C CA . PHE A 1 17 ? -3.806 -0.435 -4.328 1.00 0.00 17 PHE A CA 7
ATOM 5578 C C . PHE A 1 17 ? -4.364 -1.592 -5.151 1.00 0.00 17 PHE A C 7
ATOM 5579 O O . PHE A 1 17 ? -4.198 -2.759 -4.796 1.00 0.00 17 PHE A O 7
ATOM 5596 N N . ASN A 1 18 ? -5.006 -1.259 -6.267 1.00 0.00 18 ASN A N 7
ATOM 5597 C CA . ASN A 1 18 ? -5.547 -2.272 -7.161 1.00 0.00 18 ASN A CA 7
ATOM 5598 C C . ASN A 1 18 ? -4.416 -3.103 -7.754 1.00 0.00 18 ASN A C 7
ATOM 5599 O O . ASN A 1 18 ? -4.522 -4.324 -7.870 1.00 0.00 18 ASN A O 7
ATOM 5610 N N . GLU A 1 19 ? -3.323 -2.431 -8.107 1.00 0.00 19 GLU A N 7
ATOM 5611 C CA . GLU A 1 19 ? -2.154 -3.109 -8.649 1.00 0.00 19 GLU A CA 7
ATOM 5612 C C . GLU A 1 19 ? -1.705 -4.212 -7.705 1.00 0.00 19 GLU A C 7
ATOM 5613 O O . GLU A 1 19 ? -1.557 -5.368 -8.101 1.00 0.00 19 GLU A O 7
ATOM 5625 N N . TYR A 1 20 ? -1.512 -3.846 -6.442 1.00 0.00 20 TYR A N 7
ATOM 5626 C CA . TYR A 1 20 ? -1.115 -4.807 -5.420 1.00 0.00 20 TYR A CA 7
ATOM 5627 C C . TYR A 1 20 ? -2.061 -6.003 -5.425 1.00 0.00 20 TYR A C 7
ATOM 5628 O O . TYR A 1 20 ? -1.629 -7.154 -5.452 1.00 0.00 20 TYR A O 7
ATOM 5646 N N . GLN A 1 21 ? -3.355 -5.712 -5.409 1.00 0.00 21 GLN A N 7
ATOM 5647 C CA . GLN A 1 21 ? -4.375 -6.754 -5.417 1.00 0.00 21 GLN A CA 7
ATOM 5648 C C . GLN A 1 21 ? -4.211 -7.661 -6.632 1.00 0.00 21 GLN A C 7
ATOM 5649 O O . GLN A 1 21 ? -4.011 -8.868 -6.495 1.00 0.00 21 GLN A O 7
ATOM 5663 N N . ARG A 1 22 ? -4.296 -7.072 -7.820 1.00 0.00 22 ARG A N 7
ATOM 5664 C CA . ARG A 1 22 ? -4.150 -7.829 -9.058 1.00 0.00 22 ARG A CA 7
ATOM 5665 C C . ARG A 1 22 ? -2.874 -8.659 -9.034 1.00 0.00 22 ARG A C 7
ATOM 5666 O O . ARG A 1 22 ? -2.891 -9.855 -9.324 1.00 0.00 22 ARG A O 7
ATOM 5687 N N . ARG A 1 23 ? -1.766 -8.015 -8.683 1.00 0.00 23 ARG A N 7
ATOM 5688 C CA . ARG A 1 23 ? -0.475 -8.689 -8.630 1.00 0.00 23 ARG A CA 7
ATOM 5689 C C . ARG A 1 23 ? -0.475 -9.813 -7.600 1.00 0.00 23 ARG A C 7
ATOM 5690 O O . ARG A 1 23 ? -0.323 -10.984 -7.946 1.00 0.00 23 ARG A O 7
ATOM 5711 N N . VAL A 1 24 ? -0.650 -9.449 -6.332 1.00 0.00 24 VAL A N 7
ATOM 5712 C CA . VAL A 1 24 ? -0.671 -10.429 -5.250 1.00 0.00 24 VAL A CA 7
ATOM 5713 C C . VAL A 1 24 ? -1.589 -11.601 -5.587 1.00 0.00 24 VAL A C 7
ATOM 5714 O O . VAL A 1 24 ? -1.333 -12.737 -5.190 1.00 0.00 24 VAL A O 7
ATOM 5727 N N . ALA A 1 25 ? -2.658 -11.315 -6.323 1.00 0.00 25 ALA A N 7
ATOM 5728 C CA . ALA A 1 25 ? -3.612 -12.344 -6.717 1.00 0.00 25 ALA A CA 7
ATOM 5729 C C . ALA A 1 25 ? -2.937 -13.425 -7.554 1.00 0.00 25 ALA A C 7
ATOM 5730 O O . ALA A 1 25 ? -3.014 -14.611 -7.234 1.00 0.00 25 ALA A O 7
ATOM 5737 N N . ASP A 1 26 ? -2.272 -13.006 -8.626 1.00 0.00 26 ASP A N 7
ATOM 5738 C CA . ASP A 1 26 ? -1.579 -13.939 -9.507 1.00 0.00 26 ASP A CA 7
ATOM 5739 C C . ASP A 1 26 ? -0.460 -14.657 -8.763 1.00 0.00 26 ASP A C 7
ATOM 5740 O O . ASP A 1 26 ? -0.257 -15.859 -8.939 1.00 0.00 26 ASP A O 7
ATOM 5749 N N . GLY A 1 27 ? 0.264 -13.916 -7.929 1.00 0.00 27 GLY A N 7
ATOM 5750 C CA . GLY A 1 27 ? 1.343 -14.509 -7.161 1.00 0.00 27 GLY A CA 7
ATOM 5751 C C . GLY A 1 27 ? 2.665 -13.785 -7.342 1.00 0.00 27 GLY A C 7
ATOM 5752 O O . GLY A 1 27 ? 3.728 -14.402 -7.273 1.00 0.00 27 GLY A O 7
ATOM 5756 N N . GLU A 1 28 ? 2.605 -12.474 -7.559 1.00 0.00 28 GLU A N 7
ATOM 5757 C CA . GLU A 1 28 ? 3.807 -11.679 -7.743 1.00 0.00 28 GLU A CA 7
ATOM 5758 C C . GLU A 1 28 ? 4.241 -11.031 -6.433 1.00 0.00 28 GLU A C 7
ATOM 5759 O O . GLU A 1 28 ? 3.419 -10.783 -5.552 1.00 0.00 28 GLU A O 7
ATOM 5771 N N . ASP A 1 29 ? 5.536 -10.762 -6.313 1.00 0.00 29 ASP A N 7
ATOM 5772 C CA . ASP A 1 29 ? 6.076 -10.134 -5.114 1.00 0.00 29 ASP A CA 7
ATOM 5773 C C . ASP A 1 29 ? 5.499 -8.731 -4.942 1.00 0.00 29 ASP A C 7
ATOM 5774 O O . ASP A 1 29 ? 5.813 -7.829 -5.719 1.00 0.00 29 ASP A O 7
ATOM 5783 N N . PRO A 1 30 ? 4.636 -8.524 -3.932 1.00 0.00 30 PRO A N 7
ATOM 5784 C CA . PRO A 1 30 ? 4.034 -7.214 -3.680 1.00 0.00 30 PRO A CA 7
ATOM 5785 C C . PRO A 1 30 ? 5.088 -6.123 -3.587 1.00 0.00 30 PRO A C 7
ATOM 5786 O O . PRO A 1 30 ? 4.885 -5.010 -4.072 1.00 0.00 30 PRO A O 7
ATOM 5797 N N . LYS A 1 31 ? 6.231 -6.455 -2.989 1.00 0.00 31 LYS A N 7
ATOM 5798 C CA . LYS A 1 31 ? 7.331 -5.505 -2.871 1.00 0.00 31 LYS A CA 7
ATOM 5799 C C . LYS A 1 31 ? 7.615 -4.872 -4.228 1.00 0.00 31 LYS A C 7
ATOM 5800 O O . LYS A 1 31 ? 7.773 -3.655 -4.338 1.00 0.00 31 LYS A O 7
ATOM 5819 N N . ASP A 1 32 ? 7.612 -5.700 -5.267 1.00 0.00 32 ASP A N 7
ATOM 5820 C CA . ASP A 1 32 ? 7.784 -5.209 -6.625 1.00 0.00 32 ASP A CA 7
ATOM 5821 C C . ASP A 1 32 ? 6.646 -4.260 -6.967 1.00 0.00 32 ASP A C 7
ATOM 5822 O O . ASP A 1 32 ? 6.858 -3.188 -7.536 1.00 0.00 32 ASP A O 7
ATOM 5831 N N . VAL A 1 33 ? 5.435 -4.666 -6.601 1.00 0.00 33 VAL A N 7
ATOM 5832 C CA . VAL A 1 33 ? 4.255 -3.855 -6.843 1.00 0.00 33 VAL A CA 7
ATOM 5833 C C . VAL A 1 33 ? 4.407 -2.486 -6.196 1.00 0.00 33 VAL A C 7
ATOM 5834 O O . VAL A 1 33 ? 4.130 -1.466 -6.820 1.00 0.00 33 VAL A O 7
ATOM 5847 N N . LEU A 1 34 ? 4.864 -2.471 -4.945 1.00 0.00 34 LEU A N 7
ATOM 5848 C CA . LEU A 1 34 ? 5.058 -1.218 -4.221 1.00 0.00 34 LEU A CA 7
ATOM 5849 C C . LEU A 1 34 ? 5.858 -0.238 -5.064 1.00 0.00 34 LEU A C 7
ATOM 5850 O O . LEU A 1 34 ? 5.578 0.961 -5.078 1.00 0.00 34 LEU A O 7
ATOM 5866 N N . ASP A 1 35 ? 6.843 -0.761 -5.785 1.00 0.00 35 ASP A N 7
ATOM 5867 C CA . ASP A 1 35 ? 7.653 0.064 -6.662 1.00 0.00 35 ASP A CA 7
ATOM 5868 C C . ASP A 1 35 ? 6.779 0.660 -7.760 1.00 0.00 35 ASP A C 7
ATOM 5869 O O . ASP A 1 35 ? 6.993 1.789 -8.201 1.00 0.00 35 ASP A O 7
ATOM 5878 N N . ASP A 1 36 ? 5.775 -0.109 -8.177 1.00 0.00 36 ASP A N 7
ATOM 5879 C CA . ASP A 1 36 ? 4.832 0.335 -9.196 1.00 0.00 36 ASP A CA 7
ATOM 5880 C C . ASP A 1 36 ? 3.760 1.223 -8.572 1.00 0.00 36 ASP A C 7
ATOM 5881 O O . ASP A 1 36 ? 3.394 2.259 -9.126 1.00 0.00 36 ASP A O 7
ATOM 5890 N N . LEU A 1 37 ? 3.275 0.810 -7.404 1.00 0.00 37 LEU A N 7
ATOM 5891 C CA . LEU A 1 37 ? 2.266 1.564 -6.670 1.00 0.00 37 LEU A CA 7
ATOM 5892 C C . LEU A 1 37 ? 2.651 3.035 -6.585 1.00 0.00 37 LEU A C 7
ATOM 5893 O O . LEU A 1 37 ? 1.867 3.919 -6.931 1.00 0.00 37 LEU A O 7
ATOM 5909 N N . GLY A 1 38 ? 3.873 3.284 -6.128 1.00 0.00 38 GLY A N 7
ATOM 5910 C CA . GLY A 1 38 ? 4.364 4.641 -6.011 1.00 0.00 38 GLY A CA 7
ATOM 5911 C C . GLY A 1 38 ? 4.179 5.209 -4.619 1.00 0.00 38 GLY A C 7
ATOM 5912 O O . GLY A 1 38 ? 3.543 6.249 -4.445 1.00 0.00 38 GLY A O 7
ATOM 5916 N N . LEU A 1 39 ? 4.746 4.533 -3.627 1.00 0.00 39 LEU A N 7
ATOM 5917 C CA . LEU A 1 39 ? 4.633 4.968 -2.240 1.00 0.00 39 LEU A CA 7
ATOM 5918 C C . LEU A 1 39 ? 6.006 5.272 -1.648 1.00 0.00 39 LEU A C 7
ATOM 5919 O O . LEU A 1 39 ? 6.704 4.372 -1.180 1.00 0.00 39 LEU A O 7
ATOM 5935 N N . LYS A 1 40 ? 6.387 6.547 -1.670 1.00 0.00 40 LYS A N 7
ATOM 5936 C CA . LYS A 1 40 ? 7.677 6.972 -1.136 1.00 0.00 40 LYS A CA 7
ATOM 5937 C C . LYS A 1 40 ? 7.841 6.533 0.314 1.00 0.00 40 LYS A C 7
ATOM 5938 O O . LYS A 1 40 ? 6.859 6.363 1.037 1.00 0.00 40 LYS A O 7
ATOM 5957 N N . ARG A 1 41 ? 9.090 6.357 0.736 1.00 0.00 41 ARG A N 7
ATOM 5958 C CA . ARG A 1 41 ? 9.385 5.937 2.102 1.00 0.00 41 ARG A CA 7
ATOM 5959 C C . ARG A 1 41 ? 8.781 4.568 2.393 1.00 0.00 41 ARG A C 7
ATOM 5960 O O . ARG A 1 41 ? 7.647 4.284 2.009 1.00 0.00 41 ARG A O 7
ATOM 5981 N N . TYR A 1 42 ? 9.546 3.724 3.077 1.00 0.00 42 TYR A N 7
ATOM 5982 C CA . TYR A 1 42 ? 9.081 2.388 3.427 1.00 0.00 42 TYR A CA 7
ATOM 5983 C C . TYR A 1 42 ? 8.118 2.432 4.613 1.00 0.00 42 TYR A C 7
ATOM 5984 O O . TYR A 1 42 ? 7.362 1.488 4.844 1.00 0.00 42 TYR A O 7
ATOM 6002 N N . CYS A 1 43 ? 8.139 3.539 5.357 1.00 0.00 43 CYS A N 7
ATOM 6003 C CA . CYS A 1 43 ? 7.258 3.706 6.510 1.00 0.00 43 CYS A CA 7
ATOM 6004 C C . CYS A 1 43 ? 5.821 3.338 6.150 1.00 0.00 43 CYS A C 7
ATOM 6005 O O . CYS A 1 43 ? 5.042 2.915 7.003 1.00 0.00 43 CYS A O 7
ATOM 6012 N N . CYS A 1 44 ? 5.488 3.493 4.874 1.00 0.00 44 CYS A N 7
ATOM 6013 C CA . CYS A 1 44 ? 4.154 3.169 4.378 1.00 0.00 44 CYS A CA 7
ATOM 6014 C C . CYS A 1 44 ? 4.072 1.698 3.992 1.00 0.00 44 CYS A C 7
ATOM 6015 O O . CYS A 1 44 ? 3.225 0.961 4.495 1.00 0.00 44 CYS A O 7
ATOM 6022 N N . ARG A 1 45 ? 4.971 1.272 3.109 1.00 0.00 45 ARG A N 7
ATOM 6023 C CA . ARG A 1 45 ? 4.995 -0.114 2.647 1.00 0.00 45 ARG A CA 7
ATOM 6024 C C . ARG A 1 45 ? 4.895 -1.087 3.815 1.00 0.00 45 ARG A C 7
ATOM 6025 O O . ARG A 1 45 ? 4.017 -1.946 3.837 1.00 0.00 45 ARG A O 7
ATOM 6046 N N . ARG A 1 46 ? 5.802 -0.947 4.786 1.00 0.00 46 ARG A N 7
ATOM 6047 C CA . ARG A 1 46 ? 5.835 -1.827 5.959 1.00 0.00 46 ARG A CA 7
ATOM 6048 C C . ARG A 1 46 ? 4.432 -2.162 6.453 1.00 0.00 46 ARG A C 7
ATOM 6049 O O . ARG A 1 46 ? 4.119 -3.321 6.731 1.00 0.00 46 ARG A O 7
ATOM 6070 N N . MET A 1 47 ? 3.591 -1.142 6.551 1.00 0.00 47 MET A N 7
ATOM 6071 C CA . MET A 1 47 ? 2.219 -1.327 6.999 1.00 0.00 47 MET A CA 7
ATOM 6072 C C . MET A 1 47 ? 1.347 -1.841 5.860 1.00 0.00 47 MET A C 7
ATOM 6073 O O . MET A 1 47 ? 0.385 -2.577 6.081 1.00 0.00 47 MET A O 7
ATOM 6087 N N . LEU A 1 48 ? 1.694 -1.443 4.641 1.00 0.00 48 LEU A N 7
ATOM 6088 C CA . LEU A 1 48 ? 0.936 -1.833 3.460 1.00 0.00 48 LEU A CA 7
ATOM 6089 C C . LEU A 1 48 ? 1.275 -3.247 3.004 1.00 0.00 48 LEU A C 7
ATOM 6090 O O . LEU A 1 48 ? 0.450 -4.154 3.105 1.00 0.00 48 LEU A O 7
ATOM 6106 N N . ILE A 1 49 ? 2.485 -3.429 2.472 1.00 0.00 49 ILE A N 7
ATOM 6107 C CA . ILE A 1 49 ? 2.902 -4.737 1.952 1.00 0.00 49 ILE A CA 7
ATOM 6108 C C . ILE A 1 49 ? 2.489 -5.871 2.886 1.00 0.00 49 ILE A C 7
ATOM 6109 O O . ILE A 1 49 ? 2.216 -6.987 2.441 1.00 0.00 49 ILE A O 7
ATOM 6125 N N . SER A 1 50 ? 2.432 -5.574 4.176 1.00 0.00 50 SER A N 7
ATOM 6126 C CA . SER A 1 50 ? 2.044 -6.567 5.169 1.00 0.00 50 SER A CA 7
ATOM 6127 C C . SER A 1 50 ? 0.529 -6.733 5.214 1.00 0.00 50 SER A C 7
ATOM 6128 O O . SER A 1 50 ? -0.003 -7.766 4.809 1.00 0.00 50 SER A O 7
ATOM 6136 N N . HIS A 1 51 ? -0.160 -5.712 5.714 1.00 0.00 51 HIS A N 7
ATOM 6137 C CA . HIS A 1 51 ? -1.612 -5.753 5.831 1.00 0.00 51 HIS A CA 7
ATOM 6138 C C . HIS A 1 51 ? -2.296 -5.269 4.554 1.00 0.00 51 HIS A C 7
ATOM 6139 O O . HIS A 1 51 ? -2.817 -6.070 3.779 1.00 0.00 51 HIS A O 7
ATOM 6153 N N . VAL A 1 52 ? -2.320 -3.946 4.370 1.00 0.00 52 VAL A N 7
ATOM 6154 C CA . VAL A 1 52 ? -2.962 -3.310 3.215 1.00 0.00 52 VAL A CA 7
ATOM 6155 C C . VAL A 1 52 ? -4.230 -4.052 2.775 1.00 0.00 52 VAL A C 7
ATOM 6156 O O . VAL A 1 52 ? -4.172 -5.049 2.057 1.00 0.00 52 VAL A O 7
ATOM 6169 N N . GLU A 1 53 ? -5.377 -3.559 3.227 1.00 0.00 53 GLU A N 7
ATOM 6170 C CA . GLU A 1 53 ? -6.657 -4.175 2.897 1.00 0.00 53 GLU A CA 7
ATOM 6171 C C . GLU A 1 53 ? -6.937 -4.101 1.399 1.00 0.00 53 GLU A C 7
ATOM 6172 O O . GLU A 1 53 ? -7.717 -4.888 0.865 1.00 0.00 53 GLU A O 7
ATOM 6184 N N . THR A 1 54 ? -6.298 -3.151 0.725 1.00 0.00 54 THR A N 7
ATOM 6185 C CA . THR A 1 54 ? -6.483 -2.979 -0.713 1.00 0.00 54 THR A CA 7
ATOM 6186 C C . THR A 1 54 ? -7.964 -2.927 -1.074 1.00 0.00 54 THR A C 7
ATOM 6187 O O . THR A 1 54 ? -8.526 -3.903 -1.570 1.00 0.00 54 THR A O 7
ATOM 6198 N N . TRP A 1 55 ? -8.590 -1.782 -0.822 1.00 0.00 55 TRP A N 7
ATOM 6199 C CA . TRP A 1 55 ? -10.007 -1.604 -1.118 1.00 0.00 55 TRP A CA 7
ATOM 6200 C C . TRP A 1 55 ? -10.868 -2.456 -0.191 1.00 0.00 55 TRP A C 7
ATOM 6201 O O . TRP A 1 55 ? -10.343 -2.915 0.846 1.00 0.00 55 TRP A O 7
ATOM 6224 N N . MET A 1 1 ? -5.128 10.491 2.285 1.00 0.00 1 MET A N 8
ATOM 6225 C CA . MET A 1 1 ? -4.816 9.193 2.871 1.00 0.00 1 MET A CA 8
ATOM 6226 C C . MET A 1 1 ? -4.300 9.356 4.303 1.00 0.00 1 MET A C 8
ATOM 6227 O O . MET A 1 1 ? -4.470 10.415 4.908 1.00 0.00 1 MET A O 8
ATOM 6241 N N . ILE A 1 2 ? -3.697 8.304 4.857 1.00 0.00 2 ILE A N 8
ATOM 6242 C CA . ILE A 1 2 ? -3.235 8.335 6.236 1.00 0.00 2 ILE A CA 8
ATOM 6243 C C . ILE A 1 2 ? -4.417 8.544 7.173 1.00 0.00 2 ILE A C 8
ATOM 6244 O O . ILE A 1 2 ? -4.538 9.580 7.826 1.00 0.00 2 ILE A O 8
ATOM 6260 N N . PRO A 1 3 ? -5.324 7.555 7.225 1.00 0.00 3 PRO A N 8
ATOM 6261 C CA . PRO A 1 3 ? -6.499 7.588 8.084 1.00 0.00 3 PRO A CA 8
ATOM 6262 C C . PRO A 1 3 ? -6.226 6.991 9.453 1.00 0.00 3 PRO A C 8
ATOM 6263 O O . PRO A 1 3 ? -7.159 6.634 10.166 1.00 0.00 3 PRO A O 8
ATOM 6274 N N . VAL A 1 4 ? -4.934 6.836 9.767 1.00 0.00 4 VAL A N 8
ATOM 6275 C CA . VAL A 1 4 ? -4.456 6.181 10.988 1.00 0.00 4 VAL A CA 8
ATOM 6276 C C . VAL A 1 4 ? -3.104 5.518 10.695 1.00 0.00 4 VAL A C 8
ATOM 6277 O O . VAL A 1 4 ? -2.283 5.329 11.593 1.00 0.00 4 VAL A O 8
ATOM 6290 N N . ARG A 1 5 ? -2.890 5.164 9.429 1.00 0.00 5 ARG A N 8
ATOM 6291 C CA . ARG A 1 5 ? -1.665 4.495 9.016 1.00 0.00 5 ARG A CA 8
ATOM 6292 C C . ARG A 1 5 ? -1.048 5.169 7.792 1.00 0.00 5 ARG A C 8
ATOM 6293 O O . ARG A 1 5 ? -1.751 5.552 6.862 1.00 0.00 5 ARG A O 8
ATOM 6314 N N . CYS A 1 6 ? 0.272 5.292 7.794 1.00 0.00 6 CYS A N 8
ATOM 6315 C CA . CYS A 1 6 ? 0.987 5.894 6.673 1.00 0.00 6 CYS A CA 8
ATOM 6316 C C . CYS A 1 6 ? 0.698 5.140 5.384 1.00 0.00 6 CYS A C 8
ATOM 6317 O O . CYS A 1 6 ? 1.239 4.061 5.147 1.00 0.00 6 CYS A O 8
ATOM 6324 N N . LEU A 1 7 ? -0.198 5.699 4.580 1.00 0.00 7 LEU A N 8
ATOM 6325 C CA . LEU A 1 7 ? -0.593 5.098 3.318 1.00 0.00 7 LEU A CA 8
ATOM 6326 C C . LEU A 1 7 ? -0.423 6.098 2.181 1.00 0.00 7 LEU A C 8
ATOM 6327 O O . LEU A 1 7 ? -1.240 6.157 1.262 1.00 0.00 7 LEU A O 8
ATOM 6343 N N . SER A 1 8 ? 0.633 6.903 2.265 1.00 0.00 8 SER A N 8
ATOM 6344 C CA . SER A 1 8 ? 0.916 7.909 1.244 1.00 0.00 8 SER A CA 8
ATOM 6345 C C . SER A 1 8 ? 2.266 8.582 1.493 1.00 0.00 8 SER A C 8
ATOM 6346 O O . SER A 1 8 ? 3.243 8.311 0.794 1.00 0.00 8 SER A O 8
ATOM 6354 N N . CYS A 1 9 ? 2.310 9.468 2.485 1.00 0.00 9 CYS A N 8
ATOM 6355 C CA . CYS A 1 9 ? 3.540 10.182 2.825 1.00 0.00 9 CYS A CA 8
ATOM 6356 C C . CYS A 1 9 ? 3.906 11.210 1.756 1.00 0.00 9 CYS A C 8
ATOM 6357 O O . CYS A 1 9 ? 5.040 11.689 1.709 1.00 0.00 9 CYS A O 8
ATOM 6364 N N . GLY A 1 10 ? 2.944 11.556 0.904 1.00 0.00 10 GLY A N 8
ATOM 6365 C CA . GLY A 1 10 ? 3.200 12.519 -0.149 1.00 0.00 10 GLY A CA 8
ATOM 6366 C C . GLY A 1 10 ? 2.641 12.066 -1.481 1.00 0.00 10 GLY A C 8
ATOM 6367 O O . GLY A 1 10 ? 2.259 12.884 -2.316 1.00 0.00 10 GLY A O 8
ATOM 6371 N N . LYS A 1 11 ? 2.594 10.754 -1.672 1.00 0.00 11 LYS A N 8
ATOM 6372 C CA . LYS A 1 11 ? 2.075 10.177 -2.903 1.00 0.00 11 LYS A CA 8
ATOM 6373 C C . LYS A 1 11 ? 0.903 9.245 -2.601 1.00 0.00 11 LYS A C 8
ATOM 6374 O O . LYS A 1 11 ? 1.050 8.284 -1.846 1.00 0.00 11 LYS A O 8
ATOM 6393 N N . PRO A 1 12 ? -0.283 9.522 -3.169 1.00 0.00 12 PRO A N 8
ATOM 6394 C CA . PRO A 1 12 ? -1.474 8.704 -2.932 1.00 0.00 12 PRO A CA 8
ATOM 6395 C C . PRO A 1 12 ? -1.250 7.239 -3.285 1.00 0.00 12 PRO A C 8
ATOM 6396 O O . PRO A 1 12 ? -0.761 6.917 -4.367 1.00 0.00 12 PRO A O 8
ATOM 6407 N N . VAL A 1 13 ? -1.616 6.356 -2.363 1.00 0.00 13 VAL A N 8
ATOM 6408 C CA . VAL A 1 13 ? -1.467 4.923 -2.576 1.00 0.00 13 VAL A CA 8
ATOM 6409 C C . VAL A 1 13 ? -2.759 4.316 -3.117 1.00 0.00 13 VAL A C 8
ATOM 6410 O O . VAL A 1 13 ? -2.740 3.261 -3.751 1.00 0.00 13 VAL A O 8
ATOM 6423 N N . SER A 1 14 ? -3.877 5.002 -2.886 1.00 0.00 14 SER A N 8
ATOM 6424 C CA . SER A 1 14 ? -5.166 4.544 -3.386 1.00 0.00 14 SER A CA 8
ATOM 6425 C C . SER A 1 14 ? -5.081 4.279 -4.882 1.00 0.00 14 SER A C 8
ATOM 6426 O O . SER A 1 14 ? -4.132 4.707 -5.539 1.00 0.00 14 SER A O 8
ATOM 6434 N N . ALA A 1 15 ? -6.064 3.571 -5.421 1.00 0.00 15 ALA A N 8
ATOM 6435 C CA . ALA A 1 15 ? -6.060 3.230 -6.837 1.00 0.00 15 ALA A CA 8
ATOM 6436 C C . ALA A 1 15 ? -4.954 2.221 -7.130 1.00 0.00 15 ALA A C 8
ATOM 6437 O O . ALA A 1 15 ? -5.225 1.082 -7.507 1.00 0.00 15 ALA A O 8
ATOM 6444 N N . TYR A 1 16 ? -3.707 2.637 -6.916 1.00 0.00 16 TYR A N 8
ATOM 6445 C CA . TYR A 1 16 ? -2.567 1.763 -7.107 1.00 0.00 16 TYR A CA 8
ATOM 6446 C C . TYR A 1 16 ? -2.764 0.460 -6.345 1.00 0.00 16 TYR A C 8
ATOM 6447 O O . TYR A 1 16 ? -2.226 -0.582 -6.721 1.00 0.00 16 TYR A O 8
ATOM 6465 N N . PHE A 1 17 ? -3.561 0.516 -5.281 1.00 0.00 17 PHE A N 8
ATOM 6466 C CA . PHE A 1 17 ? -3.860 -0.676 -4.499 1.00 0.00 17 PHE A CA 8
ATOM 6467 C C . PHE A 1 17 ? -4.309 -1.809 -5.417 1.00 0.00 17 PHE A C 8
ATOM 6468 O O . PHE A 1 17 ? -4.127 -2.985 -5.105 1.00 0.00 17 PHE A O 8
ATOM 6485 N N . ASN A 1 18 ? -4.859 -1.437 -6.572 1.00 0.00 18 ASN A N 8
ATOM 6486 C CA . ASN A 1 18 ? -5.285 -2.412 -7.562 1.00 0.00 18 ASN A CA 8
ATOM 6487 C C . ASN A 1 18 ? -4.091 -3.222 -8.050 1.00 0.00 18 ASN A C 8
ATOM 6488 O O . ASN A 1 18 ? -4.203 -4.420 -8.309 1.00 0.00 18 ASN A O 8
ATOM 6499 N N . GLU A 1 19 ? -2.940 -2.559 -8.164 1.00 0.00 19 GLU A N 8
ATOM 6500 C CA . GLU A 1 19 ? -1.721 -3.221 -8.578 1.00 0.00 19 GLU A CA 8
ATOM 6501 C C . GLU A 1 19 ? -1.352 -4.293 -7.566 1.00 0.00 19 GLU A C 8
ATOM 6502 O O . GLU A 1 19 ? -1.186 -5.462 -7.911 1.00 0.00 19 GLU A O 8
ATOM 6514 N N . TYR A 1 20 ? -1.242 -3.882 -6.309 1.00 0.00 20 TYR A N 8
ATOM 6515 C CA . TYR A 1 20 ? -0.924 -4.805 -5.231 1.00 0.00 20 TYR A CA 8
ATOM 6516 C C . TYR A 1 20 ? -1.914 -5.964 -5.222 1.00 0.00 20 TYR A C 8
ATOM 6517 O O . TYR A 1 20 ? -1.525 -7.129 -5.149 1.00 0.00 20 TYR A O 8
ATOM 6535 N N . GLN A 1 21 ? -3.194 -5.630 -5.313 1.00 0.00 21 GLN A N 8
ATOM 6536 C CA . GLN A 1 21 ? -4.249 -6.636 -5.325 1.00 0.00 21 GLN A CA 8
ATOM 6537 C C . GLN A 1 21 ? -4.124 -7.533 -6.551 1.00 0.00 21 GLN A C 8
ATOM 6538 O O . GLN A 1 21 ? -4.110 -8.759 -6.438 1.00 0.00 21 GLN A O 8
ATOM 6552 N N . ARG A 1 22 ? -4.032 -6.912 -7.722 1.00 0.00 22 ARG A N 8
ATOM 6553 C CA . ARG A 1 22 ? -3.902 -7.651 -8.971 1.00 0.00 22 ARG A CA 8
ATOM 6554 C C . ARG A 1 22 ? -2.719 -8.608 -8.917 1.00 0.00 22 ARG A C 8
ATOM 6555 O O . ARG A 1 22 ? -2.846 -9.790 -9.237 1.00 0.00 22 ARG A O 8
ATOM 6576 N N . ARG A 1 23 ? -1.565 -8.088 -8.513 1.00 0.00 23 ARG A N 8
ATOM 6577 C CA . ARG A 1 23 ? -0.353 -8.892 -8.425 1.00 0.00 23 ARG A CA 8
ATOM 6578 C C . ARG A 1 23 ? -0.471 -9.945 -7.328 1.00 0.00 23 ARG A C 8
ATOM 6579 O O . ARG A 1 23 ? -0.481 -11.144 -7.606 1.00 0.00 23 ARG A O 8
ATOM 6600 N N . VAL A 1 24 ? -0.570 -9.493 -6.078 1.00 0.00 24 VAL A N 8
ATOM 6601 C CA . VAL A 1 24 ? -0.694 -10.405 -4.943 1.00 0.00 24 VAL A CA 8
ATOM 6602 C C . VAL A 1 24 ? -1.745 -11.479 -5.214 1.00 0.00 24 VAL A C 8
ATOM 6603 O O . VAL A 1 24 ? -1.668 -12.587 -4.683 1.00 0.00 24 VAL A O 8
ATOM 6616 N N . ALA A 1 25 ? -2.721 -11.142 -6.051 1.00 0.00 25 ALA A N 8
ATOM 6617 C CA . ALA A 1 25 ? -3.782 -12.077 -6.406 1.00 0.00 25 ALA A CA 8
ATOM 6618 C C . ALA A 1 25 ? -3.256 -13.173 -7.324 1.00 0.00 25 ALA A C 8
ATOM 6619 O O . ALA A 1 25 ? -3.668 -14.329 -7.231 1.00 0.00 25 ALA A O 8
ATOM 6626 N N . ASP A 1 26 ? -2.342 -12.800 -8.215 1.00 0.00 26 ASP A N 8
ATOM 6627 C CA . ASP A 1 26 ? -1.753 -13.750 -9.150 1.00 0.00 26 ASP A CA 8
ATOM 6628 C C . ASP A 1 26 ? -0.590 -14.494 -8.504 1.00 0.00 26 ASP A C 8
ATOM 6629 O O . ASP A 1 26 ? -0.284 -15.629 -8.872 1.00 0.00 26 ASP A O 8
ATOM 6638 N N . GLY A 1 27 ? 0.052 -13.850 -7.535 1.00 0.00 27 GLY A N 8
ATOM 6639 C CA . GLY A 1 27 ? 1.171 -14.467 -6.849 1.00 0.00 27 GLY A CA 8
ATOM 6640 C C . GLY A 1 27 ? 2.482 -13.754 -7.119 1.00 0.00 27 GLY A C 8
ATOM 6641 O O . GLY A 1 27 ? 3.548 -14.369 -7.085 1.00 0.00 27 GLY A O 8
ATOM 6645 N N . GLU A 1 28 ? 2.404 -12.455 -7.387 1.00 0.00 28 GLU A N 8
ATOM 6646 C CA . GLU A 1 28 ? 3.593 -11.660 -7.661 1.00 0.00 28 GLU A CA 8
ATOM 6647 C C . GLU A 1 28 ? 4.141 -11.042 -6.381 1.00 0.00 28 GLU A C 8
ATOM 6648 O O . GLU A 1 28 ? 3.429 -10.926 -5.383 1.00 0.00 28 GLU A O 8
ATOM 6660 N N . ASP A 1 29 ? 5.407 -10.646 -6.416 1.00 0.00 29 ASP A N 8
ATOM 6661 C CA . ASP A 1 29 ? 6.036 -10.016 -5.263 1.00 0.00 29 ASP A CA 8
ATOM 6662 C C . ASP A 1 29 ? 5.430 -8.636 -5.027 1.00 0.00 29 ASP A C 8
ATOM 6663 O O . ASP A 1 29 ? 5.600 -7.733 -5.846 1.00 0.00 29 ASP A O 8
ATOM 6672 N N . PRO A 1 30 ? 4.676 -8.459 -3.928 1.00 0.00 30 PRO A N 8
ATOM 6673 C CA . PRO A 1 30 ? 4.041 -7.176 -3.623 1.00 0.00 30 PRO A CA 8
ATOM 6674 C C . PRO A 1 30 ? 5.052 -6.041 -3.599 1.00 0.00 30 PRO A C 8
ATOM 6675 O O . PRO A 1 30 ? 4.819 -4.979 -4.176 1.00 0.00 30 PRO A O 8
ATOM 6686 N N . LYS A 1 31 ? 6.198 -6.285 -2.965 1.00 0.00 31 LYS A N 8
ATOM 6687 C CA . LYS A 1 31 ? 7.261 -5.288 -2.902 1.00 0.00 31 LYS A CA 8
ATOM 6688 C C . LYS A 1 31 ? 7.540 -4.726 -4.291 1.00 0.00 31 LYS A C 8
ATOM 6689 O O . LYS A 1 31 ? 7.783 -3.530 -4.452 1.00 0.00 31 LYS A O 8
ATOM 6708 N N . ASP A 1 32 ? 7.460 -5.592 -5.296 1.00 0.00 32 ASP A N 8
ATOM 6709 C CA . ASP A 1 32 ? 7.626 -5.165 -6.675 1.00 0.00 32 ASP A CA 8
ATOM 6710 C C . ASP A 1 32 ? 6.516 -4.190 -7.033 1.00 0.00 32 ASP A C 8
ATOM 6711 O O . ASP A 1 32 ? 6.757 -3.135 -7.624 1.00 0.00 32 ASP A O 8
ATOM 6720 N N . VAL A 1 33 ? 5.298 -4.533 -6.625 1.00 0.00 33 VAL A N 8
ATOM 6721 C CA . VAL A 1 33 ? 4.155 -3.666 -6.847 1.00 0.00 33 VAL A CA 8
ATOM 6722 C C . VAL A 1 33 ? 4.391 -2.320 -6.186 1.00 0.00 33 VAL A C 8
ATOM 6723 O O . VAL A 1 33 ? 4.167 -1.282 -6.792 1.00 0.00 33 VAL A O 8
ATOM 6736 N N . LEU A 1 34 ? 4.867 -2.348 -4.944 1.00 0.00 34 LEU A N 8
ATOM 6737 C CA . LEU A 1 34 ? 5.148 -1.121 -4.202 1.00 0.00 34 LEU A CA 8
ATOM 6738 C C . LEU A 1 34 ? 5.948 -0.152 -5.059 1.00 0.00 34 LEU A C 8
ATOM 6739 O O . LEU A 1 34 ? 5.751 1.063 -4.995 1.00 0.00 34 LEU A O 8
ATOM 6755 N N . ASP A 1 35 ? 6.835 -0.699 -5.880 1.00 0.00 35 ASP A N 8
ATOM 6756 C CA . ASP A 1 35 ? 7.639 0.113 -6.775 1.00 0.00 35 ASP A CA 8
ATOM 6757 C C . ASP A 1 35 ? 6.747 0.773 -7.821 1.00 0.00 35 ASP A C 8
ATOM 6758 O O . ASP A 1 35 ? 6.956 1.926 -8.199 1.00 0.00 35 ASP A O 8
ATOM 6767 N N . ASP A 1 36 ? 5.732 0.034 -8.262 1.00 0.00 36 ASP A N 8
ATOM 6768 C CA . ASP A 1 36 ? 4.777 0.539 -9.243 1.00 0.00 36 ASP A CA 8
ATOM 6769 C C . ASP A 1 36 ? 3.698 1.380 -8.564 1.00 0.00 36 ASP A C 8
ATOM 6770 O O . ASP A 1 36 ? 3.268 2.405 -9.092 1.00 0.00 36 ASP A O 8
ATOM 6779 N N . LEU A 1 37 ? 3.270 0.937 -7.382 1.00 0.00 37 LEU A N 8
ATOM 6780 C CA . LEU A 1 37 ? 2.254 1.645 -6.607 1.00 0.00 37 LEU A CA 8
ATOM 6781 C C . LEU A 1 37 ? 2.567 3.136 -6.550 1.00 0.00 37 LEU A C 8
ATOM 6782 O O . LEU A 1 37 ? 1.804 3.966 -7.040 1.00 0.00 37 LEU A O 8
ATOM 6798 N N . GLY A 1 38 ? 3.708 3.467 -5.956 1.00 0.00 38 GLY A N 8
ATOM 6799 C CA . GLY A 1 38 ? 4.119 4.853 -5.856 1.00 0.00 38 GLY A CA 8
ATOM 6800 C C . GLY A 1 38 ? 4.096 5.370 -4.431 1.00 0.00 38 GLY A C 8
ATOM 6801 O O . GLY A 1 38 ? 3.576 6.455 -4.168 1.00 0.00 38 GLY A O 8
ATOM 6805 N N . LEU A 1 39 ? 4.669 4.601 -3.514 1.00 0.00 39 LEU A N 8
ATOM 6806 C CA . LEU A 1 39 ? 4.722 4.993 -2.109 1.00 0.00 39 LEU A CA 8
ATOM 6807 C C . LEU A 1 39 ? 6.171 5.169 -1.662 1.00 0.00 39 LEU A C 8
ATOM 6808 O O . LEU A 1 39 ? 6.825 4.213 -1.245 1.00 0.00 39 LEU A O 8
ATOM 6824 N N . LYS A 1 40 ? 6.669 6.397 -1.775 1.00 0.00 40 LYS A N 8
ATOM 6825 C CA . LYS A 1 40 ? 8.052 6.707 -1.424 1.00 0.00 40 LYS A CA 8
ATOM 6826 C C . LYS A 1 40 ? 8.452 6.084 -0.087 1.00 0.00 40 LYS A C 8
ATOM 6827 O O . LYS A 1 40 ? 9.022 4.993 -0.049 1.00 0.00 40 LYS A O 8
ATOM 6846 N N . ARG A 1 41 ? 8.174 6.790 1.007 1.00 0.00 41 ARG A N 8
ATOM 6847 C CA . ARG A 1 41 ? 8.536 6.316 2.341 1.00 0.00 41 ARG A CA 8
ATOM 6848 C C . ARG A 1 41 ? 8.163 4.850 2.535 1.00 0.00 41 ARG A C 8
ATOM 6849 O O . ARG A 1 41 ? 7.051 4.432 2.213 1.00 0.00 41 ARG A O 8
ATOM 6870 N N . TYR A 1 42 ? 9.099 4.075 3.075 1.00 0.00 42 TYR A N 8
ATOM 6871 C CA . TYR A 1 42 ? 8.867 2.659 3.332 1.00 0.00 42 TYR A CA 8
ATOM 6872 C C . TYR A 1 42 ? 7.948 2.475 4.534 1.00 0.00 42 TYR A C 8
ATOM 6873 O O . TYR A 1 42 ? 7.246 1.468 4.643 1.00 0.00 42 TYR A O 8
ATOM 6891 N N . CYS A 1 43 ? 7.945 3.461 5.427 1.00 0.00 43 CYS A N 8
ATOM 6892 C CA . CYS A 1 43 ? 7.100 3.416 6.615 1.00 0.00 43 CYS A CA 8
ATOM 6893 C C . CYS A 1 43 ? 5.662 3.063 6.242 1.00 0.00 43 CYS A C 8
ATOM 6894 O O . CYS A 1 43 ? 4.921 2.499 7.047 1.00 0.00 43 CYS A O 8
ATOM 6901 N N . CYS A 1 44 ? 5.286 3.383 5.008 1.00 0.00 44 CYS A N 8
ATOM 6902 C CA . CYS A 1 44 ? 3.949 3.083 4.511 1.00 0.00 44 CYS A CA 8
ATOM 6903 C C . CYS A 1 44 ? 3.886 1.655 3.979 1.00 0.00 44 CYS A C 8
ATOM 6904 O O . CYS A 1 44 ? 3.078 0.848 4.436 1.00 0.00 44 CYS A O 8
ATOM 6911 N N . ARG A 1 45 ? 4.765 1.342 3.029 1.00 0.00 45 ARG A N 8
ATOM 6912 C CA . ARG A 1 45 ? 4.804 0.010 2.431 1.00 0.00 45 ARG A CA 8
ATOM 6913 C C . ARG A 1 45 ? 4.768 -1.080 3.494 1.00 0.00 45 ARG A C 8
ATOM 6914 O O . ARG A 1 45 ? 3.868 -1.911 3.498 1.00 0.00 45 ARG A O 8
ATOM 6935 N N . ARG A 1 46 ? 5.764 -1.075 4.387 1.00 0.00 46 ARG A N 8
ATOM 6936 C CA . ARG A 1 46 ? 5.868 -2.082 5.449 1.00 0.00 46 ARG A CA 8
ATOM 6937 C C . ARG A 1 46 ? 4.503 -2.458 6.013 1.00 0.00 46 ARG A C 8
ATOM 6938 O O . ARG A 1 46 ? 4.211 -3.634 6.235 1.00 0.00 46 ARG A O 8
ATOM 6959 N N . MET A 1 47 ? 3.669 -1.452 6.235 1.00 0.00 47 MET A N 8
ATOM 6960 C CA . MET A 1 47 ? 2.334 -1.675 6.761 1.00 0.00 47 MET A CA 8
ATOM 6961 C C . MET A 1 47 ? 1.413 -2.216 5.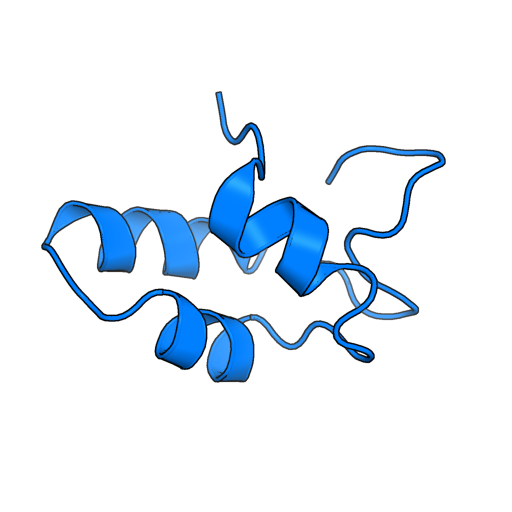676 1.00 0.00 47 MET A C 8
ATOM 6962 O O . MET A 1 47 ? 0.587 -3.094 5.921 1.00 0.00 47 MET A O 8
ATOM 6976 N N . LEU A 1 48 ? 1.572 -1.683 4.470 1.00 0.00 48 LEU A N 8
ATOM 6977 C CA . LEU A 1 48 ? 0.756 -2.086 3.334 1.00 0.00 48 LEU A CA 8
ATOM 6978 C C . LEU A 1 48 ? 1.160 -3.457 2.798 1.00 0.00 48 LEU A C 8
ATOM 6979 O O . LEU A 1 48 ? 0.355 -4.389 2.805 1.00 0.00 48 LEU A O 8
ATOM 6995 N N . ILE A 1 49 ? 2.401 -3.581 2.314 1.00 0.00 49 ILE A N 8
ATOM 6996 C CA . ILE A 1 49 ? 2.876 -4.847 1.740 1.00 0.00 49 ILE A CA 8
ATOM 6997 C C . ILE A 1 49 ? 2.422 -6.046 2.569 1.00 0.00 49 ILE A C 8
ATOM 6998 O O . ILE A 1 49 ? 2.200 -7.134 2.038 1.00 0.00 49 ILE A O 8
ATOM 7014 N N . SER A 1 50 ? 2.265 -5.831 3.870 1.00 0.00 50 SER A N 8
ATOM 7015 C CA . SER A 1 50 ? 1.815 -6.884 4.768 1.00 0.00 50 SER A CA 8
ATOM 7016 C C . SER A 1 50 ? 0.290 -6.932 4.833 1.00 0.00 50 SER A C 8
ATOM 7017 O O . SER A 1 50 ? -0.337 -7.837 4.283 1.00 0.00 50 SER A O 8
ATOM 7025 N N . HIS A 1 51 ? -0.297 -5.958 5.523 1.00 0.00 51 HIS A N 8
ATOM 7026 C CA . HIS A 1 51 ? -1.747 -5.899 5.690 1.00 0.00 51 HIS A CA 8
ATOM 7027 C C . HIS A 1 51 ? -2.425 -5.147 4.545 1.00 0.00 51 HIS A C 8
ATOM 7028 O O . HIS A 1 51 ? -3.251 -5.709 3.827 1.00 0.00 51 HIS A O 8
ATOM 7042 N N . VAL A 1 52 ? -2.103 -3.861 4.412 1.00 0.00 52 VAL A N 8
ATOM 7043 C CA . VAL A 1 52 ? -2.714 -3.006 3.392 1.00 0.00 52 VAL A CA 8
ATOM 7044 C C . VAL A 1 52 ? -4.230 -3.200 3.352 1.00 0.00 52 VAL A C 8
ATOM 7045 O O . VAL A 1 52 ? -4.766 -3.859 2.462 1.00 0.00 52 VAL A O 8
ATOM 7058 N N . GLU A 1 53 ? -4.918 -2.615 4.328 1.00 0.00 53 GLU A N 8
ATOM 7059 C CA . GLU A 1 53 ? -6.371 -2.722 4.416 1.00 0.00 53 GLU A CA 8
ATOM 7060 C C . GLU A 1 53 ? -7.028 -2.443 3.068 1.00 0.00 53 GLU A C 8
ATOM 7061 O O . GLU A 1 53 ? -7.296 -1.292 2.722 1.00 0.00 53 GLU A O 8
ATOM 7073 N N . THR A 1 54 ? -7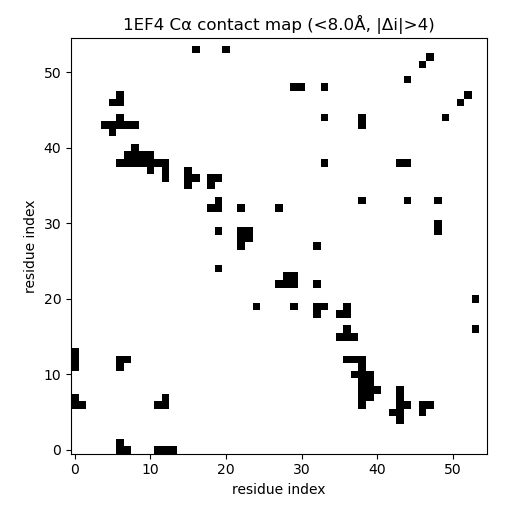.289 -3.504 2.313 1.00 0.00 54 THR A N 8
ATOM 7074 C CA . THR A 1 54 ? -7.917 -3.376 1.004 1.00 0.00 54 THR A CA 8
ATOM 7075 C C . THR A 1 54 ? -9.419 -3.624 1.091 1.00 0.00 54 THR A C 8
ATOM 7076 O O . THR A 1 54 ? -10.005 -4.263 0.216 1.00 0.00 54 THR A O 8
ATOM 7087 N N . TRP A 1 55 ? -10.035 -3.114 2.152 1.00 0.00 55 TRP A N 8
ATOM 7088 C CA . TRP A 1 55 ? -11.469 -3.280 2.357 1.00 0.00 55 TRP A CA 8
ATOM 7089 C C . TRP A 1 55 ? -11.854 -4.755 2.354 1.00 0.00 55 TRP A C 8
ATOM 7090 O O . TRP A 1 55 ? -11.965 -5.338 3.453 1.00 0.00 55 TRP A O 8
ATOM 7113 N N . MET A 1 1 ? -7.857 5.112 1.216 1.00 0.00 1 MET A N 9
ATOM 7114 C CA . MET A 1 1 ? -6.779 4.890 2.172 1.00 0.00 1 MET A CA 9
ATOM 7115 C C . MET A 1 1 ? -7.286 5.053 3.599 1.00 0.00 1 MET A C 9
ATOM 7116 O O . MET A 1 1 ? -8.397 5.533 3.820 1.00 0.00 1 MET A O 9
ATOM 7130 N N . ILE A 1 2 ? -6.470 4.646 4.564 1.00 0.00 2 ILE A N 9
ATOM 7131 C CA . ILE A 1 2 ? -6.834 4.780 5.968 1.00 0.00 2 ILE A CA 9
ATOM 7132 C C . ILE A 1 2 ? -6.940 6.262 6.331 1.00 0.00 2 ILE A C 9
ATOM 7133 O O . ILE A 1 2 ? -6.166 7.083 5.841 1.00 0.00 2 ILE A O 9
ATOM 7149 N N . PRO A 1 3 ? -7.913 6.628 7.183 1.00 0.00 3 PRO A N 9
ATOM 7150 C CA . PRO A 1 3 ? -8.116 8.019 7.621 1.00 0.00 3 PRO A CA 9
ATOM 7151 C C . PRO A 1 3 ? -7.146 8.417 8.714 1.00 0.00 3 PRO A C 9
ATOM 7152 O O . PRO A 1 3 ? -7.571 8.867 9.774 1.00 0.00 3 PRO A O 9
ATOM 7163 N N . VAL A 1 4 ? -5.853 8.197 8.455 1.00 0.00 4 VAL A N 9
ATOM 7164 C CA . VAL A 1 4 ? -4.780 8.420 9.428 1.00 0.00 4 VAL A CA 9
ATOM 7165 C C . VAL A 1 4 ? -3.622 7.463 9.123 1.00 0.00 4 VAL A C 9
ATOM 7166 O O . VAL A 1 4 ? -3.830 6.393 8.550 1.00 0.00 4 VAL A O 9
ATOM 7179 N N . ARG A 1 5 ? -2.409 7.849 9.513 1.00 0.00 5 ARG A N 9
ATOM 7180 C CA . ARG A 1 5 ? -1.223 7.019 9.285 1.00 0.00 5 ARG A CA 9
ATOM 7181 C C . ARG A 1 5 ? -0.742 7.119 7.844 1.00 0.00 5 ARG A C 9
ATOM 7182 O O . ARG A 1 5 ? -1.220 7.948 7.070 1.00 0.00 5 ARG A O 9
ATOM 7203 N N . CYS A 1 6 ? 0.202 6.250 7.494 1.00 0.00 6 CYS A N 9
ATOM 7204 C CA . CYS A 1 6 ? 0.726 6.182 6.137 1.00 0.00 6 CYS A CA 9
ATOM 7205 C C . CYS A 1 6 ? -0.405 5.886 5.160 1.00 0.00 6 CYS A C 9
ATOM 7206 O O . CYS A 1 6 ? -1.559 6.175 5.455 1.00 0.00 6 CYS A O 9
ATOM 7213 N N . LEU A 1 7 ? -0.063 5.330 4.000 1.00 0.00 7 LEU A N 9
ATOM 7214 C CA . LEU A 1 7 ? -1.035 5.024 2.950 1.00 0.00 7 LEU A CA 9
ATOM 7215 C C . LEU A 1 7 ? -1.296 6.260 2.104 1.00 0.00 7 LEU A C 9
ATOM 7216 O O . LEU A 1 7 ? -2.408 6.485 1.624 1.00 0.00 7 LEU A O 9
ATOM 7232 N N . SER A 1 8 ? -0.248 7.056 1.929 1.00 0.00 8 SER A N 9
ATOM 7233 C CA . SER A 1 8 ? -0.316 8.284 1.147 1.00 0.00 8 SER A CA 9
ATOM 7234 C C . SER A 1 8 ? 0.960 9.095 1.342 1.00 0.00 8 SER A C 9
ATOM 7235 O O . SER A 1 8 ? 1.810 9.158 0.455 1.00 0.00 8 SER A O 9
ATOM 7243 N N . CYS A 1 9 ? 1.099 9.692 2.523 1.00 0.00 9 CYS A N 9
ATOM 7244 C CA . CYS A 1 9 ? 2.288 10.471 2.860 1.00 0.00 9 CYS A CA 9
ATOM 7245 C C . CYS A 1 9 ? 2.660 11.435 1.737 1.00 0.00 9 CYS A C 9
ATOM 7246 O O . CYS A 1 9 ? 3.824 11.806 1.586 1.00 0.00 9 CYS A O 9
ATOM 7253 N N . GLY A 1 10 ? 1.666 11.845 0.962 1.00 0.00 10 GLY A N 9
ATOM 7254 C CA . GLY A 1 10 ? 1.913 12.743 -0.151 1.00 0.00 10 GLY A CA 9
ATOM 7255 C C . GLY A 1 10 ? 1.625 12.087 -1.484 1.00 0.00 10 GLY A C 9
ATOM 7256 O O . GLY A 1 10 ? 1.413 12.767 -2.489 1.00 0.00 10 GLY A O 9
ATOM 7260 N N . LYS A 1 11 ? 1.620 10.759 -1.491 1.00 0.00 11 LYS A N 9
ATOM 7261 C CA . LYS A 1 11 ? 1.383 9.997 -2.707 1.00 0.00 11 LYS A CA 9
ATOM 7262 C C . LYS A 1 11 ? 0.277 8.966 -2.494 1.00 0.00 11 LYS A C 9
ATOM 7263 O O . LYS A 1 11 ? 0.503 7.921 -1.883 1.00 0.00 11 LYS A O 9
ATOM 7282 N N . PRO A 1 12 ? -0.943 9.250 -2.983 1.00 0.00 12 PRO A N 9
ATOM 7283 C CA . PRO A 1 12 ? -2.082 8.341 -2.831 1.00 0.00 12 PRO A CA 9
ATOM 7284 C C . PRO A 1 12 ? -1.736 6.908 -3.222 1.00 0.00 12 PRO A C 9
ATOM 7285 O O . PRO A 1 12 ? -1.106 6.669 -4.253 1.00 0.00 12 PRO A O 9
ATOM 7296 N N . VAL A 1 13 ? -2.153 5.958 -2.392 1.00 0.00 13 VAL A N 9
ATOM 7297 C CA . VAL A 1 13 ? -1.874 4.549 -2.640 1.00 0.00 13 VAL A CA 9
ATOM 7298 C C . VAL A 1 13 ? -3.155 3.771 -2.948 1.00 0.00 13 VAL A C 9
ATOM 7299 O O . VAL A 1 13 ? -3.109 2.702 -3.556 1.00 0.00 13 VAL A O 9
ATOM 7312 N N . SER A 1 14 ? -4.294 4.318 -2.531 1.00 0.00 14 SER A N 9
ATOM 7313 C CA . SER A 1 14 ? -5.581 3.673 -2.767 1.00 0.00 14 SER A CA 9
ATOM 7314 C C . SER A 1 14 ? -5.807 3.435 -4.256 1.00 0.00 14 SER A C 9
ATOM 7315 O O . SER A 1 14 ? -6.363 2.411 -4.653 1.00 0.00 14 SER A O 9
ATOM 7323 N N . ALA A 1 15 ? -5.375 4.387 -5.075 1.00 0.00 15 ALA A N 9
ATOM 7324 C CA . ALA A 1 15 ? -5.532 4.278 -6.521 1.00 0.00 15 ALA A CA 9
ATOM 7325 C C . ALA A 1 15 ? -4.653 3.166 -7.084 1.00 0.00 15 ALA A C 9
ATOM 7326 O O . ALA A 1 15 ? -5.061 2.438 -7.990 1.00 0.00 15 ALA A O 9
ATOM 7333 N N . TYR A 1 16 ? -3.449 3.036 -6.537 1.00 0.00 16 TYR A N 9
ATOM 7334 C CA . TYR A 1 16 ? -2.513 2.015 -6.980 1.00 0.00 16 TYR A CA 9
ATOM 7335 C C . TYR A 1 16 ? -2.795 0.678 -6.302 1.00 0.00 16 TYR A C 9
ATOM 7336 O O . TYR A 1 16 ? -2.423 -0.380 -6.812 1.00 0.00 16 TYR A O 9
ATOM 7354 N N . PHE A 1 17 ? -3.469 0.730 -5.153 1.00 0.00 17 PHE A N 9
ATOM 7355 C CA . PHE A 1 17 ? -3.813 -0.481 -4.406 1.00 0.00 17 PHE A CA 9
ATOM 7356 C C . PHE A 1 17 ? -4.316 -1.580 -5.338 1.00 0.00 17 PHE A C 9
ATOM 7357 O O . PHE A 1 17 ? -4.132 -2.768 -5.070 1.00 0.00 17 PHE A O 9
ATOM 7374 N N . ASN A 1 18 ? -4.934 -1.173 -6.442 1.00 0.00 18 ASN A N 9
ATOM 7375 C CA . ASN A 1 18 ? -5.436 -2.120 -7.428 1.00 0.00 18 ASN A CA 9
ATOM 7376 C C . ASN A 1 18 ? -4.290 -2.950 -7.995 1.00 0.00 18 ASN A C 9
ATOM 7377 O O . ASN A 1 18 ? -4.406 -4.166 -8.148 1.00 0.00 18 ASN A O 9
ATOM 7388 N N . GLU A 1 19 ? -3.180 -2.282 -8.294 1.00 0.00 19 GLU A N 9
ATOM 7389 C CA . GLU A 1 19 ? -2.000 -2.956 -8.819 1.00 0.00 19 GLU A CA 9
ATOM 7390 C C . GLU A 1 19 ? -1.533 -4.035 -7.850 1.00 0.00 19 GLU A C 9
ATOM 7391 O O . GLU A 1 19 ? -1.324 -5.184 -8.237 1.00 0.00 19 GLU A O 9
ATOM 7403 N N . TYR A 1 20 ? -1.390 -3.656 -6.586 1.00 0.00 20 TYR A N 9
ATOM 7404 C CA . TYR A 1 20 ? -0.984 -4.595 -5.547 1.00 0.00 20 TYR A CA 9
ATOM 7405 C C . TYR A 1 20 ? -1.924 -5.794 -5.520 1.00 0.00 20 TYR A C 9
ATOM 7406 O O . TYR A 1 20 ? -1.487 -6.944 -5.493 1.00 0.00 20 TYR A O 9
ATOM 7424 N N . GLN A 1 21 ? -3.220 -5.508 -5.531 1.00 0.00 21 GLN A N 9
ATOM 7425 C CA . GLN A 1 21 ? -4.233 -6.555 -5.508 1.00 0.00 21 GLN A CA 9
ATOM 7426 C C . GLN A 1 21 ? -4.005 -7.559 -6.634 1.00 0.00 21 GLN A C 9
ATOM 7427 O O . GLN A 1 21 ? -3.795 -8.745 -6.385 1.00 0.00 21 GLN A O 9
ATOM 7441 N N . ARG A 1 22 ? -4.042 -7.073 -7.871 1.00 0.00 22 ARG A N 9
ATOM 7442 C CA . ARG A 1 22 ? -3.836 -7.927 -9.038 1.00 0.00 22 ARG A CA 9
ATOM 7443 C C . ARG A 1 22 ? -2.606 -8.810 -8.859 1.00 0.00 22 ARG A C 9
ATOM 7444 O O . ARG A 1 22 ? -2.686 -10.034 -8.962 1.00 0.00 22 ARG A O 9
ATOM 7465 N N . ARG A 1 23 ? -1.469 -8.178 -8.597 1.00 0.00 23 ARG A N 9
ATOM 7466 C CA . ARG A 1 23 ? -0.220 -8.902 -8.410 1.00 0.00 23 ARG A CA 9
ATOM 7467 C C . ARG A 1 23 ? -0.350 -9.957 -7.317 1.00 0.00 23 ARG A C 9
ATOM 7468 O O . ARG A 1 23 ? -0.287 -11.156 -7.587 1.00 0.00 23 ARG A O 9
ATOM 7489 N N . VAL A 1 24 ? -0.538 -9.503 -6.081 1.00 0.00 24 VAL A N 9
ATOM 7490 C CA . VAL A 1 24 ? -0.684 -10.411 -4.950 1.00 0.00 24 VAL A CA 9
ATOM 7491 C C . VAL A 1 24 ? -1.731 -11.480 -5.241 1.00 0.00 24 VAL A C 9
ATOM 7492 O O . VAL A 1 24 ? -1.682 -12.580 -4.692 1.00 0.00 24 VAL A O 9
ATOM 7505 N N . ALA A 1 25 ? -2.674 -11.148 -6.117 1.00 0.00 25 ALA A N 9
ATOM 7506 C CA . ALA A 1 25 ? -3.733 -12.077 -6.491 1.00 0.00 25 ALA A CA 9
ATOM 7507 C C . ALA A 1 25 ? -3.172 -13.267 -7.260 1.00 0.00 25 ALA A C 9
ATOM 7508 O O . ALA A 1 25 ? -3.311 -14.415 -6.836 1.00 0.00 25 ALA A O 9
ATOM 7515 N N . ASP A 1 26 ? -2.538 -12.986 -8.395 1.00 0.00 26 ASP A N 9
ATOM 7516 C CA . ASP A 1 26 ? -1.955 -14.033 -9.224 1.00 0.00 26 ASP A CA 9
ATOM 7517 C C . ASP A 1 26 ? -0.823 -14.740 -8.488 1.00 0.00 26 ASP A C 9
ATOM 7518 O O . ASP A 1 26 ? -0.570 -15.926 -8.708 1.00 0.00 26 ASP A O 9
ATOM 7527 N N . GLY A 1 27 ? -0.145 -14.006 -7.612 1.00 0.00 27 GLY A N 9
ATOM 7528 C CA . GLY A 1 27 ? 0.953 -14.579 -6.856 1.00 0.00 27 GLY A CA 9
ATOM 7529 C C . GLY A 1 27 ? 2.273 -13.890 -7.142 1.00 0.00 27 GLY A C 9
ATOM 7530 O O . GLY A 1 27 ? 3.328 -14.523 -7.121 1.00 0.00 27 GLY A O 9
ATOM 7534 N N . GLU A 1 28 ? 2.215 -12.589 -7.408 1.00 0.00 28 GLU A N 9
ATOM 7535 C CA . GLU A 1 28 ? 3.413 -11.817 -7.702 1.00 0.00 28 GLU A CA 9
ATOM 7536 C C . GLU A 1 28 ? 3.972 -11.172 -6.439 1.00 0.00 28 GLU A C 9
ATOM 7537 O O . GLU A 1 28 ? 3.255 -10.980 -5.458 1.00 0.00 28 GLU A O 9
ATOM 7549 N N . ASP A 1 29 ? 5.256 -10.833 -6.476 1.00 0.00 29 ASP A N 9
ATOM 7550 C CA . ASP A 1 29 ? 5.907 -10.193 -5.342 1.00 0.00 29 ASP A CA 9
ATOM 7551 C C . ASP A 1 29 ? 5.343 -8.790 -5.125 1.00 0.00 29 ASP A C 9
ATOM 7552 O O . ASP A 1 29 ? 5.534 -7.906 -5.961 1.00 0.00 29 ASP A O 9
ATOM 7561 N N . PRO A 1 30 ? 4.622 -8.564 -4.012 1.00 0.00 30 PRO A N 9
ATOM 7562 C CA . PRO A 1 30 ? 4.041 -7.254 -3.711 1.00 0.00 30 PRO A CA 9
ATOM 7563 C C . PRO A 1 30 ? 5.099 -6.161 -3.664 1.00 0.00 30 PRO A C 9
ATOM 7564 O O . PRO A 1 30 ? 4.898 -5.065 -4.183 1.00 0.00 30 PRO A O 9
ATOM 7575 N N . LYS A 1 31 ? 6.238 -6.474 -3.050 1.00 0.00 31 LYS A N 9
ATOM 7576 C CA . LYS A 1 31 ? 7.339 -5.524 -2.956 1.00 0.00 31 LYS A CA 9
ATOM 7577 C C . LYS A 1 31 ? 7.645 -4.934 -4.327 1.00 0.00 31 LYS A C 9
ATOM 7578 O O . LYS A 1 31 ? 7.920 -3.741 -4.456 1.00 0.00 31 LYS A O 9
ATOM 7597 N N . ASP A 1 32 ? 7.554 -5.772 -5.355 1.00 0.00 32 ASP A N 9
ATOM 7598 C CA . ASP A 1 32 ? 7.744 -5.314 -6.721 1.00 0.00 32 ASP A CA 9
ATOM 7599 C C . ASP A 1 32 ? 6.638 -4.334 -7.078 1.00 0.00 32 ASP A C 9
ATOM 7600 O O . ASP A 1 32 ? 6.881 -3.284 -7.676 1.00 0.00 32 ASP A O 9
ATOM 7609 N N . VAL A 1 33 ? 5.420 -4.670 -6.662 1.00 0.00 33 VAL A N 9
ATOM 7610 C CA . VAL A 1 33 ? 4.275 -3.806 -6.885 1.00 0.00 33 VAL A CA 9
ATOM 7611 C C . VAL A 1 33 ? 4.509 -2.450 -6.240 1.00 0.00 33 VAL A C 9
ATOM 7612 O O . VAL A 1 33 ? 4.247 -1.415 -6.842 1.00 0.00 33 VAL A O 9
ATOM 7625 N N . LEU A 1 34 ? 5.021 -2.466 -5.009 1.00 0.00 34 LEU A N 9
ATOM 7626 C CA . LEU A 1 34 ? 5.306 -1.231 -4.283 1.00 0.00 34 LEU A CA 9
ATOM 7627 C C . LEU A 1 34 ? 6.084 -0.265 -5.163 1.00 0.00 34 LEU A C 9
ATOM 7628 O O . LEU A 1 34 ? 5.807 0.934 -5.186 1.00 0.00 34 LEU A O 9
ATOM 7644 N N . ASP A 1 35 ? 7.050 -0.801 -5.901 1.00 0.00 35 ASP A N 9
ATOM 7645 C CA . ASP A 1 35 ? 7.843 0.011 -6.807 1.00 0.00 35 ASP A CA 9
ATOM 7646 C C . ASP A 1 35 ? 6.947 0.617 -7.881 1.00 0.00 35 ASP A C 9
ATOM 7647 O O . ASP A 1 35 ? 7.182 1.731 -8.350 1.00 0.00 35 ASP A O 9
ATOM 7656 N N . ASP A 1 36 ? 5.900 -0.120 -8.244 1.00 0.00 36 ASP A N 9
ATOM 7657 C CA . ASP A 1 36 ? 4.943 0.339 -9.245 1.00 0.00 36 ASP A CA 9
ATOM 7658 C C . ASP A 1 36 ? 3.890 1.248 -8.615 1.00 0.00 36 ASP A C 9
ATOM 7659 O O . ASP A 1 36 ? 3.528 2.279 -9.181 1.00 0.00 36 ASP A O 9
ATOM 7668 N N . LEU A 1 37 ? 3.408 0.861 -7.435 1.00 0.00 37 LEU A N 9
ATOM 7669 C CA . LEU A 1 37 ? 2.406 1.640 -6.714 1.00 0.00 37 LEU A CA 9
ATOM 7670 C C . LEU A 1 37 ? 2.793 3.115 -6.675 1.00 0.00 37 LEU A C 9
ATOM 7671 O O . LEU A 1 37 ? 1.971 3.992 -6.935 1.00 0.00 37 LEU A O 9
ATOM 7687 N N . GLY A 1 38 ? 4.054 3.378 -6.349 1.00 0.00 38 GLY A N 9
ATOM 7688 C CA . GLY A 1 38 ? 4.525 4.746 -6.289 1.00 0.00 38 GLY A CA 9
ATOM 7689 C C . GLY A 1 38 ? 5.066 5.121 -4.924 1.00 0.00 38 GLY A C 9
ATOM 7690 O O . GLY A 1 38 ? 6.113 5.760 -4.817 1.00 0.00 38 GLY A O 9
ATOM 7694 N N . LEU A 1 39 ? 4.351 4.707 -3.878 1.00 0.00 39 LEU A N 9
ATOM 7695 C CA . LEU A 1 39 ? 4.735 5.015 -2.490 1.00 0.00 39 LEU A CA 9
ATOM 7696 C C . LEU A 1 39 ? 6.250 4.931 -2.297 1.00 0.00 39 LEU A C 9
ATOM 7697 O O . LEU A 1 39 ? 6.842 3.858 -2.405 1.00 0.00 39 LEU A O 9
ATOM 7713 N N . LYS A 1 40 ? 6.867 6.075 -2.018 1.00 0.00 40 LYS A N 9
ATOM 7714 C CA . LYS A 1 40 ? 8.310 6.142 -1.825 1.00 0.00 40 LYS A CA 9
ATOM 7715 C C . LYS A 1 40 ? 8.708 5.641 -0.440 1.00 0.00 40 LYS A C 9
ATOM 7716 O O . LYS A 1 40 ? 9.271 4.555 -0.302 1.00 0.00 40 LYS A O 9
ATOM 7735 N N . ARG A 1 41 ? 8.427 6.444 0.583 1.00 0.00 41 ARG A N 9
ATOM 7736 C CA . ARG A 1 41 ? 8.771 6.079 1.953 1.00 0.00 41 ARG A CA 9
ATOM 7737 C C . ARG A 1 41 ? 8.247 4.690 2.296 1.00 0.00 41 ARG A C 9
ATOM 7738 O O . ARG A 1 41 ? 7.120 4.336 1.950 1.00 0.00 41 ARG A O 9
ATOM 7759 N N . TYR A 1 42 ? 9.074 3.906 2.980 1.00 0.00 42 TYR A N 9
ATOM 7760 C CA . TYR A 1 42 ? 8.695 2.555 3.374 1.00 0.00 42 TYR A CA 9
ATOM 7761 C C . TYR A 1 42 ? 7.711 2.578 4.541 1.00 0.00 42 TYR A C 9
ATOM 7762 O O . TYR A 1 42 ? 6.997 1.603 4.778 1.00 0.00 42 TYR A O 9
ATOM 7780 N N . CYS A 1 43 ? 7.667 3.697 5.263 1.00 0.00 43 CYS A N 9
ATOM 7781 C CA . CYS A 1 43 ? 6.760 3.844 6.398 1.00 0.00 43 CYS A CA 9
ATOM 7782 C C . CYS A 1 43 ? 5.354 3.377 6.031 1.00 0.00 43 CYS A C 9
ATOM 7783 O O . CYS A 1 43 ? 4.601 2.901 6.881 1.00 0.00 43 CYS A O 9
ATOM 7790 N N . CYS A 1 44 ? 5.017 3.505 4.752 1.00 0.00 44 CYS A N 9
ATOM 7791 C CA . CYS A 1 44 ? 3.718 3.075 4.250 1.00 0.00 44 CYS A CA 9
ATOM 7792 C C . CYS A 1 44 ? 3.761 1.603 3.860 1.00 0.00 44 CYS A C 9
ATOM 7793 O O . CYS A 1 44 ? 2.979 0.795 4.359 1.00 0.00 44 CYS A O 9
ATOM 7800 N N . ARG A 1 45 ? 4.687 1.262 2.970 1.00 0.00 45 ARG A N 9
ATOM 7801 C CA . ARG A 1 45 ? 4.828 -0.111 2.501 1.00 0.00 45 ARG A CA 9
ATOM 7802 C C . ARG A 1 45 ? 4.853 -1.095 3.665 1.00 0.00 45 ARG A C 9
ATOM 7803 O O . ARG A 1 45 ? 4.032 -2.005 3.727 1.00 0.00 45 ARG A O 9
ATOM 7824 N N . ARG A 1 46 ? 5.796 -0.900 4.588 1.00 0.00 46 ARG A N 9
ATOM 7825 C CA . ARG A 1 46 ? 5.950 -1.785 5.744 1.00 0.00 46 ARG A CA 9
ATOM 7826 C C . ARG A 1 46 ? 4.599 -2.217 6.315 1.00 0.00 46 ARG A C 9
ATOM 7827 O O . ARG A 1 46 ? 4.441 -3.351 6.768 1.00 0.00 46 ARG A O 9
ATOM 7848 N N . MET A 1 47 ? 3.625 -1.315 6.272 1.00 0.00 47 MET A N 9
ATOM 7849 C CA . MET A 1 47 ? 2.281 -1.620 6.750 1.00 0.00 47 MET A CA 9
ATOM 7850 C C . MET A 1 47 ? 1.439 -2.235 5.639 1.00 0.00 47 MET A C 9
ATOM 7851 O O . MET A 1 47 ? 0.621 -3.122 5.881 1.00 0.00 47 MET A O 9
ATOM 7865 N N . LEU A 1 48 ? 1.632 -1.736 4.423 1.00 0.00 48 LEU A N 9
ATOM 7866 C CA . LEU A 1 48 ? 0.861 -2.190 3.274 1.00 0.00 48 LEU A CA 9
ATOM 7867 C C . LEU A 1 48 ? 1.304 -3.563 2.786 1.00 0.00 48 LEU A C 9
ATOM 7868 O O . LEU A 1 48 ? 0.534 -4.523 2.830 1.00 0.00 48 LEU A O 9
ATOM 7884 N N . ILE A 1 49 ? 2.539 -3.644 2.282 1.00 0.00 49 ILE A N 9
ATOM 7885 C CA . ILE A 1 49 ? 3.069 -4.892 1.718 1.00 0.00 49 ILE A CA 9
ATOM 7886 C C . ILE A 1 49 ? 2.627 -6.121 2.509 1.00 0.00 49 ILE A C 9
ATOM 7887 O O . ILE A 1 49 ? 2.460 -7.203 1.946 1.00 0.00 49 ILE A O 9
ATOM 7903 N N . SER A 1 50 ? 2.414 -5.948 3.808 1.00 0.00 50 SER A N 9
ATOM 7904 C CA . SER A 1 50 ? 1.990 -7.053 4.657 1.00 0.00 50 SER A CA 9
ATOM 7905 C C . SER A 1 50 ? 0.483 -7.280 4.561 1.00 0.00 50 SER A C 9
ATOM 7906 O O . SER A 1 50 ? 0.028 -8.197 3.876 1.00 0.00 50 SER A O 9
ATOM 7914 N N . HIS A 1 51 ? -0.285 -6.452 5.262 1.00 0.00 51 HIS A N 9
ATOM 7915 C CA . HIS A 1 51 ? -1.738 -6.586 5.274 1.00 0.00 51 HIS A CA 9
ATOM 7916 C C . HIS A 1 51 ? -2.404 -5.783 4.153 1.00 0.00 51 HIS A C 9
ATOM 7917 O O . HIS A 1 51 ? -3.058 -6.352 3.279 1.00 0.00 51 HIS A O 9
ATOM 7931 N N . VAL A 1 52 ? -2.291 -4.456 4.223 1.00 0.00 52 VAL A N 9
ATOM 7932 C CA . VAL A 1 52 ? -2.918 -3.566 3.246 1.00 0.00 52 VAL A CA 9
ATOM 7933 C C . VAL A 1 52 ? -4.337 -4.018 2.905 1.00 0.00 52 VAL A C 9
ATOM 7934 O O . VAL A 1 52 ? -4.825 -3.790 1.799 1.00 0.00 52 VAL A O 9
ATOM 7947 N N . GLU A 1 53 ? -4.995 -4.665 3.863 1.00 0.00 53 GLU A N 9
ATOM 7948 C CA . GLU A 1 53 ? -6.359 -5.148 3.666 1.00 0.00 53 GLU A CA 9
ATOM 7949 C C . GLU A 1 53 ? -6.492 -5.895 2.340 1.00 0.00 53 GLU A C 9
ATOM 7950 O O . GLU A 1 53 ? -6.672 -5.283 1.288 1.00 0.00 53 GLU A O 9
ATOM 7962 N N . THR A 1 54 ? -6.401 -7.220 2.400 1.00 0.00 54 THR A N 9
ATOM 7963 C CA . THR A 1 54 ? -6.512 -8.047 1.204 1.00 0.00 54 THR A CA 9
ATOM 7964 C C . THR A 1 54 ? -6.973 -9.458 1.553 1.00 0.00 54 THR A C 9
ATOM 7965 O O . THR A 1 54 ? -6.657 -9.979 2.623 1.00 0.00 54 THR A O 9
ATOM 7976 N N . TRP A 1 55 ? -7.718 -10.073 0.640 1.00 0.00 55 TRP A N 9
ATOM 7977 C CA . TRP A 1 55 ? -8.224 -11.425 0.850 1.00 0.00 55 TRP A CA 9
ATOM 7978 C C . TRP A 1 55 ? -7.794 -12.350 -0.283 1.00 0.00 55 TRP A C 9
ATOM 7979 O O . TRP A 1 55 ? -7.122 -11.866 -1.218 1.00 0.00 55 TRP A O 9
ATOM 8002 N N . MET A 1 1 ? -7.670 4.516 1.216 1.00 0.00 1 MET A N 10
ATOM 8003 C CA . MET A 1 1 ? -6.557 4.466 2.156 1.00 0.00 1 MET A CA 10
ATOM 8004 C C . MET A 1 1 ? -7.023 4.764 3.578 1.00 0.00 1 MET A C 10
ATOM 8005 O O . MET A 1 1 ? -8.075 5.369 3.786 1.00 0.00 1 MET A O 10
ATOM 8019 N N . ILE A 1 2 ? -6.228 4.333 4.551 1.00 0.00 2 ILE A N 10
ATOM 8020 C CA . ILE A 1 2 ? -6.547 4.553 5.957 1.00 0.00 2 ILE A CA 10
ATOM 8021 C C . ILE A 1 2 ? -6.529 6.050 6.280 1.00 0.00 2 ILE A C 10
ATOM 8022 O O . ILE A 1 2 ? -5.676 6.790 5.791 1.00 0.00 2 ILE A O 10
ATOM 8038 N N . PRO A 1 3 ? -7.487 6.513 7.101 1.00 0.00 3 PRO A N 10
ATOM 8039 C CA . PRO A 1 3 ? -7.612 7.928 7.480 1.00 0.00 3 PRO A CA 10
ATOM 8040 C C . PRO A 1 3 ? -6.765 8.294 8.675 1.00 0.00 3 PRO A C 10
ATOM 8041 O O . PRO A 1 3 ? -7.227 8.997 9.571 1.00 0.00 3 PRO A O 10
ATOM 8052 N N . VAL A 1 4 ? -5.531 7.822 8.689 1.00 0.00 4 VAL A N 10
ATOM 8053 C CA . VAL A 1 4 ? -4.683 7.999 9.849 1.00 0.00 4 VAL A CA 10
ATOM 8054 C C . VAL A 1 4 ? -3.236 7.583 9.563 1.00 0.00 4 VAL A C 10
ATOM 8055 O O . VAL A 1 4 ? -2.343 8.425 9.474 1.00 0.00 4 VAL A O 10
ATOM 8068 N N . ARG A 1 5 ? -3.013 6.282 9.465 1.00 0.00 5 ARG A N 10
ATOM 8069 C CA . ARG A 1 5 ? -1.679 5.744 9.241 1.00 0.00 5 ARG A CA 10
ATOM 8070 C C . ARG A 1 5 ? -1.049 6.305 7.972 1.00 0.00 5 ARG A C 10
ATOM 8071 O O . ARG A 1 5 ? -1.689 7.037 7.215 1.00 0.00 5 ARG A O 10
ATOM 8092 N N . CYS A 1 6 ? 0.206 5.935 7.738 1.00 0.00 6 CYS A N 10
ATOM 8093 C CA . CYS A 1 6 ? 0.936 6.381 6.558 1.00 0.00 6 CYS A CA 10
ATOM 8094 C C . CYS A 1 6 ? 0.740 5.420 5.399 1.00 0.00 6 CYS A C 10
ATOM 8095 O O . CYS A 1 6 ? 1.365 4.364 5.341 1.00 0.00 6 CYS A O 10
ATOM 8102 N N . LEU A 1 7 ? -0.138 5.800 4.481 1.00 0.00 7 LEU A N 10
ATOM 8103 C CA . LEU A 1 7 ? -0.417 5.009 3.296 1.00 0.00 7 LEU A CA 10
ATOM 8104 C C . LEU A 1 7 ? -0.432 5.919 2.076 1.00 0.00 7 LEU A C 10
ATOM 8105 O O . LEU A 1 7 ? -1.310 5.822 1.221 1.00 0.00 7 LEU A O 10
ATOM 8121 N N . SER A 1 8 ? 0.523 6.839 2.043 1.00 0.00 8 SER A N 10
ATOM 8122 C CA . SER A 1 8 ? 0.635 7.805 0.956 1.00 0.00 8 SER A CA 10
ATOM 8123 C C . SER A 1 8 ? 2.003 8.474 0.978 1.00 0.00 8 SER A C 10
ATOM 8124 O O . SER A 1 8 ? 2.901 8.108 0.220 1.00 0.00 8 SER A O 10
ATOM 8132 N N . CYS A 1 9 ? 2.153 9.449 1.869 1.00 0.00 9 CYS A N 10
ATOM 8133 C CA . CYS A 1 9 ? 3.414 10.175 2.023 1.00 0.00 9 CYS A CA 10
ATOM 8134 C C . CYS A 1 9 ? 3.629 11.169 0.887 1.00 0.00 9 CYS A C 10
ATOM 8135 O O . CYS A 1 9 ? 4.757 11.588 0.624 1.00 0.00 9 CYS A O 10
ATOM 8142 N N . GLY A 1 10 ? 2.544 11.564 0.229 1.00 0.00 10 GLY A N 10
ATOM 8143 C CA . GLY A 1 10 ? 2.645 12.518 -0.859 1.00 0.00 10 GLY A CA 10
ATOM 8144 C C . GLY A 1 10 ? 1.894 12.071 -2.094 1.00 0.00 10 GLY A C 10
ATOM 8145 O O . GLY A 1 10 ? 1.530 12.888 -2.939 1.00 0.00 10 GLY A O 10
ATOM 8149 N N . LYS A 1 11 ? 1.677 10.767 -2.205 1.00 0.00 11 LYS A N 10
ATOM 8150 C CA . LYS A 1 11 ? 0.987 10.207 -3.357 1.00 0.00 11 LYS A CA 10
ATOM 8151 C C . LYS A 1 11 ? -0.055 9.179 -2.926 1.00 0.00 11 LYS A C 10
ATOM 8152 O O . LYS A 1 11 ? 0.188 8.384 -2.017 1.00 0.00 11 LYS A O 10
ATOM 8171 N N . PRO A 1 12 ? -1.234 9.181 -3.570 1.00 0.00 12 PRO A N 10
ATOM 8172 C CA . PRO A 1 12 ? -2.309 8.239 -3.247 1.00 0.00 12 PRO A CA 10
ATOM 8173 C C . PRO A 1 12 ? -1.906 6.794 -3.513 1.00 0.00 12 PRO A C 10
ATOM 8174 O O . PRO A 1 12 ? -1.303 6.486 -4.541 1.00 0.00 12 PRO A O 10
ATOM 8185 N N . VAL A 1 13 ? -2.246 5.911 -2.582 1.00 0.00 13 VAL A N 10
ATOM 8186 C CA . VAL A 1 13 ? -1.921 4.498 -2.716 1.00 0.00 13 VAL A CA 10
ATOM 8187 C C . VAL A 1 13 ? -3.160 3.680 -3.089 1.00 0.00 13 VAL A C 10
ATOM 8188 O O . VAL A 1 13 ? -3.049 2.580 -3.628 1.00 0.00 13 VAL A O 10
ATOM 8201 N N . SER A 1 14 ? -4.339 4.231 -2.804 1.00 0.00 14 SER A N 10
ATOM 8202 C CA . SER A 1 14 ? -5.594 3.555 -3.110 1.00 0.00 14 SER A CA 10
ATOM 8203 C C . SER A 1 14 ? -5.716 3.279 -4.605 1.00 0.00 14 SER A C 10
ATOM 8204 O O . SER A 1 14 ? -6.119 2.190 -5.014 1.00 0.00 14 SER A O 10
ATOM 8212 N N . ALA A 1 15 ? -5.377 4.272 -5.417 1.00 0.00 15 ALA A N 10
ATOM 8213 C CA . ALA A 1 15 ? -5.451 4.128 -6.865 1.00 0.00 15 ALA A CA 10
ATOM 8214 C C . ALA A 1 15 ? -4.516 3.024 -7.347 1.00 0.00 15 ALA A C 10
ATOM 8215 O O . ALA A 1 15 ? -4.820 2.312 -8.304 1.00 0.00 15 ALA A O 10
ATOM 8222 N N . TYR A 1 16 ? -3.378 2.886 -6.674 1.00 0.00 16 TYR A N 10
ATOM 8223 C CA . TYR A 1 16 ? -2.395 1.876 -7.031 1.00 0.00 16 TYR A CA 10
ATOM 8224 C C . TYR A 1 16 ? -2.695 0.550 -6.339 1.00 0.00 16 TYR A C 10
ATOM 8225 O O . TYR A 1 16 ? -2.309 -0.513 -6.825 1.00 0.00 16 TYR A O 10
ATOM 8243 N N . PHE A 1 17 ? -3.394 0.617 -5.209 1.00 0.00 17 PHE A N 10
ATOM 8244 C CA . PHE A 1 17 ? -3.753 -0.584 -4.453 1.00 0.00 17 PHE A CA 10
ATOM 8245 C C . PHE A 1 17 ? -4.263 -1.683 -5.384 1.00 0.00 17 PHE A C 10
ATOM 8246 O O . PHE A 1 17 ? -4.029 -2.868 -5.150 1.00 0.00 17 PHE A O 10
ATOM 8263 N N . ASN A 1 18 ? -4.947 -1.275 -6.450 1.00 0.00 18 ASN A N 10
ATOM 8264 C CA . ASN A 1 18 ? -5.468 -2.221 -7.429 1.00 0.00 18 ASN A CA 10
ATOM 8265 C C . ASN A 1 18 ? -4.335 -3.060 -8.010 1.00 0.00 18 ASN A C 10
ATOM 8266 O O . ASN A 1 18 ? -4.493 -4.258 -8.242 1.00 0.00 18 ASN A O 10
ATOM 8277 N N . GLU A 1 19 ? -3.188 -2.423 -8.226 1.00 0.00 19 GLU A N 10
ATOM 8278 C CA . GLU A 1 19 ? -2.019 -3.118 -8.749 1.00 0.00 19 GLU A CA 10
ATOM 8279 C C . GLU A 1 19 ? -1.565 -4.193 -7.771 1.00 0.00 19 GLU A C 10
ATOM 8280 O O . GLU A 1 19 ? -1.373 -5.351 -8.144 1.00 0.00 19 GLU A O 10
ATOM 8292 N N . TYR A 1 20 ? -1.419 -3.803 -6.510 1.00 0.00 20 TYR A N 10
ATOM 8293 C CA . TYR A 1 20 ? -1.028 -4.734 -5.459 1.00 0.00 20 TYR A CA 10
ATOM 8294 C C . TYR A 1 20 ? -1.975 -5.927 -5.437 1.00 0.00 20 TYR A C 10
ATOM 8295 O O . TYR A 1 20 ? -1.544 -7.080 -5.413 1.00 0.00 20 TYR A O 10
ATOM 8313 N N . GLN A 1 21 ? -3.269 -5.635 -5.448 1.00 0.00 21 GLN A N 10
ATOM 8314 C CA . GLN A 1 21 ? -4.289 -6.675 -5.433 1.00 0.00 21 GLN A CA 10
ATOM 8315 C C . GLN A 1 21 ? -4.074 -7.658 -6.578 1.00 0.00 21 GLN A C 10
ATOM 8316 O O . GLN A 1 21 ? -3.796 -8.833 -6.353 1.00 0.00 21 GLN A O 10
ATOM 8330 N N . ARG A 1 22 ? -4.194 -7.166 -7.808 1.00 0.00 22 ARG A N 10
ATOM 8331 C CA . ARG A 1 22 ? -3.997 -7.999 -8.991 1.00 0.00 22 ARG A CA 10
ATOM 8332 C C . ARG A 1 22 ? -2.705 -8.799 -8.879 1.00 0.00 22 ARG A C 10
ATOM 8333 O O . ARG A 1 22 ? -2.687 -10.012 -9.085 1.00 0.00 22 ARG A O 10
ATOM 8354 N N . ARG A 1 23 ? -1.625 -8.104 -8.555 1.00 0.00 23 ARG A N 10
ATOM 8355 C CA . ARG A 1 23 ? -0.324 -8.737 -8.408 1.00 0.00 23 ARG A CA 10
ATOM 8356 C C . ARG A 1 23 ? -0.365 -9.829 -7.347 1.00 0.00 23 ARG A C 10
ATOM 8357 O O . ARG A 1 23 ? -0.213 -11.011 -7.654 1.00 0.00 23 ARG A O 10
ATOM 8378 N N . VAL A 1 24 ? -0.603 -9.429 -6.104 1.00 0.00 24 VAL A N 10
ATOM 8379 C CA . VAL A 1 24 ? -0.692 -10.377 -5.001 1.00 0.00 24 VAL A CA 10
ATOM 8380 C C . VAL A 1 24 ? -1.749 -11.442 -5.280 1.00 0.00 24 VAL A C 10
ATOM 8381 O O . VAL A 1 24 ? -1.683 -12.551 -4.749 1.00 0.00 24 VAL A O 10
ATOM 8394 N N . ALA A 1 25 ? -2.720 -11.096 -6.118 1.00 0.00 25 ALA A N 10
ATOM 8395 C CA . ALA A 1 25 ? -3.793 -12.017 -6.475 1.00 0.00 25 ALA A CA 10
ATOM 8396 C C . ALA A 1 25 ? -3.252 -13.208 -7.255 1.00 0.00 25 ALA A C 10
ATOM 8397 O O . ALA A 1 25 ? -3.386 -14.355 -6.829 1.00 0.00 25 ALA A O 10
ATOM 8404 N N . ASP A 1 26 ? -2.644 -12.928 -8.403 1.00 0.00 26 ASP A N 10
ATOM 8405 C CA . ASP A 1 26 ? -2.074 -13.977 -9.237 1.00 0.00 26 ASP A CA 10
ATOM 8406 C C . ASP A 1 26 ? -0.840 -14.590 -8.580 1.00 0.00 26 ASP A C 10
ATOM 8407 O O . ASP A 1 26 ? -0.403 -15.679 -8.956 1.00 0.00 26 ASP A O 10
ATOM 8416 N N . GLY A 1 27 ? -0.281 -13.890 -7.596 1.00 0.00 27 GLY A N 10
ATOM 8417 C CA . GLY A 1 27 ? 0.901 -14.381 -6.916 1.00 0.00 27 GLY A CA 10
ATOM 8418 C C . GLY A 1 27 ? 2.138 -13.587 -7.280 1.00 0.00 27 GLY A C 10
ATOM 8419 O O . GLY A 1 27 ? 3.256 -14.099 -7.215 1.00 0.00 27 GLY A O 10
ATOM 8423 N N . GLU A 1 28 ? 1.937 -12.332 -7.670 1.00 0.00 28 GLU A N 10
ATOM 8424 C CA . GLU A 1 28 ? 3.041 -11.466 -8.053 1.00 0.00 28 GLU A CA 10
ATOM 8425 C C . GLU A 1 28 ? 3.620 -10.751 -6.836 1.00 0.00 28 GLU A C 10
ATOM 8426 O O . GLU A 1 28 ? 2.885 -10.248 -5.989 1.00 0.00 28 GLU A O 10
ATOM 8438 N N . ASP A 1 29 ? 4.947 -10.737 -6.747 1.00 0.00 29 ASP A N 10
ATOM 8439 C CA . ASP A 1 29 ? 5.639 -10.113 -5.626 1.00 0.00 29 ASP A CA 10
ATOM 8440 C C . ASP A 1 29 ? 5.092 -8.713 -5.347 1.00 0.00 29 ASP A C 10
ATOM 8441 O O . ASP A 1 29 ? 5.198 -7.822 -6.190 1.00 0.00 29 ASP A O 10
ATOM 8450 N N . PRO A 1 30 ? 4.507 -8.490 -4.155 1.00 0.00 30 PRO A N 10
ATOM 8451 C CA . PRO A 1 30 ? 3.964 -7.183 -3.782 1.00 0.00 30 PRO A CA 10
ATOM 8452 C C . PRO A 1 30 ? 5.054 -6.124 -3.683 1.00 0.00 30 PRO A C 10
ATOM 8453 O O . PRO A 1 30 ? 4.904 -5.016 -4.194 1.00 0.00 30 PRO A O 10
ATOM 8464 N N . LYS A 1 31 ? 6.166 -6.481 -3.042 1.00 0.00 31 LYS A N 10
ATOM 8465 C CA . LYS A 1 31 ? 7.295 -5.565 -2.900 1.00 0.00 31 LYS A CA 10
ATOM 8466 C C . LYS A 1 31 ? 7.616 -4.906 -4.237 1.00 0.00 31 LYS A C 10
ATOM 8467 O O . LYS A 1 31 ? 7.883 -3.706 -4.305 1.00 0.00 31 LYS A O 10
ATOM 8486 N N . ASP A 1 32 ? 7.540 -5.693 -5.305 1.00 0.00 32 ASP A N 10
ATOM 8487 C CA . ASP A 1 32 ? 7.748 -5.173 -6.647 1.00 0.00 32 ASP A CA 10
ATOM 8488 C C . ASP A 1 32 ? 6.620 -4.212 -6.994 1.00 0.00 32 ASP A C 10
ATOM 8489 O O . ASP A 1 32 ? 6.849 -3.126 -7.532 1.00 0.00 32 ASP A O 10
ATOM 8498 N N . VAL A 1 33 ? 5.400 -4.605 -6.640 1.00 0.00 33 VAL A N 10
ATOM 8499 C CA . VAL A 1 33 ? 4.239 -3.762 -6.861 1.00 0.00 33 VAL A CA 10
ATOM 8500 C C . VAL A 1 33 ? 4.452 -2.405 -6.215 1.00 0.00 33 VAL A C 10
ATOM 8501 O O . VAL A 1 33 ? 4.191 -1.371 -6.822 1.00 0.00 33 VAL A O 10
ATOM 8514 N N . LEU A 1 34 ? 4.940 -2.418 -4.975 1.00 0.00 34 LEU A N 10
ATOM 8515 C CA . LEU A 1 34 ? 5.201 -1.183 -4.242 1.00 0.00 34 LEU A CA 10
ATOM 8516 C C . LEU A 1 34 ? 6.010 -0.221 -5.095 1.00 0.00 34 LEU A C 10
ATOM 8517 O O . LEU A 1 34 ? 5.701 0.969 -5.172 1.00 0.00 34 LEU A O 10
ATOM 8533 N N . ASP A 1 35 ? 7.030 -0.749 -5.762 1.00 0.00 35 ASP A N 10
ATOM 8534 C CA . ASP A 1 35 ? 7.847 0.059 -6.649 1.00 0.00 35 ASP A CA 10
ATOM 8535 C C . ASP A 1 35 ? 6.961 0.734 -7.689 1.00 0.00 35 ASP A C 10
ATOM 8536 O O . ASP A 1 35 ? 7.233 1.852 -8.128 1.00 0.00 35 ASP A O 10
ATOM 8545 N N . ASP A 1 36 ? 5.880 0.049 -8.052 1.00 0.00 36 ASP A N 10
ATOM 8546 C CA . ASP A 1 36 ? 4.922 0.574 -9.019 1.00 0.00 36 ASP A CA 10
ATOM 8547 C C . ASP A 1 36 ? 3.870 1.436 -8.325 1.00 0.00 36 ASP A C 10
ATOM 8548 O O . ASP A 1 36 ? 3.491 2.494 -8.828 1.00 0.00 36 ASP A O 10
ATOM 8557 N N . LEU A 1 37 ? 3.406 0.980 -7.162 1.00 0.00 37 LEU A N 10
ATOM 8558 C CA . LEU A 1 37 ? 2.409 1.714 -6.388 1.00 0.00 37 LEU A CA 10
ATOM 8559 C C . LEU A 1 37 ? 2.829 3.170 -6.223 1.00 0.00 37 LEU A C 10
ATOM 8560 O O . LEU A 1 37 ? 2.003 4.078 -6.271 1.00 0.00 37 LEU A O 10
ATOM 8576 N N . GLY A 1 38 ? 4.125 3.377 -6.026 1.00 0.00 38 GLY A N 10
ATOM 8577 C CA . GLY A 1 38 ? 4.649 4.720 -5.870 1.00 0.00 38 GLY A CA 10
ATOM 8578 C C . GLY A 1 38 ? 4.215 5.376 -4.575 1.00 0.00 38 GLY A C 10
ATOM 8579 O O . GLY A 1 38 ? 3.536 6.402 -4.587 1.00 0.00 38 GLY A O 10
ATOM 8583 N N . LEU A 1 39 ? 4.627 4.795 -3.454 1.00 0.00 39 LEU A N 10
ATOM 8584 C CA . LEU A 1 39 ? 4.279 5.328 -2.145 1.00 0.00 39 LEU A CA 10
ATOM 8585 C C . LEU A 1 39 ? 5.453 6.086 -1.527 1.00 0.00 39 LEU A C 10
ATOM 8586 O O . LEU A 1 39 ? 5.545 6.228 -0.308 1.00 0.00 39 LEU A O 10
ATOM 8602 N N . LYS A 1 40 ? 6.338 6.585 -2.386 1.00 0.00 40 LYS A N 10
ATOM 8603 C CA . LYS A 1 40 ? 7.496 7.362 -1.950 1.00 0.00 40 LYS A CA 10
ATOM 8604 C C . LYS A 1 40 ? 8.333 6.613 -0.911 1.00 0.00 40 LYS A C 10
ATOM 8605 O O . LYS A 1 40 ? 9.278 5.907 -1.263 1.00 0.00 40 LYS A O 10
ATOM 8624 N N . ARG A 1 41 ? 8.014 6.799 0.370 1.00 0.00 41 ARG A N 10
ATOM 8625 C CA . ARG A 1 41 ? 8.776 6.170 1.445 1.00 0.00 41 ARG A CA 10
ATOM 8626 C C . ARG A 1 41 ? 8.337 4.729 1.679 1.00 0.00 41 ARG A C 10
ATOM 8627 O O . ARG A 1 41 ? 7.428 4.226 1.017 1.00 0.00 41 ARG A O 10
ATOM 8648 N N . TYR A 1 42 ? 8.996 4.073 2.629 1.00 0.00 42 TYR A N 10
ATOM 8649 C CA . TYR A 1 42 ? 8.682 2.690 2.964 1.00 0.00 42 TYR A CA 10
ATOM 8650 C C . TYR A 1 42 ? 7.845 2.611 4.236 1.00 0.00 42 TYR A C 10
ATOM 8651 O O . TYR A 1 42 ? 7.163 1.616 4.476 1.00 0.00 42 TYR A O 10
ATOM 8669 N N . CYS A 1 43 ? 7.892 3.669 5.048 1.00 0.00 43 CYS A N 10
ATOM 8670 C CA . CYS A 1 43 ? 7.123 3.708 6.290 1.00 0.00 43 CYS A CA 10
ATOM 8671 C C . CYS A 1 43 ? 5.673 3.302 6.037 1.00 0.00 43 CYS A C 10
ATOM 8672 O O . CYS A 1 43 ? 5.002 2.769 6.920 1.00 0.00 43 CYS A O 10
ATOM 8679 N N . CYS A 1 44 ? 5.215 3.522 4.808 1.00 0.00 44 CYS A N 10
ATOM 8680 C CA . CYS A 1 44 ? 3.862 3.147 4.409 1.00 0.00 44 CYS A CA 10
ATOM 8681 C C . CYS A 1 44 ? 3.840 1.700 3.925 1.00 0.00 44 CYS A C 10
ATOM 8682 O O . CYS A 1 44 ? 3.011 0.902 4.357 1.00 0.00 44 CYS A O 10
ATOM 8689 N N . ARG A 1 45 ? 4.776 1.371 3.043 1.00 0.00 45 ARG A N 10
ATOM 8690 C CA . ARG A 1 45 ? 4.873 0.027 2.483 1.00 0.00 45 ARG A CA 10
ATOM 8691 C C . ARG A 1 45 ? 4.838 -1.041 3.572 1.00 0.00 45 ARG A C 10
ATOM 8692 O O . ARG A 1 45 ? 3.955 -1.898 3.579 1.00 0.00 45 ARG A O 10
ATOM 8713 N N . ARG A 1 46 ? 5.813 -0.993 4.478 1.00 0.00 46 ARG A N 10
ATOM 8714 C CA . ARG A 1 46 ? 5.929 -1.982 5.553 1.00 0.00 46 ARG A CA 10
ATOM 8715 C C . ARG A 1 46 ? 4.570 -2.369 6.132 1.00 0.00 46 ARG A C 10
ATOM 8716 O O . ARG A 1 46 ? 4.334 -3.533 6.455 1.00 0.00 46 ARG A O 10
ATOM 8737 N N . MET A 1 47 ? 3.688 -1.389 6.275 1.00 0.00 47 MET A N 10
ATOM 8738 C CA . MET A 1 47 ? 2.369 -1.635 6.839 1.00 0.00 47 MET A CA 10
ATOM 8739 C C . MET A 1 47 ? 1.403 -2.167 5.786 1.00 0.00 47 MET A C 10
ATOM 8740 O O . MET A 1 47 ? 0.470 -2.904 6.106 1.00 0.00 47 MET A O 10
ATOM 8754 N N . LEU A 1 48 ? 1.618 -1.777 4.535 1.00 0.00 48 LEU A N 10
ATOM 8755 C CA . LEU A 1 48 ? 0.737 -2.191 3.449 1.00 0.00 48 LEU A CA 10
ATOM 8756 C C . LEU A 1 48 ? 1.094 -3.577 2.932 1.00 0.00 48 LEU A C 10
ATOM 8757 O O . LEU A 1 48 ? 0.291 -4.506 3.015 1.00 0.00 48 LEU A O 10
ATOM 8773 N N . ILE A 1 49 ? 2.299 -3.706 2.380 1.00 0.00 49 ILE A N 10
ATOM 8774 C CA . ILE A 1 49 ? 2.760 -4.977 1.814 1.00 0.00 49 ILE A CA 10
ATOM 8775 C C . ILE A 1 49 ? 2.364 -6.163 2.693 1.00 0.00 49 ILE A C 10
ATOM 8776 O O . ILE A 1 49 ? 2.148 -7.269 2.199 1.00 0.00 49 ILE A O 10
ATOM 8792 N N . SER A 1 50 ? 2.245 -5.916 3.993 1.00 0.00 50 SER A N 10
ATOM 8793 C CA . SER A 1 50 ? 1.871 -6.960 4.936 1.00 0.00 50 SER A CA 10
ATOM 8794 C C . SER A 1 50 ? 0.355 -7.087 5.058 1.00 0.00 50 SER A C 10
ATOM 8795 O O . SER A 1 50 ? -0.233 -8.077 4.623 1.00 0.00 50 SER A O 10
ATOM 8803 N N . HIS A 1 51 ? -0.261 -6.108 5.711 1.00 0.00 51 HIS A N 10
ATOM 8804 C CA . HIS A 1 51 ? -1.697 -6.124 5.954 1.00 0.00 51 HIS A CA 10
ATOM 8805 C C . HIS A 1 51 ? -2.483 -5.483 4.816 1.00 0.00 51 HIS A C 10
ATOM 8806 O O . HIS A 1 51 ? -3.226 -6.159 4.103 1.00 0.00 51 HIS A O 10
ATOM 8820 N N . VAL A 1 52 ? -2.355 -4.161 4.693 1.00 0.00 52 VAL A N 10
ATOM 8821 C CA . VAL A 1 52 ? -3.091 -3.381 3.691 1.00 0.00 52 VAL A CA 10
ATOM 8822 C C . VAL A 1 52 ? -4.518 -3.903 3.502 1.00 0.00 52 VAL A C 10
ATOM 8823 O O . VAL A 1 52 ? -4.848 -4.500 2.479 1.00 0.00 52 VAL A O 10
ATOM 8836 N N . GLU A 1 53 ? -5.362 -3.661 4.502 1.00 0.00 53 GLU A N 10
ATOM 8837 C CA . GLU A 1 53 ? -6.754 -4.104 4.463 1.00 0.00 53 GLU A CA 10
ATOM 8838 C C . GLU A 1 53 ? -7.398 -3.793 3.114 1.00 0.00 53 GLU A C 10
ATOM 8839 O O . GLU A 1 53 ? -7.610 -2.630 2.771 1.00 0.00 53 GLU A O 10
ATOM 8851 N N . THR A 1 54 ? -7.711 -4.840 2.358 1.00 0.00 54 THR A N 10
ATOM 8852 C CA . THR A 1 54 ? -8.332 -4.678 1.048 1.00 0.00 54 THR A CA 10
ATOM 8853 C C . THR A 1 54 ? -9.747 -5.244 1.036 1.00 0.00 54 THR A C 10
ATOM 8854 O O . THR A 1 54 ? -10.182 -5.834 0.047 1.00 0.00 54 THR A O 10
ATOM 8865 N N . TRP A 1 55 ? -10.464 -5.060 2.141 1.00 0.00 55 TRP A N 10
ATOM 8866 C CA . TRP A 1 55 ? -11.831 -5.553 2.258 1.00 0.00 55 TRP A CA 10
ATOM 8867 C C . TRP A 1 55 ? -12.829 -4.519 1.747 1.00 0.00 55 TRP A C 10
ATOM 8868 O O . TRP A 1 55 ? -12.580 -3.311 1.941 1.00 0.00 55 TRP A O 10
ATOM 8891 N N . MET A 1 1 ? -6.667 3.095 0.975 1.00 0.00 1 MET A N 11
ATOM 8892 C CA . MET A 1 1 ? -5.661 3.478 1.959 1.00 0.00 1 MET A CA 11
ATOM 8893 C C . MET A 1 1 ? -6.321 3.852 3.283 1.00 0.00 1 MET A C 11
ATOM 8894 O O . MET A 1 1 ? -7.410 4.426 3.302 1.00 0.00 1 MET A O 11
ATOM 8908 N N . ILE A 1 2 ? -5.668 3.510 4.390 1.00 0.00 2 ILE A N 11
ATOM 8909 C CA . ILE A 1 2 ? -6.214 3.800 5.712 1.00 0.00 2 ILE A CA 11
ATOM 8910 C C . ILE A 1 2 ? -5.868 5.218 6.156 1.00 0.00 2 ILE A C 11
ATOM 8911 O O . ILE A 1 2 ? -4.751 5.687 5.948 1.00 0.00 2 ILE A O 11
ATOM 8927 N N . PRO A 1 3 ? -6.831 5.922 6.771 1.00 0.00 3 PRO A N 11
ATOM 8928 C CA . PRO A 1 3 ? -6.620 7.285 7.274 1.00 0.00 3 PRO A CA 11
ATOM 8929 C C . PRO A 1 3 ? -5.743 7.290 8.508 1.00 0.00 3 PRO A C 11
ATOM 8930 O O . PRO A 1 3 ? -5.356 6.230 8.997 1.00 0.00 3 PRO A O 11
ATOM 8941 N N . VAL A 1 4 ? -5.467 8.478 9.036 1.00 0.00 4 VAL A N 11
ATOM 8942 C CA . VAL A 1 4 ? -4.692 8.585 10.260 1.00 0.00 4 VAL A CA 11
ATOM 8943 C C . VAL A 1 4 ? -3.257 8.087 10.047 1.00 0.00 4 VAL A C 11
ATOM 8944 O O . VAL A 1 4 ? -2.313 8.876 9.998 1.00 0.00 4 VAL A O 11
ATOM 8957 N N . ARG A 1 5 ? -3.110 6.775 9.938 1.00 0.00 5 ARG A N 11
ATOM 8958 C CA . ARG A 1 5 ? -1.807 6.151 9.765 1.00 0.00 5 ARG A CA 11
ATOM 8959 C C . ARG A 1 5 ? -1.188 6.479 8.414 1.00 0.00 5 ARG A C 11
ATOM 8960 O O . ARG A 1 5 ? -1.725 7.268 7.636 1.00 0.00 5 ARG A O 11
ATOM 8981 N N . CYS A 1 6 ? -0.062 5.827 8.142 1.00 0.00 6 CYS A N 11
ATOM 8982 C CA . CYS A 1 6 ? 0.632 5.957 6.869 1.00 0.00 6 CYS A CA 11
ATOM 8983 C C . CYS A 1 6 ? -0.310 5.579 5.731 1.00 0.00 6 CYS A C 11
ATOM 8984 O O . CYS A 1 6 ? -1.521 5.566 5.928 1.00 0.00 6 CYS A O 11
ATOM 8991 N N . LEU A 1 7 ? 0.252 5.289 4.553 1.00 0.00 7 LEU A N 11
ATOM 8992 C CA . LEU A 1 7 ? -0.513 4.911 3.358 1.00 0.00 7 LEU A CA 11
ATOM 8993 C C . LEU A 1 7 ? -0.830 6.140 2.518 1.00 0.00 7 LEU A C 11
ATOM 8994 O O . LEU A 1 7 ? -1.860 6.207 1.849 1.00 0.00 7 LEU A O 11
ATOM 9010 N N . SER A 1 8 ? 0.087 7.100 2.541 1.00 0.00 8 SER A N 11
ATOM 9011 C CA . SER A 1 8 ? -0.063 8.335 1.781 1.00 0.00 8 SER A CA 11
ATOM 9012 C C . SER A 1 8 ? 1.127 9.259 2.022 1.00 0.00 8 SER A C 11
ATOM 9013 O O . SER A 1 8 ? 1.936 9.495 1.125 1.00 0.00 8 SER A O 11
ATOM 9021 N N . CYS A 1 9 ? 1.232 9.770 3.245 1.00 0.00 9 CYS A N 11
ATOM 9022 C CA . CYS A 1 9 ? 2.330 10.655 3.618 1.00 0.00 9 CYS A CA 11
ATOM 9023 C C . CYS A 1 9 ? 2.523 11.764 2.586 1.00 0.00 9 CYS A C 11
ATOM 9024 O O . CYS A 1 9 ? 3.618 12.310 2.447 1.00 0.00 9 CYS A O 11
ATOM 9031 N N . GLY A 1 10 ? 1.454 12.100 1.872 1.00 0.00 10 GLY A N 11
ATOM 9032 C CA . GLY A 1 10 ? 1.533 13.145 0.867 1.00 0.00 10 GLY A CA 11
ATOM 9033 C C . GLY A 1 10 ? 1.282 12.624 -0.531 1.00 0.00 10 GLY A C 11
ATOM 9034 O O . GLY A 1 10 ? 0.935 13.387 -1.433 1.00 0.00 10 GLY A O 11
ATOM 9038 N N . LYS A 1 11 ? 1.466 11.323 -0.716 1.00 0.00 11 LYS A N 11
ATOM 9039 C CA . LYS A 1 11 ? 1.269 10.706 -2.020 1.00 0.00 11 LYS A CA 11
ATOM 9040 C C . LYS A 1 11 ? 0.036 9.808 -2.027 1.00 0.00 11 LYS A C 11
ATOM 9041 O O . LYS A 1 11 ? -0.454 9.400 -0.973 1.00 0.00 11 LYS A O 11
ATOM 9060 N N . PRO A 1 12 ? -0.484 9.494 -3.223 1.00 0.00 12 PRO A N 11
ATOM 9061 C CA . PRO A 1 12 ? -1.665 8.663 -3.383 1.00 0.00 12 PRO A CA 11
ATOM 9062 C C . PRO A 1 12 ? -1.327 7.187 -3.562 1.00 0.00 12 PRO A C 11
ATOM 9063 O O . PRO A 1 12 ? -0.585 6.817 -4.471 1.00 0.00 12 PRO A O 11
ATOM 9074 N N . VAL A 1 13 ? -1.881 6.347 -2.693 1.00 0.00 13 VAL A N 11
ATOM 9075 C CA . VAL A 1 13 ? -1.647 4.909 -2.768 1.00 0.00 13 VAL A CA 11
ATOM 9076 C C . VAL A 1 13 ? -2.963 4.136 -2.897 1.00 0.00 13 VAL A C 11
ATOM 9077 O O . VAL A 1 13 ? -2.989 2.919 -2.734 1.00 0.00 13 VAL A O 11
ATOM 9090 N N . SER A 1 14 ? -4.052 4.846 -3.188 1.00 0.00 14 SER A N 11
ATOM 9091 C CA . SER A 1 14 ? -5.359 4.214 -3.325 1.00 0.00 14 SER A CA 11
ATOM 9092 C C . SER A 1 14 ? -5.517 3.571 -4.699 1.00 0.00 14 SER A C 11
ATOM 9093 O O . SER A 1 14 ? -5.608 2.350 -4.817 1.00 0.00 14 SER A O 11
ATOM 9101 N N . ALA A 1 15 ? -5.551 4.402 -5.733 1.00 0.00 15 ALA A N 11
ATOM 9102 C CA . ALA A 1 15 ? -5.706 3.920 -7.100 1.00 0.00 15 ALA A CA 11
ATOM 9103 C C . ALA A 1 15 ? -4.648 2.876 -7.446 1.00 0.00 15 ALA A C 11
ATOM 9104 O O . ALA A 1 15 ? -4.825 2.087 -8.374 1.00 0.00 15 ALA A O 11
ATOM 9111 N N . TYR A 1 16 ? -3.548 2.877 -6.700 1.00 0.00 16 TYR A N 11
ATOM 9112 C CA . TYR A 1 16 ? -2.460 1.945 -6.949 1.00 0.00 16 TYR A CA 11
ATOM 9113 C C . TYR A 1 16 ? -2.689 0.617 -6.235 1.00 0.00 16 TYR A C 11
ATOM 9114 O O . TYR A 1 16 ? -2.211 -0.427 -6.683 1.00 0.00 16 TYR A O 11
ATOM 9132 N N . PHE A 1 17 ? -3.430 0.654 -5.131 1.00 0.00 17 PHE A N 11
ATOM 9133 C CA . PHE A 1 17 ? -3.734 -0.561 -4.377 1.00 0.00 17 PHE A CA 11
ATOM 9134 C C . PHE A 1 17 ? -4.243 -1.658 -5.306 1.00 0.00 17 PHE A C 11
ATOM 9135 O O . PHE A 1 17 ? -4.013 -2.844 -5.066 1.00 0.00 17 PHE A O 11
ATOM 9152 N N . ASN A 1 18 ? -4.922 -1.254 -6.374 1.00 0.00 18 ASN A N 11
ATOM 9153 C CA . ASN A 1 18 ? -5.432 -2.205 -7.353 1.00 0.00 18 ASN A CA 11
ATOM 9154 C C . ASN A 1 18 ? -4.283 -3.011 -7.944 1.00 0.00 18 ASN A C 11
ATOM 9155 O O . ASN A 1 18 ? -4.423 -4.202 -8.224 1.00 0.00 18 ASN A O 11
ATOM 9166 N N . GLU A 1 19 ? -3.141 -2.353 -8.114 1.00 0.00 19 GLU A N 11
ATOM 9167 C CA . GLU A 1 19 ? -1.951 -3.009 -8.638 1.00 0.00 19 GLU A CA 11
ATOM 9168 C C . GLU A 1 19 ? -1.486 -4.095 -7.679 1.00 0.00 19 GLU A C 11
ATOM 9169 O O . GLU A 1 19 ? -1.366 -5.263 -8.052 1.00 0.00 19 GLU A O 11
ATOM 9181 N N . TYR A 1 20 ? -1.252 -3.704 -6.432 1.00 0.00 20 TYR A N 11
ATOM 9182 C CA . TYR A 1 20 ? -0.841 -4.644 -5.396 1.00 0.00 20 TYR A CA 11
ATOM 9183 C C . TYR A 1 20 ? -1.786 -5.837 -5.356 1.00 0.00 20 TYR A C 11
ATOM 9184 O O . TYR A 1 20 ? -1.355 -6.990 -5.342 1.00 0.00 20 TYR A O 11
ATOM 9202 N N . GLN A 1 21 ? -3.080 -5.546 -5.340 1.00 0.00 21 GLN A N 11
ATOM 9203 C CA . GLN A 1 21 ? -4.101 -6.586 -5.305 1.00 0.00 21 GLN A CA 11
ATOM 9204 C C . GLN A 1 21 ? -3.977 -7.510 -6.513 1.00 0.00 21 GLN A C 11
ATOM 9205 O O . GLN A 1 21 ? -3.884 -8.728 -6.367 1.00 0.00 21 GLN A O 11
ATOM 9219 N N . ARG A 1 22 ? -3.974 -6.920 -7.704 1.00 0.00 22 ARG A N 11
ATOM 9220 C CA . ARG A 1 22 ? -3.862 -7.688 -8.938 1.00 0.00 22 ARG A CA 11
ATOM 9221 C C . ARG A 1 22 ? -2.676 -8.645 -8.880 1.00 0.00 22 ARG A C 11
ATOM 9222 O O . ARG A 1 22 ? -2.819 -9.843 -9.127 1.00 0.00 22 ARG A O 11
ATOM 9243 N N . ARG A 1 23 ? -1.504 -8.108 -8.557 1.00 0.00 23 ARG A N 11
ATOM 9244 C CA . ARG A 1 23 ? -0.292 -8.914 -8.471 1.00 0.00 23 ARG A CA 11
ATOM 9245 C C . ARG A 1 23 ? -0.425 -9.989 -7.397 1.00 0.00 23 ARG A C 11
ATOM 9246 O O . ARG A 1 23 ? -0.412 -11.183 -7.696 1.00 0.00 23 ARG A O 11
ATOM 9267 N N . VAL A 1 24 ? -0.553 -9.556 -6.147 1.00 0.00 24 VAL A N 11
ATOM 9268 C CA . VAL A 1 24 ? -0.684 -10.480 -5.026 1.00 0.00 24 VAL A CA 11
ATOM 9269 C C . VAL A 1 24 ? -1.746 -11.539 -5.304 1.00 0.00 24 VAL A C 11
ATOM 9270 O O . VAL A 1 24 ? -1.659 -12.663 -4.810 1.00 0.00 24 VAL A O 11
ATOM 9283 N N . ALA A 1 25 ? -2.746 -11.174 -6.100 1.00 0.00 25 ALA A N 11
ATOM 9284 C CA . ALA A 1 25 ? -3.821 -12.097 -6.446 1.00 0.00 25 ALA A CA 11
ATOM 9285 C C . ALA A 1 25 ? -3.275 -13.321 -7.173 1.00 0.00 25 ALA A C 11
ATOM 9286 O O . ALA A 1 25 ? -3.581 -14.458 -6.813 1.00 0.00 25 ALA A O 11
ATOM 9293 N N . ASP A 1 26 ? -2.463 -13.081 -8.197 1.00 0.00 26 ASP A N 11
ATOM 9294 C CA . ASP A 1 26 ? -1.869 -14.164 -8.971 1.00 0.00 26 ASP A CA 11
ATOM 9295 C C . ASP A 1 26 ? -0.741 -14.831 -8.193 1.00 0.00 26 ASP A C 11
ATOM 9296 O O . ASP A 1 26 ? -0.486 -16.026 -8.348 1.00 0.00 26 ASP A O 11
ATOM 9305 N N . GLY A 1 27 ? -0.069 -14.052 -7.351 1.00 0.00 27 GLY A N 11
ATOM 9306 C CA . GLY A 1 27 ? 1.022 -14.584 -6.558 1.00 0.00 27 GLY A CA 11
ATOM 9307 C C . GLY A 1 27 ? 2.347 -13.917 -6.871 1.00 0.00 27 GLY A C 11
ATOM 9308 O O . GLY A 1 27 ? 3.408 -14.517 -6.697 1.00 0.00 27 GLY A O 11
ATOM 9312 N N . GLU A 1 28 ? 2.287 -12.672 -7.330 1.00 0.00 28 GLU A N 11
ATOM 9313 C CA . GLU A 1 28 ? 3.491 -11.925 -7.667 1.00 0.00 28 GLU A CA 11
ATOM 9314 C C . GLU A 1 28 ? 4.085 -11.262 -6.431 1.00 0.00 28 GLU A C 11
ATOM 9315 O O . GLU A 1 28 ? 3.423 -11.135 -5.402 1.00 0.00 28 GLU A O 11
ATOM 9327 N N . ASP A 1 29 ? 5.340 -10.841 -6.540 1.00 0.00 29 ASP A N 11
ATOM 9328 C CA . ASP A 1 29 ? 6.018 -10.175 -5.436 1.00 0.00 29 ASP A CA 11
ATOM 9329 C C . ASP A 1 29 ? 5.450 -8.772 -5.235 1.00 0.00 29 ASP A C 11
ATOM 9330 O O . ASP A 1 29 ? 5.622 -7.901 -6.089 1.00 0.00 29 ASP A O 11
ATOM 9339 N N . PRO A 1 30 ? 4.738 -8.535 -4.119 1.00 0.00 30 PRO A N 11
ATOM 9340 C CA . PRO A 1 30 ? 4.142 -7.227 -3.841 1.00 0.00 30 PRO A CA 11
ATOM 9341 C C . PRO A 1 30 ? 5.182 -6.115 -3.851 1.00 0.00 30 PRO A C 11
ATOM 9342 O O . PRO A 1 30 ? 4.950 -5.041 -4.399 1.00 0.00 30 PRO A O 11
ATOM 9353 N N . LYS A 1 31 ? 6.339 -6.388 -3.256 1.00 0.00 31 LYS A N 11
ATOM 9354 C CA . LYS A 1 31 ? 7.419 -5.414 -3.206 1.00 0.00 31 LYS A CA 11
ATOM 9355 C C . LYS A 1 31 ? 7.677 -4.830 -4.591 1.00 0.00 31 LYS A C 11
ATOM 9356 O O . LYS A 1 31 ? 7.921 -3.631 -4.737 1.00 0.00 31 LYS A O 11
ATOM 9375 N N . ASP A 1 32 ? 7.576 -5.676 -5.611 1.00 0.00 32 ASP A N 11
ATOM 9376 C CA . ASP A 1 32 ? 7.721 -5.220 -6.985 1.00 0.00 32 ASP A CA 11
ATOM 9377 C C . ASP A 1 32 ? 6.578 -4.270 -7.317 1.00 0.00 32 ASP A C 11
ATOM 9378 O O . ASP A 1 32 ? 6.774 -3.223 -7.938 1.00 0.00 32 ASP A O 11
ATOM 9387 N N . VAL A 1 33 ? 5.384 -4.623 -6.848 1.00 0.00 33 VAL A N 11
ATOM 9388 C CA . VAL A 1 33 ? 4.217 -3.779 -7.037 1.00 0.00 33 VAL A CA 11
ATOM 9389 C C . VAL A 1 33 ? 4.456 -2.417 -6.412 1.00 0.00 33 VAL A C 11
ATOM 9390 O O . VAL A 1 33 ? 4.130 -1.391 -7.001 1.00 0.00 33 VAL A O 11
ATOM 9403 N N . LEU A 1 34 ? 5.044 -2.413 -5.218 1.00 0.00 34 LEU A N 11
ATOM 9404 C CA . LEU A 1 34 ? 5.340 -1.167 -4.521 1.00 0.00 34 LEU A CA 11
ATOM 9405 C C . LEU A 1 34 ? 6.094 -0.223 -5.440 1.00 0.00 34 LEU A C 11
ATOM 9406 O O . LEU A 1 34 ? 5.857 0.984 -5.443 1.00 0.00 34 LEU A O 11
ATOM 9422 N N . ASP A 1 35 ? 6.977 -0.790 -6.253 1.00 0.00 35 ASP A N 11
ATOM 9423 C CA . ASP A 1 35 ? 7.716 -0.003 -7.224 1.00 0.00 35 ASP A CA 11
ATOM 9424 C C . ASP A 1 35 ? 6.740 0.667 -8.182 1.00 0.00 35 ASP A C 11
ATOM 9425 O O . ASP A 1 35 ? 6.936 1.810 -8.596 1.00 0.00 35 ASP A O 11
ATOM 9434 N N . ASP A 1 36 ? 5.658 -0.047 -8.493 1.00 0.00 36 ASP A N 11
ATOM 9435 C CA . ASP A 1 36 ? 4.618 0.474 -9.375 1.00 0.00 36 ASP A CA 11
ATOM 9436 C C . ASP A 1 36 ? 3.644 1.361 -8.602 1.00 0.00 36 ASP A C 11
ATOM 9437 O O . ASP A 1 36 ? 3.272 2.440 -9.065 1.00 0.00 36 ASP A O 11
ATOM 9446 N N . LEU A 1 37 ? 3.239 0.903 -7.415 1.00 0.00 37 LEU A N 11
ATOM 9447 C CA . LEU A 1 37 ? 2.321 1.656 -6.561 1.00 0.00 37 LEU A CA 11
ATOM 9448 C C . LEU A 1 37 ? 2.713 3.131 -6.517 1.00 0.00 37 LEU A C 11
ATOM 9449 O O . LEU A 1 37 ? 1.861 4.016 -6.460 1.00 0.00 37 LEU A O 11
ATOM 9465 N N . GLY A 1 38 ? 4.017 3.377 -6.536 1.00 0.00 38 GLY A N 11
ATOM 9466 C CA . GLY A 1 38 ? 4.525 4.733 -6.506 1.00 0.00 38 GLY A CA 11
ATOM 9467 C C . GLY A 1 38 ? 4.134 5.483 -5.247 1.00 0.00 38 GLY A C 11
ATOM 9468 O O . GLY A 1 38 ? 3.377 6.451 -5.301 1.00 0.00 38 GLY A O 11
ATOM 9472 N N . LEU A 1 39 ? 4.675 5.048 -4.116 1.00 0.00 39 LEU A N 11
ATOM 9473 C CA . LEU A 1 39 ? 4.380 5.672 -2.834 1.00 0.00 39 LEU A CA 11
ATOM 9474 C C . LEU A 1 39 ? 5.514 6.604 -2.398 1.00 0.00 39 LEU A C 11
ATOM 9475 O O . LEU A 1 39 ? 6.327 7.028 -3.220 1.00 0.00 39 LEU A O 11
ATOM 9491 N N . LYS A 1 40 ? 5.563 6.925 -1.104 1.00 0.00 40 LYS A N 11
ATOM 9492 C CA . LYS A 1 40 ? 6.575 7.843 -0.581 1.00 0.00 40 LYS A CA 11
ATOM 9493 C C . LYS A 1 40 ? 7.634 7.123 0.262 1.00 0.00 40 LYS A C 11
ATOM 9494 O O . LYS A 1 40 ? 8.683 6.735 -0.254 1.00 0.00 40 LYS A O 11
ATOM 9513 N N . ARG A 1 41 ? 7.375 6.975 1.564 1.00 0.00 41 ARG A N 11
ATOM 9514 C CA . ARG A 1 41 ? 8.339 6.346 2.471 1.00 0.00 41 ARG A CA 11
ATOM 9515 C C . ARG A 1 41 ? 7.934 4.921 2.836 1.00 0.00 41 ARG A C 11
ATOM 9516 O O . ARG A 1 41 ? 6.749 4.604 2.924 1.00 0.00 41 ARG A O 11
ATOM 9537 N N . TYR A 1 42 ? 8.932 4.080 3.098 1.00 0.00 42 TYR A N 11
ATOM 9538 C CA . TYR A 1 42 ? 8.688 2.687 3.465 1.00 0.00 42 TYR A CA 11
ATOM 9539 C C . TYR A 1 42 ? 7.772 2.587 4.682 1.00 0.00 42 TYR A C 11
ATOM 9540 O O . TYR A 1 42 ? 7.004 1.634 4.813 1.00 0.00 42 TYR A O 11
ATOM 9558 N N . CYS A 1 43 ? 7.870 3.571 5.578 1.00 0.00 43 CYS A N 11
ATOM 9559 C CA . CYS A 1 43 ? 7.058 3.596 6.798 1.00 0.00 43 CYS A CA 11
ATOM 9560 C C . CYS A 1 43 ? 5.624 3.156 6.515 1.00 0.00 43 CYS A C 11
ATOM 9561 O O . CYS A 1 43 ? 4.966 2.550 7.361 1.00 0.00 43 CYS A O 11
ATOM 9568 N N . CYS A 1 44 ? 5.167 3.437 5.301 1.00 0.00 44 CYS A N 11
ATOM 9569 C CA . CYS A 1 44 ? 3.827 3.060 4.874 1.00 0.00 44 CYS A CA 11
ATOM 9570 C C . CYS A 1 44 ? 3.807 1.624 4.360 1.00 0.00 44 CYS A C 11
ATOM 9571 O O . CYS A 1 44 ? 3.062 0.786 4.865 1.00 0.00 44 CYS A O 11
ATOM 9578 N N . ARG A 1 45 ? 4.647 1.341 3.366 1.00 0.00 45 ARG A N 11
ATOM 9579 C CA . ARG A 1 45 ? 4.715 0.008 2.773 1.00 0.00 45 ARG A CA 11
ATOM 9580 C C . ARG A 1 45 ? 4.761 -1.077 3.839 1.00 0.00 45 ARG A C 11
ATOM 9581 O O . ARG A 1 45 ? 3.996 -2.038 3.789 1.00 0.00 45 ARG A O 11
ATOM 9602 N N . ARG A 1 46 ? 5.670 -0.927 4.802 1.00 0.00 46 ARG A N 11
ATOM 9603 C CA . ARG A 1 46 ? 5.820 -1.902 5.877 1.00 0.00 46 ARG A CA 11
ATOM 9604 C C . ARG A 1 46 ? 4.459 -2.356 6.404 1.00 0.00 46 ARG A C 11
ATOM 9605 O O . ARG A 1 46 ? 4.275 -3.520 6.758 1.00 0.00 46 ARG A O 11
ATOM 9626 N N . MET A 1 47 ? 3.505 -1.431 6.425 1.00 0.00 47 MET A N 11
ATOM 9627 C CA . MET A 1 47 ? 2.148 -1.739 6.856 1.00 0.00 47 MET A CA 11
ATOM 9628 C C . MET A 1 47 ? 1.308 -2.229 5.681 1.00 0.00 47 MET A C 11
ATOM 9629 O O . MET A 1 47 ? 0.403 -3.046 5.846 1.00 0.00 47 MET A O 11
ATOM 9643 N N . LEU A 1 48 ? 1.606 -1.703 4.496 1.00 0.00 48 LEU A N 11
ATOM 9644 C CA . LEU A 1 48 ? 0.855 -2.044 3.294 1.00 0.00 48 LEU A CA 11
ATOM 9645 C C . LEU A 1 48 ? 1.218 -3.431 2.766 1.00 0.00 48 LEU A C 11
ATOM 9646 O O . LEU A 1 48 ? 0.410 -4.357 2.828 1.00 0.00 48 LEU A O 11
ATOM 9662 N N . ILE A 1 49 ? 2.429 -3.560 2.218 1.00 0.00 49 ILE A N 11
ATOM 9663 C CA . ILE A 1 49 ? 2.884 -4.825 1.629 1.00 0.00 49 ILE A CA 11
ATOM 9664 C C . ILE A 1 49 ? 2.445 -6.030 2.457 1.00 0.00 49 ILE A C 11
ATOM 9665 O O . ILE A 1 49 ? 2.192 -7.108 1.918 1.00 0.00 49 ILE A O 11
ATOM 9681 N N . SER A 1 50 ? 2.339 -5.834 3.764 1.00 0.00 50 SER A N 11
ATOM 9682 C CA . SER A 1 50 ? 1.920 -6.902 4.661 1.00 0.00 50 SER A CA 11
ATOM 9683 C C . SER A 1 50 ? 0.409 -7.109 4.598 1.00 0.00 50 SER A C 11
ATOM 9684 O O . SER A 1 50 ? -0.072 -8.055 3.974 1.00 0.00 50 SER A O 11
ATOM 9692 N N . HIS A 1 51 ? -0.335 -6.223 5.254 1.00 0.00 51 HIS A N 11
ATOM 9693 C CA . HIS A 1 51 ? -1.791 -6.320 5.284 1.00 0.00 51 HIS A CA 11
ATOM 9694 C C . HIS A 1 51 ? -2.430 -5.597 4.098 1.00 0.00 51 HIS A C 11
ATOM 9695 O O . HIS A 1 51 ? -2.964 -6.231 3.189 1.00 0.00 51 HIS A O 11
ATOM 9709 N N . VAL A 1 52 ? -2.408 -4.264 4.137 1.00 0.00 52 VAL A N 11
ATOM 9710 C CA . VAL A 1 52 ? -3.009 -3.443 3.084 1.00 0.00 52 VAL A CA 11
ATOM 9711 C C . VAL A 1 52 ? -4.363 -3.997 2.647 1.00 0.00 52 VAL A C 11
ATOM 9712 O O . VAL A 1 52 ? -4.728 -3.916 1.474 1.00 0.00 52 VAL A O 11
ATOM 9725 N N . GLU A 1 53 ? -5.101 -4.559 3.598 1.00 0.00 53 GLU A N 11
ATOM 9726 C CA . GLU A 1 53 ? -6.412 -5.129 3.309 1.00 0.00 53 GLU A CA 11
ATOM 9727 C C . GLU A 1 53 ? -6.298 -6.266 2.300 1.00 0.00 53 GLU A C 11
ATOM 9728 O O . GLU A 1 53 ? -6.251 -6.034 1.091 1.00 0.00 53 GLU A O 11
ATOM 9740 N N . THR A 1 54 ? -6.249 -7.494 2.803 1.00 0.00 54 THR A N 11
ATOM 9741 C CA . THR A 1 54 ? -6.137 -8.667 1.944 1.00 0.00 54 THR A CA 11
ATOM 9742 C C . THR A 1 54 ? -6.654 -9.917 2.650 1.00 0.00 54 THR A C 11
ATOM 9743 O O . THR A 1 54 ? -6.048 -10.395 3.608 1.00 0.00 54 THR A O 11
ATOM 9754 N N . TRP A 1 55 ? -7.774 -10.441 2.166 1.00 0.00 55 TRP A N 11
ATOM 9755 C CA . TRP A 1 55 ? -8.373 -11.636 2.750 1.00 0.00 55 TRP A CA 11
ATOM 9756 C C . TRP A 1 55 ? -8.620 -12.697 1.683 1.00 0.00 55 TRP A C 11
ATOM 9757 O O . TRP A 1 55 ? -7.658 -13.406 1.320 1.00 0.00 55 TRP A O 11
ATOM 9780 N N . MET A 1 1 ? -7.539 3.098 0.716 1.00 0.00 1 MET A N 12
ATOM 9781 C CA . MET A 1 1 ? -6.529 3.558 1.668 1.00 0.00 1 MET A CA 12
ATOM 9782 C C . MET A 1 1 ? -7.137 3.816 3.045 1.00 0.00 1 MET A C 12
ATOM 9783 O O . MET A 1 1 ? -8.229 4.370 3.168 1.00 0.00 1 MET A O 12
ATOM 9797 N N . ILE A 1 2 ? -6.437 3.368 4.079 1.00 0.00 2 ILE A N 12
ATOM 9798 C CA . ILE A 1 2 ? -6.896 3.545 5.450 1.00 0.00 2 ILE A CA 12
ATOM 9799 C C . ILE A 1 2 ? -7.188 5.015 5.735 1.00 0.00 2 ILE A C 12
ATOM 9800 O O . ILE A 1 2 ? -6.452 5.897 5.294 1.00 0.00 2 ILE A O 12
ATOM 9816 N N . PRO A 1 3 ? -8.266 5.301 6.485 1.00 0.00 3 PRO A N 12
ATOM 9817 C CA . PRO A 1 3 ? -8.641 6.673 6.856 1.00 0.00 3 PRO A CA 12
ATOM 9818 C C . PRO A 1 3 ? -7.839 7.169 8.040 1.00 0.00 3 PRO A C 12
ATOM 9819 O O . PRO A 1 3 ? -8.415 7.589 9.039 1.00 0.00 3 PRO A O 12
ATOM 9830 N N . VAL A 1 4 ? -6.513 7.055 7.929 1.00 0.00 4 VAL A N 12
ATOM 9831 C CA . VAL A 1 4 ? -5.575 7.372 9.007 1.00 0.00 4 VAL A CA 12
ATOM 9832 C C . VAL A 1 4 ? -4.307 6.531 8.812 1.00 0.00 4 VAL A C 12
ATOM 9833 O O . VAL A 1 4 ? -4.294 5.603 8.003 1.00 0.00 4 VAL A O 12
ATOM 9846 N N . ARG A 1 5 ? -3.243 6.865 9.543 1.00 0.00 5 ARG A N 12
ATOM 9847 C CA . ARG A 1 5 ? -1.971 6.141 9.442 1.00 0.00 5 ARG A CA 12
ATOM 9848 C C . ARG A 1 5 ? -1.160 6.618 8.244 1.00 0.00 5 ARG A C 12
ATOM 9849 O O . ARG A 1 5 ? -1.462 7.648 7.644 1.00 0.00 5 ARG A O 12
ATOM 9870 N N . CYS A 1 6 ? -0.131 5.849 7.900 1.00 0.00 6 CYS A N 12
ATOM 9871 C CA . CYS A 1 6 ? 0.726 6.177 6.768 1.00 0.00 6 CYS A CA 12
ATOM 9872 C C . CYS A 1 6 ? 0.505 5.210 5.620 1.00 0.00 6 CYS A C 12
ATOM 9873 O O . CYS A 1 6 ? 0.993 4.083 5.641 1.00 0.00 6 CYS A O 12
ATOM 9880 N N . LEU A 1 7 ? -0.252 5.664 4.628 1.00 0.00 7 LEU A N 12
ATOM 9881 C CA . LEU A 1 7 ? -0.536 4.882 3.440 1.00 0.00 7 LEU A CA 12
ATOM 9882 C C . LEU A 1 7 ? -0.478 5.792 2.222 1.00 0.00 7 LEU A C 12
ATOM 9883 O O . LEU A 1 7 ? -1.309 5.701 1.325 1.00 0.00 7 LEU A O 12
ATOM 9899 N N . SER A 1 8 ? 0.477 6.714 2.237 1.00 0.00 8 SER A N 12
ATOM 9900 C CA . SER A 1 8 ? 0.641 7.672 1.151 1.00 0.00 8 SER A CA 12
ATOM 9901 C C . SER A 1 8 ? 1.942 8.455 1.312 1.00 0.00 8 SER A C 12
ATOM 9902 O O . SER A 1 8 ? 2.873 8.300 0.523 1.00 0.00 8 SER A O 12
ATOM 9910 N N . CYS A 1 9 ? 1.999 9.290 2.347 1.00 0.00 9 CYS A N 12
ATOM 9911 C CA . CYS A 1 9 ? 3.187 10.091 2.623 1.00 0.00 9 CYS A CA 12
ATOM 9912 C C . CYS A 1 9 ? 3.354 11.205 1.594 1.00 0.00 9 CYS A C 12
ATOM 9913 O O . CYS A 1 9 ? 4.464 11.678 1.352 1.00 0.00 9 CYS A O 12
ATOM 9920 N N . GLY A 1 10 ? 2.244 11.627 0.997 1.00 0.00 10 GLY A N 12
ATOM 9921 C CA . GLY A 1 10 ? 2.292 12.684 0.004 1.00 0.00 10 GLY A CA 12
ATOM 9922 C C . GLY A 1 10 ? 1.763 12.242 -1.343 1.00 0.00 10 GLY A C 12
ATOM 9923 O O . GLY A 1 10 ? 1.378 13.069 -2.171 1.00 0.00 10 GLY A O 12
ATOM 9927 N N . LYS A 1 11 ? 1.750 10.933 -1.569 1.00 0.00 11 LYS A N 12
ATOM 9928 C CA . LYS A 1 11 ? 1.276 10.379 -2.829 1.00 0.00 11 LYS A CA 12
ATOM 9929 C C . LYS A 1 11 ? 0.031 9.525 -2.615 1.00 0.00 11 LYS A C 12
ATOM 9930 O O . LYS A 1 11 ? -0.225 9.049 -1.510 1.00 0.00 11 LYS A O 12
ATOM 9949 N N . PRO A 1 12 ? -0.766 9.322 -3.676 1.00 0.00 12 PRO A N 12
ATOM 9950 C CA . PRO A 1 12 ? -1.981 8.520 -3.606 1.00 0.00 12 PRO A CA 12
ATOM 9951 C C . PRO A 1 12 ? -1.696 7.033 -3.783 1.00 0.00 12 PRO A C 12
ATOM 9952 O O . PRO A 1 12 ? -1.056 6.627 -4.752 1.00 0.00 12 PRO A O 12
ATOM 9963 N N . VAL A 1 13 ? -2.163 6.228 -2.835 1.00 0.00 13 VAL A N 12
ATOM 9964 C CA . VAL A 1 13 ? -1.935 4.789 -2.884 1.00 0.00 13 VAL A CA 12
ATOM 9965 C C . VAL A 1 13 ? -3.229 4.015 -3.179 1.00 0.00 13 VAL A C 12
ATOM 9966 O O . VAL A 1 13 ? -3.200 2.799 -3.365 1.00 0.00 13 VAL A O 12
ATOM 9979 N N . SER A 1 14 ? -4.357 4.722 -3.220 1.00 0.00 14 SER A N 12
ATOM 9980 C CA . SER A 1 14 ? -5.648 4.088 -3.468 1.00 0.00 14 SER A CA 12
ATOM 9981 C C . SER A 1 14 ? -5.711 3.468 -4.861 1.00 0.00 14 SER A C 12
ATOM 9982 O O . SER A 1 14 ? -5.755 2.246 -5.006 1.00 0.00 14 SER A O 12
ATOM 9990 N N . ALA A 1 15 ? -5.742 4.317 -5.884 1.00 0.00 15 ALA A N 12
ATOM 9991 C CA . ALA A 1 15 ? -5.828 3.853 -7.264 1.00 0.00 15 ALA A CA 12
ATOM 9992 C C . ALA A 1 15 ? -4.757 2.813 -7.573 1.00 0.00 15 ALA A C 12
ATOM 9993 O O . ALA A 1 15 ? -4.918 1.995 -8.479 1.00 0.00 15 ALA A O 12
ATOM 10000 N N . TYR A 1 16 ? -3.662 2.853 -6.823 1.00 0.00 16 TYR A N 12
ATOM 10001 C CA . TYR A 1 16 ? -2.555 1.936 -7.043 1.00 0.00 16 TYR A CA 12
ATOM 10002 C C . TYR A 1 16 ? -2.749 0.629 -6.282 1.00 0.00 16 TYR A C 12
ATOM 10003 O O . TYR A 1 16 ? -2.267 -0.423 -6.705 1.00 0.00 16 TYR A O 12
ATOM 10021 N N . PHE A 1 17 ? -3.471 0.690 -5.164 1.00 0.00 17 PHE A N 12
ATOM 10022 C CA . PHE A 1 17 ? -3.741 -0.503 -4.365 1.00 0.00 17 PHE A CA 12
ATOM 10023 C C . PHE A 1 17 ? -4.241 -1.643 -5.245 1.00 0.00 17 PHE A C 12
ATOM 10024 O O . PHE A 1 17 ? -3.989 -2.815 -4.964 1.00 0.00 17 PHE A O 12
ATOM 10041 N N . ASN A 1 18 ? -4.942 -1.291 -6.318 1.00 0.00 18 ASN A N 12
ATOM 10042 C CA . ASN A 1 18 ? -5.455 -2.285 -7.251 1.00 0.00 18 ASN A CA 12
ATOM 10043 C C . ASN A 1 18 ? -4.304 -3.068 -7.873 1.00 0.00 18 ASN A C 12
ATOM 10044 O O . ASN A 1 18 ? -4.431 -4.259 -8.158 1.00 0.00 18 ASN A O 12
ATOM 10055 N N . GLU A 1 19 ? -3.177 -2.390 -8.067 1.00 0.00 19 GLU A N 12
ATOM 10056 C CA . GLU A 1 19 ? -1.991 -3.025 -8.627 1.00 0.00 19 GLU A CA 12
ATOM 10057 C C . GLU A 1 19 ? -1.453 -4.076 -7.664 1.00 0.00 19 GLU A C 12
ATOM 10058 O O . GLU A 1 19 ? -1.140 -5.198 -8.062 1.00 0.00 19 GLU A O 12
ATOM 10070 N N . TYR A 1 20 ? -1.381 -3.712 -6.388 1.00 0.00 20 TYR A N 12
ATOM 10071 C CA . TYR A 1 20 ? -0.936 -4.636 -5.351 1.00 0.00 20 TYR A CA 12
ATOM 10072 C C . TYR A 1 20 ? -1.849 -5.855 -5.313 1.00 0.00 20 TYR A C 12
ATOM 10073 O O . TYR A 1 20 ? -1.386 -6.995 -5.290 1.00 0.00 20 TYR A O 12
ATOM 10091 N N . GLN A 1 21 ? -3.149 -5.598 -5.317 1.00 0.00 21 GLN A N 12
ATOM 10092 C CA . GLN A 1 21 ? -4.143 -6.664 -5.288 1.00 0.00 21 GLN A CA 12
ATOM 10093 C C . GLN A 1 21 ? -4.012 -7.562 -6.514 1.00 0.00 21 GLN A C 12
ATOM 10094 O O . GLN A 1 21 ? -3.961 -8.786 -6.396 1.00 0.00 21 GLN A O 12
ATOM 10108 N N . ARG A 1 22 ? -3.963 -6.947 -7.692 1.00 0.00 22 ARG A N 12
ATOM 10109 C CA . ARG A 1 22 ? -3.835 -7.693 -8.938 1.00 0.00 22 ARG A CA 12
ATOM 10110 C C . ARG A 1 22 ? -2.636 -8.631 -8.885 1.00 0.00 22 ARG A C 12
ATOM 10111 O O . ARG A 1 22 ? -2.753 -9.823 -9.168 1.00 0.00 22 ARG A O 12
ATOM 10132 N N . ARG A 1 23 ? -1.481 -8.084 -8.522 1.00 0.00 23 ARG A N 12
ATOM 10133 C CA . ARG A 1 23 ? -0.260 -8.872 -8.427 1.00 0.00 23 ARG A CA 12
ATOM 10134 C C . ARG A 1 23 ? -0.388 -9.941 -7.348 1.00 0.00 23 ARG A C 12
ATOM 10135 O O . ARG A 1 23 ? -0.328 -11.136 -7.634 1.00 0.00 23 ARG A O 12
ATOM 10156 N N . VAL A 1 24 ? -0.570 -9.501 -6.108 1.00 0.00 24 VAL A N 12
ATOM 10157 C CA . VAL A 1 24 ? -0.713 -10.419 -4.984 1.00 0.00 24 VAL A CA 12
ATOM 10158 C C . VAL A 1 24 ? -1.759 -11.489 -5.283 1.00 0.00 24 VAL A C 12
ATOM 10159 O O . VAL A 1 24 ? -1.637 -12.631 -4.841 1.00 0.00 24 VAL A O 12
ATOM 10172 N N . ALA A 1 25 ? -2.786 -11.109 -6.037 1.00 0.00 25 ALA A N 12
ATOM 10173 C CA . ALA A 1 25 ? -3.850 -12.037 -6.399 1.00 0.00 25 ALA A CA 12
ATOM 10174 C C . ALA A 1 25 ? -3.285 -13.259 -7.116 1.00 0.00 25 ALA A C 12
ATOM 10175 O O . ALA A 1 25 ? -3.491 -14.394 -6.686 1.00 0.00 25 ALA A O 12
ATOM 10182 N N . ASP A 1 26 ? -2.566 -13.015 -8.206 1.00 0.00 26 ASP A N 12
ATOM 10183 C CA . ASP A 1 26 ? -1.961 -14.093 -8.979 1.00 0.00 26 ASP A CA 12
ATOM 10184 C C . ASP A 1 26 ? -0.837 -14.757 -8.191 1.00 0.00 26 ASP A C 12
ATOM 10185 O O . ASP A 1 26 ? -0.612 -15.961 -8.307 1.00 0.00 26 ASP A O 12
ATOM 10194 N N . GLY A 1 27 ? -0.136 -13.962 -7.389 1.00 0.00 27 GLY A N 12
ATOM 10195 C CA . GLY A 1 27 ? 0.954 -14.488 -6.588 1.00 0.00 27 GLY A CA 12
ATOM 10196 C C . GLY A 1 27 ? 2.276 -13.807 -6.884 1.00 0.00 27 GLY A C 12
ATOM 10197 O O . GLY A 1 27 ? 3.335 -14.426 -6.781 1.00 0.00 27 GLY A O 12
ATOM 10201 N N . GLU A 1 28 ? 2.216 -12.529 -7.244 1.00 0.00 28 GLU A N 12
ATOM 10202 C CA . GLU A 1 28 ? 3.418 -11.767 -7.555 1.00 0.00 28 GLU A CA 12
ATOM 10203 C C . GLU A 1 28 ? 3.979 -11.099 -6.304 1.00 0.00 28 GLU A C 12
ATOM 10204 O O . GLU A 1 28 ? 3.277 -10.933 -5.309 1.00 0.00 28 GLU A O 12
ATOM 10216 N N . ASP A 1 29 ? 5.250 -10.717 -6.365 1.00 0.00 29 ASP A N 12
ATOM 10217 C CA . ASP A 1 29 ? 5.903 -10.059 -5.240 1.00 0.00 29 ASP A CA 12
ATOM 10218 C C . ASP A 1 29 ? 5.373 -8.636 -5.069 1.00 0.00 29 ASP A C 12
ATOM 10219 O O . ASP A 1 29 ? 5.585 -7.784 -5.933 1.00 0.00 29 ASP A O 12
ATOM 10228 N N . PRO A 1 30 ? 4.662 -8.355 -3.962 1.00 0.00 30 PRO A N 12
ATOM 10229 C CA . PRO A 1 30 ? 4.110 -7.023 -3.704 1.00 0.00 30 PRO A CA 12
ATOM 10230 C C . PRO A 1 30 ? 5.192 -5.954 -3.684 1.00 0.00 30 PRO A C 12
ATOM 10231 O O . PRO A 1 30 ? 4.998 -4.851 -4.192 1.00 0.00 30 PRO A O 12
ATOM 10242 N N . LYS A 1 31 ? 6.344 -6.292 -3.109 1.00 0.00 31 LYS A N 12
ATOM 10243 C CA . LYS A 1 31 ? 7.466 -5.366 -3.050 1.00 0.00 31 LYS A CA 12
ATOM 10244 C C . LYS A 1 31 ? 7.718 -4.757 -4.425 1.00 0.00 31 LYS A C 12
ATOM 10245 O O . LYS A 1 31 ? 7.960 -3.556 -4.553 1.00 0.00 31 LYS A O 12
ATOM 10264 N N . ASP A 1 32 ? 7.598 -5.589 -5.456 1.00 0.00 32 ASP A N 12
ATOM 10265 C CA . ASP A 1 32 ? 7.733 -5.122 -6.826 1.00 0.00 32 ASP A CA 12
ATOM 10266 C C . ASP A 1 32 ? 6.580 -4.187 -7.155 1.00 0.00 32 ASP A C 12
ATOM 10267 O O . ASP A 1 32 ? 6.764 -3.147 -7.786 1.00 0.00 32 ASP A O 12
ATOM 10276 N N . VAL A 1 33 ? 5.390 -4.550 -6.681 1.00 0.00 33 VAL A N 12
ATOM 10277 C CA . VAL A 1 33 ? 4.213 -3.721 -6.878 1.00 0.00 33 VAL A CA 12
ATOM 10278 C C . VAL A 1 33 ? 4.445 -2.341 -6.285 1.00 0.00 33 VAL A C 12
ATOM 10279 O O . VAL A 1 33 ? 4.146 -1.333 -6.913 1.00 0.00 33 VAL A O 12
ATOM 10292 N N . LEU A 1 34 ? 5.014 -2.303 -5.080 1.00 0.00 34 LEU A N 12
ATOM 10293 C CA . LEU A 1 34 ? 5.316 -1.038 -4.416 1.00 0.00 34 LEU A CA 12
ATOM 10294 C C . LEU A 1 34 ? 6.046 -0.102 -5.367 1.00 0.00 34 LEU A C 12
ATOM 10295 O O . LEU A 1 34 ? 5.724 1.083 -5.460 1.00 0.00 34 LEU A O 12
ATOM 10311 N N . ASP A 1 35 ? 7.008 -0.651 -6.097 1.00 0.00 35 ASP A N 12
ATOM 10312 C CA . ASP A 1 35 ? 7.748 0.128 -7.074 1.00 0.00 35 ASP A CA 12
ATOM 10313 C C . ASP A 1 35 ? 6.789 0.714 -8.104 1.00 0.00 35 ASP A C 12
ATOM 10314 O O . ASP A 1 35 ? 6.992 1.820 -8.605 1.00 0.00 35 ASP A O 12
ATOM 10323 N N . ASP A 1 36 ? 5.726 -0.033 -8.394 1.00 0.00 36 ASP A N 12
ATOM 10324 C CA . ASP A 1 36 ? 4.709 0.407 -9.344 1.00 0.00 36 ASP A CA 12
ATOM 10325 C C . ASP A 1 36 ? 3.690 1.316 -8.660 1.00 0.00 36 ASP A C 12
ATOM 10326 O O . ASP A 1 36 ? 3.305 2.353 -9.200 1.00 0.00 36 ASP A O 12
ATOM 10335 N N . LEU A 1 37 ? 3.270 0.924 -7.456 1.00 0.00 37 LEU A N 12
ATOM 10336 C CA . LEU A 1 37 ? 2.313 1.702 -6.671 1.00 0.00 37 LEU A CA 12
ATOM 10337 C C . LEU A 1 37 ? 2.685 3.180 -6.687 1.00 0.00 37 LEU A C 12
ATOM 10338 O O . LEU A 1 37 ? 1.826 4.051 -6.813 1.00 0.00 37 LEU A O 12
ATOM 10354 N N . GLY A 1 38 ? 3.978 3.447 -6.569 1.00 0.00 38 GLY A N 12
ATOM 10355 C CA . GLY A 1 38 ? 4.464 4.810 -6.595 1.00 0.00 38 GLY A CA 12
ATOM 10356 C C . GLY A 1 38 ? 4.458 5.465 -5.229 1.00 0.00 38 GLY A C 12
ATOM 10357 O O . GLY A 1 38 ? 3.994 6.595 -5.077 1.00 0.00 38 GLY A O 12
ATOM 10361 N N . LEU A 1 39 ? 4.991 4.763 -4.236 1.00 0.00 39 LEU A N 12
ATOM 10362 C CA . LEU A 1 39 ? 5.054 5.292 -2.879 1.00 0.00 39 LEU A CA 12
ATOM 10363 C C . LEU A 1 39 ? 6.479 5.215 -2.335 1.00 0.00 39 LEU A C 12
ATOM 10364 O O . LEU A 1 39 ? 7.023 4.128 -2.145 1.00 0.00 39 LEU A O 12
ATOM 10380 N N . LYS A 1 40 ? 7.077 6.376 -2.085 1.00 0.00 40 LYS A N 12
ATOM 10381 C CA . LYS A 1 40 ? 8.437 6.438 -1.557 1.00 0.00 40 LYS A CA 12
ATOM 10382 C C . LYS A 1 40 ? 8.488 5.899 -0.131 1.00 0.00 40 LYS A C 12
ATOM 10383 O O . LYS A 1 40 ? 7.510 5.342 0.364 1.00 0.00 40 LYS A O 12
ATOM 10402 N N . ARG A 1 41 ? 9.635 6.065 0.525 1.00 0.00 41 ARG A N 12
ATOM 10403 C CA . ARG A 1 41 ? 9.811 5.598 1.899 1.00 0.00 41 ARG A CA 12
ATOM 10404 C C . ARG A 1 41 ? 9.314 4.166 2.063 1.00 0.00 41 ARG A C 12
ATOM 10405 O O . ARG A 1 41 ? 8.915 3.518 1.095 1.00 0.00 41 ARG A O 12
ATOM 10426 N N . TYR A 1 42 ? 9.324 3.687 3.301 1.00 0.00 42 TYR A N 12
ATOM 10427 C CA . TYR A 1 42 ? 8.833 2.353 3.607 1.00 0.00 42 TYR A CA 12
ATOM 10428 C C . TYR A 1 42 ? 8.088 2.333 4.936 1.00 0.00 42 TYR A C 12
ATOM 10429 O O . TYR A 1 42 ? 7.828 1.268 5.493 1.00 0.00 42 TYR A O 12
ATOM 10447 N N . CYS A 1 43 ? 7.737 3.512 5.443 1.00 0.00 43 CYS A N 12
ATOM 10448 C CA . CYS A 1 43 ? 6.987 3.599 6.684 1.00 0.00 43 CYS A CA 12
ATOM 10449 C C . CYS A 1 43 ? 5.553 3.144 6.444 1.00 0.00 43 CYS A C 12
ATOM 10450 O O . CYS A 1 43 ? 4.922 2.551 7.320 1.00 0.00 43 CYS A O 12
ATOM 10457 N N . CYS A 1 44 ? 5.065 3.376 5.227 1.00 0.00 44 CYS A N 12
ATOM 10458 C CA . CYS A 1 44 ? 3.739 2.914 4.832 1.00 0.00 44 CYS A CA 12
ATOM 10459 C C . CYS A 1 44 ? 3.819 1.499 4.279 1.00 0.00 44 CYS A C 12
ATOM 10460 O O . CYS A 1 44 ? 3.062 0.617 4.681 1.00 0.00 44 CYS A O 12
ATOM 10467 N N . ARG A 1 45 ? 4.744 1.295 3.340 1.00 0.00 45 ARG A N 12
ATOM 10468 C CA . ARG A 1 45 ? 4.893 0.002 2.676 1.00 0.00 45 ARG A CA 12
ATOM 10469 C C . ARG A 1 45 ? 4.864 -1.142 3.681 1.00 0.00 45 ARG A C 12
ATOM 10470 O O . ARG A 1 45 ? 4.039 -2.044 3.579 1.00 0.00 45 ARG A O 12
ATOM 10491 N N . ARG A 1 46 ? 5.775 -1.104 4.652 1.00 0.00 46 ARG A N 12
ATOM 10492 C CA . ARG A 1 46 ? 5.851 -2.145 5.675 1.00 0.00 46 ARG A CA 12
ATOM 10493 C C . ARG A 1 46 ? 4.462 -2.502 6.196 1.00 0.00 46 ARG A C 12
ATOM 10494 O O . ARG A 1 46 ? 4.189 -3.654 6.534 1.00 0.00 46 ARG A O 12
ATOM 10515 N N . MET A 1 47 ? 3.585 -1.506 6.239 1.00 0.00 47 MET A N 12
ATOM 10516 C CA . MET A 1 47 ? 2.213 -1.713 6.680 1.00 0.00 47 MET A CA 12
ATOM 10517 C C . MET A 1 47 ? 1.337 -2.136 5.506 1.00 0.00 47 MET A C 12
ATOM 10518 O O . MET A 1 47 ? 0.378 -2.890 5.672 1.00 0.00 47 MET A O 12
ATOM 10532 N N . LEU A 1 48 ? 1.679 -1.643 4.319 1.00 0.00 48 LEU A N 12
ATOM 10533 C CA . LEU A 1 48 ? 0.928 -1.960 3.112 1.00 0.00 48 LEU A CA 12
ATOM 10534 C C . LEU A 1 48 ? 1.305 -3.331 2.563 1.00 0.00 48 LEU A C 12
ATOM 10535 O O . LEU A 1 48 ? 0.480 -4.242 2.525 1.00 0.00 48 LEU A O 12
ATOM 10551 N N . ILE A 1 49 ? 2.556 -3.466 2.115 1.00 0.00 49 ILE A N 12
ATOM 10552 C CA . ILE A 1 49 ? 3.029 -4.722 1.523 1.00 0.00 49 ILE A CA 12
ATOM 10553 C C . ILE A 1 49 ? 2.529 -5.941 2.296 1.00 0.00 49 ILE A C 12
ATOM 10554 O O . ILE A 1 49 ? 2.293 -7.001 1.715 1.00 0.00 49 ILE A O 12
ATOM 10570 N N . SER A 1 50 ? 2.372 -5.783 3.603 1.00 0.00 50 SER A N 12
ATOM 10571 C CA . SER A 1 50 ? 1.925 -6.880 4.454 1.00 0.00 50 SER A CA 12
ATOM 10572 C C . SER A 1 50 ? 0.409 -7.057 4.398 1.00 0.00 50 SER A C 12
ATOM 10573 O O . SER A 1 50 ? -0.094 -7.971 3.744 1.00 0.00 50 SER A O 12
ATOM 10581 N N . HIS A 1 51 ? -0.313 -6.193 5.107 1.00 0.00 51 HIS A N 12
ATOM 10582 C CA . HIS A 1 51 ? -1.769 -6.286 5.173 1.00 0.00 51 HIS A CA 12
ATOM 10583 C C . HIS A 1 51 ? -2.444 -5.527 4.031 1.00 0.00 51 HIS A C 12
ATOM 10584 O O . HIS A 1 51 ? -2.993 -6.134 3.111 1.00 0.00 51 HIS A O 12
ATOM 10598 N N . VAL A 1 52 ? -2.453 -4.200 4.130 1.00 0.00 52 VAL A N 12
ATOM 10599 C CA . VAL A 1 52 ? -3.094 -3.349 3.130 1.00 0.00 52 VAL A CA 12
ATOM 10600 C C . VAL A 1 52 ? -4.471 -3.886 2.742 1.00 0.00 52 VAL A C 12
ATOM 10601 O O . VAL A 1 52 ? -4.936 -3.682 1.621 1.00 0.00 52 VAL A O 12
ATOM 10614 N N . GLU A 1 53 ? -5.117 -4.574 3.676 1.00 0.00 53 GLU A N 12
ATOM 10615 C CA . GLU A 1 53 ? -6.439 -5.140 3.434 1.00 0.00 53 GLU A CA 12
ATOM 10616 C C . GLU A 1 53 ? -6.392 -6.177 2.316 1.00 0.00 53 GLU A C 12
ATOM 10617 O O . GLU A 1 53 ? -6.223 -5.836 1.145 1.00 0.00 53 GLU A O 12
ATOM 10629 N N . THR A 1 54 ? -6.544 -7.445 2.685 1.00 0.00 54 THR A N 12
ATOM 10630 C CA . THR A 1 54 ? -6.519 -8.533 1.714 1.00 0.00 54 THR A CA 12
ATOM 10631 C C . THR A 1 54 ? -7.328 -9.727 2.207 1.00 0.00 54 THR A C 12
ATOM 10632 O O . THR A 1 54 ? -7.144 -10.195 3.330 1.00 0.00 54 THR A O 12
ATOM 10643 N N . TRP A 1 55 ? -8.227 -10.218 1.358 1.00 0.00 55 TRP A N 12
ATOM 10644 C CA . TRP A 1 55 ? -9.065 -11.359 1.707 1.00 0.00 55 TRP A CA 12
ATOM 10645 C C . TRP A 1 55 ? -8.803 -12.532 0.769 1.00 0.00 55 TRP A C 12
ATOM 10646 O O . TRP A 1 55 ? -8.478 -12.284 -0.412 1.00 0.00 55 TRP A O 12
ATOM 10669 N N . MET A 1 1 ? -7.352 3.715 1.062 1.00 0.00 1 MET A N 13
ATOM 10670 C CA . MET A 1 1 ? -6.270 3.777 2.037 1.00 0.00 1 MET A CA 13
ATOM 10671 C C . MET A 1 1 ? -6.798 4.172 3.410 1.00 0.00 1 MET A C 13
ATOM 10672 O O . MET A 1 1 ? -7.999 4.358 3.597 1.00 0.00 1 MET A O 13
ATOM 10686 N N . ILE A 1 2 ? -5.886 4.301 4.363 1.00 0.00 2 ILE A N 13
ATOM 10687 C CA . ILE A 1 2 ? -6.245 4.675 5.723 1.00 0.00 2 ILE A CA 13
ATOM 10688 C C . ILE A 1 2 ? -5.694 6.059 6.057 1.00 0.00 2 ILE A C 13
ATOM 10689 O O . ILE A 1 2 ? -4.578 6.402 5.668 1.00 0.00 2 ILE A O 13
ATOM 10705 N N . PRO A 1 3 ? -6.482 6.888 6.756 1.00 0.00 3 PRO A N 13
ATOM 10706 C CA . PRO A 1 3 ? -6.047 8.222 7.172 1.00 0.00 3 PRO A CA 13
ATOM 10707 C C . PRO A 1 3 ? -5.045 8.130 8.304 1.00 0.00 3 PRO A C 13
ATOM 10708 O O . PRO A 1 3 ? -4.752 7.034 8.778 1.00 0.00 3 PRO A O 13
ATOM 10719 N N . VAL A 1 4 ? -4.550 9.271 8.766 1.00 0.00 4 VAL A N 13
ATOM 10720 C CA . VAL A 1 4 ? -3.631 9.273 9.893 1.00 0.00 4 VAL A CA 13
ATOM 10721 C C . VAL A 1 4 ? -2.322 8.555 9.536 1.00 0.00 4 VAL A C 13
ATOM 10722 O O . VAL A 1 4 ? -1.290 9.189 9.318 1.00 0.00 4 VAL A O 13
ATOM 10735 N N . ARG A 1 5 ? -2.379 7.231 9.528 1.00 0.00 5 ARG A N 13
ATOM 10736 C CA . ARG A 1 5 ? -1.217 6.403 9.248 1.00 0.00 5 ARG A CA 13
ATOM 10737 C C . ARG A 1 5 ? -0.532 6.811 7.948 1.00 0.00 5 ARG A C 13
ATOM 10738 O O . ARG A 1 5 ? -0.867 7.832 7.348 1.00 0.00 5 ARG A O 13
ATOM 10759 N N . CYS A 1 6 ? 0.440 6.007 7.528 1.00 0.00 6 CYS A N 13
ATOM 10760 C CA . CYS A 1 6 ? 1.195 6.287 6.314 1.00 0.00 6 CYS A CA 13
ATOM 10761 C C . CYS A 1 6 ? 0.841 5.311 5.201 1.00 0.00 6 CYS A C 13
ATOM 10762 O O . CYS A 1 6 ? 1.344 4.193 5.157 1.00 0.00 6 CYS A O 13
ATOM 10769 N N . LEU A 1 7 ? -0.021 5.756 4.296 1.00 0.00 7 LEU A N 13
ATOM 10770 C CA . LEU A 1 7 ? -0.418 4.956 3.150 1.00 0.00 7 LEU A CA 13
ATOM 10771 C C . LEU A 1 7 ? -0.447 5.835 1.906 1.00 0.00 7 LEU A C 13
ATOM 10772 O O . LEU A 1 7 ? -1.343 5.724 1.072 1.00 0.00 7 LEU A O 13
ATOM 10788 N N . SER A 1 8 ? 0.522 6.738 1.817 1.00 0.00 8 SER A N 13
ATOM 10789 C CA . SER A 1 8 ? 0.619 7.658 0.689 1.00 0.00 8 SER A CA 13
ATOM 10790 C C . SER A 1 8 ? 1.895 8.490 0.777 1.00 0.00 8 SER A C 13
ATOM 10791 O O . SER A 1 8 ? 2.705 8.502 -0.150 1.00 0.00 8 SER A O 13
ATOM 10799 N N . CYS A 1 9 ? 2.069 9.182 1.899 1.00 0.00 9 CYS A N 13
ATOM 10800 C CA . CYS A 1 9 ? 3.250 10.013 2.112 1.00 0.00 9 CYS A CA 13
ATOM 10801 C C . CYS A 1 9 ? 3.348 11.111 1.058 1.00 0.00 9 CYS A C 13
ATOM 10802 O O . CYS A 1 9 ? 4.431 11.633 0.792 1.00 0.00 9 CYS A O 13
ATOM 10809 N N . GLY A 1 10 ? 2.212 11.462 0.465 1.00 0.00 10 GLY A N 13
ATOM 10810 C CA . GLY A 1 10 ? 2.198 12.492 -0.556 1.00 0.00 10 GLY A CA 13
ATOM 10811 C C . GLY A 1 10 ? 1.640 11.991 -1.871 1.00 0.00 10 GLY A C 13
ATOM 10812 O O . GLY A 1 10 ? 1.187 12.777 -2.703 1.00 0.00 10 GLY A O 13
ATOM 10816 N N . LYS A 1 11 ? 1.678 10.677 -2.061 1.00 0.00 11 LYS A N 13
ATOM 10817 C CA . LYS A 1 11 ? 1.183 10.066 -3.285 1.00 0.00 11 LYS A CA 13
ATOM 10818 C C . LYS A 1 11 ? 0.036 9.103 -2.987 1.00 0.00 11 LYS A C 13
ATOM 10819 O O . LYS A 1 11 ? 0.099 8.331 -2.031 1.00 0.00 11 LYS A O 13
ATOM 10838 N N . PRO A 1 12 ? -1.032 9.138 -3.801 1.00 0.00 12 PRO A N 13
ATOM 10839 C CA . PRO A 1 12 ? -2.191 8.259 -3.616 1.00 0.00 12 PRO A CA 13
ATOM 10840 C C . PRO A 1 12 ? -1.840 6.791 -3.821 1.00 0.00 12 PRO A C 13
ATOM 10841 O O . PRO A 1 12 ? -1.212 6.425 -4.815 1.00 0.00 12 PRO A O 13
ATOM 10852 N N . VAL A 1 13 ? -2.248 5.953 -2.876 1.00 0.00 13 VAL A N 13
ATOM 10853 C CA . VAL A 1 13 ? -1.979 4.523 -2.956 1.00 0.00 13 VAL A CA 13
ATOM 10854 C C . VAL A 1 13 ? -3.252 3.734 -3.275 1.00 0.00 13 VAL A C 13
ATOM 10855 O O . VAL A 1 13 ? -3.186 2.585 -3.708 1.00 0.00 13 VAL A O 13
ATOM 10868 N N . SER A 1 14 ? -4.407 4.359 -3.059 1.00 0.00 14 SER A N 13
ATOM 10869 C CA . SER A 1 14 ? -5.689 3.713 -3.320 1.00 0.00 14 SER A CA 13
ATOM 10870 C C . SER A 1 14 ? -5.811 3.305 -4.784 1.00 0.00 14 SER A C 13
ATOM 10871 O O . SER A 1 14 ? -6.119 2.154 -5.095 1.00 0.00 14 SER A O 13
ATOM 10879 N N . ALA A 1 15 ? -5.581 4.257 -5.682 1.00 0.00 15 ALA A N 13
ATOM 10880 C CA . ALA A 1 15 ? -5.673 3.991 -7.113 1.00 0.00 15 ALA A CA 13
ATOM 10881 C C . ALA A 1 15 ? -4.668 2.926 -7.537 1.00 0.00 15 ALA A C 13
ATOM 10882 O O . ALA A 1 15 ? -4.906 2.175 -8.484 1.00 0.00 15 ALA A O 13
ATOM 10889 N N . TYR A 1 16 ? -3.545 2.866 -6.830 1.00 0.00 16 TYR A N 13
ATOM 10890 C CA . TYR A 1 16 ? -2.500 1.900 -7.133 1.00 0.00 16 TYR A CA 13
ATOM 10891 C C . TYR A 1 16 ? -2.747 0.577 -6.416 1.00 0.00 16 TYR A C 13
ATOM 10892 O O . TYR A 1 16 ? -2.305 -0.480 -6.872 1.00 0.00 16 TYR A O 13
ATOM 10910 N N . PHE A 1 17 ? -3.461 0.637 -5.294 1.00 0.00 17 PHE A N 13
ATOM 10911 C CA . PHE A 1 17 ? -3.773 -0.564 -4.520 1.00 0.00 17 PHE A CA 13
ATOM 10912 C C . PHE A 1 17 ? -4.282 -1.678 -5.430 1.00 0.00 17 PHE A C 13
ATOM 10913 O O . PHE A 1 17 ? -4.103 -2.860 -5.138 1.00 0.00 17 PHE A O 13
ATOM 10930 N N . ASN A 1 18 ? -4.900 -1.291 -6.542 1.00 0.00 18 ASN A N 13
ATOM 10931 C CA . ASN A 1 18 ? -5.401 -2.258 -7.507 1.00 0.00 18 ASN A CA 13
ATOM 10932 C C . ASN A 1 18 ? -4.250 -3.082 -8.069 1.00 0.00 18 ASN A C 13
ATOM 10933 O O . ASN A 1 18 ? -4.382 -4.286 -8.293 1.00 0.00 18 ASN A O 13
ATOM 10944 N N . GLU A 1 19 ? -3.114 -2.425 -8.275 1.00 0.00 19 GLU A N 13
ATOM 10945 C CA . GLU A 1 19 ? -1.920 -3.095 -8.771 1.00 0.00 19 GLU A CA 13
ATOM 10946 C C . GLU A 1 19 ? -1.476 -4.168 -7.791 1.00 0.00 19 GLU A C 13
ATOM 10947 O O . GLU A 1 19 ? -1.275 -5.325 -8.160 1.00 0.00 19 GLU A O 13
ATOM 10959 N N . TYR A 1 20 ? -1.346 -3.774 -6.530 1.00 0.00 20 TYR A N 13
ATOM 10960 C CA . TYR A 1 20 ? -0.959 -4.700 -5.473 1.00 0.00 20 TYR A CA 13
ATOM 10961 C C . TYR A 1 20 ? -1.950 -5.851 -5.387 1.00 0.00 20 TYR A C 13
ATOM 10962 O O . TYR A 1 20 ? -1.563 -7.017 -5.297 1.00 0.00 20 TYR A O 13
ATOM 10980 N N . GLN A 1 21 ? -3.231 -5.510 -5.410 1.00 0.00 21 GLN A N 13
ATOM 10981 C CA . GLN A 1 21 ? -4.292 -6.506 -5.335 1.00 0.00 21 GLN A CA 13
ATOM 10982 C C . GLN A 1 21 ? -4.186 -7.496 -6.489 1.00 0.00 21 GLN A C 13
ATOM 10983 O O . GLN A 1 21 ? -4.092 -8.705 -6.277 1.00 0.00 21 GLN A O 13
ATOM 10997 N N . ARG A 1 22 ? -4.195 -6.975 -7.712 1.00 0.00 22 ARG A N 13
ATOM 10998 C CA . ARG A 1 22 ? -4.095 -7.813 -8.900 1.00 0.00 22 ARG A CA 13
ATOM 10999 C C . ARG A 1 22 ? -2.849 -8.690 -8.842 1.00 0.00 22 ARG A C 13
ATOM 11000 O O . ARG A 1 22 ? -2.925 -9.906 -9.021 1.00 0.00 22 ARG A O 13
ATOM 11021 N N . ARG A 1 23 ? -1.702 -8.065 -8.592 1.00 0.00 23 ARG A N 13
ATOM 11022 C CA . ARG A 1 23 ? -0.440 -8.791 -8.513 1.00 0.00 23 ARG A CA 13
ATOM 11023 C C . ARG A 1 23 ? -0.473 -9.817 -7.384 1.00 0.00 23 ARG A C 13
ATOM 11024 O O . ARG A 1 23 ? -0.444 -11.024 -7.627 1.00 0.00 23 ARG A O 13
ATOM 11045 N N . VAL A 1 24 ? -0.537 -9.327 -6.150 1.00 0.00 24 VAL A N 13
ATOM 11046 C CA . VAL A 1 24 ? -0.574 -10.200 -4.982 1.00 0.00 24 VAL A CA 13
ATOM 11047 C C . VAL A 1 24 ? -1.633 -11.287 -5.142 1.00 0.00 24 VAL A C 13
ATOM 11048 O O . VAL A 1 24 ? -1.497 -12.385 -4.602 1.00 0.00 24 VAL A O 13
ATOM 11061 N N . ALA A 1 25 ? -2.688 -10.974 -5.888 1.00 0.00 25 ALA A N 13
ATOM 11062 C CA . ALA A 1 25 ? -3.768 -11.925 -6.121 1.00 0.00 25 ALA A CA 13
ATOM 11063 C C . ALA A 1 25 ? -3.262 -13.151 -6.872 1.00 0.00 25 ALA A C 13
ATOM 11064 O O . ALA A 1 25 ? -3.515 -14.287 -6.469 1.00 0.00 25 ALA A O 13
ATOM 11071 N N . ASP A 1 26 ? -2.545 -12.915 -7.966 1.00 0.00 26 ASP A N 13
ATOM 11072 C CA . ASP A 1 26 ? -2.002 -14.000 -8.774 1.00 0.00 26 ASP A CA 13
ATOM 11073 C C . ASP A 1 26 ? -0.795 -14.637 -8.093 1.00 0.00 26 ASP A C 13
ATOM 11074 O O . ASP A 1 26 ? -0.519 -15.822 -8.281 1.00 0.00 26 ASP A O 13
ATOM 11083 N N . GLY A 1 27 ? -0.080 -13.843 -7.303 1.00 0.00 27 GLY A N 13
ATOM 11084 C CA . GLY A 1 27 ? 1.086 -14.351 -6.604 1.00 0.00 27 GLY A CA 13
ATOM 11085 C C . GLY A 1 27 ? 2.362 -13.632 -6.997 1.00 0.00 27 GLY A C 13
ATOM 11086 O O . GLY A 1 27 ? 3.454 -14.189 -6.889 1.00 0.00 27 GLY A O 13
ATOM 11090 N N . GLU A 1 28 ? 2.227 -12.388 -7.449 1.00 0.00 28 GLU A N 13
ATOM 11091 C CA . GLU A 1 28 ? 3.377 -11.596 -7.859 1.00 0.00 28 GLU A CA 13
ATOM 11092 C C . GLU A 1 28 ? 4.028 -10.917 -6.659 1.00 0.00 28 GLU A C 13
ATOM 11093 O O . GLU A 1 28 ? 3.361 -10.603 -5.674 1.00 0.00 28 GLU A O 13
ATOM 11105 N N . ASP A 1 29 ? 5.333 -10.689 -6.754 1.00 0.00 29 ASP A N 13
ATOM 11106 C CA . ASP A 1 29 ? 6.073 -10.035 -5.682 1.00 0.00 29 ASP A CA 13
ATOM 11107 C C . ASP A 1 29 ? 5.499 -8.648 -5.398 1.00 0.00 29 ASP A C 13
ATOM 11108 O O . ASP A 1 29 ? 5.659 -7.731 -6.202 1.00 0.00 29 ASP A O 13
ATOM 11117 N N . PRO A 1 30 ? 4.808 -8.475 -4.257 1.00 0.00 30 PRO A N 13
ATOM 11118 C CA . PRO A 1 30 ? 4.215 -7.185 -3.889 1.00 0.00 30 PRO A CA 13
ATOM 11119 C C . PRO A 1 30 ? 5.261 -6.084 -3.791 1.00 0.00 30 PRO A C 13
ATOM 11120 O O . PRO A 1 30 ? 5.052 -4.972 -4.275 1.00 0.00 30 PRO A O 13
ATOM 11131 N N . LYS A 1 31 ? 6.398 -6.403 -3.174 1.00 0.00 31 LYS A N 13
ATOM 11132 C CA . LYS A 1 31 ? 7.484 -5.440 -3.030 1.00 0.00 31 LYS A CA 13
ATOM 11133 C C . LYS A 1 31 ? 7.770 -4.761 -4.364 1.00 0.00 31 LYS A C 13
ATOM 11134 O O . LYS A 1 31 ? 7.968 -3.548 -4.427 1.00 0.00 31 LYS A O 13
ATOM 11153 N N . ASP A 1 32 ? 7.740 -5.546 -5.437 1.00 0.00 32 ASP A N 13
ATOM 11154 C CA . ASP A 1 32 ? 7.916 -5.002 -6.774 1.00 0.00 32 ASP A CA 13
ATOM 11155 C C . ASP A 1 32 ? 6.760 -4.069 -7.090 1.00 0.00 32 ASP A C 13
ATOM 11156 O O . ASP A 1 32 ? 6.952 -2.967 -7.608 1.00 0.00 32 ASP A O 13
ATOM 11165 N N . VAL A 1 33 ? 5.555 -4.510 -6.740 1.00 0.00 33 VAL A N 13
ATOM 11166 C CA . VAL A 1 33 ? 4.364 -3.703 -6.946 1.00 0.00 33 VAL A CA 13
ATOM 11167 C C . VAL A 1 33 ? 4.519 -2.356 -6.259 1.00 0.00 33 VAL A C 13
ATOM 11168 O O . VAL A 1 33 ? 4.202 -1.321 -6.834 1.00 0.00 33 VAL A O 13
ATOM 11181 N N . LEU A 1 34 ? 5.031 -2.377 -5.029 1.00 0.00 34 LEU A N 13
ATOM 11182 C CA . LEU A 1 34 ? 5.248 -1.148 -4.272 1.00 0.00 34 LEU A CA 13
ATOM 11183 C C . LEU A 1 34 ? 6.002 -0.133 -5.117 1.00 0.00 34 LEU A C 13
ATOM 11184 O O . LEU A 1 34 ? 5.660 1.050 -5.140 1.00 0.00 34 LEU A O 13
ATOM 11200 N N . ASP A 1 35 ? 7.014 -0.609 -5.832 1.00 0.00 35 ASP A N 13
ATOM 11201 C CA . ASP A 1 35 ? 7.786 0.253 -6.711 1.00 0.00 35 ASP A CA 13
ATOM 11202 C C . ASP A 1 35 ? 6.872 0.865 -7.766 1.00 0.00 35 ASP A C 13
ATOM 11203 O O . ASP A 1 35 ? 7.092 1.986 -8.225 1.00 0.00 35 ASP A O 13
ATOM 11212 N N . ASP A 1 36 ? 5.829 0.120 -8.127 1.00 0.00 36 ASP A N 13
ATOM 11213 C CA . ASP A 1 36 ? 4.858 0.578 -9.113 1.00 0.00 36 ASP A CA 13
ATOM 11214 C C . ASP A 1 36 ? 3.766 1.414 -8.448 1.00 0.00 36 ASP A C 13
ATOM 11215 O O . ASP A 1 36 ? 3.341 2.439 -8.981 1.00 0.00 36 ASP A O 13
ATOM 11224 N N . LEU A 1 37 ? 3.323 0.970 -7.275 1.00 0.00 37 LEU A N 13
ATOM 11225 C CA . LEU A 1 37 ? 2.293 1.671 -6.520 1.00 0.00 37 LEU A CA 13
ATOM 11226 C C . LEU A 1 37 ? 2.632 3.151 -6.393 1.00 0.00 37 LEU A C 13
ATOM 11227 O O . LEU A 1 37 ? 1.758 4.012 -6.493 1.00 0.00 37 LEU A O 13
ATOM 11243 N N . GLY A 1 38 ? 3.907 3.434 -6.157 1.00 0.00 38 GLY A N 13
ATOM 11244 C CA . GLY A 1 38 ? 4.348 4.805 -6.007 1.00 0.00 38 GLY A CA 13
ATOM 11245 C C . GLY A 1 38 ? 3.854 5.432 -4.718 1.00 0.00 38 GLY A C 13
ATOM 11246 O O . GLY A 1 38 ? 3.157 6.445 -4.739 1.00 0.00 38 GLY A O 13
ATOM 11250 N N . LEU A 1 39 ? 4.216 4.823 -3.593 1.00 0.00 39 LEU A N 13
ATOM 11251 C CA . LEU A 1 39 ? 3.803 5.321 -2.288 1.00 0.00 39 LEU A CA 13
ATOM 11252 C C . LEU A 1 39 ? 4.938 6.078 -1.604 1.00 0.00 39 LEU A C 13
ATOM 11253 O O . LEU A 1 39 ? 4.702 6.929 -0.747 1.00 0.00 39 LEU A O 13
ATOM 11269 N N . LYS A 1 40 ? 6.171 5.769 -1.996 1.00 0.00 40 LYS A N 13
ATOM 11270 C CA . LYS A 1 40 ? 7.341 6.429 -1.427 1.00 0.00 40 LYS A CA 13
ATOM 11271 C C . LYS A 1 40 ? 7.509 6.078 0.046 1.00 0.00 40 LYS A C 13
ATOM 11272 O O . LYS A 1 40 ? 6.529 5.932 0.776 1.00 0.00 40 LYS A O 13
ATOM 11291 N N . ARG A 1 41 ? 8.760 5.957 0.480 1.00 0.00 41 ARG A N 13
ATOM 11292 C CA . ARG A 1 41 ? 9.063 5.627 1.867 1.00 0.00 41 ARG A CA 13
ATOM 11293 C C . ARG A 1 41 ? 8.483 4.267 2.243 1.00 0.00 41 ARG A C 13
ATOM 11294 O O . ARG A 1 41 ? 7.366 3.929 1.854 1.00 0.00 41 ARG A O 13
ATOM 11315 N N . TYR A 1 42 ? 9.250 3.492 2.999 1.00 0.00 42 TYR A N 13
ATOM 11316 C CA . TYR A 1 42 ? 8.809 2.172 3.429 1.00 0.00 42 TYR A CA 13
ATOM 11317 C C . TYR A 1 42 ? 7.869 2.268 4.625 1.00 0.00 42 TYR A C 13
ATOM 11318 O O . TYR A 1 42 ? 7.120 1.333 4.910 1.00 0.00 42 TYR A O 13
ATOM 11336 N N . CYS A 1 43 ? 7.902 3.404 5.320 1.00 0.00 43 CYS A N 13
ATOM 11337 C CA . CYS A 1 43 ? 7.037 3.615 6.476 1.00 0.00 43 CYS A CA 13
ATOM 11338 C C . CYS A 1 43 ? 5.601 3.205 6.156 1.00 0.00 43 CYS A C 13
ATOM 11339 O O . CYS A 1 43 ? 4.872 2.722 7.022 1.00 0.00 43 CYS A O 13
ATOM 11346 N N . CYS A 1 44 ? 5.215 3.382 4.896 1.00 0.00 44 CYS A N 13
ATOM 11347 C CA . CYS A 1 44 ? 3.888 2.988 4.435 1.00 0.00 44 CYS A CA 13
ATOM 11348 C C . CYS A 1 44 ? 3.892 1.533 3.983 1.00 0.00 44 CYS A C 13
ATOM 11349 O O . CYS A 1 44 ? 3.137 0.709 4.497 1.00 0.00 44 CYS A O 13
ATOM 11356 N N . ARG A 1 45 ? 4.761 1.221 3.022 1.00 0.00 45 ARG A N 13
ATOM 11357 C CA . ARG A 1 45 ? 4.862 -0.132 2.480 1.00 0.00 45 ARG A CA 13
ATOM 11358 C C . ARG A 1 45 ? 4.836 -1.183 3.583 1.00 0.00 45 ARG A C 13
ATOM 11359 O O . ARG A 1 45 ? 4.005 -2.087 3.561 1.00 0.00 45 ARG A O 13
ATOM 11380 N N . ARG A 1 46 ? 5.748 -1.057 4.548 1.00 0.00 46 ARG A N 13
ATOM 11381 C CA . ARG A 1 46 ? 5.846 -2.009 5.658 1.00 0.00 46 ARG A CA 13
ATOM 11382 C C . ARG A 1 46 ? 4.469 -2.438 6.156 1.00 0.00 46 ARG A C 13
ATOM 11383 O O . ARG A 1 46 ? 4.226 -3.620 6.402 1.00 0.00 46 ARG A O 13
ATOM 11404 N N . MET A 1 47 ? 3.573 -1.470 6.298 1.00 0.00 47 MET A N 13
ATOM 11405 C CA . MET A 1 47 ? 2.221 -1.747 6.758 1.00 0.00 47 MET A CA 13
ATOM 11406 C C . MET A 1 47 ? 1.356 -2.270 5.617 1.00 0.00 47 MET A C 13
ATOM 11407 O O . MET A 1 47 ? 0.431 -3.054 5.831 1.00 0.00 47 MET A O 13
ATOM 11421 N N . LEU A 1 48 ? 1.660 -1.815 4.407 1.00 0.00 48 LEU A N 13
ATOM 11422 C CA . LEU A 1 48 ? 0.894 -2.196 3.226 1.00 0.00 48 LEU A CA 13
ATOM 11423 C C . LEU A 1 48 ? 1.285 -3.576 2.707 1.00 0.00 48 LEU A C 13
ATOM 11424 O O . LEU A 1 48 ? 0.477 -4.504 2.721 1.00 0.00 48 LEU A O 13
ATOM 11440 N N . ILE A 1 49 ? 2.519 -3.699 2.213 1.00 0.00 49 ILE A N 13
ATOM 11441 C CA . ILE A 1 49 ? 2.995 -4.958 1.627 1.00 0.00 49 ILE A CA 13
ATOM 11442 C C . ILE A 1 49 ? 2.536 -6.176 2.425 1.00 0.00 49 ILE A C 13
ATOM 11443 O O . ILE A 1 49 ? 2.352 -7.259 1.869 1.00 0.00 49 ILE A O 13
ATOM 11459 N N . SER A 1 50 ? 2.342 -5.996 3.727 1.00 0.00 50 SER A N 13
ATOM 11460 C CA . SER A 1 50 ? 1.921 -7.094 4.588 1.00 0.00 50 SER A CA 13
ATOM 11461 C C . SER A 1 50 ? 0.407 -7.275 4.569 1.00 0.00 50 SER A C 13
ATOM 11462 O O . SER A 1 50 ? -0.114 -8.185 3.924 1.00 0.00 50 SER A O 13
ATOM 11470 N N . HIS A 1 51 ? -0.290 -6.420 5.310 1.00 0.00 51 HIS A N 13
ATOM 11471 C CA . HIS A 1 51 ? -1.740 -6.503 5.425 1.00 0.00 51 HIS A CA 13
ATOM 11472 C C . HIS A 1 51 ? -2.451 -5.704 4.339 1.00 0.00 51 HIS A C 13
ATOM 11473 O O . HIS A 1 51 ? -3.124 -6.270 3.477 1.00 0.00 51 HIS A O 13
ATOM 11487 N N . VAL A 1 52 ? -2.354 -4.382 4.434 1.00 0.00 52 VAL A N 13
ATOM 11488 C CA . VAL A 1 52 ? -3.024 -3.481 3.500 1.00 0.00 52 VAL A CA 13
ATOM 11489 C C . VAL A 1 52 ? -4.476 -3.905 3.275 1.00 0.00 52 VAL A C 13
ATOM 11490 O O . VAL A 1 52 ? -5.044 -3.676 2.207 1.00 0.00 52 VAL A O 13
ATOM 11503 N N . GLU A 1 53 ? -5.065 -4.526 4.293 1.00 0.00 53 GLU A N 13
ATOM 11504 C CA . GLU A 1 53 ? -6.447 -4.987 4.218 1.00 0.00 53 GLU A CA 13
ATOM 11505 C C . GLU A 1 53 ? -6.632 -5.981 3.072 1.00 0.00 53 GLU A C 13
ATOM 11506 O O . GLU A 1 53 ? -6.514 -7.191 3.268 1.00 0.00 53 GLU A O 13
ATOM 11518 N N . THR A 1 54 ? -6.933 -5.470 1.880 1.00 0.00 54 THR A N 13
ATOM 11519 C CA . THR A 1 54 ? -7.133 -6.318 0.706 1.00 0.00 54 THR A CA 13
ATOM 11520 C C . THR A 1 54 ? -7.979 -7.545 1.037 1.00 0.00 54 THR A C 13
ATOM 11521 O O . THR A 1 54 ? -7.637 -8.667 0.662 1.00 0.00 54 THR A O 13
ATOM 11532 N N . TRP A 1 55 ? -9.085 -7.327 1.742 1.00 0.00 55 TRP A N 13
ATOM 11533 C CA . TRP A 1 55 ? -9.977 -8.417 2.125 1.00 0.00 55 TRP A CA 13
ATOM 11534 C C . TRP A 1 55 ? -10.316 -9.295 0.925 1.00 0.00 55 TRP A C 13
ATOM 11535 O O . TRP A 1 55 ? -10.076 -8.851 -0.218 1.00 0.00 55 TRP A O 13
ATOM 11558 N N . MET A 1 1 ? -7.517 5.768 0.890 1.00 0.00 1 MET A N 14
ATOM 11559 C CA . MET A 1 1 ? -6.374 5.485 1.752 1.00 0.00 1 MET A CA 14
ATOM 11560 C C . MET A 1 1 ? -6.722 5.727 3.216 1.00 0.00 1 MET A C 14
ATOM 11561 O O . MET A 1 1 ? -7.480 6.641 3.542 1.00 0.00 1 MET A O 14
ATOM 11575 N N . ILE A 1 2 ? -6.165 4.901 4.094 1.00 0.00 2 ILE A N 14
ATOM 11576 C CA . ILE A 1 2 ? -6.403 5.036 5.525 1.00 0.00 2 ILE A CA 14
ATOM 11577 C C . ILE A 1 2 ? -5.803 6.348 6.038 1.00 0.00 2 ILE A C 14
ATOM 11578 O O . ILE A 1 2 ? -4.695 6.723 5.657 1.00 0.00 2 ILE A O 14
ATOM 11594 N N . PRO A 1 3 ? -6.545 7.081 6.884 1.00 0.00 3 PRO A N 14
ATOM 11595 C CA . PRO A 1 3 ? -6.073 8.340 7.464 1.00 0.00 3 PRO A CA 14
ATOM 11596 C C . PRO A 1 3 ? -5.109 8.085 8.605 1.00 0.00 3 PRO A C 14
ATOM 11597 O O . PRO A 1 3 ? -4.879 6.933 8.969 1.00 0.00 3 PRO A O 14
ATOM 11608 N N . VAL A 1 4 ? -4.571 9.148 9.191 1.00 0.00 4 VAL A N 14
ATOM 11609 C CA . VAL A 1 4 ? -3.673 8.991 10.323 1.00 0.00 4 VAL A CA 14
ATOM 11610 C C . VAL A 1 4 ? -2.391 8.266 9.899 1.00 0.00 4 VAL A C 14
ATOM 11611 O O . VAL A 1 4 ? -1.335 8.879 9.747 1.00 0.00 4 VAL A O 14
ATOM 11624 N N . ARG A 1 5 ? -2.503 6.957 9.738 1.00 0.00 5 ARG A N 14
ATOM 11625 C CA . ARG A 1 5 ? -1.379 6.120 9.354 1.00 0.00 5 ARG A CA 14
ATOM 11626 C C . ARG A 1 5 ? -0.721 6.616 8.071 1.00 0.00 5 ARG A C 14
ATOM 11627 O O . ARG A 1 5 ? -1.185 7.574 7.451 1.00 0.00 5 ARG A O 14
ATOM 11648 N N . CYS A 1 6 ? 0.360 5.950 7.681 1.00 0.00 6 CYS A N 14
ATOM 11649 C CA . CYS A 1 6 ? 1.090 6.311 6.471 1.00 0.00 6 CYS A CA 14
ATOM 11650 C C . CYS A 1 6 ? 0.790 5.336 5.342 1.00 0.00 6 CYS A C 14
ATOM 11651 O O . CYS A 1 6 ? 1.299 4.217 5.320 1.00 0.00 6 CYS A O 14
ATOM 11658 N N . LEU A 1 7 ? -0.047 5.774 4.411 1.00 0.00 7 LEU A N 14
ATOM 11659 C CA . LEU A 1 7 ? -0.408 4.970 3.257 1.00 0.00 7 LEU A CA 14
ATOM 11660 C C . LEU A 1 7 ? -0.316 5.818 1.997 1.00 0.00 7 LEU A C 14
ATOM 11661 O O . LEU A 1 7 ? -1.201 5.785 1.144 1.00 0.00 7 LEU A O 14
ATOM 11677 N N . SER A 1 8 ? 0.745 6.611 1.917 1.00 0.00 8 SER A N 14
ATOM 11678 C CA . SER A 1 8 ? 0.966 7.494 0.776 1.00 0.00 8 SER A CA 14
ATOM 11679 C C . SER A 1 8 ? 2.288 8.242 0.921 1.00 0.00 8 SER A C 14
ATOM 11680 O O . SER A 1 8 ? 3.241 7.991 0.183 1.00 0.00 8 SER A O 14
ATOM 11688 N N . CYS A 1 9 ? 2.339 9.159 1.884 1.00 0.00 9 CYS A N 14
ATOM 11689 C CA . CYS A 1 9 ? 3.546 9.938 2.139 1.00 0.00 9 CYS A CA 14
ATOM 11690 C C . CYS A 1 9 ? 3.797 10.951 1.025 1.00 0.00 9 CYS A C 14
ATOM 11691 O O . CYS A 1 9 ? 4.926 11.399 0.825 1.00 0.00 9 CYS A O 14
ATOM 11698 N N . GLY A 1 10 ? 2.738 11.315 0.309 1.00 0.00 10 GLY A N 14
ATOM 11699 C CA . GLY A 1 10 ? 2.868 12.277 -0.770 1.00 0.00 10 GLY A CA 14
ATOM 11700 C C . GLY A 1 10 ? 2.234 11.795 -2.057 1.00 0.00 10 GLY A C 14
ATOM 11701 O O . GLY A 1 10 ? 1.883 12.595 -2.923 1.00 0.00 10 GLY A O 14
ATOM 11705 N N . LYS A 1 11 ? 2.090 10.481 -2.186 1.00 0.00 11 LYS A N 14
ATOM 11706 C CA . LYS A 1 11 ? 1.503 9.896 -3.382 1.00 0.00 11 LYS A CA 14
ATOM 11707 C C . LYS A 1 11 ? 0.338 8.978 -3.031 1.00 0.00 11 LYS A C 14
ATOM 11708 O O . LYS A 1 11 ? 0.383 8.254 -2.037 1.00 0.00 11 LYS A O 14
ATOM 11727 N N . PRO A 1 12 ? -0.729 8.999 -3.848 1.00 0.00 12 PRO A N 14
ATOM 11728 C CA . PRO A 1 12 ? -1.911 8.161 -3.623 1.00 0.00 12 PRO A CA 14
ATOM 11729 C C . PRO A 1 12 ? -1.600 6.676 -3.772 1.00 0.00 12 PRO A C 14
ATOM 11730 O O . PRO A 1 12 ? -0.945 6.262 -4.728 1.00 0.00 12 PRO A O 14
ATOM 11741 N N . VAL A 1 13 ? -2.068 5.880 -2.818 1.00 0.00 13 VAL A N 14
ATOM 11742 C CA . VAL A 1 13 ? -1.832 4.444 -2.843 1.00 0.00 13 VAL A CA 14
ATOM 11743 C C . VAL A 1 13 ? -3.118 3.681 -3.166 1.00 0.00 13 VAL A C 14
ATOM 11744 O O . VAL A 1 13 ? -3.078 2.588 -3.728 1.00 0.00 13 VAL A O 14
ATOM 11757 N N . SER A 1 14 ? -4.253 4.271 -2.804 1.00 0.00 14 SER A N 14
ATOM 11758 C CA . SER A 1 14 ? -5.551 3.650 -3.046 1.00 0.00 14 SER A CA 14
ATOM 11759 C C . SER A 1 14 ? -5.744 3.335 -4.526 1.00 0.00 14 SER A C 14
ATOM 11760 O O . SER A 1 14 ? -6.240 2.267 -4.883 1.00 0.00 14 SER A O 14
ATOM 11768 N N . ALA A 1 15 ? -5.361 4.275 -5.382 1.00 0.00 15 ALA A N 14
ATOM 11769 C CA . ALA A 1 15 ? -5.496 4.098 -6.822 1.00 0.00 15 ALA A CA 14
ATOM 11770 C C . ALA A 1 15 ? -4.590 2.978 -7.325 1.00 0.00 15 ALA A C 14
ATOM 11771 O O . ALA A 1 15 ? -4.940 2.255 -8.258 1.00 0.00 15 ALA A O 14
ATOM 11778 N N . TYR A 1 16 ? -3.427 2.841 -6.699 1.00 0.00 16 TYR A N 14
ATOM 11779 C CA . TYR A 1 16 ? -2.467 1.815 -7.079 1.00 0.00 16 TYR A CA 14
ATOM 11780 C C . TYR A 1 16 ? -2.759 0.499 -6.364 1.00 0.00 16 TYR A C 14
ATOM 11781 O O . TYR A 1 16 ? -2.379 -0.574 -6.835 1.00 0.00 16 TYR A O 14
ATOM 11799 N N . PHE A 1 17 ? -3.442 0.587 -5.224 1.00 0.00 17 PHE A N 14
ATOM 11800 C CA . PHE A 1 17 ? -3.795 -0.597 -4.444 1.00 0.00 17 PHE A CA 14
ATOM 11801 C C . PHE A 1 17 ? -4.323 -1.710 -5.346 1.00 0.00 17 PHE A C 14
ATOM 11802 O O . PHE A 1 17 ? -4.158 -2.894 -5.053 1.00 0.00 17 PHE A O 14
ATOM 11819 N N . ASN A 1 18 ? -4.946 -1.317 -6.454 1.00 0.00 18 ASN A N 14
ATOM 11820 C CA . ASN A 1 18 ? -5.470 -2.278 -7.414 1.00 0.00 18 ASN A CA 14
ATOM 11821 C C . ASN A 1 18 ? -4.341 -3.135 -7.972 1.00 0.00 18 ASN A C 14
ATOM 11822 O O . ASN A 1 18 ? -4.487 -4.345 -8.137 1.00 0.00 18 ASN A O 14
ATOM 11833 N N . GLU A 1 19 ? -3.207 -2.496 -8.247 1.00 0.00 19 GLU A N 14
ATOM 11834 C CA . GLU A 1 19 ? -2.040 -3.201 -8.758 1.00 0.00 19 GLU A CA 14
ATOM 11835 C C . GLU A 1 19 ? -1.601 -4.275 -7.773 1.00 0.00 19 GLU A C 14
ATOM 11836 O O . GLU A 1 19 ? -1.438 -5.440 -8.137 1.00 0.00 19 GLU A O 14
ATOM 11848 N N . TYR A 1 20 ? -1.426 -3.874 -6.519 1.00 0.00 20 TYR A N 14
ATOM 11849 C CA . TYR A 1 20 ? -1.039 -4.806 -5.467 1.00 0.00 20 TYR A CA 14
ATOM 11850 C C . TYR A 1 20 ? -2.012 -5.975 -5.413 1.00 0.00 20 TYR A C 14
ATOM 11851 O O . TYR A 1 20 ? -1.607 -7.137 -5.383 1.00 0.00 20 TYR A O 14
ATOM 11869 N N . GLN A 1 21 ? -3.299 -5.655 -5.407 1.00 0.00 21 GLN A N 14
ATOM 11870 C CA . GLN A 1 21 ? -4.340 -6.675 -5.369 1.00 0.00 21 GLN A CA 14
ATOM 11871 C C . GLN A 1 21 ? -4.237 -7.587 -6.584 1.00 0.00 21 GLN A C 14
ATOM 11872 O O . GLN A 1 21 ? -4.171 -8.809 -6.454 1.00 0.00 21 GLN A O 14
ATOM 11886 N N . ARG A 1 22 ? -4.219 -6.981 -7.767 1.00 0.00 22 ARG A N 14
ATOM 11887 C CA . ARG A 1 22 ? -4.107 -7.732 -9.010 1.00 0.00 22 ARG A CA 14
ATOM 11888 C C . ARG A 1 22 ? -2.861 -8.610 -8.997 1.00 0.00 22 ARG A C 14
ATOM 11889 O O . ARG A 1 22 ? -2.927 -9.805 -9.282 1.00 0.00 22 ARG A O 14
ATOM 11910 N N . ARG A 1 23 ? -1.728 -8.007 -8.653 1.00 0.00 23 ARG A N 14
ATOM 11911 C CA . ARG A 1 23 ? -0.465 -8.731 -8.598 1.00 0.00 23 ARG A CA 14
ATOM 11912 C C . ARG A 1 23 ? -0.494 -9.797 -7.507 1.00 0.00 23 ARG A C 14
ATOM 11913 O O . ARG A 1 23 ? -0.457 -10.993 -7.795 1.00 0.00 23 ARG A O 14
ATOM 11934 N N . VAL A 1 24 ? -0.568 -9.357 -6.253 1.00 0.00 24 VAL A N 14
ATOM 11935 C CA . VAL A 1 24 ? -0.607 -10.275 -5.120 1.00 0.00 24 VAL A CA 14
ATOM 11936 C C . VAL A 1 24 ? -1.631 -11.384 -5.348 1.00 0.00 24 VAL A C 14
ATOM 11937 O O . VAL A 1 24 ? -1.456 -12.509 -4.879 1.00 0.00 24 VAL A O 14
ATOM 11950 N N . ALA A 1 25 ? -2.695 -11.059 -6.074 1.00 0.00 25 ALA A N 14
ATOM 11951 C CA . ALA A 1 25 ? -3.743 -12.027 -6.369 1.00 0.00 25 ALA A CA 14
ATOM 11952 C C . ALA A 1 25 ? -3.193 -13.200 -7.174 1.00 0.00 25 ALA A C 14
ATOM 11953 O O . ALA A 1 25 ? -3.470 -14.359 -6.867 1.00 0.00 25 ALA A O 14
ATOM 11960 N N . ASP A 1 26 ? -2.413 -12.893 -8.206 1.00 0.00 26 ASP A N 14
ATOM 11961 C CA . ASP A 1 26 ? -1.822 -13.924 -9.049 1.00 0.00 26 ASP A CA 14
ATOM 11962 C C . ASP A 1 26 ? -0.672 -14.617 -8.327 1.00 0.00 26 ASP A C 14
ATOM 11963 O O . ASP A 1 26 ? -0.504 -15.833 -8.428 1.00 0.00 26 ASP A O 14
ATOM 11972 N N . GLY A 1 27 ? 0.118 -13.835 -7.597 1.00 0.00 27 GLY A N 14
ATOM 11973 C CA . GLY A 1 27 ? 1.231 -14.395 -6.854 1.00 0.00 27 GLY A CA 14
ATOM 11974 C C . GLY A 1 27 ? 2.552 -13.706 -7.146 1.00 0.00 27 GLY A C 14
ATOM 11975 O O . GLY A 1 27 ? 3.613 -14.322 -7.043 1.00 0.00 27 GLY A O 14
ATOM 11979 N N . GLU A 1 28 ? 2.498 -12.423 -7.497 1.00 0.00 28 GLU A N 14
ATOM 11980 C CA . GLU A 1 28 ? 3.706 -11.663 -7.785 1.00 0.00 28 GLU A CA 14
ATOM 11981 C C . GLU A 1 28 ? 4.233 -10.988 -6.525 1.00 0.00 28 GLU A C 14
ATOM 11982 O O . GLU A 1 28 ? 3.478 -10.720 -5.591 1.00 0.00 28 GLU A O 14
ATOM 11994 N N . ASP A 1 29 ? 5.533 -10.718 -6.503 1.00 0.00 29 ASP A N 14
ATOM 11995 C CA . ASP A 1 29 ? 6.157 -10.067 -5.359 1.00 0.00 29 ASP A CA 14
ATOM 11996 C C . ASP A 1 29 ? 5.553 -8.682 -5.137 1.00 0.00 29 ASP A C 14
ATOM 11997 O O . ASP A 1 29 ? 5.774 -7.769 -5.932 1.00 0.00 29 ASP A O 14
ATOM 12006 N N . PRO A 1 30 ? 4.763 -8.504 -4.062 1.00 0.00 30 PRO A N 14
ATOM 12007 C CA . PRO A 1 30 ? 4.140 -7.213 -3.757 1.00 0.00 30 PRO A CA 14
ATOM 12008 C C . PRO A 1 30 ? 5.174 -6.102 -3.659 1.00 0.00 30 PRO A C 14
ATOM 12009 O O . PRO A 1 30 ? 4.955 -4.989 -4.135 1.00 0.00 30 PRO A O 14
ATOM 12020 N N . LYS A 1 31 ? 6.317 -6.421 -3.056 1.00 0.00 31 LYS A N 14
ATOM 12021 C CA . LYS A 1 31 ? 7.402 -5.461 -2.915 1.00 0.00 31 LYS A CA 14
ATOM 12022 C C . LYS A 1 31 ? 7.708 -4.811 -4.259 1.00 0.00 31 LYS A C 14
ATOM 12023 O O . LYS A 1 31 ? 7.928 -3.603 -4.342 1.00 0.00 31 LYS A O 14
ATOM 12042 N N . ASP A 1 32 ? 7.679 -5.618 -5.315 1.00 0.00 32 ASP A N 14
ATOM 12043 C CA . ASP A 1 32 ? 7.881 -5.109 -6.662 1.00 0.00 32 ASP A CA 14
ATOM 12044 C C . ASP A 1 32 ? 6.742 -4.168 -7.021 1.00 0.00 32 ASP A C 14
ATOM 12045 O O . ASP A 1 32 ? 6.959 -3.070 -7.539 1.00 0.00 32 ASP A O 14
ATOM 12054 N N . VAL A 1 33 ? 5.525 -4.595 -6.702 1.00 0.00 33 VAL A N 14
ATOM 12055 C CA . VAL A 1 33 ? 4.348 -3.777 -6.938 1.00 0.00 33 VAL A CA 14
ATOM 12056 C C . VAL A 1 33 ? 4.512 -2.425 -6.264 1.00 0.00 33 VAL A C 14
ATOM 12057 O O . VAL A 1 33 ? 4.238 -1.388 -6.861 1.00 0.00 33 VAL A O 14
ATOM 12070 N N . LEU A 1 34 ? 4.980 -2.447 -5.019 1.00 0.00 34 LEU A N 14
ATOM 12071 C CA . LEU A 1 34 ? 5.204 -1.221 -4.262 1.00 0.00 34 LEU A CA 14
ATOM 12072 C C . LEU A 1 34 ? 6.025 -0.238 -5.078 1.00 0.00 34 LEU A C 14
ATOM 12073 O O . LEU A 1 34 ? 5.747 0.961 -5.092 1.00 0.00 34 LEU A O 14
ATOM 12089 N N . ASP A 1 35 ? 7.031 -0.757 -5.771 1.00 0.00 35 ASP A N 14
ATOM 12090 C CA . ASP A 1 35 ? 7.862 0.073 -6.623 1.00 0.00 35 ASP A CA 14
ATOM 12091 C C . ASP A 1 35 ? 6.999 0.736 -7.691 1.00 0.00 35 ASP A C 14
ATOM 12092 O O . ASP A 1 35 ? 7.279 1.849 -8.136 1.00 0.00 35 ASP A O 14
ATOM 12101 N N . ASP A 1 36 ? 5.931 0.041 -8.075 1.00 0.00 36 ASP A N 14
ATOM 12102 C CA . ASP A 1 36 ? 4.993 0.549 -9.070 1.00 0.00 36 ASP A CA 14
ATOM 12103 C C . ASP A 1 36 ? 3.916 1.405 -8.408 1.00 0.00 36 ASP A C 14
ATOM 12104 O O . ASP A 1 36 ? 3.531 2.451 -8.932 1.00 0.00 36 ASP A O 14
ATOM 12113 N N . LEU A 1 37 ? 3.437 0.951 -7.252 1.00 0.00 37 LEU A N 14
ATOM 12114 C CA . LEU A 1 37 ? 2.415 1.674 -6.501 1.00 0.00 37 LEU A CA 14
ATOM 12115 C C . LEU A 1 37 ? 2.795 3.143 -6.359 1.00 0.00 37 LEU A C 14
ATOM 12116 O O . LEU A 1 37 ? 2.032 4.034 -6.732 1.00 0.00 37 LEU A O 14
ATOM 12132 N N . GLY A 1 38 ? 3.990 3.385 -5.830 1.00 0.00 38 GLY A N 14
ATOM 12133 C CA . GLY A 1 38 ? 4.472 4.743 -5.671 1.00 0.00 38 GLY A CA 14
ATOM 12134 C C . GLY A 1 38 ? 4.396 5.236 -4.239 1.00 0.00 38 GLY A C 14
ATOM 12135 O O . GLY A 1 38 ? 3.849 6.306 -3.973 1.00 0.00 38 GLY A O 14
ATOM 12139 N N . LEU A 1 39 ? 4.967 4.467 -3.317 1.00 0.00 39 LEU A N 14
ATOM 12140 C CA . LEU A 1 39 ? 4.956 4.834 -1.904 1.00 0.00 39 LEU A CA 14
ATOM 12141 C C . LEU A 1 39 ? 6.369 4.826 -1.328 1.00 0.00 39 LEU A C 14
ATOM 12142 O O . LEU A 1 39 ? 6.759 3.896 -0.621 1.00 0.00 39 LEU A O 14
ATOM 12158 N N . LYS A 1 40 ? 7.131 5.873 -1.634 1.00 0.00 40 LYS A N 14
ATOM 12159 C CA . LYS A 1 40 ? 8.500 5.997 -1.145 1.00 0.00 40 LYS A CA 14
ATOM 12160 C C . LYS A 1 40 ? 8.550 5.866 0.375 1.00 0.00 40 LYS A C 14
ATOM 12161 O O . LYS A 1 40 ? 7.552 5.515 1.004 1.00 0.00 40 LYS A O 14
ATOM 12180 N N . ARG A 1 41 ? 9.728 6.114 0.954 1.00 0.00 41 ARG A N 14
ATOM 12181 C CA . ARG A 1 41 ? 9.928 6.042 2.407 1.00 0.00 41 ARG A CA 14
ATOM 12182 C C . ARG A 1 41 ? 9.906 4.602 2.924 1.00 0.00 41 ARG A C 14
ATOM 12183 O O . ARG A 1 41 ? 10.841 4.176 3.603 1.00 0.00 41 ARG A O 14
ATOM 12204 N N . TYR A 1 42 ? 8.829 3.867 2.613 1.00 0.00 42 TYR A N 14
ATOM 12205 C CA . TYR A 1 42 ? 8.644 2.477 3.059 1.00 0.00 42 TYR A CA 14
ATOM 12206 C C . TYR A 1 42 ? 7.854 2.431 4.361 1.00 0.00 42 TYR A C 14
ATOM 12207 O O . TYR A 1 42 ? 7.210 1.429 4.669 1.00 0.00 42 TYR A O 14
ATOM 12225 N N . CYS A 1 43 ? 7.883 3.530 5.113 1.00 0.00 43 CYS A N 14
ATOM 12226 C CA . CYS A 1 43 ? 7.130 3.614 6.359 1.00 0.00 43 CYS A CA 14
ATOM 12227 C C . CYS A 1 43 ? 5.677 3.219 6.120 1.00 0.00 43 CYS A C 14
ATOM 12228 O O . CYS A 1 43 ? 5.005 2.698 7.010 1.00 0.00 43 CYS A O 14
ATOM 12235 N N . CYS A 1 44 ? 5.214 3.447 4.894 1.00 0.00 44 CYS A N 14
ATOM 12236 C CA . CYS A 1 44 ? 3.859 3.087 4.502 1.00 0.00 44 CYS A CA 14
ATOM 12237 C C . CYS A 1 44 ? 3.818 1.642 4.017 1.00 0.00 44 CYS A C 14
ATOM 12238 O O . CYS A 1 44 ? 3.079 0.818 4.552 1.00 0.00 44 CYS A O 14
ATOM 12245 N N . ARG A 1 45 ? 4.647 1.337 3.021 1.00 0.00 45 ARG A N 14
ATOM 12246 C CA . ARG A 1 45 ? 4.713 -0.010 2.459 1.00 0.00 45 ARG A CA 14
ATOM 12247 C C . ARG A 1 45 ? 4.766 -1.065 3.557 1.00 0.00 45 ARG A C 14
ATOM 12248 O O . ARG A 1 45 ? 3.930 -1.962 3.601 1.00 0.00 45 ARG A O 14
ATOM 12269 N N . ARG A 1 46 ? 5.748 -0.943 4.448 1.00 0.00 46 ARG A N 14
ATOM 12270 C CA . ARG A 1 46 ? 5.923 -1.890 5.547 1.00 0.00 46 ARG A CA 14
ATOM 12271 C C . ARG A 1 46 ? 4.585 -2.295 6.165 1.00 0.00 46 ARG A C 14
ATOM 12272 O O . ARG A 1 46 ? 4.396 -3.446 6.559 1.00 0.00 46 ARG A O 14
ATOM 12293 N N . MET A 1 47 ? 3.659 -1.345 6.241 1.00 0.00 47 MET A N 14
ATOM 12294 C CA . MET A 1 47 ? 2.334 -1.609 6.789 1.00 0.00 47 MET A CA 14
ATOM 12295 C C . MET A 1 47 ? 1.388 -2.109 5.701 1.00 0.00 47 MET A C 14
ATOM 12296 O O . MET A 1 47 ? 0.472 -2.885 5.969 1.00 0.00 47 MET A O 14
ATOM 12310 N N . LEU A 1 48 ? 1.610 -1.642 4.477 1.00 0.00 48 LEU A N 14
ATOM 12311 C CA . LEU A 1 48 ? 0.769 -2.018 3.349 1.00 0.00 48 LEU A CA 14
ATOM 12312 C C . LEU A 1 48 ? 1.101 -3.417 2.842 1.00 0.00 48 LEU A C 14
ATOM 12313 O O . LEU A 1 48 ? 0.272 -4.325 2.916 1.00 0.00 48 LEU A O 14
ATOM 12329 N N . ILE A 1 49 ? 2.314 -3.584 2.310 1.00 0.00 49 ILE A N 14
ATOM 12330 C CA . ILE A 1 49 ? 2.740 -4.874 1.754 1.00 0.00 49 ILE A CA 14
ATOM 12331 C C . ILE A 1 49 ? 2.302 -6.040 2.636 1.00 0.00 49 ILE A C 14
ATOM 12332 O O . ILE A 1 49 ? 2.057 -7.143 2.147 1.00 0.00 49 ILE A O 14
ATOM 12348 N N . SER A 1 50 ? 2.193 -5.784 3.933 1.00 0.00 50 SER A N 14
ATOM 12349 C CA . SER A 1 50 ? 1.788 -6.813 4.881 1.00 0.00 50 SER A CA 14
ATOM 12350 C C . SER A 1 50 ? 0.267 -6.928 4.959 1.00 0.00 50 SER A C 14
ATOM 12351 O O . SER A 1 50 ? -0.321 -7.866 4.421 1.00 0.00 50 SER A O 14
ATOM 12359 N N . HIS A 1 51 ? -0.360 -5.983 5.653 1.00 0.00 51 HIS A N 14
ATOM 12360 C CA . HIS A 1 51 ? -1.807 -6.004 5.841 1.00 0.00 51 HIS A CA 14
ATOM 12361 C C . HIS A 1 51 ? -2.552 -5.300 4.709 1.00 0.00 51 HIS A C 14
ATOM 12362 O O . HIS A 1 51 ? -3.360 -5.916 4.014 1.00 0.00 51 HIS A O 14
ATOM 12376 N N . VAL A 1 52 ? -2.326 -3.989 4.577 1.00 0.00 52 VAL A N 14
ATOM 12377 C CA . VAL A 1 52 ? -3.017 -3.158 3.582 1.00 0.00 52 VAL A CA 14
ATOM 12378 C C . VAL A 1 52 ? -4.478 -3.578 3.409 1.00 0.00 52 VAL A C 14
ATOM 12379 O O . VAL A 1 52 ? -4.789 -4.499 2.655 1.00 0.00 52 VAL A O 14
ATOM 12392 N N . GLU A 1 53 ? -5.368 -2.908 4.134 1.00 0.00 53 GLU A N 14
ATOM 12393 C CA . GLU A 1 53 ? -6.791 -3.216 4.073 1.00 0.00 53 GLU A CA 14
ATOM 12394 C C . GLU A 1 53 ? -7.364 -2.885 2.699 1.00 0.00 53 GLU A C 14
ATOM 12395 O O . GLU A 1 53 ? -7.600 -1.721 2.378 1.00 0.00 53 GLU A O 14
ATOM 12407 N N . THR A 1 54 ? -7.585 -3.918 1.893 1.00 0.00 54 THR A N 14
ATOM 12408 C CA . THR A 1 54 ? -8.131 -3.740 0.553 1.00 0.00 54 THR A CA 14
ATOM 12409 C C . THR A 1 54 ? -9.624 -4.050 0.525 1.00 0.00 54 THR A C 14
ATOM 12410 O O . THR A 1 54 ? -10.399 -3.368 -0.145 1.00 0.00 54 THR A O 14
ATOM 12421 N N . TRP A 1 55 ? -10.021 -5.085 1.260 1.00 0.00 55 TRP A N 14
ATOM 12422 C CA . TRP A 1 55 ? -11.422 -5.485 1.322 1.00 0.00 55 TRP A CA 14
ATOM 12423 C C . TRP A 1 55 ? -12.085 -4.948 2.587 1.00 0.00 55 TRP A C 14
ATOM 12424 O O . TRP A 1 55 ? -13.275 -5.255 2.806 1.00 0.00 55 TRP A O 14
ATOM 12447 N N . MET A 1 1 ? -7.514 4.657 0.793 1.00 0.00 1 MET A N 15
ATOM 12448 C CA . MET A 1 1 ? -6.391 4.629 1.725 1.00 0.00 1 MET A CA 15
ATOM 12449 C C . MET A 1 1 ? -6.865 4.823 3.160 1.00 0.00 1 MET A C 15
ATOM 12450 O O . MET A 1 1 ? -8.060 4.763 3.446 1.00 0.00 1 MET A O 15
ATOM 12464 N N . ILE A 1 2 ? -5.914 5.052 4.056 1.00 0.00 2 ILE A N 15
ATOM 12465 C CA . ILE A 1 2 ? -6.222 5.255 5.466 1.00 0.00 2 ILE A CA 15
ATOM 12466 C C . ILE A 1 2 ? -5.590 6.553 5.967 1.00 0.00 2 ILE A C 15
ATOM 12467 O O . ILE A 1 2 ? -4.421 6.826 5.698 1.00 0.00 2 ILE A O 15
ATOM 12483 N N . PRO A 1 3 ? -6.365 7.387 6.679 1.00 0.00 3 PRO A N 15
ATOM 12484 C CA . PRO A 1 3 ? -5.856 8.635 7.253 1.00 0.00 3 PRO A CA 15
ATOM 12485 C C . PRO A 1 3 ? -4.924 8.344 8.409 1.00 0.00 3 PRO A C 15
ATOM 12486 O O . PRO A 1 3 ? -4.735 7.182 8.765 1.00 0.00 3 PRO A O 15
ATOM 12497 N N . VAL A 1 4 ? -4.373 9.385 9.022 1.00 0.00 4 VAL A N 15
ATOM 12498 C CA . VAL A 1 4 ? -3.508 9.184 10.172 1.00 0.00 4 VAL A CA 15
ATOM 12499 C C . VAL A 1 4 ? -2.240 8.422 9.767 1.00 0.00 4 VAL A C 15
ATOM 12500 O O . VAL A 1 4 ? -1.162 9.004 9.638 1.00 0.00 4 VAL A O 15
ATOM 12513 N N . ARG A 1 5 ? -2.388 7.117 9.590 1.00 0.00 5 ARG A N 15
ATOM 12514 C CA . ARG A 1 5 ? -1.283 6.251 9.211 1.00 0.00 5 ARG A CA 15
ATOM 12515 C C . ARG A 1 5 ? -0.625 6.719 7.917 1.00 0.00 5 ARG A C 15
ATOM 12516 O O . ARG A 1 5 ? -1.083 7.669 7.282 1.00 0.00 5 ARG A O 15
ATOM 12537 N N . CYS A 1 6 ? 0.451 6.040 7.531 1.00 0.00 6 CYS A N 15
ATOM 12538 C CA . CYS A 1 6 ? 1.182 6.381 6.317 1.00 0.00 6 CYS A CA 15
ATOM 12539 C C . CYS A 1 6 ? 0.867 5.407 5.189 1.00 0.00 6 CYS A C 15
ATOM 12540 O O . CYS A 1 6 ? 1.378 4.291 5.159 1.00 0.00 6 CYS A O 15
ATOM 12547 N N . LEU A 1 7 ? 0.023 5.846 4.261 1.00 0.00 7 LEU A N 15
ATOM 12548 C CA . LEU A 1 7 ? -0.345 5.038 3.109 1.00 0.00 7 LEU A CA 15
ATOM 12549 C C . LEU A 1 7 ? -0.281 5.886 1.845 1.00 0.00 7 LEU A C 15
ATOM 12550 O O . LEU A 1 7 ? -1.173 5.833 1.002 1.00 0.00 7 LEU A O 15
ATOM 12566 N N . SER A 1 8 ? 0.762 6.697 1.748 1.00 0.00 8 SER A N 15
ATOM 12567 C CA . SER A 1 8 ? 0.950 7.576 0.599 1.00 0.00 8 SER A CA 15
ATOM 12568 C C . SER A 1 8 ? 2.285 8.307 0.690 1.00 0.00 8 SER A C 15
ATOM 12569 O O . SER A 1 8 ? 3.157 8.139 -0.163 1.00 0.00 8 SER A O 15
ATOM 12577 N N . CYS A 1 9 ? 2.439 9.118 1.732 1.00 0.00 9 CYS A N 15
ATOM 12578 C CA . CYS A 1 9 ? 3.671 9.867 1.947 1.00 0.00 9 CYS A CA 15
ATOM 12579 C C . CYS A 1 9 ? 3.895 10.915 0.857 1.00 0.00 9 CYS A C 15
ATOM 12580 O O . CYS A 1 9 ? 4.995 11.450 0.720 1.00 0.00 9 CYS A O 15
ATOM 12587 N N . GLY A 1 10 ? 2.850 11.214 0.090 1.00 0.00 10 GLY A N 15
ATOM 12588 C CA . GLY A 1 10 ? 2.968 12.201 -0.968 1.00 0.00 10 GLY A CA 15
ATOM 12589 C C . GLY A 1 10 ? 2.153 11.837 -2.190 1.00 0.00 10 GLY A C 15
ATOM 12590 O O . GLY A 1 10 ? 1.627 12.710 -2.880 1.00 0.00 10 GLY A O 15
ATOM 12594 N N . LYS A 1 11 ? 2.054 10.541 -2.460 1.00 0.00 11 LYS A N 15
ATOM 12595 C CA . LYS A 1 11 ? 1.308 10.055 -3.611 1.00 0.00 11 LYS A CA 15
ATOM 12596 C C . LYS A 1 11 ? 0.207 9.091 -3.177 1.00 0.00 11 LYS A C 15
ATOM 12597 O O . LYS A 1 11 ? 0.393 8.299 -2.253 1.00 0.00 11 LYS A O 15
ATOM 12616 N N . PRO A 1 12 ? -0.962 9.152 -3.836 1.00 0.00 12 PRO A N 15
ATOM 12617 C CA . PRO A 1 12 ? -2.094 8.279 -3.512 1.00 0.00 12 PRO A CA 15
ATOM 12618 C C . PRO A 1 12 ? -1.772 6.809 -3.752 1.00 0.00 12 PRO A C 15
ATOM 12619 O O . PRO A 1 12 ? -1.196 6.449 -4.778 1.00 0.00 12 PRO A O 15
ATOM 12630 N N . VAL A 1 13 ? -2.146 5.964 -2.799 1.00 0.00 13 VAL A N 15
ATOM 12631 C CA . VAL A 1 13 ? -1.893 4.533 -2.907 1.00 0.00 13 VAL A CA 15
ATOM 12632 C C . VAL A 1 13 ? -3.181 3.759 -3.207 1.00 0.00 13 VAL A C 15
ATOM 12633 O O . VAL A 1 13 ? -3.134 2.610 -3.645 1.00 0.00 13 VAL A O 15
ATOM 12646 N N . SER A 1 14 ? -4.327 4.397 -2.972 1.00 0.00 14 SER A N 15
ATOM 12647 C CA . SER A 1 14 ? -5.619 3.762 -3.214 1.00 0.00 14 SER A CA 15
ATOM 12648 C C . SER A 1 14 ? -5.765 3.345 -4.674 1.00 0.00 14 SER A C 15
ATOM 12649 O O . SER A 1 14 ? -6.013 2.178 -4.975 1.00 0.00 14 SER A O 15
ATOM 12657 N N . ALA A 1 15 ? -5.623 4.306 -5.581 1.00 0.00 15 ALA A N 15
ATOM 12658 C CA . ALA A 1 15 ? -5.743 4.030 -7.006 1.00 0.00 15 ALA A CA 15
ATOM 12659 C C . ALA A 1 15 ? -4.741 2.966 -7.444 1.00 0.00 15 ALA A C 15
ATOM 12660 O O . ALA A 1 15 ? -4.988 2.218 -8.391 1.00 0.00 15 ALA A O 15
ATOM 12667 N N . TYR A 1 16 ? -3.611 2.905 -6.748 1.00 0.00 16 TYR A N 15
ATOM 12668 C CA . TYR A 1 16 ? -2.568 1.943 -7.066 1.00 0.00 16 TYR A CA 15
ATOM 12669 C C . TYR A 1 16 ? -2.805 0.614 -6.355 1.00 0.00 16 TYR A C 15
ATOM 12670 O O . TYR A 1 16 ? -2.375 -0.439 -6.830 1.00 0.00 16 TYR A O 15
ATOM 12688 N N . PHE A 1 17 ? -3.494 0.664 -5.217 1.00 0.00 17 PHE A N 15
ATOM 12689 C CA . PHE A 1 17 ? -3.791 -0.545 -4.452 1.00 0.00 17 PHE A CA 15
ATOM 12690 C C . PHE A 1 17 ? -4.335 -1.641 -5.362 1.00 0.00 17 PHE A C 15
ATOM 12691 O O . PHE A 1 17 ? -4.170 -2.830 -5.088 1.00 0.00 17 PHE A O 15
ATOM 12708 N N . ASN A 1 18 ? -4.967 -1.231 -6.458 1.00 0.00 18 ASN A N 15
ATOM 12709 C CA . ASN A 1 18 ? -5.503 -2.177 -7.426 1.00 0.00 18 ASN A CA 15
ATOM 12710 C C . ASN A 1 18 ? -4.375 -2.995 -8.040 1.00 0.00 18 ASN A C 15
ATOM 12711 O O . ASN A 1 18 ? -4.526 -4.188 -8.300 1.00 0.00 18 ASN A O 15
ATOM 12722 N N . GLU A 1 19 ? -3.235 -2.344 -8.254 1.00 0.00 19 GLU A N 15
ATOM 12723 C CA . GLU A 1 19 ? -2.066 -3.011 -8.810 1.00 0.00 19 GLU A CA 15
ATOM 12724 C C . GLU A 1 19 ? -1.575 -4.094 -7.858 1.00 0.00 19 GLU A C 15
ATOM 12725 O O . GLU A 1 19 ? -1.356 -5.237 -8.259 1.00 0.00 19 GLU A O 15
ATOM 12737 N N . TYR A 1 20 ? -1.431 -3.730 -6.589 1.00 0.00 20 TYR A N 15
ATOM 12738 C CA . TYR A 1 20 ? -1.008 -4.674 -5.563 1.00 0.00 20 TYR A CA 15
ATOM 12739 C C . TYR A 1 20 ? -1.948 -5.873 -5.530 1.00 0.00 20 TYR A C 15
ATOM 12740 O O . TYR A 1 20 ? -1.511 -7.024 -5.523 1.00 0.00 20 TYR A O 15
ATOM 12758 N N . GLN A 1 21 ? -3.243 -5.586 -5.512 1.00 0.00 21 GLN A N 15
ATOM 12759 C CA . GLN A 1 21 ? -4.259 -6.630 -5.483 1.00 0.00 21 GLN A CA 15
ATOM 12760 C C . GLN A 1 21 ? -4.082 -7.594 -6.651 1.00 0.00 21 GLN A C 15
ATOM 12761 O O . GLN A 1 21 ? -3.889 -8.794 -6.456 1.00 0.00 21 GLN A O 15
ATOM 12775 N N . ARG A 1 22 ? -4.142 -7.058 -7.866 1.00 0.00 22 ARG A N 15
ATOM 12776 C CA . ARG A 1 22 ? -3.981 -7.867 -9.067 1.00 0.00 22 ARG A CA 15
ATOM 12777 C C . ARG A 1 22 ? -2.723 -8.724 -8.980 1.00 0.00 22 ARG A C 15
ATOM 12778 O O . ARG A 1 22 ? -2.765 -9.933 -9.212 1.00 0.00 22 ARG A O 15
ATOM 12799 N N . ARG A 1 23 ? -1.605 -8.089 -8.648 1.00 0.00 23 ARG A N 15
ATOM 12800 C CA . ARG A 1 23 ? -0.332 -8.788 -8.535 1.00 0.00 23 ARG A CA 15
ATOM 12801 C C . ARG A 1 23 ? -0.371 -9.832 -7.424 1.00 0.00 23 ARG A C 15
ATOM 12802 O O . ARG A 1 23 ? -0.245 -11.030 -7.679 1.00 0.00 23 ARG A O 15
ATOM 12823 N N . VAL A 1 24 ? -0.550 -9.369 -6.190 1.00 0.00 24 VAL A N 15
ATOM 12824 C CA . VAL A 1 24 ? -0.613 -10.263 -5.040 1.00 0.00 24 VAL A CA 15
ATOM 12825 C C . VAL A 1 24 ? -1.680 -11.336 -5.235 1.00 0.00 24 VAL A C 15
ATOM 12826 O O . VAL A 1 24 ? -1.607 -12.413 -4.644 1.00 0.00 24 VAL A O 15
ATOM 12839 N N . ALA A 1 25 ? -2.673 -11.032 -6.066 1.00 0.00 25 ALA A N 15
ATOM 12840 C CA . ALA A 1 25 ? -3.756 -11.970 -6.336 1.00 0.00 25 ALA A CA 15
ATOM 12841 C C . ALA A 1 25 ? -3.234 -13.229 -7.019 1.00 0.00 25 ALA A C 15
ATOM 12842 O O . ALA A 1 25 ? -3.487 -14.345 -6.563 1.00 0.00 25 ALA A O 15
ATOM 12849 N N . ASP A 1 26 ? -2.505 -13.044 -8.114 1.00 0.00 26 ASP A N 15
ATOM 12850 C CA . ASP A 1 26 ? -1.946 -14.167 -8.859 1.00 0.00 26 ASP A CA 15
ATOM 12851 C C . ASP A 1 26 ? -0.747 -14.763 -8.127 1.00 0.00 26 ASP A C 15
ATOM 12852 O O . ASP A 1 26 ? -0.417 -15.935 -8.310 1.00 0.00 26 ASP A O 15
ATOM 12861 N N . GLY A 1 27 ? -0.099 -13.949 -7.300 1.00 0.00 27 GLY A N 15
ATOM 12862 C CA . GLY A 1 27 ? 1.054 -14.417 -6.553 1.00 0.00 27 GLY A CA 15
ATOM 12863 C C . GLY A 1 27 ? 2.323 -13.667 -6.910 1.00 0.00 27 GLY A C 15
ATOM 12864 O O . GLY A 1 27 ? 3.427 -14.175 -6.713 1.00 0.00 27 GLY A O 15
ATOM 12868 N N . GLU A 1 28 ? 2.167 -12.455 -7.434 1.00 0.00 28 GLU A N 15
ATOM 12869 C CA . GLU A 1 28 ? 3.310 -11.637 -7.817 1.00 0.00 28 GLU A CA 15
ATOM 12870 C C . GLU A 1 28 ? 3.921 -10.952 -6.598 1.00 0.00 28 GLU A C 15
ATOM 12871 O O . GLU A 1 28 ? 3.214 -10.595 -5.656 1.00 0.00 28 GLU A O 15
ATOM 12883 N N . ASP A 1 29 ? 5.236 -10.770 -6.627 1.00 0.00 29 ASP A N 15
ATOM 12884 C CA . ASP A 1 29 ? 5.940 -10.118 -5.529 1.00 0.00 29 ASP A CA 15
ATOM 12885 C C . ASP A 1 29 ? 5.377 -8.720 -5.284 1.00 0.00 29 ASP A C 15
ATOM 12886 O O . ASP A 1 29 ? 5.568 -7.818 -6.099 1.00 0.00 29 ASP A O 15
ATOM 12895 N N . PRO A 1 30 ? 4.667 -8.515 -4.161 1.00 0.00 30 PRO A N 15
ATOM 12896 C CA . PRO A 1 30 ? 4.088 -7.211 -3.831 1.00 0.00 30 PRO A CA 15
ATOM 12897 C C . PRO A 1 30 ? 5.152 -6.126 -3.749 1.00 0.00 30 PRO A C 15
ATOM 12898 O O . PRO A 1 30 ? 4.962 -5.017 -4.248 1.00 0.00 30 PRO A O 15
ATOM 12909 N N . LYS A 1 31 ? 6.288 -6.458 -3.137 1.00 0.00 31 LYS A N 15
ATOM 12910 C CA . LYS A 1 31 ? 7.393 -5.515 -3.009 1.00 0.00 31 LYS A CA 15
ATOM 12911 C C . LYS A 1 31 ? 7.682 -4.849 -4.351 1.00 0.00 31 LYS A C 15
ATOM 12912 O O . LYS A 1 31 ? 7.885 -3.637 -4.426 1.00 0.00 31 LYS A O 15
ATOM 12931 N N . ASP A 1 32 ? 7.659 -5.646 -5.413 1.00 0.00 32 ASP A N 15
ATOM 12932 C CA . ASP A 1 32 ? 7.853 -5.123 -6.757 1.00 0.00 32 ASP A CA 15
ATOM 12933 C C . ASP A 1 32 ? 6.701 -4.193 -7.112 1.00 0.00 32 ASP A C 15
ATOM 12934 O O . ASP A 1 32 ? 6.897 -3.141 -7.722 1.00 0.00 32 ASP A O 15
ATOM 12943 N N . VAL A 1 33 ? 5.498 -4.576 -6.691 1.00 0.00 33 VAL A N 15
ATOM 12944 C CA . VAL A 1 33 ? 4.322 -3.754 -6.917 1.00 0.00 33 VAL A CA 15
ATOM 12945 C C . VAL A 1 33 ? 4.494 -2.403 -6.248 1.00 0.00 33 VAL A C 15
ATOM 12946 O O . VAL A 1 33 ? 4.183 -1.371 -6.831 1.00 0.00 33 VAL A O 15
ATOM 12959 N N . LEU A 1 34 ? 5.013 -2.416 -5.020 1.00 0.00 34 LEU A N 15
ATOM 12960 C CA . LEU A 1 34 ? 5.247 -1.181 -4.279 1.00 0.00 34 LEU A CA 15
ATOM 12961 C C . LEU A 1 34 ? 6.009 -0.188 -5.142 1.00 0.00 34 LEU A C 15
ATOM 12962 O O . LEU A 1 34 ? 5.693 1.002 -5.168 1.00 0.00 34 LEU A O 15
ATOM 12978 N N . ASP A 1 35 ? 6.993 -0.695 -5.874 1.00 0.00 35 ASP A N 15
ATOM 12979 C CA . ASP A 1 35 ? 7.763 0.137 -6.780 1.00 0.00 35 ASP A CA 15
ATOM 12980 C C . ASP A 1 35 ? 6.835 0.762 -7.815 1.00 0.00 35 ASP A C 15
ATOM 12981 O O . ASP A 1 35 ? 7.030 1.900 -8.241 1.00 0.00 35 ASP A O 15
ATOM 12990 N N . ASP A 1 36 ? 5.808 0.004 -8.192 1.00 0.00 36 ASP A N 15
ATOM 12991 C CA . ASP A 1 36 ? 4.821 0.464 -9.165 1.00 0.00 36 ASP A CA 15
ATOM 12992 C C . ASP A 1 36 ? 3.763 1.340 -8.496 1.00 0.00 36 ASP A C 15
ATOM 12993 O O . ASP A 1 36 ? 3.388 2.389 -9.018 1.00 0.00 36 ASP A O 15
ATOM 13002 N N . LEU A 1 37 ? 3.287 0.896 -7.335 1.00 0.00 37 LEU A N 15
ATOM 13003 C CA . LEU A 1 37 ? 2.280 1.630 -6.574 1.00 0.00 37 LEU A CA 15
ATOM 13004 C C . LEU A 1 37 ? 2.649 3.107 -6.472 1.00 0.00 37 LEU A C 15
ATOM 13005 O O . LEU A 1 37 ? 1.851 3.983 -6.802 1.00 0.00 37 LEU A O 15
ATOM 13021 N N . GLY A 1 38 ? 3.871 3.371 -6.024 1.00 0.00 38 GLY A N 15
ATOM 13022 C CA . GLY A 1 38 ? 4.339 4.738 -5.901 1.00 0.00 38 GLY A CA 15
ATOM 13023 C C . GLY A 1 38 ? 4.156 5.298 -4.504 1.00 0.00 38 GLY A C 15
ATOM 13024 O O . GLY A 1 38 ? 3.525 6.339 -4.323 1.00 0.00 38 GLY A O 15
ATOM 13028 N N . LEU A 1 39 ? 4.723 4.613 -3.516 1.00 0.00 39 LEU A N 15
ATOM 13029 C CA . LEU A 1 39 ? 4.619 5.047 -2.127 1.00 0.00 39 LEU A CA 15
ATOM 13030 C C . LEU A 1 39 ? 6.000 5.325 -1.541 1.00 0.00 39 LEU A C 15
ATOM 13031 O O . LEU A 1 39 ? 6.716 4.403 -1.151 1.00 0.00 39 LEU A O 15
ATOM 13047 N N . LYS A 1 40 ? 6.368 6.600 -1.489 1.00 0.00 40 LYS A N 15
ATOM 13048 C CA . LYS A 1 40 ? 7.666 7.001 -0.958 1.00 0.00 40 LYS A CA 15
ATOM 13049 C C . LYS A 1 40 ? 7.856 6.488 0.466 1.00 0.00 40 LYS A C 15
ATOM 13050 O O . LYS A 1 40 ? 6.891 6.322 1.211 1.00 0.00 40 LYS A O 15
ATOM 13069 N N . ARG A 1 41 ? 9.109 6.244 0.838 1.00 0.00 41 ARG A N 15
ATOM 13070 C CA . ARG A 1 41 ? 9.428 5.753 2.174 1.00 0.00 41 ARG A CA 15
ATOM 13071 C C . ARG A 1 41 ? 8.760 4.408 2.435 1.00 0.00 41 ARG A C 15
ATOM 13072 O O . ARG A 1 41 ? 7.671 4.135 1.927 1.00 0.00 41 ARG A O 15
ATOM 13093 N N . TYR A 1 42 ? 9.416 3.573 3.232 1.00 0.00 42 TYR A N 15
ATOM 13094 C CA . TYR A 1 42 ? 8.883 2.257 3.564 1.00 0.00 42 TYR A CA 15
ATOM 13095 C C . TYR A 1 42 ? 7.915 2.333 4.741 1.00 0.00 42 TYR A C 15
ATOM 13096 O O . TYR A 1 42 ? 7.131 1.411 4.966 1.00 0.00 42 TYR A O 15
ATOM 13114 N N . CYS A 1 43 ? 7.955 3.442 5.482 1.00 0.00 43 CYS A N 15
ATOM 13115 C CA . CYS A 1 43 ? 7.065 3.632 6.626 1.00 0.00 43 CYS A CA 15
ATOM 13116 C C . CYS A 1 43 ? 5.633 3.246 6.265 1.00 0.00 43 CYS A C 15
ATOM 13117 O O . CYS A 1 43 ? 4.877 2.761 7.106 1.00 0.00 43 CYS A O 15
ATOM 13124 N N . CYS A 1 44 ? 5.280 3.449 5.001 1.00 0.00 44 CYS A N 15
ATOM 13125 C CA . CYS A 1 44 ? 3.956 3.095 4.508 1.00 0.00 44 CYS A CA 15
ATOM 13126 C C . CYS A 1 44 ? 3.932 1.643 4.049 1.00 0.00 44 CYS A C 15
ATOM 13127 O O . CYS A 1 44 ? 3.197 0.821 4.596 1.00 0.00 44 CYS A O 15
ATOM 13134 N N . ARG A 1 45 ? 4.761 1.327 3.057 1.00 0.00 45 ARG A N 15
ATOM 13135 C CA . ARG A 1 45 ? 4.835 -0.026 2.511 1.00 0.00 45 ARG A CA 15
ATOM 13136 C C . ARG A 1 45 ? 4.853 -1.078 3.615 1.00 0.00 45 ARG A C 15
ATOM 13137 O O . ARG A 1 45 ? 4.070 -2.023 3.586 1.00 0.00 45 ARG A O 15
ATOM 13158 N N . ARG A 1 46 ? 5.746 -0.907 4.590 1.00 0.00 46 ARG A N 15
ATOM 13159 C CA . ARG A 1 46 ? 5.869 -1.856 5.698 1.00 0.00 46 ARG A CA 15
ATOM 13160 C C . ARG A 1 46 ? 4.502 -2.297 6.209 1.00 0.00 46 ARG A C 15
ATOM 13161 O O . ARG A 1 46 ? 4.269 -3.481 6.451 1.00 0.00 46 ARG A O 15
ATOM 13182 N N . MET A 1 47 ? 3.602 -1.336 6.364 1.00 0.00 47 MET A N 15
ATOM 13183 C CA . MET A 1 47 ? 2.256 -1.625 6.831 1.00 0.00 47 MET A CA 15
ATOM 13184 C C . MET A 1 47 ? 1.391 -2.141 5.686 1.00 0.00 47 MET A C 15
ATOM 13185 O O . MET A 1 47 ? 0.429 -2.878 5.902 1.00 0.00 47 MET A O 15
ATOM 13199 N N . LEU A 1 48 ? 1.738 -1.736 4.470 1.00 0.00 48 LEU A N 15
ATOM 13200 C CA . LEU A 1 48 ? 0.988 -2.129 3.286 1.00 0.00 48 LEU A CA 15
ATOM 13201 C C . LEU A 1 48 ? 1.376 -3.528 2.813 1.00 0.00 48 LEU A C 15
ATOM 13202 O O . LEU A 1 48 ? 0.585 -4.466 2.910 1.00 0.00 48 LEU A O 15
ATOM 13218 N N . ILE A 1 49 ? 2.593 -3.661 2.286 1.00 0.00 49 ILE A N 15
ATOM 13219 C CA . ILE A 1 49 ? 3.070 -4.947 1.767 1.00 0.00 49 ILE A CA 15
ATOM 13220 C C . ILE A 1 49 ? 2.685 -6.102 2.687 1.00 0.00 49 ILE A C 15
ATOM 13221 O O . ILE A 1 49 ? 2.476 -7.228 2.235 1.00 0.00 49 ILE A O 15
ATOM 13237 N N . SER A 1 50 ? 2.580 -5.810 3.977 1.00 0.00 50 SER A N 15
ATOM 13238 C CA . SER A 1 50 ? 2.218 -6.821 4.960 1.00 0.00 50 SER A CA 15
ATOM 13239 C C . SER A 1 50 ? 0.705 -7.001 5.035 1.00 0.00 50 SER A C 15
ATOM 13240 O O . SER A 1 50 ? 0.158 -7.976 4.520 1.00 0.00 50 SER A O 15
ATOM 13248 N N . HIS A 1 51 ? 0.036 -6.063 5.699 1.00 0.00 51 HIS A N 15
ATOM 13249 C CA . HIS A 1 51 ? -1.410 -6.132 5.874 1.00 0.00 51 HIS A CA 15
ATOM 13250 C C . HIS A 1 51 ? -2.161 -5.479 4.713 1.00 0.00 51 HIS A C 15
ATOM 13251 O O . HIS A 1 51 ? -2.727 -6.172 3.870 1.00 0.00 51 HIS A O 15
ATOM 13265 N N . VAL A 1 52 ? -2.192 -4.143 4.720 1.00 0.00 52 VAL A N 15
ATOM 13266 C CA . VAL A 1 52 ? -2.894 -3.342 3.715 1.00 0.00 52 VAL A CA 15
ATOM 13267 C C . VAL A 1 52 ? -4.365 -3.740 3.579 1.00 0.00 52 VAL A C 15
ATOM 13268 O O . VAL A 1 52 ? -4.710 -4.919 3.542 1.00 0.00 52 VAL A O 15
ATOM 13281 N N . GLU A 1 53 ? -5.233 -2.737 3.513 1.00 0.00 53 GLU A N 15
ATOM 13282 C CA . GLU A 1 53 ? -6.666 -2.975 3.385 1.00 0.00 53 GLU A CA 15
ATOM 13283 C C . GLU A 1 53 ? -7.045 -3.242 1.933 1.00 0.00 53 GLU A C 15
ATOM 13284 O O . GLU A 1 53 ? -6.840 -2.397 1.061 1.00 0.00 53 GLU A O 15
ATOM 13296 N N . THR A 1 54 ? -7.595 -4.423 1.679 1.00 0.00 54 THR A N 15
ATOM 13297 C CA . THR A 1 54 ? -8.009 -4.800 0.334 1.00 0.00 54 THR A CA 15
ATOM 13298 C C . THR A 1 54 ? -9.454 -5.285 0.323 1.00 0.00 54 THR A C 15
ATOM 13299 O O . THR A 1 54 ? -9.854 -6.056 -0.549 1.00 0.00 54 THR A O 15
ATOM 13310 N N . TRP A 1 55 ? -10.233 -4.827 1.297 1.00 0.00 55 TRP A N 15
ATOM 13311 C CA . TRP A 1 55 ? -11.634 -5.213 1.404 1.00 0.00 55 TRP A CA 15
ATOM 13312 C C . TRP A 1 55 ? -12.520 -4.281 0.585 1.00 0.00 55 TRP A C 15
ATOM 13313 O O . TRP A 1 55 ? -12.927 -3.229 1.122 1.00 0.00 55 TRP A O 15
ATOM 13336 N N . MET A 1 1 ? -6.999 6.994 0.567 1.00 0.00 1 MET A N 16
ATOM 13337 C CA . MET A 1 1 ? -5.962 6.497 1.464 1.00 0.00 1 MET A CA 16
ATOM 13338 C C . MET A 1 1 ? -6.445 6.526 2.908 1.00 0.00 1 MET A C 16
ATOM 13339 O O . MET A 1 1 ? -7.236 7.388 3.289 1.00 0.00 1 MET A O 16
ATOM 13353 N N . ILE A 1 2 ? -5.978 5.573 3.705 1.00 0.00 2 ILE A N 16
ATOM 13354 C CA . ILE A 1 2 ? -6.359 5.510 5.108 1.00 0.00 2 ILE A CA 16
ATOM 13355 C C . ILE A 1 2 ? -5.698 6.649 5.883 1.00 0.00 2 ILE A C 16
ATOM 13356 O O . ILE A 1 2 ? -4.534 6.974 5.652 1.00 0.00 2 ILE A O 16
ATOM 13372 N N . PRO A 1 3 ? -6.451 7.310 6.776 1.00 0.00 3 PRO A N 16
ATOM 13373 C CA . PRO A 1 3 ? -5.925 8.405 7.594 1.00 0.00 3 PRO A CA 16
ATOM 13374 C C . PRO A 1 3 ? -5.038 7.878 8.700 1.00 0.00 3 PRO A C 16
ATOM 13375 O O . PRO A 1 3 ? -4.890 6.666 8.848 1.00 0.00 3 PRO A O 16
ATOM 13386 N N . VAL A 1 4 ? -4.476 8.777 9.500 1.00 0.00 4 VAL A N 16
ATOM 13387 C CA . VAL A 1 4 ? -3.650 8.356 10.618 1.00 0.00 4 VAL A CA 16
ATOM 13388 C C . VAL A 1 4 ? -2.388 7.642 10.117 1.00 0.00 4 VAL A C 16
ATOM 13389 O O . VAL A 1 4 ? -1.294 8.205 10.128 1.00 0.00 4 VAL A O 16
ATOM 13402 N N . ARG A 1 5 ? -2.558 6.397 9.691 1.00 0.00 5 ARG A N 16
ATOM 13403 C CA . ARG A 1 5 ? -1.455 5.587 9.193 1.00 0.00 5 ARG A CA 16
ATOM 13404 C C . ARG A 1 5 ? -0.841 6.195 7.935 1.00 0.00 5 ARG A C 16
ATOM 13405 O O . ARG A 1 5 ? -1.469 7.004 7.253 1.00 0.00 5 ARG A O 16
ATOM 13426 N N . CYS A 1 6 ? 0.377 5.767 7.615 1.00 0.00 6 CYS A N 16
ATOM 13427 C CA . CYS A 1 6 ? 1.069 6.244 6.424 1.00 0.00 6 CYS A CA 16
ATOM 13428 C C . CYS A 1 6 ? 0.771 5.348 5.229 1.00 0.00 6 CYS A C 16
ATOM 13429 O O . CYS A 1 6 ? 1.282 4.234 5.132 1.00 0.00 6 CYS A O 16
ATOM 13436 N N . LEU A 1 7 ? -0.070 5.841 4.328 1.00 0.00 7 LEU A N 16
ATOM 13437 C CA . LEU A 1 7 ? -0.434 5.107 3.128 1.00 0.00 7 LEU A CA 16
ATOM 13438 C C . LEU A 1 7 ? -0.320 6.016 1.911 1.00 0.00 7 LEU A C 16
ATOM 13439 O O . LEU A 1 7 ? -1.160 5.980 1.014 1.00 0.00 7 LEU A O 16
ATOM 13455 N N . SER A 1 8 ? 0.705 6.857 1.908 1.00 0.00 8 SER A N 16
ATOM 13456 C CA . SER A 1 8 ? 0.927 7.793 0.812 1.00 0.00 8 SER A CA 16
ATOM 13457 C C . SER A 1 8 ? 2.273 8.495 0.961 1.00 0.00 8 SER A C 16
ATOM 13458 O O . SER A 1 8 ? 3.214 8.221 0.217 1.00 0.00 8 SER A O 16
ATOM 13466 N N . CYS A 1 9 ? 2.357 9.402 1.931 1.00 0.00 9 CYS A N 16
ATOM 13467 C CA . CYS A 1 9 ? 3.589 10.140 2.186 1.00 0.00 9 CYS A CA 16
ATOM 13468 C C . CYS A 1 9 ? 3.875 11.161 1.084 1.00 0.00 9 CYS A C 16
ATOM 13469 O O . CYS A 1 9 ? 4.982 11.690 0.995 1.00 0.00 9 CYS A O 16
ATOM 13476 N N . GLY A 1 10 ? 2.875 11.441 0.251 1.00 0.00 10 GLY A N 16
ATOM 13477 C CA . GLY A 1 10 ? 3.056 12.400 -0.823 1.00 0.00 10 GLY A CA 16
ATOM 13478 C C . GLY A 1 10 ? 2.355 11.980 -2.097 1.00 0.00 10 GLY A C 16
ATOM 13479 O O . GLY A 1 10 ? 1.938 12.823 -2.891 1.00 0.00 10 GLY A O 16
ATOM 13483 N N . LYS A 1 11 ? 2.228 10.673 -2.295 1.00 0.00 11 LYS A N 16
ATOM 13484 C CA . LYS A 1 11 ? 1.573 10.146 -3.483 1.00 0.00 11 LYS A CA 16
ATOM 13485 C C . LYS A 1 11 ? 0.458 9.175 -3.107 1.00 0.00 11 LYS A C 16
ATOM 13486 O O . LYS A 1 11 ? 0.586 8.406 -2.155 1.00 0.00 11 LYS A O 16
ATOM 13505 N N . PRO A 1 12 ? -0.660 9.205 -3.853 1.00 0.00 12 PRO A N 16
ATOM 13506 C CA . PRO A 1 12 ? -1.803 8.324 -3.593 1.00 0.00 12 PRO A CA 16
ATOM 13507 C C . PRO A 1 12 ? -1.450 6.851 -3.770 1.00 0.00 12 PRO A C 16
ATOM 13508 O O . PRO A 1 12 ? -0.746 6.480 -4.708 1.00 0.00 12 PRO A O 16
ATOM 13519 N N . VAL A 1 13 ? -1.944 6.018 -2.860 1.00 0.00 13 VAL A N 16
ATOM 13520 C CA . VAL A 1 13 ? -1.682 4.584 -2.913 1.00 0.00 13 VAL A CA 16
ATOM 13521 C C . VAL A 1 13 ? -2.951 3.808 -3.265 1.00 0.00 13 VAL A C 16
ATOM 13522 O O . VAL A 1 13 ? -2.896 2.768 -3.921 1.00 0.00 13 VAL A O 16
ATOM 13535 N N . SER A 1 14 ? -4.092 4.320 -2.810 1.00 0.00 14 SER A N 16
ATOM 13536 C CA . SER A 1 14 ? -5.377 3.676 -3.056 1.00 0.00 14 SER A CA 16
ATOM 13537 C C . SER A 1 14 ? -5.572 3.377 -4.538 1.00 0.00 14 SER A C 16
ATOM 13538 O O . SER A 1 14 ? -5.941 2.265 -4.914 1.00 0.00 14 SER A O 16
ATOM 13546 N N . ALA A 1 15 ? -5.335 4.375 -5.378 1.00 0.00 15 ALA A N 16
ATOM 13547 C CA . ALA A 1 15 ? -5.485 4.208 -6.817 1.00 0.00 15 ALA A CA 16
ATOM 13548 C C . ALA A 1 15 ? -4.598 3.077 -7.326 1.00 0.00 15 ALA A C 16
ATOM 13549 O O . ALA A 1 15 ? -4.954 2.365 -8.264 1.00 0.00 15 ALA A O 16
ATOM 13556 N N . TYR A 1 16 ? -3.437 2.919 -6.697 1.00 0.00 16 TYR A N 16
ATOM 13557 C CA . TYR A 1 16 ? -2.482 1.894 -7.088 1.00 0.00 16 TYR A CA 16
ATOM 13558 C C . TYR A 1 16 ? -2.760 0.570 -6.384 1.00 0.00 16 TYR A C 16
ATOM 13559 O O . TYR A 1 16 ? -2.376 -0.494 -6.873 1.00 0.00 16 TYR A O 16
ATOM 13577 N N . PHE A 1 17 ? -3.428 0.635 -5.235 1.00 0.00 17 PHE A N 16
ATOM 13578 C CA . PHE A 1 17 ? -3.755 -0.570 -4.467 1.00 0.00 17 PHE A CA 16
ATOM 13579 C C . PHE A 1 17 ? -4.278 -1.674 -5.381 1.00 0.00 17 PHE A C 16
ATOM 13580 O O . PHE A 1 17 ? -4.023 -2.856 -5.152 1.00 0.00 17 PHE A O 16
ATOM 13597 N N . ASN A 1 18 ? -4.994 -1.276 -6.428 1.00 0.00 18 ASN A N 16
ATOM 13598 C CA . ASN A 1 18 ? -5.521 -2.232 -7.393 1.00 0.00 18 ASN A CA 16
ATOM 13599 C C . ASN A 1 18 ? -4.390 -3.072 -7.972 1.00 0.00 18 ASN A C 16
ATOM 13600 O O . ASN A 1 18 ? -4.531 -4.282 -8.154 1.00 0.00 18 ASN A O 16
ATOM 13611 N N . GLU A 1 19 ? -3.258 -2.426 -8.241 1.00 0.00 19 GLU A N 16
ATOM 13612 C CA . GLU A 1 19 ? -2.090 -3.119 -8.767 1.00 0.00 19 GLU A CA 16
ATOM 13613 C C . GLU A 1 19 ? -1.625 -4.185 -7.784 1.00 0.00 19 GLU A C 16
ATOM 13614 O O . GLU A 1 19 ? -1.472 -5.353 -8.143 1.00 0.00 19 GLU A O 16
ATOM 13626 N N . TYR A 1 20 ? -1.431 -3.780 -6.532 1.00 0.00 20 TYR A N 16
ATOM 13627 C CA . TYR A 1 20 ? -1.034 -4.712 -5.483 1.00 0.00 20 TYR A CA 16
ATOM 13628 C C . TYR A 1 20 ? -2.002 -5.888 -5.444 1.00 0.00 20 TYR A C 16
ATOM 13629 O O . TYR A 1 20 ? -1.593 -7.049 -5.451 1.00 0.00 20 TYR A O 16
ATOM 13647 N N . GLN A 1 21 ? -3.288 -5.569 -5.433 1.00 0.00 21 GLN A N 16
ATOM 13648 C CA . GLN A 1 21 ? -4.330 -6.586 -5.429 1.00 0.00 21 GLN A CA 16
ATOM 13649 C C . GLN A 1 21 ? -4.123 -7.572 -6.571 1.00 0.00 21 GLN A C 16
ATOM 13650 O O . GLN A 1 21 ? -3.761 -8.729 -6.352 1.00 0.00 21 GLN A O 16
ATOM 13664 N N . ARG A 1 22 ? -4.340 -7.097 -7.795 1.00 0.00 22 ARG A N 16
ATOM 13665 C CA . ARG A 1 22 ? -4.182 -7.926 -8.987 1.00 0.00 22 ARG A CA 16
ATOM 13666 C C . ARG A 1 22 ? -2.897 -8.749 -8.927 1.00 0.00 22 ARG A C 16
ATOM 13667 O O . ARG A 1 22 ? -2.920 -9.966 -9.113 1.00 0.00 22 ARG A O 16
ATOM 13688 N N . ARG A 1 23 ? -1.777 -8.080 -8.665 1.00 0.00 23 ARG A N 16
ATOM 13689 C CA . ARG A 1 23 ? -0.488 -8.757 -8.580 1.00 0.00 23 ARG A CA 16
ATOM 13690 C C . ARG A 1 23 ? -0.486 -9.782 -7.451 1.00 0.00 23 ARG A C 16
ATOM 13691 O O . ARG A 1 23 ? -0.382 -10.985 -7.691 1.00 0.00 23 ARG A O 16
ATOM 13712 N N . VAL A 1 24 ? -0.607 -9.297 -6.220 1.00 0.00 24 VAL A N 16
ATOM 13713 C CA . VAL A 1 24 ? -0.620 -10.169 -5.051 1.00 0.00 24 VAL A CA 16
ATOM 13714 C C . VAL A 1 24 ? -1.591 -11.331 -5.240 1.00 0.00 24 VAL A C 16
ATOM 13715 O O . VAL A 1 24 ? -1.365 -12.430 -4.734 1.00 0.00 24 VAL A O 16
ATOM 13728 N N . ALA A 1 25 ? -2.671 -11.083 -5.973 1.00 0.00 25 ALA A N 16
ATOM 13729 C CA . ALA A 1 25 ? -3.671 -12.111 -6.234 1.00 0.00 25 ALA A CA 16
ATOM 13730 C C . ALA A 1 25 ? -3.050 -13.306 -6.950 1.00 0.00 25 ALA A C 16
ATOM 13731 O O . ALA A 1 25 ? -3.058 -14.424 -6.436 1.00 0.00 25 ALA A O 16
ATOM 13738 N N . ASP A 1 26 ? -2.510 -13.059 -8.139 1.00 0.00 26 ASP A N 16
ATOM 13739 C CA . ASP A 1 26 ? -1.880 -14.112 -8.926 1.00 0.00 26 ASP A CA 16
ATOM 13740 C C . ASP A 1 26 ? -0.697 -14.715 -8.180 1.00 0.00 26 ASP A C 16
ATOM 13741 O O . ASP A 1 26 ? -0.384 -15.895 -8.340 1.00 0.00 26 ASP A O 16
ATOM 13750 N N . GLY A 1 27 ? -0.038 -13.897 -7.367 1.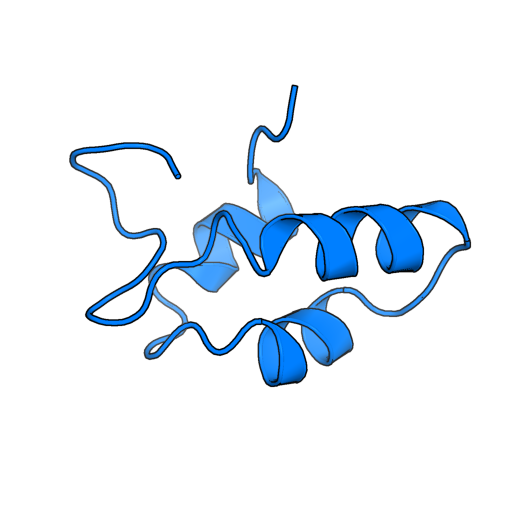00 0.00 27 GLY A N 16
ATOM 13751 C CA . GLY A 1 27 ? 1.106 -14.367 -6.608 1.00 0.00 27 GLY A CA 16
ATOM 13752 C C . GLY A 1 27 ? 2.382 -13.626 -6.957 1.00 0.00 27 GLY A C 16
ATOM 13753 O O . GLY A 1 27 ? 3.479 -14.169 -6.824 1.00 0.00 27 GLY A O 16
ATOM 13757 N N . GLU A 1 28 ? 2.240 -12.382 -7.405 1.00 0.00 28 GLU A N 16
ATOM 13758 C CA . GLU A 1 28 ? 3.391 -11.567 -7.769 1.00 0.00 28 GLU A CA 16
ATOM 13759 C C . GLU A 1 28 ? 3.979 -10.880 -6.542 1.00 0.00 28 GLU A C 16
ATOM 13760 O O . GLU A 1 28 ? 3.255 -10.519 -5.614 1.00 0.00 28 GLU A O 16
ATOM 13772 N N . ASP A 1 29 ? 5.296 -10.705 -6.543 1.00 0.00 29 ASP A N 16
ATOM 13773 C CA . ASP A 1 29 ? 5.981 -10.055 -5.433 1.00 0.00 29 ASP A CA 16
ATOM 13774 C C . ASP A 1 29 ? 5.415 -8.656 -5.196 1.00 0.00 29 ASP A C 16
ATOM 13775 O O . ASP A 1 29 ? 5.641 -7.748 -5.996 1.00 0.00 29 ASP A O 16
ATOM 13784 N N . PRO A 1 30 ? 4.655 -8.460 -4.103 1.00 0.00 30 PRO A N 16
ATOM 13785 C CA . PRO A 1 30 ? 4.065 -7.157 -3.786 1.00 0.00 30 PRO A CA 16
ATOM 13786 C C . PRO A 1 30 ? 5.121 -6.067 -3.688 1.00 0.00 30 PRO A C 16
ATOM 13787 O O . PRO A 1 30 ? 4.923 -4.950 -4.164 1.00 0.00 30 PRO A O 16
ATOM 13798 N N . LYS A 1 31 ? 6.256 -6.407 -3.083 1.00 0.00 31 LYS A N 16
ATOM 13799 C CA . LYS A 1 31 ? 7.360 -5.467 -2.944 1.00 0.00 31 LYS A CA 16
ATOM 13800 C C . LYS A 1 31 ? 7.675 -4.822 -4.287 1.00 0.00 31 LYS A C 16
ATOM 13801 O O . LYS A 1 31 ? 7.917 -3.619 -4.371 1.00 0.00 31 LYS A O 16
ATOM 13820 N N . ASP A 1 32 ? 7.628 -5.627 -5.345 1.00 0.00 32 ASP A N 16
ATOM 13821 C CA . ASP A 1 32 ? 7.831 -5.118 -6.692 1.00 0.00 32 ASP A CA 16
ATOM 13822 C C . ASP A 1 32 ? 6.705 -4.158 -7.038 1.00 0.00 32 ASP A C 16
ATOM 13823 O O . ASP A 1 32 ? 6.936 -3.059 -7.546 1.00 0.00 32 ASP A O 16
ATOM 13832 N N . VAL A 1 33 ? 5.482 -4.575 -6.726 1.00 0.00 33 VAL A N 16
ATOM 13833 C CA . VAL A 1 33 ? 4.315 -3.745 -6.962 1.00 0.00 33 VAL A CA 16
ATOM 13834 C C . VAL A 1 33 ? 4.492 -2.393 -6.292 1.00 0.00 33 VAL A C 16
ATOM 13835 O O . VAL A 1 33 ? 4.224 -1.358 -6.890 1.00 0.00 33 VAL A O 16
ATOM 13848 N N . LEU A 1 34 ? 4.972 -2.412 -5.050 1.00 0.00 34 LEU A N 16
ATOM 13849 C CA . LEU A 1 34 ? 5.208 -1.182 -4.300 1.00 0.00 34 LEU A CA 16
ATOM 13850 C C . LEU A 1 34 ? 6.000 -0.190 -5.136 1.00 0.00 34 LEU A C 16
ATOM 13851 O O . LEU A 1 34 ? 5.667 0.993 -5.195 1.00 0.00 34 LEU A O 16
ATOM 13867 N N . ASP A 1 35 ? 7.036 -0.685 -5.802 1.00 0.00 35 ASP A N 16
ATOM 13868 C CA . ASP A 1 35 ? 7.843 0.158 -6.665 1.00 0.00 35 ASP A CA 16
ATOM 13869 C C . ASP A 1 35 ? 6.961 0.794 -7.732 1.00 0.00 35 ASP A C 16
ATOM 13870 O O . ASP A 1 35 ? 7.212 1.913 -8.181 1.00 0.00 35 ASP A O 16
ATOM 13879 N N . ASP A 1 36 ? 5.910 0.073 -8.112 1.00 0.00 36 ASP A N 16
ATOM 13880 C CA . ASP A 1 36 ? 4.963 0.550 -9.113 1.00 0.00 36 ASP A CA 16
ATOM 13881 C C . ASP A 1 36 ? 3.866 1.393 -8.466 1.00 0.00 36 ASP A C 16
ATOM 13882 O O . ASP A 1 36 ? 3.466 2.427 -8.998 1.00 0.00 36 ASP A O 16
ATOM 13891 N N . LEU A 1 37 ? 3.391 0.942 -7.306 1.00 0.00 37 LEU A N 16
ATOM 13892 C CA . LEU A 1 37 ? 2.351 1.649 -6.564 1.00 0.00 37 LEU A CA 16
ATOM 13893 C C . LEU A 1 37 ? 2.675 3.136 -6.469 1.00 0.00 37 LEU A C 16
ATOM 13894 O O . LEU A 1 37 ? 1.851 3.987 -6.797 1.00 0.00 37 LEU A O 16
ATOM 13910 N N . GLY A 1 38 ? 3.891 3.436 -6.028 1.00 0.00 38 GLY A N 16
ATOM 13911 C CA . GLY A 1 38 ? 4.323 4.815 -5.923 1.00 0.00 38 GLY A CA 16
ATOM 13912 C C . GLY A 1 38 ? 4.246 5.352 -4.507 1.00 0.00 38 GLY A C 16
ATOM 13913 O O . GLY A 1 38 ? 3.681 6.420 -4.271 1.00 0.00 38 GLY A O 16
ATOM 13917 N N . LEU A 1 39 ? 4.837 4.623 -3.567 1.00 0.00 39 LEU A N 16
ATOM 13918 C CA . LEU A 1 39 ? 4.843 5.035 -2.169 1.00 0.00 39 LEU A CA 16
ATOM 13919 C C . LEU A 1 39 ? 6.273 5.302 -1.703 1.00 0.00 39 LEU A C 16
ATOM 13920 O O . LEU A 1 39 ? 7.001 4.383 -1.327 1.00 0.00 39 LEU A O 16
ATOM 13936 N N . LYS A 1 40 ? 6.674 6.572 -1.764 1.00 0.00 40 LYS A N 16
ATOM 13937 C CA . LYS A 1 40 ? 8.032 6.983 -1.404 1.00 0.00 40 LYS A CA 16
ATOM 13938 C C . LYS A 1 40 ? 8.555 6.248 -0.167 1.00 0.00 40 LYS A C 16
ATOM 13939 O O . LYS A 1 40 ? 9.208 5.211 -0.286 1.00 0.00 40 LYS A O 16
ATOM 13958 N N . ARG A 1 41 ? 8.301 6.806 1.015 1.00 0.00 41 ARG A N 16
ATOM 13959 C CA . ARG A 1 41 ? 8.786 6.213 2.257 1.00 0.00 41 ARG A CA 16
ATOM 13960 C C . ARG A 1 41 ? 8.311 4.773 2.409 1.00 0.00 41 ARG A C 16
ATOM 13961 O O . ARG A 1 41 ? 7.236 4.408 1.932 1.00 0.00 41 ARG A O 16
ATOM 13982 N N . TYR A 1 42 ? 9.122 3.960 3.078 1.00 0.00 42 TYR A N 16
ATOM 13983 C CA . TYR A 1 42 ? 8.783 2.561 3.307 1.00 0.00 42 TYR A CA 16
ATOM 13984 C C . TYR A 1 42 ? 7.846 2.416 4.500 1.00 0.00 42 TYR A C 16
ATOM 13985 O O . TYR A 1 42 ? 7.115 1.433 4.610 1.00 0.00 42 TYR A O 16
ATOM 14003 N N . CYS A 1 43 ? 7.862 3.410 5.390 1.00 0.00 43 CYS A N 16
ATOM 14004 C CA . CYS A 1 43 ? 6.997 3.395 6.568 1.00 0.00 43 CYS A CA 16
ATOM 14005 C C . CYS A 1 43 ? 5.567 3.038 6.178 1.00 0.00 43 CYS A C 16
ATOM 14006 O O . CYS A 1 43 ? 4.818 2.466 6.970 1.00 0.00 43 CYS A O 16
ATOM 14013 N N . CYS A 1 44 ? 5.206 3.364 4.942 1.00 0.00 44 CYS A N 16
ATOM 14014 C CA . CYS A 1 44 ? 3.880 3.056 4.422 1.00 0.00 44 CYS A CA 16
ATOM 14015 C C . CYS A 1 44 ? 3.834 1.616 3.927 1.00 0.00 44 CYS A C 16
ATOM 14016 O O . CYS A 1 44 ? 3.022 0.816 4.390 1.00 0.00 44 CYS A O 16
ATOM 14023 N N . ARG A 1 45 ? 4.739 1.281 3.012 1.00 0.00 45 ARG A N 16
ATOM 14024 C CA . ARG A 1 45 ? 4.810 -0.070 2.461 1.00 0.00 45 ARG A CA 16
ATOM 14025 C C . ARG A 1 45 ? 4.793 -1.113 3.570 1.00 0.00 45 ARG A C 16
ATOM 14026 O O . ARG A 1 45 ? 3.902 -1.958 3.621 1.00 0.00 45 ARG A O 16
ATOM 14047 N N . ARG A 1 46 ? 5.787 -1.041 4.460 1.00 0.00 46 ARG A N 16
ATOM 14048 C CA . ARG A 1 46 ? 5.916 -1.978 5.580 1.00 0.00 46 ARG A CA 16
ATOM 14049 C C . ARG A 1 46 ? 4.556 -2.366 6.157 1.00 0.00 46 ARG A C 16
ATOM 14050 O O . ARG A 1 46 ? 4.357 -3.494 6.608 1.00 0.00 46 ARG A O 16
ATOM 14071 N N . MET A 1 47 ? 3.623 -1.423 6.121 1.00 0.00 47 MET A N 16
ATOM 14072 C CA . MET A 1 47 ? 2.272 -1.661 6.597 1.00 0.00 47 MET A CA 16
ATOM 14073 C C . MET A 1 47 ? 1.414 -2.239 5.491 1.00 0.00 47 MET A C 16
ATOM 14074 O O . MET A 1 47 ? 0.657 -3.188 5.692 1.00 0.00 47 MET A O 16
ATOM 14088 N N . LEU A 1 48 ? 1.509 -1.612 4.328 1.00 0.00 48 LEU A N 16
ATOM 14089 C CA . LEU A 1 48 ? 0.701 -1.983 3.185 1.00 0.00 48 LEU A CA 16
ATOM 14090 C C . LEU A 1 48 ? 1.031 -3.381 2.677 1.00 0.00 48 LEU A C 16
ATOM 14091 O O . LEU A 1 48 ? 0.180 -4.270 2.690 1.00 0.00 48 LEU A O 16
ATOM 14107 N N . ILE A 1 49 ? 2.263 -3.566 2.202 1.00 0.00 49 ILE A N 16
ATOM 14108 C CA . ILE A 1 49 ? 2.683 -4.858 1.647 1.00 0.00 49 ILE A CA 16
ATOM 14109 C C . ILE A 1 49 ? 2.184 -6.025 2.497 1.00 0.00 49 ILE A C 16
ATOM 14110 O O . ILE A 1 49 ? 1.935 -7.116 1.982 1.00 0.00 49 ILE A O 16
ATOM 14126 N N . SER A 1 50 ? 2.026 -5.786 3.793 1.00 0.00 50 SER A N 16
ATOM 14127 C CA . SER A 1 50 ? 1.554 -6.821 4.704 1.00 0.00 50 SER A CA 16
ATOM 14128 C C . SER A 1 50 ? 0.030 -6.856 4.767 1.00 0.00 50 SER A C 16
ATOM 14129 O O . SER A 1 50 ? -0.605 -7.730 4.177 1.00 0.00 50 SER A O 16
ATOM 14137 N N . HIS A 1 51 ? -0.549 -5.915 5.507 1.00 0.00 51 HIS A N 16
ATOM 14138 C CA . HIS A 1 51 ? -1.996 -5.854 5.684 1.00 0.00 51 HIS A CA 16
ATOM 14139 C C . HIS A 1 51 ? -2.680 -5.031 4.593 1.00 0.00 51 HIS A C 16
ATOM 14140 O O . HIS A 1 51 ? -3.569 -5.522 3.898 1.00 0.00 51 HIS A O 16
ATOM 14154 N N . VAL A 1 52 ? -2.288 -3.764 4.479 1.00 0.00 52 VAL A N 16
ATOM 14155 C CA . VAL A 1 52 ? -2.902 -2.838 3.522 1.00 0.00 52 VAL A CA 16
ATOM 14156 C C . VAL A 1 52 ? -4.427 -2.976 3.521 1.00 0.00 52 VAL A C 16
ATOM 14157 O O . VAL A 1 52 ? -4.986 -3.843 2.853 1.00 0.00 52 VAL A O 16
ATOM 14170 N N . GLU A 1 53 ? -5.092 -2.118 4.287 1.00 0.00 53 GLU A N 16
ATOM 14171 C CA . GLU A 1 53 ? -6.547 -2.147 4.378 1.00 0.00 53 GLU A CA 16
ATOM 14172 C C . GLU A 1 53 ? -7.183 -1.965 3.003 1.00 0.00 53 GLU A C 16
ATOM 14173 O O . GLU A 1 53 ? -7.012 -0.928 2.362 1.00 0.00 53 GLU A O 16
ATOM 14185 N N . THR A 1 54 ? -7.913 -2.981 2.556 1.00 0.00 54 THR A N 16
ATOM 14186 C CA . THR A 1 54 ? -8.576 -2.937 1.257 1.00 0.00 54 THR A CA 16
ATOM 14187 C C . THR A 1 54 ? -10.090 -2.891 1.419 1.00 0.00 54 THR A C 16
ATOM 14188 O O . THR A 1 54 ? -10.803 -2.380 0.554 1.00 0.00 54 THR A O 16
ATOM 14199 N N . TRP A 1 55 ? -10.576 -3.435 2.530 1.00 0.00 55 TRP A N 16
ATOM 14200 C CA . TRP A 1 55 ? -12.007 -3.465 2.806 1.00 0.00 55 TRP A CA 16
ATOM 14201 C C . TRP A 1 55 ? -12.389 -2.397 3.826 1.00 0.00 55 TRP A C 16
ATOM 14202 O O . TRP A 1 55 ? -12.175 -1.201 3.535 1.00 0.00 55 TRP A O 16
ATOM 14225 N N . MET A 1 1 ? -7.081 6.873 0.438 1.00 0.00 1 MET A N 17
ATOM 14226 C CA . MET A 1 1 ? -6.067 6.330 1.334 1.00 0.00 1 MET A CA 17
ATOM 14227 C C . MET A 1 1 ? -6.443 6.579 2.789 1.00 0.00 1 MET A C 17
ATOM 14228 O O . MET A 1 1 ? -7.169 7.524 3.099 1.00 0.00 1 MET A O 17
ATOM 14242 N N . ILE A 1 2 ? -5.952 5.724 3.678 1.00 0.00 2 ILE A N 17
ATOM 14243 C CA . ILE A 1 2 ? -6.232 5.864 5.099 1.00 0.00 2 ILE A CA 17
ATOM 14244 C C . ILE A 1 2 ? -5.507 7.091 5.659 1.00 0.00 2 ILE A C 17
ATOM 14245 O O . ILE A 1 2 ? -4.331 7.312 5.369 1.00 0.00 2 ILE A O 17
ATOM 14261 N N . PRO A 1 3 ? -6.210 7.926 6.440 1.00 0.00 3 PRO A N 17
ATOM 14262 C CA . PRO A 1 3 ? -5.616 9.113 7.060 1.00 0.00 3 PRO A CA 17
ATOM 14263 C C . PRO A 1 3 ? -4.720 8.727 8.218 1.00 0.00 3 PRO A C 17
ATOM 14264 O O . PRO A 1 3 ? -4.612 7.546 8.545 1.00 0.00 3 PRO A O 17
ATOM 14275 N N . VAL A 1 4 ? -4.107 9.712 8.861 1.00 0.00 4 VAL A N 17
ATOM 14276 C CA . VAL A 1 4 ? -3.272 9.431 10.017 1.00 0.00 4 VAL A CA 17
ATOM 14277 C C . VAL A 1 4 ? -2.051 8.597 9.615 1.00 0.00 4 VAL A C 17
ATOM 14278 O O . VAL A 1 4 ? -0.934 9.106 9.526 1.00 0.00 4 VAL A O 17
ATOM 14291 N N . ARG A 1 5 ? -2.280 7.309 9.406 1.00 0.00 5 ARG A N 17
ATOM 14292 C CA . ARG A 1 5 ? -1.224 6.379 9.043 1.00 0.00 5 ARG A CA 17
ATOM 14293 C C . ARG A 1 5 ? -0.465 6.844 7.807 1.00 0.00 5 ARG A C 17
ATOM 14294 O O . ARG A 1 5 ? -0.688 7.944 7.303 1.00 0.00 5 ARG A O 17
ATOM 14315 N N . CYS A 1 6 ? 0.440 5.996 7.328 1.00 0.00 6 CYS A N 17
ATOM 14316 C CA . CYS A 1 6 ? 1.245 6.312 6.156 1.00 0.00 6 CYS A CA 17
ATOM 14317 C C . CYS A 1 6 ? 0.896 5.400 4.990 1.00 0.00 6 CYS A C 17
ATOM 14318 O O . CYS A 1 6 ? 1.371 4.268 4.908 1.00 0.00 6 CYS A O 17
ATOM 14325 N N . LEU A 1 7 ? 0.061 5.907 4.093 1.00 0.00 7 LEU A N 17
ATOM 14326 C CA . LEU A 1 7 ? -0.346 5.169 2.912 1.00 0.00 7 LEU A CA 17
ATOM 14327 C C . LEU A 1 7 ? -0.233 6.061 1.683 1.00 0.00 7 LEU A C 17
ATOM 14328 O O . LEU A 1 7 ? -1.089 6.035 0.803 1.00 0.00 7 LEU A O 17
ATOM 14344 N N . SER A 1 8 ? 0.811 6.879 1.652 1.00 0.00 8 SER A N 17
ATOM 14345 C CA . SER A 1 8 ? 1.031 7.794 0.540 1.00 0.00 8 SER A CA 17
ATOM 14346 C C . SER A 1 8 ? 2.372 8.507 0.676 1.00 0.00 8 SER A C 17
ATOM 14347 O O . SER A 1 8 ? 3.281 8.301 -0.129 1.00 0.00 8 SER A O 17
ATOM 14355 N N . CYS A 1 9 ? 2.488 9.352 1.694 1.00 0.00 9 CYS A N 17
ATOM 14356 C CA . CYS A 1 9 ? 3.716 10.102 1.931 1.00 0.00 9 CYS A CA 17
ATOM 14357 C C . CYS A 1 9 ? 3.949 11.133 0.829 1.00 0.00 9 CYS A C 17
ATOM 14358 O O . CYS A 1 9 ? 5.079 11.568 0.604 1.00 0.00 9 CYS A O 17
ATOM 14365 N N . GLY A 1 10 ? 2.876 11.519 0.145 1.00 0.00 10 GLY A N 17
ATOM 14366 C CA . GLY A 1 10 ? 2.991 12.493 -0.924 1.00 0.00 10 GLY A CA 17
ATOM 14367 C C . GLY A 1 10 ? 2.336 12.025 -2.208 1.00 0.00 10 GLY A C 17
ATOM 14368 O O . GLY A 1 10 ? 2.028 12.835 -3.084 1.00 0.00 10 GLY A O 17
ATOM 14372 N N . LYS A 1 11 ? 2.127 10.719 -2.325 1.00 0.00 11 LYS A N 17
ATOM 14373 C CA . LYS A 1 11 ? 1.517 10.152 -3.522 1.00 0.00 11 LYS A CA 17
ATOM 14374 C C . LYS A 1 11 ? 0.371 9.211 -3.167 1.00 0.00 11 LYS A C 17
ATOM 14375 O O . LYS A 1 11 ? 0.402 8.538 -2.137 1.00 0.00 11 LYS A O 17
ATOM 14394 N N . PRO A 1 12 ? -0.667 9.160 -4.020 1.00 0.00 12 PRO A N 17
ATOM 14395 C CA . PRO A 1 12 ? -1.835 8.301 -3.795 1.00 0.00 12 PRO A CA 17
ATOM 14396 C C . PRO A 1 12 ? -1.506 6.819 -3.953 1.00 0.00 12 PRO A C 17
ATOM 14397 O O . PRO A 1 12 ? -0.829 6.423 -4.902 1.00 0.00 12 PRO A O 17
ATOM 14408 N N . VAL A 1 13 ? -1.991 6.006 -3.020 1.00 0.00 13 VAL A N 17
ATOM 14409 C CA . VAL A 1 13 ? -1.743 4.570 -3.056 1.00 0.00 13 VAL A CA 17
ATOM 14410 C C . VAL A 1 13 ? -3.035 3.792 -3.321 1.00 0.00 13 VAL A C 17
ATOM 14411 O O . VAL A 1 13 ? -3.024 2.761 -3.991 1.00 0.00 13 VAL A O 17
ATOM 14424 N N . SER A 1 14 ? -4.141 4.297 -2.783 1.00 0.00 14 SER A N 17
ATOM 14425 C CA . SER A 1 14 ? -5.440 3.649 -2.939 1.00 0.00 14 SER A CA 17
ATOM 14426 C C . SER A 1 14 ? -5.696 3.249 -4.389 1.00 0.00 14 SER A C 17
ATOM 14427 O O . SER A 1 14 ? -6.056 2.108 -4.674 1.00 0.00 14 SER A O 17
ATOM 14435 N N . ALA A 1 15 ? -5.527 4.198 -5.302 1.00 0.00 15 ALA A N 17
ATOM 14436 C CA . ALA A 1 15 ? -5.748 3.933 -6.719 1.00 0.00 15 ALA A CA 17
ATOM 14437 C C . ALA A 1 15 ? -4.771 2.882 -7.238 1.00 0.00 15 ALA A C 17
ATOM 14438 O O . ALA A 1 15 ? -5.065 2.167 -8.196 1.00 0.00 15 ALA A O 17
ATOM 14445 N N . TYR A 1 16 ? -3.611 2.799 -6.599 1.00 0.00 16 TYR A N 17
ATOM 14446 C CA . TYR A 1 16 ? -2.578 1.857 -6.999 1.00 0.00 16 TYR A CA 17
ATOM 14447 C C . TYR A 1 16 ? -2.764 0.500 -6.329 1.00 0.00 16 TYR A C 17
ATOM 14448 O O . TYR A 1 16 ? -2.257 -0.521 -6.809 1.00 0.00 16 TYR A O 17
ATOM 14466 N N . PHE A 1 17 ? -3.503 0.481 -5.222 1.00 0.00 17 PHE A N 17
ATOM 14467 C CA . PHE A 1 17 ? -3.775 -0.766 -4.509 1.00 0.00 17 PHE A CA 17
ATOM 14468 C C . PHE A 1 17 ? -4.199 -1.853 -5.492 1.00 0.00 17 PHE A C 17
ATOM 14469 O O . PHE A 1 17 ? -3.953 -3.039 -5.271 1.00 0.00 17 PHE A O 17
ATOM 14486 N N . ASN A 1 18 ? -4.799 -1.427 -6.601 1.00 0.00 18 ASN A N 17
ATOM 14487 C CA . ASN A 1 18 ? -5.212 -2.348 -7.649 1.00 0.00 18 ASN A CA 17
ATOM 14488 C C . ASN A 1 18 ? -4.021 -3.166 -8.129 1.00 0.00 18 ASN A C 17
ATOM 14489 O O . ASN A 1 18 ? -4.138 -4.365 -8.379 1.00 0.00 18 ASN A O 17
ATOM 14500 N N . GLU A 1 19 ? -2.867 -2.511 -8.246 1.00 0.00 19 GLU A N 17
ATOM 14501 C CA . GLU A 1 19 ? -1.651 -3.184 -8.644 1.00 0.00 19 GLU A CA 17
ATOM 14502 C C . GLU A 1 19 ? -1.302 -4.254 -7.631 1.00 0.00 19 GLU A C 17
ATOM 14503 O O . GLU A 1 19 ? -1.141 -5.425 -7.971 1.00 0.00 19 GLU A O 17
ATOM 14515 N N . TYR A 1 20 ? -1.202 -3.838 -6.377 1.00 0.00 20 TYR A N 17
ATOM 14516 C CA . TYR A 1 20 ? -0.904 -4.762 -5.294 1.00 0.00 20 TYR A CA 17
ATOM 14517 C C . TYR A 1 20 ? -1.910 -5.904 -5.287 1.00 0.00 20 TYR A C 17
ATOM 14518 O O . TYR A 1 20 ? -1.541 -7.075 -5.219 1.00 0.00 20 TYR A O 17
ATOM 14536 N N . GLN A 1 21 ? -3.186 -5.552 -5.385 1.00 0.00 21 GLN A N 17
ATOM 14537 C CA . GLN A 1 21 ? -4.252 -6.548 -5.403 1.00 0.00 21 GLN A CA 17
ATOM 14538 C C . GLN A 1 21 ? -4.133 -7.446 -6.628 1.00 0.00 21 GLN A C 17
ATOM 14539 O O . GLN A 1 21 ? -4.098 -8.671 -6.512 1.00 0.00 21 GLN A O 17
ATOM 14553 N N . ARG A 1 22 ? -4.066 -6.827 -7.801 1.00 0.00 22 ARG A N 17
ATOM 14554 C CA . ARG A 1 22 ? -3.944 -7.569 -9.050 1.00 0.00 22 ARG A CA 17
ATOM 14555 C C . ARG A 1 22 ? -2.736 -8.497 -9.013 1.00 0.00 22 ARG A C 17
ATOM 14556 O O . ARG A 1 22 ? -2.844 -9.688 -9.310 1.00 0.00 22 ARG A O 17
ATOM 14577 N N . ARG A 1 23 ? -1.585 -7.943 -8.645 1.00 0.00 23 ARG A N 17
ATOM 14578 C CA . ARG A 1 23 ? -0.356 -8.721 -8.572 1.00 0.00 23 ARG A CA 17
ATOM 14579 C C . ARG A 1 23 ? -0.423 -9.744 -7.440 1.00 0.00 23 ARG A C 17
ATOM 14580 O O . ARG A 1 23 ? -0.414 -10.950 -7.684 1.00 0.00 23 ARG A O 17
ATOM 14601 N N . VAL A 1 24 ? -0.513 -9.260 -6.200 1.00 0.00 24 VAL A N 17
ATOM 14602 C CA . VAL A 1 24 ? -0.602 -10.144 -5.040 1.00 0.00 24 VAL A CA 17
ATOM 14603 C C . VAL A 1 24 ? -1.646 -11.236 -5.268 1.00 0.00 24 VAL A C 17
ATOM 14604 O O . VAL A 1 24 ? -1.499 -12.360 -4.788 1.00 0.00 24 VAL A O 17
ATOM 14617 N N . ALA A 1 25 ? -2.698 -10.896 -6.008 1.00 0.00 25 ALA A N 17
ATOM 14618 C CA . ALA A 1 25 ? -3.760 -11.848 -6.309 1.00 0.00 25 ALA A CA 17
ATOM 14619 C C . ALA A 1 25 ? -3.193 -13.107 -6.953 1.00 0.00 25 ALA A C 17
ATOM 14620 O O . ALA A 1 25 ? -3.334 -14.207 -6.419 1.00 0.00 25 ALA A O 17
ATOM 14627 N N . ASP A 1 26 ? -2.545 -12.938 -8.100 1.00 0.00 26 ASP A N 17
ATOM 14628 C CA . ASP A 1 26 ? -1.946 -14.062 -8.811 1.00 0.00 26 ASP A CA 17
ATOM 14629 C C . ASP A 1 26 ? -0.784 -14.644 -8.015 1.00 0.00 26 ASP A C 17
ATOM 14630 O O . ASP A 1 26 ? -0.554 -15.854 -8.026 1.00 0.00 26 ASP A O 17
ATOM 14639 N N . GLY A 1 27 ? -0.053 -13.775 -7.325 1.00 0.00 27 GLY A N 17
ATOM 14640 C CA . GLY A 1 27 ? 1.066 -14.224 -6.518 1.00 0.00 27 GLY A CA 17
ATOM 14641 C C . GLY A 1 27 ? 2.370 -13.530 -6.868 1.00 0.00 27 GLY A C 17
ATOM 14642 O O . GLY A 1 27 ? 3.447 -14.090 -6.665 1.00 0.00 27 GLY A O 17
ATOM 14646 N N . GLU A 1 28 ? 2.280 -12.306 -7.383 1.00 0.00 28 GLU A N 17
ATOM 14647 C CA . GLU A 1 28 ? 3.470 -11.547 -7.743 1.00 0.00 28 GLU A CA 17
ATOM 14648 C C . GLU A 1 28 ? 4.052 -10.842 -6.526 1.00 0.00 28 GLU A C 17
ATOM 14649 O O . GLU A 1 28 ? 3.325 -10.470 -5.604 1.00 0.00 28 GLU A O 17
ATOM 14661 N N . ASP A 1 29 ? 5.368 -10.668 -6.524 1.00 0.00 29 ASP A N 17
ATOM 14662 C CA . ASP A 1 29 ? 6.048 -10.005 -5.419 1.00 0.00 29 ASP A CA 17
ATOM 14663 C C . ASP A 1 29 ? 5.461 -8.614 -5.188 1.00 0.00 29 ASP A C 17
ATOM 14664 O O . ASP A 1 29 ? 5.631 -7.719 -6.015 1.00 0.00 29 ASP A O 17
ATOM 14673 N N . PRO A 1 30 ? 4.738 -8.415 -4.072 1.00 0.00 30 PRO A N 17
ATOM 14674 C CA . PRO A 1 30 ? 4.126 -7.121 -3.758 1.00 0.00 30 PRO A CA 17
ATOM 14675 C C . PRO A 1 30 ? 5.163 -6.008 -3.695 1.00 0.00 30 PRO A C 17
ATOM 14676 O O . PRO A 1 30 ? 4.944 -4.913 -4.212 1.00 0.00 30 PRO A O 17
ATOM 14687 N N . LYS A 1 31 ? 6.306 -6.305 -3.082 1.00 0.00 31 LYS A N 17
ATOM 14688 C CA . LYS A 1 31 ? 7.391 -5.339 -2.979 1.00 0.00 31 LYS A CA 17
ATOM 14689 C C . LYS A 1 31 ? 7.688 -4.728 -4.344 1.00 0.00 31 LYS A C 17
ATOM 14690 O O . LYS A 1 31 ? 7.973 -3.536 -4.458 1.00 0.00 31 LYS A O 17
ATOM 14709 N N . ASP A 1 32 ? 7.579 -5.551 -5.383 1.00 0.00 32 ASP A N 17
ATOM 14710 C CA . ASP A 1 32 ? 7.762 -5.076 -6.746 1.00 0.00 32 ASP A CA 17
ATOM 14711 C C . ASP A 1 32 ? 6.619 -4.142 -7.110 1.00 0.00 32 ASP A C 17
ATOM 14712 O O . ASP A 1 32 ? 6.829 -3.072 -7.683 1.00 0.00 32 ASP A O 17
ATOM 14721 N N . VAL A 1 33 ? 5.406 -4.541 -6.737 1.00 0.00 33 VAL A N 17
ATOM 14722 C CA . VAL A 1 33 ? 4.235 -3.714 -6.971 1.00 0.00 33 VAL A CA 17
ATOM 14723 C C . VAL A 1 33 ? 4.433 -2.355 -6.323 1.00 0.00 33 VAL A C 17
ATOM 14724 O O . VAL A 1 33 ? 4.164 -1.329 -6.932 1.00 0.00 33 VAL A O 17
ATOM 14737 N N . LEU A 1 34 ? 4.944 -2.358 -5.092 1.00 0.00 34 LEU A N 17
ATOM 14738 C CA . LEU A 1 34 ? 5.209 -1.117 -4.370 1.00 0.00 34 LEU A CA 17
ATOM 14739 C C . LEU A 1 34 ? 5.979 -0.145 -5.250 1.00 0.00 34 LEU A C 17
ATOM 14740 O O . LEU A 1 34 ? 5.673 1.047 -5.298 1.00 0.00 34 LEU A O 17
ATOM 14756 N N . ASP A 1 35 ? 6.963 -0.671 -5.970 1.00 0.00 35 ASP A N 17
ATOM 14757 C CA . ASP A 1 35 ? 7.749 0.144 -6.879 1.00 0.00 35 ASP A CA 17
ATOM 14758 C C . ASP A 1 35 ? 6.844 0.776 -7.930 1.00 0.00 35 ASP A C 17
ATOM 14759 O O . ASP A 1 35 ? 7.083 1.894 -8.385 1.00 0.00 35 ASP A O 17
ATOM 14768 N N . ASP A 1 36 ? 5.788 0.051 -8.291 1.00 0.00 36 ASP A N 17
ATOM 14769 C CA . ASP A 1 36 ? 4.824 0.531 -9.275 1.00 0.00 36 ASP A CA 17
ATOM 14770 C C . ASP A 1 36 ? 3.738 1.373 -8.609 1.00 0.00 36 ASP A C 17
ATOM 14771 O O . ASP A 1 36 ? 3.319 2.400 -9.142 1.00 0.00 36 ASP A O 17
ATOM 14780 N N . LEU A 1 37 ? 3.291 0.931 -7.435 1.00 0.00 37 LEU A N 17
ATOM 14781 C CA . LEU A 1 37 ? 2.266 1.640 -6.677 1.00 0.00 37 LEU A CA 17
ATOM 14782 C C . LEU A 1 37 ? 2.593 3.131 -6.601 1.00 0.00 37 LEU A C 17
ATOM 14783 O O . LEU A 1 37 ? 1.816 3.975 -7.040 1.00 0.00 37 LEU A O 17
ATOM 14799 N N . GLY A 1 38 ? 3.762 3.443 -6.056 1.00 0.00 38 GLY A N 17
ATOM 14800 C CA . GLY A 1 38 ? 4.189 4.825 -5.964 1.00 0.00 38 GLY A CA 17
ATOM 14801 C C . GLY A 1 38 ? 4.299 5.319 -4.534 1.00 0.00 38 GLY A C 17
ATOM 14802 O O . GLY A 1 38 ? 3.866 6.428 -4.220 1.00 0.00 38 GLY A O 17
ATOM 14806 N N . LEU A 1 39 ? 4.900 4.507 -3.673 1.00 0.00 39 LEU A N 17
ATOM 14807 C CA . LEU A 1 39 ? 5.080 4.875 -2.273 1.00 0.00 39 LEU A CA 17
ATOM 14808 C C . LEU A 1 39 ? 6.562 4.857 -1.905 1.00 0.00 39 LEU A C 17
ATOM 14809 O O . LEU A 1 39 ? 7.141 3.798 -1.675 1.00 0.00 39 LEU A O 17
ATOM 14825 N N . LYS A 1 40 ? 7.171 6.038 -1.878 1.00 0.00 40 LYS A N 17
ATOM 14826 C CA . LYS A 1 40 ? 8.594 6.164 -1.581 1.00 0.00 40 LYS A CA 17
ATOM 14827 C C . LYS A 1 40 ? 8.951 5.530 -0.238 1.00 0.00 40 LYS A C 17
ATOM 14828 O O . LYS A 1 40 ? 9.370 4.374 -0.182 1.00 0.00 40 LYS A O 17
ATOM 14847 N N . ARG A 1 41 ? 8.802 6.296 0.840 1.00 0.00 41 ARG A N 17
ATOM 14848 C CA . ARG A 1 41 ? 9.138 5.815 2.177 1.00 0.00 41 ARG A CA 17
ATOM 14849 C C . ARG A 1 41 ? 8.566 4.423 2.430 1.00 0.00 41 ARG A C 17
ATOM 14850 O O . ARG A 1 41 ? 7.444 4.118 2.026 1.00 0.00 41 ARG A O 17
ATOM 14871 N N . TYR A 1 42 ? 9.349 3.586 3.104 1.00 0.00 42 TYR A N 17
ATOM 14872 C CA . TYR A 1 42 ? 8.925 2.226 3.416 1.00 0.00 42 TYR A CA 17
ATOM 14873 C C . TYR A 1 42 ? 7.952 2.209 4.593 1.00 0.00 42 TYR A C 17
ATOM 14874 O O . TYR A 1 42 ? 7.192 1.256 4.764 1.00 0.00 42 TYR A O 17
ATOM 14892 N N . CYS A 1 43 ? 7.976 3.268 5.400 1.00 0.00 43 CYS A N 17
ATOM 14893 C CA . CYS A 1 43 ? 7.089 3.368 6.556 1.00 0.00 43 CYS A CA 17
ATOM 14894 C C . CYS A 1 43 ? 5.651 3.039 6.165 1.00 0.00 43 CYS A C 17
ATOM 14895 O O . CYS A 1 43 ? 4.865 2.567 6.986 1.00 0.00 43 CYS A O 17
ATOM 14902 N N . CYS A 1 44 ? 5.324 3.278 4.899 1.00 0.00 44 CYS A N 17
ATOM 14903 C CA . CYS A 1 44 ? 3.991 2.992 4.380 1.00 0.00 44 CYS A CA 17
ATOM 14904 C C . CYS A 1 44 ? 3.900 1.544 3.912 1.00 0.00 44 CYS A C 17
ATOM 14905 O O . CYS A 1 44 ? 3.037 0.789 4.359 1.00 0.00 44 CYS A O 17
ATOM 14912 N N . ARG A 1 45 ? 4.804 1.160 3.015 1.00 0.00 45 ARG A N 17
ATOM 14913 C CA . ARG A 1 45 ? 4.820 -0.197 2.478 1.00 0.00 45 ARG A CA 17
ATOM 14914 C C . ARG A 1 45 ? 4.743 -1.232 3.591 1.00 0.00 45 ARG A C 17
ATOM 14915 O O . ARG A 1 45 ? 3.837 -2.058 3.614 1.00 0.00 45 ARG A O 17
ATOM 14936 N N . ARG A 1 46 ? 5.700 -1.184 4.516 1.00 0.00 46 ARG A N 17
ATOM 14937 C CA . ARG A 1 46 ? 5.745 -2.132 5.630 1.00 0.00 46 ARG A CA 17
ATOM 14938 C C . ARG A 1 46 ? 4.356 -2.360 6.222 1.00 0.00 46 ARG A C 17
ATOM 14939 O O . ARG A 1 46 ? 4.039 -3.455 6.687 1.00 0.00 46 ARG A O 17
ATOM 14960 N N . MET A 1 47 ? 3.533 -1.319 6.192 1.00 0.00 47 MET A N 17
ATOM 14961 C CA . MET A 1 47 ? 2.178 -1.398 6.718 1.00 0.00 47 MET A CA 17
ATOM 14962 C C . MET A 1 47 ? 1.208 -1.903 5.655 1.00 0.00 47 MET A C 17
ATOM 14963 O O . MET A 1 47 ? 0.199 -2.534 5.968 1.00 0.00 47 MET A O 17
ATOM 14977 N N . LEU A 1 48 ? 1.517 -1.607 4.396 1.00 0.00 48 LEU A N 17
ATOM 14978 C CA . LEU A 1 48 ? 0.668 -2.008 3.283 1.00 0.00 48 LEU A CA 17
ATOM 14979 C C . LEU A 1 48 ? 1.009 -3.411 2.783 1.00 0.00 48 LEU A C 17
ATOM 14980 O O . LEU A 1 48 ? 0.185 -4.322 2.861 1.00 0.00 48 LEU A O 17
ATOM 14996 N N . ILE A 1 49 ? 2.221 -3.571 2.241 1.00 0.00 49 ILE A N 17
ATOM 14997 C CA . ILE A 1 49 ? 2.654 -4.853 1.671 1.00 0.00 49 ILE A CA 17
ATOM 14998 C C . ILE A 1 49 ? 2.174 -6.044 2.498 1.00 0.00 49 ILE A C 17
ATOM 14999 O O . ILE A 1 49 ? 1.915 -7.120 1.959 1.00 0.00 49 ILE A O 17
ATOM 15015 N N . SER A 1 50 ? 2.036 -5.838 3.799 1.00 0.00 50 SER A N 17
ATOM 15016 C CA . SER A 1 50 ? 1.585 -6.897 4.691 1.00 0.00 50 SER A CA 17
ATOM 15017 C C . SER A 1 50 ? 0.060 -6.967 4.744 1.00 0.00 50 SER A C 17
ATOM 15018 O O . SER A 1 50 ? -0.549 -7.851 4.142 1.00 0.00 50 SER A O 17
ATOM 15026 N N . HIS A 1 51 ? -0.547 -6.045 5.484 1.00 0.00 51 HIS A N 17
ATOM 15027 C CA . HIS A 1 51 ? -1.997 -6.026 5.648 1.00 0.00 51 HIS A CA 17
ATOM 15028 C C . HIS A 1 51 ? -2.693 -5.226 4.548 1.00 0.00 51 HIS A C 17
ATOM 15029 O O . HIS A 1 51 ? -3.455 -5.776 3.755 1.00 0.00 51 HIS A O 17
ATOM 15043 N N . VAL A 1 52 ? -2.478 -3.912 4.553 1.00 0.00 52 VAL A N 17
ATOM 15044 C CA . VAL A 1 52 ? -3.118 -3.017 3.593 1.00 0.00 52 VAL A CA 17
ATOM 15045 C C . VAL A 1 52 ? -4.606 -3.332 3.448 1.00 0.00 52 VAL A C 17
ATOM 15046 O O . VAL A 1 52 ? -5.181 -3.188 2.370 1.00 0.00 52 VAL A O 17
ATOM 15059 N N . GLU A 1 53 ? -5.223 -3.760 4.545 1.00 0.00 53 GLU A N 17
ATOM 15060 C CA . GLU A 1 53 ? -6.644 -4.090 4.547 1.00 0.00 53 GLU A CA 17
ATOM 15061 C C . GLU A 1 53 ? -6.911 -5.369 3.761 1.00 0.00 53 GLU A C 17
ATOM 15062 O O . GLU A 1 53 ? -7.278 -6.395 4.334 1.00 0.00 53 GLU A O 17
ATOM 15074 N N . THR A 1 54 ? -6.728 -5.302 2.447 1.00 0.00 54 THR A N 17
ATOM 15075 C CA . THR A 1 54 ? -6.958 -6.454 1.583 1.00 0.00 54 THR A CA 17
ATOM 15076 C C . THR A 1 54 ? -8.342 -7.048 1.818 1.00 0.00 54 THR A C 17
ATOM 15077 O O . THR A 1 54 ? -8.537 -7.847 2.735 1.00 0.00 54 THR A O 17
ATOM 15088 N N . TRP A 1 55 ? -9.300 -6.654 0.987 1.00 0.00 55 TRP A N 17
ATOM 15089 C CA . TRP A 1 55 ? -10.667 -7.148 1.107 1.00 0.00 55 TRP A CA 17
ATOM 15090 C C . TRP A 1 55 ? -11.446 -6.917 -0.184 1.00 0.00 55 TRP A C 17
ATOM 15091 O O . TRP A 1 55 ? -12.630 -7.312 -0.238 1.00 0.00 55 TRP A O 17
ATOM 15114 N N . MET A 1 1 ? -7.408 3.381 0.072 1.00 0.00 1 MET A N 18
ATOM 15115 C CA . MET A 1 1 ? -6.344 3.586 1.046 1.00 0.00 1 MET A CA 18
ATOM 15116 C C . MET A 1 1 ? -6.916 3.819 2.439 1.00 0.00 1 MET A C 18
ATOM 15117 O O . MET A 1 1 ? -8.010 4.362 2.592 1.00 0.00 1 MET A O 18
ATOM 15131 N N . ILE A 1 2 ? -6.171 3.393 3.450 1.00 0.00 2 ILE A N 18
ATOM 15132 C CA . ILE A 1 2 ? -6.586 3.554 4.837 1.00 0.00 2 ILE A CA 18
ATOM 15133 C C . ILE A 1 2 ? -6.352 4.992 5.297 1.00 0.00 2 ILE A C 18
ATOM 15134 O O . ILE A 1 2 ? -5.369 5.620 4.911 1.00 0.00 2 ILE A O 18
ATOM 15150 N N . PRO A 1 3 ? -7.275 5.555 6.094 1.00 0.00 3 PRO A N 18
ATOM 15151 C CA . PRO A 1 3 ? -7.121 6.904 6.634 1.00 0.00 3 PRO A CA 18
ATOM 15152 C C . PRO A 1 3 ? -6.102 6.900 7.752 1.00 0.00 3 PRO A C 18
ATOM 15153 O O . PRO A 1 3 ? -5.863 5.857 8.360 1.00 0.00 3 PRO A O 18
ATOM 15164 N N . VAL A 1 4 ? -5.508 8.042 8.044 1.00 0.00 4 VAL A N 18
ATOM 15165 C CA . VAL A 1 4 ? -4.541 8.087 9.115 1.00 0.00 4 VAL A CA 18
ATOM 15166 C C . VAL A 1 4 ? -3.381 7.145 8.788 1.00 0.00 4 VAL A C 18
ATOM 15167 O O . VAL A 1 4 ? -3.513 6.253 7.948 1.00 0.00 4 VAL A O 18
ATOM 15180 N N . ARG A 1 5 ? -2.250 7.350 9.448 1.00 0.00 5 ARG A N 18
ATOM 15181 C CA . ARG A 1 5 ? -1.061 6.521 9.226 1.00 0.00 5 ARG A CA 18
ATOM 15182 C C . ARG A 1 5 ? -0.314 6.960 7.970 1.00 0.00 5 ARG A C 18
ATOM 15183 O O . ARG A 1 5 ? -0.510 8.070 7.475 1.00 0.00 5 ARG A O 18
ATOM 15204 N N . CYS A 1 6 ? 0.544 6.080 7.457 1.00 0.00 6 CYS A N 18
ATOM 15205 C CA . CYS A 1 6 ? 1.331 6.383 6.268 1.00 0.00 6 CYS A CA 18
ATOM 15206 C C . CYS A 1 6 ? 1.006 5.434 5.124 1.00 0.00 6 CYS A C 18
ATOM 15207 O O . CYS A 1 6 ? 1.587 4.357 5.012 1.00 0.00 6 CYS A O 18
ATOM 15214 N N . LEU A 1 7 ? 0.090 5.861 4.264 1.00 0.00 7 LEU A N 18
ATOM 15215 C CA . LEU A 1 7 ? -0.291 5.091 3.093 1.00 0.00 7 LEU A CA 18
ATOM 15216 C C . LEU A 1 7 ? -0.246 5.985 1.861 1.00 0.00 7 LEU A C 18
ATOM 15217 O O . LEU A 1 7 ? -1.126 5.931 1.005 1.00 0.00 7 LEU A O 18
ATOM 15233 N N . SER A 1 8 ? 0.769 6.837 1.807 1.00 0.00 8 SER A N 18
ATOM 15234 C CA . SER A 1 8 ? 0.943 7.762 0.692 1.00 0.00 8 SER A CA 18
ATOM 15235 C C . SER A 1 8 ? 2.304 8.450 0.769 1.00 0.00 8 SER A C 18
ATOM 15236 O O . SER A 1 8 ? 3.156 8.262 -0.099 1.00 0.00 8 SER A O 18
ATOM 15244 N N . CYS A 1 9 ? 2.504 9.240 1.820 1.00 0.00 9 CYS A N 18
ATOM 15245 C CA . CYS A 1 9 ? 3.765 9.947 2.020 1.00 0.00 9 CYS A CA 18
ATOM 15246 C C . CYS A 1 9 ? 4.009 10.968 0.913 1.00 0.00 9 CYS A C 18
ATOM 15247 O O . CYS A 1 9 ? 5.147 11.373 0.670 1.00 0.00 9 CYS A O 18
ATOM 15254 N N . GLY A 1 10 ? 2.937 11.390 0.251 1.00 0.00 10 GLY A N 18
ATOM 15255 C CA . GLY A 1 10 ? 3.060 12.359 -0.821 1.00 0.00 10 GLY A CA 18
ATOM 15256 C C . GLY A 1 10 ? 2.272 11.956 -2.048 1.00 0.00 10 GLY A C 18
ATOM 15257 O O . GLY A 1 10 ? 1.867 12.804 -2.844 1.00 0.00 10 GLY A O 18
ATOM 15261 N N . LYS A 1 11 ? 2.056 10.655 -2.202 1.00 0.00 11 LYS A N 18
ATOM 15262 C CA . LYS A 1 11 ? 1.320 10.139 -3.343 1.00 0.00 11 LYS A CA 18
ATOM 15263 C C . LYS A 1 11 ? 0.196 9.209 -2.898 1.00 0.00 11 LYS A C 18
ATOM 15264 O O . LYS A 1 11 ? 0.368 8.410 -1.977 1.00 0.00 11 LYS A O 18
ATOM 15283 N N . PRO A 1 12 ? -0.973 9.299 -3.552 1.00 0.00 12 PRO A N 18
ATOM 15284 C CA . PRO A 1 12 ? -2.124 8.452 -3.228 1.00 0.00 12 PRO A CA 18
ATOM 15285 C C . PRO A 1 12 ? -1.864 6.987 -3.552 1.00 0.00 12 PRO A C 18
ATOM 15286 O O . PRO A 1 12 ? -1.448 6.653 -4.661 1.00 0.00 12 PRO A O 18
ATOM 15297 N N . VAL A 1 13 ? -2.109 6.115 -2.582 1.00 0.00 13 VAL A N 18
ATOM 15298 C CA . VAL A 1 13 ? -1.896 4.687 -2.774 1.00 0.00 13 VAL A CA 18
ATOM 15299 C C . VAL A 1 13 ? -3.220 3.950 -3.011 1.00 0.00 13 VAL A C 18
ATOM 15300 O O . VAL A 1 13 ? -3.263 2.722 -2.981 1.00 0.00 13 VAL A O 18
ATOM 15313 N N . SER A 1 14 ? -4.292 4.700 -3.254 1.00 0.00 14 SER A N 18
ATOM 15314 C CA . SER A 1 14 ? -5.603 4.104 -3.484 1.00 0.00 14 SER A CA 18
ATOM 15315 C C . SER A 1 14 ? -5.703 3.514 -4.887 1.00 0.00 14 SER A C 18
ATOM 15316 O O . SER A 1 14 ? -5.802 2.298 -5.054 1.00 0.00 14 SER A O 18
ATOM 15324 N N . ALA A 1 15 ? -5.689 4.382 -5.890 1.00 0.00 15 ALA A N 18
ATOM 15325 C CA . ALA A 1 15 ? -5.792 3.952 -7.278 1.00 0.00 15 ALA A CA 18
ATOM 15326 C C . ALA A 1 15 ? -4.762 2.875 -7.608 1.00 0.00 15 ALA A C 18
ATOM 15327 O O . ALA A 1 15 ? -4.950 2.091 -8.537 1.00 0.00 15 ALA A O 18
ATOM 15334 N N . TYR A 1 16 ? -3.669 2.848 -6.851 1.00 0.00 16 TYR A N 18
ATOM 15335 C CA . TYR A 1 16 ? -2.603 1.888 -7.090 1.00 0.00 16 TYR A CA 18
ATOM 15336 C C . TYR A 1 16 ? -2.852 0.572 -6.359 1.00 0.00 16 TYR A C 18
ATOM 15337 O O . TYR A 1 16 ? -2.410 -0.486 -6.805 1.00 0.00 16 TYR A O 18
ATOM 15355 N N . PHE A 1 17 ? -3.567 0.635 -5.237 1.00 0.00 17 PHE A N 18
ATOM 15356 C CA . PHE A 1 17 ? -3.888 -0.570 -4.474 1.00 0.00 17 PHE A CA 18
ATOM 15357 C C . PHE A 1 17 ? -4.448 -1.654 -5.391 1.00 0.00 17 PHE A C 18
ATOM 15358 O O . PHE A 1 17 ? -4.289 -2.846 -5.128 1.00 0.00 17 PHE A O 18
ATOM 15375 N N . ASN A 1 18 ? -5.083 -1.232 -6.480 1.00 0.00 18 ASN A N 18
ATOM 15376 C CA . ASN A 1 18 ? -5.629 -2.168 -7.453 1.00 0.00 18 ASN A CA 18
ATOM 15377 C C . ASN A 1 18 ? -4.506 -3.002 -8.061 1.00 0.00 18 ASN A C 18
ATOM 15378 O O . ASN A 1 18 ? -4.697 -4.168 -8.403 1.00 0.00 18 ASN A O 18
ATOM 15389 N N . GLU A 1 19 ? -3.331 -2.392 -8.176 1.00 0.00 19 GLU A N 18
ATOM 15390 C CA . GLU A 1 19 ? -2.161 -3.076 -8.709 1.00 0.00 19 GLU A CA 18
ATOM 15391 C C . GLU A 1 19 ? -1.699 -4.159 -7.743 1.00 0.00 19 GLU A C 18
ATOM 15392 O O . GLU A 1 19 ? -1.505 -5.311 -8.129 1.00 0.00 19 GLU A O 18
ATOM 15404 N N . TYR A 1 20 ? -1.553 -3.784 -6.477 1.00 0.00 20 TYR A N 18
ATOM 15405 C CA . TYR A 1 20 ? -1.160 -4.728 -5.440 1.00 0.00 20 TYR A CA 18
ATOM 15406 C C . TYR A 1 20 ? -2.102 -5.927 -5.439 1.00 0.00 20 TYR A C 18
ATOM 15407 O O . TYR A 1 20 ? -1.667 -7.079 -5.448 1.00 0.00 20 TYR A O 18
ATOM 15425 N N . GLN A 1 21 ? -3.397 -5.639 -5.435 1.00 0.00 21 GLN A N 18
ATOM 15426 C CA . GLN A 1 21 ? -4.416 -6.682 -5.439 1.00 0.00 21 GLN A CA 18
ATOM 15427 C C . GLN A 1 21 ? -4.206 -7.640 -6.605 1.00 0.00 21 GLN A C 18
ATOM 15428 O O . GLN A 1 21 ? -4.068 -8.848 -6.413 1.00 0.00 21 GLN A O 18
ATOM 15442 N N . ARG A 1 22 ? -4.180 -7.093 -7.816 1.00 0.00 22 ARG A N 18
ATOM 15443 C CA . ARG A 1 22 ? -3.981 -7.898 -9.016 1.00 0.00 22 ARG A CA 18
ATOM 15444 C C . ARG A 1 22 ? -2.722 -8.746 -8.894 1.00 0.00 22 ARG A C 18
ATOM 15445 O O . ARG A 1 22 ? -2.763 -9.965 -9.063 1.00 0.00 22 ARG A O 18
ATOM 15466 N N . ARG A 1 23 ? -1.601 -8.094 -8.599 1.00 0.00 23 ARG A N 18
ATOM 15467 C CA . ARG A 1 23 ? -0.329 -8.793 -8.454 1.00 0.00 23 ARG A CA 18
ATOM 15468 C C . ARG A 1 23 ? -0.409 -9.851 -7.360 1.00 0.00 23 ARG A C 18
ATOM 15469 O O . ARG A 1 23 ? -0.222 -11.040 -7.620 1.00 0.00 23 ARG A O 18
ATOM 15490 N N . VAL A 1 24 ? -0.700 -9.415 -6.138 1.00 0.00 24 VAL A N 18
ATOM 15491 C CA . VAL A 1 24 ? -0.819 -10.330 -5.008 1.00 0.00 24 VAL A CA 18
ATOM 15492 C C . VAL A 1 24 ? -1.744 -11.495 -5.350 1.00 0.00 24 VAL A C 18
ATOM 15493 O O . VAL A 1 24 ? -1.586 -12.601 -4.833 1.00 0.00 24 VAL A O 18
ATOM 15506 N N . ALA A 1 25 ? -2.705 -11.235 -6.229 1.00 0.00 25 ALA A N 18
ATOM 15507 C CA . ALA A 1 25 ? -3.653 -12.258 -6.650 1.00 0.00 25 ALA A CA 18
ATOM 15508 C C . ALA A 1 25 ? -2.953 -13.358 -7.441 1.00 0.00 25 ALA A C 18
ATOM 15509 O O . ALA A 1 25 ? -2.919 -14.514 -7.019 1.00 0.00 25 ALA A O 18
ATOM 15516 N N . ASP A 1 26 ? -2.395 -12.990 -8.590 1.00 0.00 26 ASP A N 18
ATOM 15517 C CA . ASP A 1 26 ? -1.693 -13.945 -9.438 1.00 0.00 26 ASP A CA 18
ATOM 15518 C C . ASP A 1 26 ? -0.574 -14.637 -8.668 1.00 0.00 26 ASP A C 18
ATOM 15519 O O . ASP A 1 26 ? -0.168 -15.749 -9.007 1.00 0.00 26 ASP A O 18
ATOM 15528 N N . GLY A 1 27 ? -0.078 -13.972 -7.628 1.00 0.00 27 GLY A N 18
ATOM 15529 C CA . GLY A 1 27 ? 0.990 -14.538 -6.825 1.00 0.00 27 GLY A CA 18
ATOM 15530 C C . GLY A 1 27 ? 2.299 -13.794 -6.993 1.00 0.00 27 GLY A C 18
ATOM 15531 O O . GLY A 1 27 ? 3.374 -14.382 -6.880 1.00 0.00 27 GLY A O 18
ATOM 15535 N N . GLU A 1 28 ? 2.209 -12.496 -7.266 1.00 0.00 28 GLU A N 18
ATOM 15536 C CA . GLU A 1 28 ? 3.395 -11.670 -7.454 1.00 0.00 28 GLU A CA 18
ATOM 15537 C C . GLU A 1 28 ? 3.816 -11.013 -6.145 1.00 0.00 28 GLU A C 18
ATOM 15538 O O . GLU A 1 28 ? 2.976 -10.667 -5.316 1.00 0.00 28 GLU A O 18
ATOM 15550 N N . ASP A 1 29 ? 5.123 -10.844 -5.966 1.00 0.00 29 ASP A N 18
ATOM 15551 C CA . ASP A 1 29 ? 5.652 -10.218 -4.761 1.00 0.00 29 ASP A CA 18
ATOM 15552 C C . ASP A 1 29 ? 5.210 -8.758 -4.681 1.00 0.00 29 ASP A C 18
ATOM 15553 O O . ASP A 1 29 ? 5.581 -7.948 -5.531 1.00 0.00 29 ASP A O 18
ATOM 15562 N N . PRO A 1 30 ? 4.403 -8.397 -3.668 1.00 0.00 30 PRO A N 18
ATOM 15563 C CA . PRO A 1 30 ? 3.913 -7.026 -3.512 1.00 0.00 30 PRO A CA 18
ATOM 15564 C C . PRO A 1 30 ? 5.045 -6.007 -3.498 1.00 0.00 30 PRO A C 18
ATOM 15565 O O . PRO A 1 30 ? 4.908 -4.911 -4.041 1.00 0.00 30 PRO A O 18
ATOM 15576 N N . LYS A 1 31 ? 6.172 -6.378 -2.895 1.00 0.00 31 LYS A N 18
ATOM 15577 C CA . LYS A 1 31 ? 7.331 -5.492 -2.830 1.00 0.00 31 LYS A CA 18
ATOM 15578 C C . LYS A 1 31 ? 7.607 -4.866 -4.193 1.00 0.00 31 LYS A C 18
ATOM 15579 O O . LYS A 1 31 ? 7.813 -3.657 -4.305 1.00 0.00 31 LYS A O 18
ATOM 15598 N N . ASP A 1 32 ? 7.561 -5.691 -5.234 1.00 0.00 32 ASP A N 18
ATOM 15599 C CA . ASP A 1 32 ? 7.741 -5.203 -6.592 1.00 0.00 32 ASP A CA 18
ATOM 15600 C C . ASP A 1 32 ? 6.588 -4.277 -6.960 1.00 0.00 32 ASP A C 18
ATOM 15601 O O . ASP A 1 32 ? 6.785 -3.233 -7.584 1.00 0.00 32 ASP A O 18
ATOM 15610 N N . VAL A 1 33 ? 5.386 -4.654 -6.532 1.00 0.00 33 VAL A N 18
ATOM 15611 C CA . VAL A 1 33 ? 4.204 -3.842 -6.777 1.00 0.00 33 VAL A CA 18
ATOM 15612 C C . VAL A 1 33 ? 4.383 -2.459 -6.170 1.00 0.00 33 VAL A C 18
ATOM 15613 O O . VAL A 1 33 ? 4.094 -1.451 -6.810 1.00 0.00 33 VAL A O 18
ATOM 15626 N N . LEU A 1 34 ? 4.881 -2.416 -4.935 1.00 0.00 34 LEU A N 18
ATOM 15627 C CA . LEU A 1 34 ? 5.117 -1.147 -4.251 1.00 0.00 34 LEU A CA 18
ATOM 15628 C C . LEU A 1 34 ? 5.897 -0.203 -5.153 1.00 0.00 34 LEU A C 18
ATOM 15629 O O . LEU A 1 34 ? 5.581 0.982 -5.253 1.00 0.00 34 LEU A O 18
ATOM 15645 N N . ASP A 1 35 ? 6.900 -0.747 -5.834 1.00 0.00 35 ASP A N 18
ATOM 15646 C CA . ASP A 1 35 ? 7.688 0.040 -6.766 1.00 0.00 35 ASP A CA 18
ATOM 15647 C C . ASP A 1 35 ? 6.774 0.652 -7.820 1.00 0.00 35 ASP A C 18
ATOM 15648 O O . ASP A 1 35 ? 6.989 1.775 -8.273 1.00 0.00 35 ASP A O 18
ATOM 15657 N N . ASP A 1 36 ? 5.730 -0.093 -8.178 1.00 0.00 36 ASP A N 18
ATOM 15658 C CA . ASP A 1 36 ? 4.751 0.373 -9.153 1.00 0.00 36 ASP A CA 18
ATOM 15659 C C . ASP A 1 36 ? 3.715 1.274 -8.485 1.00 0.00 36 ASP A C 18
ATOM 15660 O O . ASP A 1 36 ? 3.355 2.324 -9.017 1.00 0.00 36 ASP A O 18
ATOM 15669 N N . LEU A 1 37 ? 3.250 0.857 -7.309 1.00 0.00 37 LEU A N 18
ATOM 15670 C CA . LEU A 1 37 ? 2.264 1.623 -6.549 1.00 0.00 37 LEU A CA 18
ATOM 15671 C C . LEU A 1 37 ? 2.666 3.091 -6.471 1.00 0.00 37 LEU A C 18
ATOM 15672 O O . LEU A 1 37 ? 1.869 3.983 -6.761 1.00 0.00 37 LEU A O 18
ATOM 15688 N N . GLY A 1 38 ? 3.913 3.332 -6.084 1.00 0.00 38 GLY A N 18
ATOM 15689 C CA . GLY A 1 38 ? 4.414 4.689 -5.995 1.00 0.00 38 GLY A CA 18
ATOM 15690 C C . GLY A 1 38 ? 4.231 5.296 -4.617 1.00 0.00 38 GLY A C 18
ATOM 15691 O O . GLY A 1 38 ? 3.603 6.344 -4.473 1.00 0.00 38 GLY A O 18
ATOM 15695 N N . LEU A 1 39 ? 4.802 4.649 -3.608 1.00 0.00 39 LEU A N 18
ATOM 15696 C CA . LEU A 1 39 ? 4.699 5.131 -2.236 1.00 0.00 39 LEU A CA 18
ATOM 15697 C C . LEU A 1 39 ? 6.078 5.469 -1.674 1.00 0.00 39 LEU A C 18
ATOM 15698 O O . LEU A 1 39 ? 6.969 4.622 -1.641 1.00 0.00 39 LEU A O 18
ATOM 15714 N N . LYS A 1 40 ? 6.247 6.716 -1.245 1.00 0.00 40 LYS A N 18
ATOM 15715 C CA . LYS A 1 40 ? 7.523 7.172 -0.701 1.00 0.00 40 LYS A CA 18
ATOM 15716 C C . LYS A 1 40 ? 7.719 6.688 0.732 1.00 0.00 40 LYS A C 18
ATOM 15717 O O . LYS A 1 40 ? 6.753 6.444 1.455 1.00 0.00 40 LYS A O 18
ATOM 15736 N N . ARG A 1 41 ? 8.980 6.559 1.137 1.00 0.00 41 ARG A N 18
ATOM 15737 C CA . ARG A 1 41 ? 9.313 6.108 2.484 1.00 0.00 41 ARG A CA 18
ATOM 15738 C C . ARG A 1 41 ? 8.772 4.706 2.742 1.00 0.00 41 ARG A C 18
ATOM 15739 O O . ARG A 1 41 ? 7.646 4.385 2.364 1.00 0.00 41 ARG A O 18
ATOM 15760 N N . TYR A 1 42 ? 9.582 3.873 3.389 1.00 0.00 42 TYR A N 18
ATOM 15761 C CA . TYR A 1 42 ? 9.179 2.507 3.702 1.00 0.00 42 TYR A CA 18
ATOM 15762 C C . TYR A 1 42 ? 8.175 2.481 4.849 1.00 0.00 42 TYR A C 18
ATOM 15763 O O . TYR A 1 42 ? 7.430 1.513 5.010 1.00 0.00 42 TYR A O 18
ATOM 15781 N N . CYS A 1 43 ? 8.148 3.553 5.639 1.00 0.00 43 CYS A N 18
ATOM 15782 C CA . CYS A 1 43 ? 7.223 3.653 6.762 1.00 0.00 43 CYS A CA 18
ATOM 15783 C C . CYS A 1 43 ? 5.807 3.280 6.337 1.00 0.00 43 CYS A C 18
ATOM 15784 O O . CYS A 1 43 ? 5.004 2.817 7.147 1.00 0.00 43 CYS A O 18
ATOM 15791 N N . CYS A 1 44 ? 5.512 3.477 5.056 1.00 0.00 44 CYS A N 18
ATOM 15792 C CA . CYS A 1 44 ? 4.198 3.157 4.514 1.00 0.00 44 CYS A CA 18
ATOM 15793 C C . CYS A 1 44 ? 4.136 1.699 4.069 1.00 0.00 44 CYS A C 18
ATOM 15794 O O . CYS A 1 44 ? 3.355 0.911 4.600 1.00 0.00 44 CYS A O 18
ATOM 15801 N N . ARG A 1 45 ? 4.970 1.345 3.094 1.00 0.00 45 ARG A N 18
ATOM 15802 C CA . ARG A 1 45 ? 4.995 -0.015 2.558 1.00 0.00 45 ARG A CA 18
ATOM 15803 C C . ARG A 1 45 ? 4.960 -1.059 3.671 1.00 0.00 45 ARG A C 18
ATOM 15804 O O . ARG A 1 45 ? 4.115 -1.952 3.658 1.00 0.00 45 ARG A O 18
ATOM 15825 N N . ARG A 1 46 ? 5.883 -0.942 4.630 1.00 0.00 46 ARG A N 18
ATOM 15826 C CA . ARG A 1 46 ? 5.975 -1.890 5.747 1.00 0.00 46 ARG A CA 18
ATOM 15827 C C . ARG A 1 46 ? 4.598 -2.315 6.241 1.00 0.00 46 ARG A C 18
ATOM 15828 O O . ARG A 1 46 ? 4.345 -3.498 6.470 1.00 0.00 46 ARG A O 18
ATOM 15849 N N . MET A 1 47 ? 3.709 -1.343 6.390 1.00 0.00 47 MET A N 18
ATOM 15850 C CA . MET A 1 47 ? 2.353 -1.617 6.831 1.00 0.00 47 MET A CA 18
ATOM 15851 C C . MET A 1 47 ? 1.512 -2.137 5.673 1.00 0.00 47 MET A C 18
ATOM 15852 O O . MET A 1 47 ? 0.661 -3.010 5.845 1.00 0.00 47 MET A O 18
ATOM 15866 N N . LEU A 1 48 ? 1.762 -1.587 4.489 1.00 0.00 48 LEU A N 18
ATOM 15867 C CA . LEU A 1 48 ? 1.017 -1.962 3.295 1.00 0.00 48 LEU A CA 18
ATOM 15868 C C . LEU A 1 48 ? 1.400 -3.354 2.803 1.00 0.00 48 LEU A C 18
ATOM 15869 O O . LEU A 1 48 ? 0.590 -4.280 2.852 1.00 0.00 48 LEU A O 18
ATOM 15885 N N . ILE A 1 49 ? 2.632 -3.495 2.306 1.00 0.00 49 ILE A N 18
ATOM 15886 C CA . ILE A 1 49 ? 3.100 -4.778 1.768 1.00 0.00 49 ILE A CA 18
ATOM 15887 C C . ILE A 1 49 ? 2.661 -5.951 2.639 1.00 0.00 49 ILE A C 18
ATOM 15888 O O . ILE A 1 49 ? 2.431 -7.054 2.145 1.00 0.00 49 ILE A O 18
ATOM 15904 N N . SER A 1 50 ? 2.533 -5.698 3.935 1.00 0.00 50 SER A N 18
ATOM 15905 C CA . SER A 1 50 ? 2.121 -6.732 4.875 1.00 0.00 50 SER A CA 18
ATOM 15906 C C . SER A 1 50 ? 0.602 -6.886 4.896 1.00 0.00 50 SER A C 18
ATOM 15907 O O . SER A 1 50 ? 0.065 -7.885 4.419 1.00 0.00 50 SER A O 18
ATOM 15915 N N . HIS A 1 51 ? -0.085 -5.900 5.466 1.00 0.00 51 HIS A N 18
ATOM 15916 C CA . HIS A 1 51 ? -1.540 -5.943 5.570 1.00 0.00 51 HIS A CA 18
ATOM 15917 C C . HIS A 1 51 ? -2.216 -5.362 4.330 1.00 0.00 51 HIS A C 18
ATOM 15918 O O . HIS A 1 51 ? -2.751 -6.100 3.503 1.00 0.00 51 HIS A O 18
ATOM 15932 N N . VAL A 1 52 ? -2.233 -4.030 4.235 1.00 0.00 52 VAL A N 18
ATOM 15933 C CA . VAL A 1 52 ? -2.873 -3.333 3.118 1.00 0.00 52 VAL A CA 18
ATOM 15934 C C . VAL A 1 52 ? -4.197 -3.992 2.726 1.00 0.00 52 VAL A C 18
ATOM 15935 O O . VAL A 1 52 ? -4.572 -4.008 1.555 1.00 0.00 52 VAL A O 18
ATOM 15948 N N . GLU A 1 53 ? -4.892 -4.544 3.717 1.00 0.00 53 GLU A N 18
ATOM 15949 C CA . GLU A 1 53 ? -6.163 -5.215 3.475 1.00 0.00 53 GLU A CA 18
ATOM 15950 C C . GLU A 1 53 ? -5.956 -6.478 2.644 1.00 0.00 53 GLU A C 18
ATOM 15951 O O . GLU A 1 53 ? -4.849 -7.011 2.578 1.00 0.00 53 GLU A O 18
ATOM 15963 N N . THR A 1 54 ? -7.026 -6.952 2.013 1.00 0.00 54 THR A N 18
ATOM 15964 C CA . THR A 1 54 ? -6.958 -8.153 1.185 1.00 0.00 54 THR A CA 18
ATOM 15965 C C . THR A 1 54 ? -6.860 -9.409 2.047 1.00 0.00 54 THR A C 18
ATOM 15966 O O . THR A 1 54 ? -6.373 -10.446 1.596 1.00 0.00 54 THR A O 18
ATOM 15977 N N . TRP A 1 55 ? -7.325 -9.311 3.289 1.00 0.00 55 TRP A N 18
ATOM 15978 C CA . TRP A 1 55 ? -7.288 -10.439 4.211 1.00 0.00 55 TRP A CA 18
ATOM 15979 C C . TRP A 1 55 ? -5.886 -11.037 4.283 1.00 0.00 55 TRP A C 18
ATOM 15980 O O . TRP A 1 55 ? -4.919 -10.319 3.953 1.00 0.00 55 TRP A O 18
ATOM 16003 N N . MET A 1 1 ? -7.989 4.026 1.010 1.00 0.00 1 MET A N 19
ATOM 16004 C CA . MET A 1 1 ? -6.783 4.170 1.816 1.00 0.00 1 MET A CA 19
ATOM 16005 C C . MET A 1 1 ? -7.130 4.496 3.262 1.00 0.00 1 MET A C 19
ATOM 16006 O O . MET A 1 1 ? -8.174 5.083 3.545 1.00 0.00 1 MET A O 19
ATOM 16020 N N . ILE A 1 2 ? -6.247 4.106 4.172 1.00 0.00 2 ILE A N 19
ATOM 16021 C CA . ILE A 1 2 ? -6.452 4.357 5.591 1.00 0.00 2 ILE A CA 19
ATOM 16022 C C . ILE A 1 2 ? -5.935 5.747 5.971 1.00 0.00 2 ILE A C 19
ATOM 16023 O O . ILE A 1 2 ? -4.859 6.158 5.538 1.00 0.00 2 ILE A O 19
ATOM 16039 N N . PRO A 1 3 ? -6.710 6.501 6.766 1.00 0.00 3 PRO A N 19
ATOM 16040 C CA . PRO A 1 3 ? -6.309 7.832 7.225 1.00 0.00 3 PRO A CA 19
ATOM 16041 C C . PRO A 1 3 ? -5.314 7.736 8.365 1.00 0.00 3 PRO A C 19
ATOM 16042 O O . PRO A 1 3 ? -4.989 6.636 8.807 1.00 0.00 3 PRO A O 19
ATOM 16053 N N . VAL A 1 4 ? -4.858 8.877 8.866 1.00 0.00 4 VAL A N 19
ATOM 16054 C CA . VAL A 1 4 ? -3.944 8.873 9.996 1.00 0.00 4 VAL A CA 19
ATOM 16055 C C . VAL A 1 4 ? -2.610 8.218 9.618 1.00 0.00 4 VAL A C 19
ATOM 16056 O O . VAL A 1 4 ? -1.600 8.894 9.424 1.00 0.00 4 VAL A O 19
ATOM 16069 N N . ARG A 1 5 ? -2.623 6.896 9.556 1.00 0.00 5 ARG A N 19
ATOM 16070 C CA . ARG A 1 5 ? -1.439 6.115 9.246 1.00 0.00 5 ARG A CA 19
ATOM 16071 C C . ARG A 1 5 ? -0.758 6.596 7.969 1.00 0.00 5 ARG A C 19
ATOM 16072 O O . ARG A 1 5 ? -1.159 7.596 7.375 1.00 0.00 5 ARG A O 19
ATOM 16093 N N . CYS A 1 6 ? 0.284 5.877 7.564 1.00 0.00 6 CYS A N 19
ATOM 16094 C CA . CYS A 1 6 ? 1.049 6.231 6.374 1.00 0.00 6 CYS A CA 19
ATOM 16095 C C . CYS A 1 6 ? 0.770 5.273 5.227 1.00 0.00 6 CYS A C 19
ATOM 16096 O O . CYS A 1 6 ? 1.368 4.206 5.134 1.00 0.00 6 CYS A O 19
ATOM 16103 N N . LEU A 1 7 ? -0.131 5.678 4.345 1.00 0.00 7 LEU A N 19
ATOM 16104 C CA . LEU A 1 7 ? -0.465 4.898 3.170 1.00 0.00 7 LEU A CA 19
ATOM 16105 C C . LEU A 1 7 ? -0.458 5.805 1.947 1.00 0.00 7 LEU A C 19
ATOM 16106 O O . LEU A 1 7 ? -1.339 5.730 1.094 1.00 0.00 7 LEU A O 19
ATOM 16122 N N . SER A 1 8 ? 0.522 6.699 1.905 1.00 0.00 8 SER A N 19
ATOM 16123 C CA . SER A 1 8 ? 0.659 7.650 0.807 1.00 0.00 8 SER A CA 19
ATOM 16124 C C . SER A 1 8 ? 2.021 8.334 0.857 1.00 0.00 8 SER A C 19
ATOM 16125 O O . SER A 1 8 ? 2.869 8.120 -0.009 1.00 0.00 8 SER A O 19
ATOM 16133 N N . CYS A 1 9 ? 2.224 9.151 1.886 1.00 0.00 9 CYS A N 19
ATOM 16134 C CA . CYS A 1 9 ? 3.485 9.859 2.071 1.00 0.00 9 CYS A CA 19
ATOM 16135 C C . CYS A 1 9 ? 3.703 10.913 0.987 1.00 0.00 9 CYS A C 19
ATOM 16136 O O . CYS A 1 9 ? 4.828 11.353 0.758 1.00 0.00 9 CYS A O 19
ATOM 16143 N N . GLY A 1 10 ? 2.621 11.323 0.332 1.00 0.00 10 GLY A N 19
ATOM 16144 C CA . GLY A 1 10 ? 2.727 12.331 -0.706 1.00 0.00 10 GLY A CA 19
ATOM 16145 C C . GLY A 1 10 ? 1.923 11.982 -1.939 1.00 0.00 10 GLY A C 19
ATOM 16146 O O . GLY A 1 10 ? 1.564 12.860 -2.724 1.00 0.00 10 GLY A O 19
ATOM 16150 N N . LYS A 1 11 ? 1.644 10.697 -2.117 1.00 0.00 11 LYS A N 19
ATOM 16151 C CA . LYS A 1 11 ? 0.885 10.240 -3.271 1.00 0.00 11 LYS A CA 19
ATOM 16152 C C . LYS A 1 11 ? -0.194 9.244 -2.862 1.00 0.00 11 LYS A C 19
ATOM 16153 O O . LYS A 1 11 ? -0.080 8.581 -1.832 1.00 0.00 11 LYS A O 19
ATOM 16172 N N . PRO A 1 12 ? -1.258 9.124 -3.672 1.00 0.00 12 PRO A N 19
ATOM 16173 C CA . PRO A 1 12 ? -2.357 8.201 -3.399 1.00 0.00 12 PRO A CA 19
ATOM 16174 C C . PRO A 1 12 ? -1.965 6.752 -3.658 1.00 0.00 12 PRO A C 19
ATOM 16175 O O . PRO A 1 12 ? -1.401 6.429 -4.703 1.00 0.00 12 PRO A O 19
ATOM 16186 N N . VAL A 1 13 ? -2.274 5.882 -2.707 1.00 0.00 13 VAL A N 19
ATOM 16187 C CA . VAL A 1 13 ? -1.961 4.466 -2.839 1.00 0.00 13 VAL A CA 19
ATOM 16188 C C . VAL A 1 13 ? -3.208 3.654 -3.198 1.00 0.00 13 VAL A C 19
ATOM 16189 O O . VAL A 1 13 ? -3.105 2.516 -3.657 1.00 0.00 13 VAL A O 19
ATOM 16202 N N . SER A 1 14 ? -4.384 4.249 -3.001 1.00 0.00 14 SER A N 19
ATOM 16203 C CA . SER A 1 14 ? -5.643 3.581 -3.307 1.00 0.00 14 SER A CA 19
ATOM 16204 C C . SER A 1 14 ? -5.729 3.224 -4.788 1.00 0.00 14 SER A C 19
ATOM 16205 O O . SER A 1 14 ? -5.960 2.071 -5.147 1.00 0.00 14 SER A O 19
ATOM 16213 N N . ALA A 1 15 ? -5.558 4.224 -5.643 1.00 0.00 15 ALA A N 19
ATOM 16214 C CA . ALA A 1 15 ? -5.618 4.010 -7.084 1.00 0.00 15 ALA A CA 19
ATOM 16215 C C . ALA A 1 15 ? -4.631 2.931 -7.515 1.00 0.00 15 ALA A C 19
ATOM 16216 O O . ALA A 1 15 ? -4.873 2.202 -8.477 1.00 0.00 15 ALA A O 19
ATOM 16223 N N . TYR A 1 16 ? -3.514 2.838 -6.800 1.00 0.00 16 TYR A N 19
ATOM 16224 C CA . TYR A 1 16 ? -2.484 1.859 -7.111 1.00 0.00 16 TYR A CA 19
ATOM 16225 C C . TYR A 1 16 ? -2.751 0.527 -6.418 1.00 0.00 16 TYR A C 19
ATOM 16226 O O . TYR A 1 16 ? -2.318 -0.525 -6.889 1.00 0.00 16 TYR A O 19
ATOM 16244 N N . PHE A 1 17 ? -3.470 0.573 -5.296 1.00 0.00 17 PHE A N 19
ATOM 16245 C CA . PHE A 1 17 ? -3.796 -0.642 -4.549 1.00 0.00 17 PHE A CA 19
ATOM 16246 C C . PHE A 1 17 ? -4.324 -1.725 -5.486 1.00 0.00 17 PHE A C 19
ATOM 16247 O O . PHE A 1 17 ? -4.110 -2.916 -5.259 1.00 0.00 17 PHE A O 19
ATOM 16264 N N . ASN A 1 18 ? -5.000 -1.299 -6.549 1.00 0.00 18 ASN A N 19
ATOM 16265 C CA . ASN A 1 18 ? -5.533 -2.229 -7.536 1.00 0.00 18 ASN A CA 19
ATOM 16266 C C . ASN A 1 18 ? -4.407 -3.065 -8.134 1.00 0.00 18 ASN A C 19
ATOM 16267 O O . ASN A 1 18 ? -4.600 -4.228 -8.489 1.00 0.00 18 ASN A O 19
ATOM 16278 N N . GLU A 1 19 ? -3.226 -2.462 -8.230 1.00 0.00 19 GLU A N 19
ATOM 16279 C CA . GLU A 1 19 ? -2.055 -3.147 -8.759 1.00 0.00 19 GLU A CA 19
ATOM 16280 C C . GLU A 1 19 ? -1.572 -4.208 -7.778 1.00 0.00 19 GLU A C 19
ATOM 16281 O O . GLU A 1 19 ? -1.391 -5.370 -8.141 1.00 0.00 19 GLU A O 19
ATOM 16293 N N . TYR A 1 20 ? -1.384 -3.801 -6.529 1.00 0.00 20 TYR A N 19
ATOM 16294 C CA . TYR A 1 20 ? -0.958 -4.721 -5.482 1.00 0.00 20 TYR A CA 19
ATOM 16295 C C . TYR A 1 20 ? -1.909 -5.907 -5.404 1.00 0.00 20 TYR A C 19
ATOM 16296 O O . TYR A 1 20 ? -1.485 -7.063 -5.382 1.00 0.00 20 TYR A O 19
ATOM 16314 N N . GLN A 1 21 ? -3.199 -5.605 -5.361 1.00 0.00 21 GLN A N 19
ATOM 16315 C CA . GLN A 1 21 ? -4.227 -6.635 -5.293 1.00 0.00 21 GLN A CA 19
ATOM 16316 C C . GLN A 1 21 ? -4.134 -7.563 -6.499 1.00 0.00 21 GLN A C 19
ATOM 16317 O O . GLN A 1 21 ? -3.996 -8.778 -6.350 1.00 0.00 21 GLN A O 19
ATOM 16331 N N . ARG A 1 22 ? -4.188 -6.980 -7.690 1.00 0.00 22 ARG A N 19
ATOM 16332 C CA . ARG A 1 22 ? -4.076 -7.749 -8.922 1.00 0.00 22 ARG A CA 19
ATOM 16333 C C . ARG A 1 22 ? -2.838 -8.636 -8.886 1.00 0.00 22 ARG A C 19
ATOM 16334 O O . ARG A 1 22 ? -2.917 -9.847 -9.089 1.00 0.00 22 ARG A O 19
ATOM 16355 N N . ARG A 1 23 ? -1.693 -8.016 -8.620 1.00 0.00 23 ARG A N 19
ATOM 16356 C CA . ARG A 1 23 ? -0.428 -8.737 -8.557 1.00 0.00 23 ARG A CA 19
ATOM 16357 C C . ARG A 1 23 ? -0.448 -9.802 -7.468 1.00 0.00 23 ARG A C 19
ATOM 16358 O O . ARG A 1 23 ? -0.423 -10.998 -7.754 1.00 0.00 23 ARG A O 19
ATOM 16379 N N . VAL A 1 24 ? -0.493 -9.358 -6.214 1.00 0.00 24 VAL A N 19
ATOM 16380 C CA . VAL A 1 24 ? -0.513 -10.273 -5.079 1.00 0.00 24 VAL A CA 19
ATOM 16381 C C . VAL A 1 24 ? -1.569 -11.358 -5.266 1.00 0.00 24 VAL A C 19
ATOM 16382 O O . VAL A 1 24 ? -1.401 -12.487 -4.803 1.00 0.00 24 VAL A O 19
ATOM 16395 N N . ALA A 1 25 ? -2.655 -11.008 -5.945 1.00 0.00 25 ALA A N 19
ATOM 16396 C CA . ALA A 1 25 ? -3.738 -11.950 -6.192 1.00 0.00 25 ALA A CA 19
ATOM 16397 C C . ALA A 1 25 ? -3.234 -13.184 -6.932 1.00 0.00 25 ALA A C 19
ATOM 16398 O O . ALA A 1 25 ? -3.367 -14.308 -6.449 1.00 0.00 25 ALA A O 19
ATOM 16405 N N . ASP A 1 26 ? -2.656 -12.968 -8.111 1.00 0.00 26 ASP A N 19
ATOM 16406 C CA . ASP A 1 26 ? -2.133 -14.065 -8.915 1.00 0.00 26 ASP A CA 19
ATOM 16407 C C . ASP A 1 26 ? -0.954 -14.736 -8.218 1.00 0.00 26 ASP A C 19
ATOM 16408 O O . ASP A 1 26 ? -0.959 -15.946 -7.995 1.00 0.00 26 ASP A O 19
ATOM 16417 N N . GLY A 1 27 ? 0.052 -13.940 -7.869 1.00 0.00 27 GLY A N 19
ATOM 16418 C CA . GLY A 1 27 ? 1.220 -14.474 -7.195 1.00 0.00 27 GLY A CA 19
ATOM 16419 C C . GLY A 1 27 ? 2.489 -13.723 -7.547 1.00 0.00 27 GLY A C 19
ATOM 16420 O O . GLY A 1 27 ? 3.540 -14.328 -7.758 1.00 0.00 27 GLY A O 19
ATOM 16424 N N . GLU A 1 28 ? 2.394 -12.398 -7.604 1.00 0.00 28 GLU A N 19
ATOM 16425 C CA . GLU A 1 28 ? 3.535 -11.563 -7.939 1.00 0.00 28 GLU A CA 19
ATOM 16426 C C . GLU A 1 28 ? 4.121 -10.905 -6.696 1.00 0.00 28 GLU A C 19
ATOM 16427 O O . GLU A 1 28 ? 3.401 -10.589 -5.749 1.00 0.00 28 GLU A O 19
ATOM 16439 N N . ASP A 1 29 ? 5.432 -10.687 -6.711 1.00 0.00 29 ASP A N 19
ATOM 16440 C CA . ASP A 1 29 ? 6.112 -10.045 -5.593 1.00 0.00 29 ASP A CA 19
ATOM 16441 C C . ASP A 1 29 ? 5.518 -8.663 -5.328 1.00 0.00 29 ASP A C 19
ATOM 16442 O O . ASP A 1 29 ? 5.685 -7.749 -6.135 1.00 0.00 29 ASP A O 19
ATOM 16451 N N . PRO A 1 30 ? 4.799 -8.491 -4.205 1.00 0.00 30 PRO A N 19
ATOM 16452 C CA . PRO A 1 30 ? 4.190 -7.205 -3.859 1.00 0.00 30 PRO A CA 19
ATOM 16453 C C . PRO A 1 30 ? 5.229 -6.099 -3.761 1.00 0.00 30 PRO A C 19
ATOM 16454 O O . PRO A 1 30 ? 5.012 -4.983 -4.236 1.00 0.00 30 PRO A O 19
ATOM 16465 N N . LYS A 1 31 ? 6.370 -6.419 -3.153 1.00 0.00 31 LYS A N 19
ATOM 16466 C CA . LYS A 1 31 ? 7.456 -5.457 -3.004 1.00 0.00 31 LYS A CA 19
ATOM 16467 C C . LYS A 1 31 ? 7.741 -4.768 -4.334 1.00 0.00 31 LYS A C 19
ATOM 16468 O O . LYS A 1 31 ? 7.934 -3.554 -4.388 1.00 0.00 31 LYS A O 19
ATOM 16487 N N . ASP A 1 32 ? 7.727 -5.547 -5.410 1.00 0.00 32 ASP A N 19
ATOM 16488 C CA . ASP A 1 32 ? 7.916 -4.997 -6.742 1.00 0.00 32 ASP A CA 19
ATOM 16489 C C . ASP A 1 32 ? 6.758 -4.066 -7.073 1.00 0.00 32 ASP A C 19
ATOM 16490 O O . ASP A 1 32 ? 6.951 -2.971 -7.605 1.00 0.00 32 ASP A O 19
ATOM 16499 N N . VAL A 1 33 ? 5.551 -4.498 -6.719 1.00 0.00 33 VAL A N 19
ATOM 16500 C CA . VAL A 1 33 ? 4.363 -3.691 -6.936 1.00 0.00 33 VAL A CA 19
ATOM 16501 C C . VAL A 1 33 ? 4.510 -2.345 -6.245 1.00 0.00 33 VAL A C 19
ATOM 16502 O O . VAL A 1 33 ? 4.190 -1.308 -6.817 1.00 0.00 33 VAL A O 19
ATOM 16515 N N . LEU A 1 34 ? 5.025 -2.367 -5.017 1.00 0.00 34 LEU A N 19
ATOM 16516 C CA . LEU A 1 34 ? 5.242 -1.140 -4.259 1.00 0.00 34 LEU A CA 19
ATOM 16517 C C . LEU A 1 34 ? 6.016 -0.134 -5.094 1.00 0.00 34 LEU A C 19
ATOM 16518 O O . LEU A 1 34 ? 5.691 1.052 -5.119 1.00 0.00 34 LEU A O 19
ATOM 16534 N N . ASP A 1 35 ? 7.027 -0.623 -5.801 1.00 0.00 35 ASP A N 19
ATOM 16535 C CA . ASP A 1 35 ? 7.814 0.229 -6.673 1.00 0.00 35 ASP A CA 19
ATOM 16536 C C . ASP A 1 35 ? 6.907 0.891 -7.703 1.00 0.00 35 ASP A C 19
ATOM 16537 O O . ASP A 1 35 ? 7.133 2.031 -8.108 1.00 0.00 35 ASP A O 19
ATOM 16546 N N . ASP A 1 36 ? 5.863 0.169 -8.099 1.00 0.00 36 ASP A N 19
ATOM 16547 C CA . ASP A 1 36 ? 4.896 0.678 -9.065 1.00 0.00 36 ASP A CA 19
ATOM 16548 C C . ASP A 1 36 ? 3.820 1.507 -8.368 1.00 0.00 36 ASP A C 19
ATOM 16549 O O . ASP A 1 36 ? 3.437 2.575 -8.845 1.00 0.00 36 ASP A O 19
ATOM 16558 N N . LEU A 1 37 ? 3.346 1.009 -7.229 1.00 0.00 37 LEU A N 19
ATOM 16559 C CA . LEU A 1 37 ? 2.326 1.700 -6.446 1.00 0.00 37 LEU A CA 19
ATOM 16560 C C . LEU A 1 37 ? 2.687 3.171 -6.273 1.00 0.00 37 LEU A C 19
ATOM 16561 O O . LEU A 1 37 ? 1.820 4.045 -6.289 1.00 0.00 37 LEU A O 19
ATOM 16577 N N . GLY A 1 38 ? 3.978 3.431 -6.100 1.00 0.00 38 GLY A N 19
ATOM 16578 C CA . GLY A 1 38 ? 4.448 4.790 -5.918 1.00 0.00 38 GLY A CA 19
ATOM 16579 C C . GLY A 1 38 ? 3.949 5.406 -4.627 1.00 0.00 38 GLY A C 19
ATOM 16580 O O . GLY A 1 38 ? 3.198 6.381 -4.645 1.00 0.00 38 GLY A O 19
ATOM 16584 N N . LEU A 1 39 ? 4.371 4.836 -3.504 1.00 0.00 39 LEU A N 19
ATOM 16585 C CA . LEU A 1 39 ? 3.957 5.326 -2.196 1.00 0.00 39 LEU A CA 19
ATOM 16586 C C . LEU A 1 39 ? 5.105 6.037 -1.485 1.00 0.00 39 LEU A C 19
ATOM 16587 O O . LEU A 1 39 ? 4.881 6.866 -0.603 1.00 0.00 39 LEU A O 19
ATOM 16603 N N . LYS A 1 40 ? 6.334 5.712 -1.876 1.00 0.00 40 LYS A N 19
ATOM 16604 C CA . LYS A 1 40 ? 7.515 6.320 -1.273 1.00 0.00 40 LYS A CA 19
ATOM 16605 C C . LYS A 1 40 ? 7.554 6.063 0.230 1.00 0.00 40 LYS A C 19
ATOM 16606 O O . LYS A 1 40 ? 6.519 5.838 0.858 1.00 0.00 40 LYS A O 19
ATOM 16625 N N . ARG A 1 41 ? 8.754 6.097 0.799 1.00 0.00 41 ARG A N 19
ATOM 16626 C CA . ARG A 1 41 ? 8.928 5.864 2.229 1.00 0.00 41 ARG A CA 19
ATOM 16627 C C . ARG A 1 41 ? 8.357 4.509 2.632 1.00 0.00 41 ARG A C 19
ATOM 16628 O O . ARG A 1 41 ? 7.144 4.310 2.632 1.00 0.00 41 ARG A O 19
ATOM 16649 N N . TYR A 1 42 ? 9.242 3.582 2.980 1.00 0.00 42 TYR A N 19
ATOM 16650 C CA . TYR A 1 42 ? 8.825 2.242 3.375 1.00 0.00 42 TYR A CA 19
ATOM 16651 C C . TYR A 1 42 ? 7.892 2.284 4.579 1.00 0.00 42 TYR A C 19
ATOM 16652 O O . TYR A 1 42 ? 7.147 1.335 4.826 1.00 0.00 42 TYR A O 19
ATOM 16670 N N . CYS A 1 43 ? 7.924 3.387 5.325 1.00 0.00 43 CYS A N 19
ATOM 16671 C CA . CYS A 1 43 ? 7.063 3.537 6.495 1.00 0.00 43 CYS A CA 19
ATOM 16672 C C . CYS A 1 43 ? 5.622 3.171 6.149 1.00 0.00 43 CYS A C 19
ATOM 16673 O O . CYS A 1 43 ? 4.868 2.695 6.997 1.00 0.00 43 CYS A O 19
ATOM 16680 N N . CYS A 1 44 ? 5.261 3.375 4.885 1.00 0.00 44 CYS A N 19
ATOM 16681 C CA . CYS A 1 44 ? 3.931 3.024 4.402 1.00 0.00 44 CYS A CA 19
ATOM 16682 C C . CYS A 1 44 ? 3.905 1.574 3.934 1.00 0.00 44 CYS A C 19
ATOM 16683 O O . CYS A 1 44 ? 3.129 0.762 4.438 1.00 0.00 44 CYS A O 19
ATOM 16690 N N . ARG A 1 45 ? 4.771 1.252 2.976 1.00 0.00 45 ARG A N 19
ATOM 16691 C CA . ARG A 1 45 ? 4.842 -0.099 2.424 1.00 0.00 45 ARG A CA 19
ATOM 16692 C C . ARG A 1 45 ? 4.821 -1.155 3.521 1.00 0.00 45 ARG A C 19
ATOM 16693 O O . ARG A 1 45 ? 3.963 -2.033 3.525 1.00 0.00 45 ARG A O 19
ATOM 16714 N N . ARG A 1 46 ? 5.773 -1.071 4.450 1.00 0.00 46 ARG A N 19
ATOM 16715 C CA . ARG A 1 46 ? 5.872 -2.038 5.546 1.00 0.00 46 ARG A CA 19
ATOM 16716 C C . ARG A 1 46 ? 4.499 -2.370 6.123 1.00 0.00 46 ARG A C 19
ATOM 16717 O O . ARG A 1 46 ? 4.208 -3.524 6.440 1.00 0.00 46 ARG A O 19
ATOM 16738 N N . MET A 1 47 ? 3.660 -1.351 6.252 1.00 0.00 47 MET A N 19
ATOM 16739 C CA . MET A 1 47 ? 2.318 -1.536 6.780 1.00 0.00 47 MET A CA 19
ATOM 16740 C C . MET A 1 47 ? 1.387 -2.085 5.707 1.00 0.00 47 MET A C 19
ATOM 16741 O O . MET A 1 47 ? 0.436 -2.808 6.004 1.00 0.00 47 MET A O 19
ATOM 16755 N N . LEU A 1 48 ? 1.664 -1.726 4.459 1.00 0.00 48 LEU A N 19
ATOM 16756 C CA . LEU A 1 48 ? 0.843 -2.162 3.338 1.00 0.00 48 LEU A CA 19
ATOM 16757 C C . LEU A 1 48 ? 1.221 -3.565 2.875 1.00 0.00 48 LEU A C 19
ATOM 16758 O O . LEU A 1 48 ? 0.431 -4.501 3.002 1.00 0.00 48 LEU A O 19
ATOM 16774 N N . ILE A 1 49 ? 2.425 -3.705 2.319 1.00 0.00 49 ILE A N 19
ATOM 16775 C CA . ILE A 1 49 ? 2.889 -4.997 1.804 1.00 0.00 49 ILE A CA 19
ATOM 16776 C C . ILE A 1 49 ? 2.535 -6.139 2.751 1.00 0.00 49 ILE A C 19
ATOM 16777 O O . ILE A 1 49 ? 2.324 -7.274 2.321 1.00 0.00 49 ILE A O 19
ATOM 16793 N N . SER A 1 50 ? 2.462 -5.830 4.037 1.00 0.00 50 SER A N 19
ATOM 16794 C CA . SER A 1 50 ? 2.142 -6.831 5.044 1.00 0.00 50 SER A CA 19
ATOM 16795 C C . SER A 1 50 ? 0.633 -7.011 5.191 1.00 0.00 50 SER A C 19
ATOM 16796 O O . SER A 1 50 ? 0.090 -8.064 4.855 1.00 0.00 50 SER A O 19
ATOM 16804 N N . HIS A 1 51 ? -0.036 -5.989 5.715 1.00 0.00 51 HIS A N 19
ATOM 16805 C CA . HIS A 1 51 ? -1.474 -6.059 5.949 1.00 0.00 51 HIS A CA 19
ATOM 16806 C C . HIS A 1 51 ? -2.282 -5.628 4.722 1.00 0.00 51 HIS A C 19
ATOM 16807 O O . HIS A 1 51 ? -2.821 -6.470 4.007 1.00 0.00 51 HIS A O 19
ATOM 16821 N N . VAL A 1 52 ? -2.376 -4.311 4.507 1.00 0.00 52 VAL A N 19
ATOM 16822 C CA . VAL A 1 52 ? -3.139 -3.726 3.395 1.00 0.00 52 VAL A CA 19
ATOM 16823 C C . VAL A 1 52 ? -4.378 -4.559 3.027 1.00 0.00 52 VAL A C 19
ATOM 16824 O O . VAL A 1 52 ? -4.291 -5.572 2.333 1.00 0.00 52 VAL A O 19
ATOM 16837 N N . GLU A 1 53 ? -5.537 -4.116 3.504 1.00 0.00 53 GLU A N 19
ATOM 16838 C CA . GLU A 1 53 ? -6.790 -4.824 3.255 1.00 0.00 53 GLU A CA 19
ATOM 16839 C C . GLU A 1 53 ? -7.138 -4.850 1.771 1.00 0.00 53 GLU A C 19
ATOM 16840 O O . GLU A 1 53 ? -7.190 -5.913 1.156 1.00 0.00 53 GLU A O 19
ATOM 16852 N N . THR A 1 54 ? -7.402 -3.675 1.209 1.00 0.00 54 THR A N 19
ATOM 16853 C CA . THR A 1 54 ? -7.788 -3.563 -0.195 1.00 0.00 54 THR A CA 19
ATOM 16854 C C . THR A 1 54 ? -9.138 -4.228 -0.436 1.00 0.00 54 THR A C 19
ATOM 16855 O O . THR A 1 54 ? -9.398 -5.325 0.060 1.00 0.00 54 THR A O 19
ATOM 16866 N N . TRP A 1 55 ? -9.997 -3.558 -1.196 1.00 0.00 55 TRP A N 19
ATOM 16867 C CA . TRP A 1 55 ? -11.321 -4.087 -1.498 1.00 0.00 55 TRP A CA 19
ATOM 16868 C C . TRP A 1 55 ? -11.958 -3.330 -2.658 1.00 0.00 55 TRP A C 19
ATOM 16869 O O . TRP A 1 55 ? -12.244 -3.968 -3.694 1.00 0.00 55 TRP A O 19
ATOM 16892 N N . MET A 1 1 ? -7.170 2.247 0.802 1.00 0.00 1 MET A N 20
ATOM 16893 C CA . MET A 1 1 ? -6.147 2.801 1.683 1.00 0.00 1 MET A CA 20
ATOM 16894 C C . MET A 1 1 ? -6.701 3.034 3.084 1.00 0.00 1 MET A C 20
ATOM 16895 O O . MET A 1 1 ? -7.741 2.488 3.453 1.00 0.00 1 MET A O 20
ATOM 16909 N N . ILE A 1 2 ? -6.003 3.855 3.856 1.00 0.00 2 ILE A N 20
ATOM 16910 C CA . ILE A 1 2 ? -6.413 4.160 5.220 1.00 0.00 2 ILE A CA 20
ATOM 16911 C C . ILE A 1 2 ? -6.637 5.658 5.397 1.00 0.00 2 ILE A C 20
ATOM 16912 O O . ILE A 1 2 ? -5.861 6.472 4.897 1.00 0.00 2 ILE A O 20
ATOM 16928 N N . PRO A 1 3 ? -7.699 6.050 6.122 1.00 0.00 3 PRO A N 20
ATOM 16929 C CA . PRO A 1 3 ? -8.002 7.461 6.404 1.00 0.00 3 PRO A CA 20
ATOM 16930 C C . PRO A 1 3 ? -7.154 7.984 7.543 1.00 0.00 3 PRO A C 20
ATOM 16931 O O . PRO A 1 3 ? -7.690 8.461 8.538 1.00 0.00 3 PRO A O 20
ATOM 16942 N N . VAL A 1 4 ? -5.836 7.818 7.405 1.00 0.00 4 VAL A N 20
ATOM 16943 C CA . VAL A 1 4 ? -4.858 8.138 8.446 1.00 0.00 4 VAL A CA 20
ATOM 16944 C C . VAL A 1 4 ? -3.630 7.241 8.249 1.00 0.00 4 VAL A C 20
ATOM 16945 O O . VAL A 1 4 ? -3.669 6.299 7.459 1.00 0.00 4 VAL A O 20
ATOM 16958 N N . ARG A 1 5 ? -2.542 7.544 8.956 1.00 0.00 5 ARG A N 20
ATOM 16959 C CA . ARG A 1 5 ? -1.309 6.759 8.851 1.00 0.00 5 ARG A CA 20
ATOM 16960 C C . ARG A 1 5 ? -0.509 7.152 7.616 1.00 0.00 5 ARG A C 20
ATOM 16961 O O . ARG A 1 5 ? -0.736 8.205 7.021 1.00 0.00 5 ARG A O 20
ATOM 16982 N N . CYS A 1 6 ? 0.429 6.289 7.234 1.00 0.00 6 CYS A N 20
ATOM 16983 C CA . CYS A 1 6 ? 1.273 6.533 6.074 1.00 0.00 6 CYS A CA 20
ATOM 16984 C C . CYS A 1 6 ? 1.012 5.511 4.981 1.00 0.00 6 CYS A C 20
ATOM 16985 O O . CYS A 1 6 ? 1.557 4.410 5.001 1.00 0.00 6 CYS A O 20
ATOM 16992 N N . LEU A 1 7 ? 0.176 5.895 4.027 1.00 0.00 7 LEU A N 20
ATOM 16993 C CA . LEU A 1 7 ? -0.148 5.050 2.892 1.00 0.00 7 LEU A CA 20
ATOM 16994 C C . LEU A 1 7 ? -0.114 5.883 1.620 1.00 0.00 7 LEU A C 20
ATOM 16995 O O . LEU A 1 7 ? -0.999 5.784 0.774 1.00 0.00 7 LEU A O 20
ATOM 17011 N N . SER A 1 8 ? 0.888 6.745 1.524 1.00 0.00 8 SER A N 20
ATOM 17012 C CA . SER A 1 8 ? 1.035 7.625 0.372 1.00 0.00 8 SER A CA 20
ATOM 17013 C C . SER A 1 8 ? 2.345 8.401 0.441 1.00 0.00 8 SER A C 20
ATOM 17014 O O . SER A 1 8 ? 3.237 8.208 -0.385 1.00 0.00 8 SER A O 20
ATOM 17022 N N . CYS A 1 9 ? 2.454 9.282 1.430 1.00 0.00 9 CYS A N 20
ATOM 17023 C CA . CYS A 1 9 ? 3.651 10.098 1.601 1.00 0.00 9 CYS A CA 20
ATOM 17024 C C . CYS A 1 9 ? 3.778 11.117 0.473 1.00 0.00 9 CYS A C 20
ATOM 17025 O O . CYS A 1 9 ? 4.874 11.588 0.168 1.00 0.00 9 CYS A O 20
ATOM 17032 N N . GLY A 1 10 ? 2.648 11.457 -0.142 1.00 0.00 10 GLY A N 20
ATOM 17033 C CA . GLY A 1 10 ? 2.654 12.411 -1.233 1.00 0.00 10 GLY A CA 20
ATOM 17034 C C . GLY A 1 10 ? 2.113 11.823 -2.522 1.00 0.00 10 GLY A C 20
ATOM 17035 O O . GLY A 1 10 ? 1.747 12.555 -3.440 1.00 0.00 10 GLY A O 20
ATOM 17039 N N . LYS A 1 11 ? 2.074 10.496 -2.594 1.00 0.00 11 LYS A N 20
ATOM 17040 C CA . LYS A 1 11 ? 1.604 9.810 -3.789 1.00 0.00 11 LYS A CA 20
ATOM 17041 C C . LYS A 1 11 ? 0.500 8.809 -3.453 1.00 0.00 11 LYS A C 20
ATOM 17042 O O . LYS A 1 11 ? 0.776 7.712 -2.965 1.00 0.00 11 LYS A O 20
ATOM 17061 N N . PRO A 1 12 ? -0.770 9.170 -3.715 1.00 0.00 12 PRO A N 20
ATOM 17062 C CA . PRO A 1 12 ? -1.913 8.299 -3.447 1.00 0.00 12 PRO A CA 20
ATOM 17063 C C . PRO A 1 12 ? -1.621 6.836 -3.767 1.00 0.00 12 PRO A C 20
ATOM 17064 O O . PRO A 1 12 ? -1.057 6.521 -4.815 1.00 0.00 12 PRO A O 20
ATOM 17075 N N . VAL A 1 13 ? -2.004 5.946 -2.857 1.00 0.00 13 VAL A N 20
ATOM 17076 C CA . VAL A 1 13 ? -1.770 4.519 -3.043 1.00 0.00 13 VAL A CA 20
ATOM 17077 C C . VAL A 1 13 ? -3.071 3.781 -3.356 1.00 0.00 13 VAL A C 20
ATOM 17078 O O . VAL A 1 13 ? -3.063 2.726 -3.990 1.00 0.00 13 VAL A O 20
ATOM 17091 N N . SER A 1 14 ? -4.186 4.346 -2.903 1.00 0.00 14 SER A N 20
ATOM 17092 C CA . SER A 1 14 ? -5.497 3.744 -3.118 1.00 0.00 14 SER A CA 20
ATOM 17093 C C . SER A 1 14 ? -5.694 3.343 -4.577 1.00 0.00 14 SER A C 20
ATOM 17094 O O . SER A 1 14 ? -6.070 2.211 -4.873 1.00 0.00 14 SER A O 20
ATOM 17102 N N . ALA A 1 15 ? -5.459 4.283 -5.484 1.00 0.00 15 ALA A N 20
ATOM 17103 C CA . ALA A 1 15 ? -5.628 4.025 -6.909 1.00 0.00 15 ALA A CA 20
ATOM 17104 C C . ALA A 1 15 ? -4.694 2.919 -7.386 1.00 0.00 15 ALA A C 20
ATOM 17105 O O . ALA A 1 15 ? -5.003 2.198 -8.334 1.00 0.00 15 ALA A O 20
ATOM 17112 N N . TYR A 1 16 ? -3.547 2.793 -6.727 1.00 0.00 16 TYR A N 20
ATOM 17113 C CA . TYR A 1 16 ? -2.560 1.791 -7.095 1.00 0.00 16 TYR A CA 20
ATOM 17114 C C . TYR A 1 16 ? -2.830 0.459 -6.399 1.00 0.00 16 TYR A C 20
ATOM 17115 O O . TYR A 1 16 ? -2.438 -0.601 -6.892 1.00 0.00 16 TYR A O 20
ATOM 17133 N N . PHE A 1 17 ? -3.516 0.514 -5.258 1.00 0.00 17 PHE A N 20
ATOM 17134 C CA . PHE A 1 17 ? -3.854 -0.697 -4.509 1.00 0.00 17 PHE A CA 20
ATOM 17135 C C . PHE A 1 17 ? -4.376 -1.788 -5.440 1.00 0.00 17 PHE A C 20
ATOM 17136 O O . PHE A 1 17 ? -4.207 -2.979 -5.175 1.00 0.00 17 PHE A O 20
ATOM 17153 N N . ASN A 1 18 ? -5.005 -1.371 -6.535 1.00 0.00 18 ASN A N 20
ATOM 17154 C CA . ASN A 1 18 ? -5.529 -2.311 -7.516 1.00 0.00 18 ASN A CA 20
ATOM 17155 C C . ASN A 1 18 ? -4.400 -3.148 -8.101 1.00 0.00 18 ASN A C 20
ATOM 17156 O O . ASN A 1 18 ? -4.549 -4.353 -8.313 1.00 0.00 18 ASN A O 20
ATOM 17167 N N . GLU A 1 19 ? -3.262 -2.505 -8.344 1.00 0.00 19 GLU A N 20
ATOM 17168 C CA . GLU A 1 19 ? -2.094 -3.193 -8.875 1.00 0.00 19 GLU A CA 20
ATOM 17169 C C . GLU A 1 19 ? -1.643 -4.283 -7.911 1.00 0.00 19 GLU A C 20
ATOM 17170 O O . GLU A 1 19 ? -1.482 -5.441 -8.297 1.00 0.00 19 GLU A O 20
ATOM 17182 N N . TYR A 1 20 ? -1.466 -3.907 -6.650 1.00 0.00 20 TYR A N 20
ATOM 17183 C CA . TYR A 1 20 ? -1.073 -4.856 -5.616 1.00 0.00 20 TYR A CA 20
ATOM 17184 C C . TYR A 1 20 ? -2.048 -6.027 -5.577 1.00 0.00 20 TYR A C 20
ATOM 17185 O O . TYR A 1 20 ? -1.644 -7.190 -5.558 1.00 0.00 20 TYR A O 20
ATOM 17203 N N . GLN A 1 21 ? -3.335 -5.703 -5.565 1.00 0.00 21 GLN A N 20
ATOM 17204 C CA . GLN A 1 21 ? -4.378 -6.720 -5.539 1.00 0.00 21 GLN A CA 20
ATOM 17205 C C . GLN A 1 21 ? -4.236 -7.660 -6.729 1.00 0.00 21 GLN A C 20
ATOM 17206 O O . GLN A 1 21 ? -4.005 -8.857 -6.564 1.00 0.00 21 GLN A O 20
ATOM 17220 N N . ARG A 1 22 ? -4.355 -7.104 -7.932 1.00 0.00 22 ARG A N 20
ATOM 17221 C CA . ARG A 1 22 ? -4.212 -7.888 -9.152 1.00 0.00 22 ARG A CA 20
ATOM 17222 C C . ARG A 1 22 ? -2.919 -8.694 -9.120 1.00 0.00 22 ARG A C 20
ATOM 17223 O O . ARG A 1 22 ? -2.915 -9.896 -9.381 1.00 0.00 22 ARG A O 20
ATOM 17244 N N . ARG A 1 23 ? -1.824 -8.018 -8.793 1.00 0.00 23 ARG A N 20
ATOM 17245 C CA . ARG A 1 23 ? -0.524 -8.666 -8.709 1.00 0.00 23 ARG A CA 20
ATOM 17246 C C . ARG A 1 23 ? -0.531 -9.748 -7.635 1.00 0.00 23 ARG A C 20
ATOM 17247 O O . ARG A 1 23 ? -0.534 -10.940 -7.939 1.00 0.00 23 ARG A O 20
ATOM 17268 N N . VAL A 1 24 ? -0.555 -9.323 -6.376 1.00 0.00 24 VAL A N 20
ATOM 17269 C CA . VAL A 1 24 ? -0.566 -10.254 -5.252 1.00 0.00 24 VAL A CA 20
ATOM 17270 C C . VAL A 1 24 ? -1.606 -11.353 -5.450 1.00 0.00 24 VAL A C 20
ATOM 17271 O O . VAL A 1 24 ? -1.453 -12.464 -4.941 1.00 0.00 24 VAL A O 20
ATOM 17284 N N . ALA A 1 25 ? -2.663 -11.037 -6.192 1.00 0.00 25 ALA A N 20
ATOM 17285 C CA . ALA A 1 25 ? -3.728 -11.999 -6.450 1.00 0.00 25 ALA A CA 20
ATOM 17286 C C . ALA A 1 25 ? -3.186 -13.245 -7.143 1.00 0.00 25 ALA A C 20
ATOM 17287 O O . ALA A 1 25 ? -3.368 -14.363 -6.660 1.00 0.00 25 ALA A O 20
ATOM 17294 N N . ASP A 1 26 ? -2.520 -13.049 -8.278 1.00 0.00 26 ASP A N 20
ATOM 17295 C CA . ASP A 1 26 ? -1.954 -14.164 -9.030 1.00 0.00 26 ASP A CA 20
ATOM 17296 C C . ASP A 1 26 ? -0.748 -14.750 -8.305 1.00 0.00 26 ASP A C 20
ATOM 17297 O O . ASP A 1 26 ? -0.764 -15.910 -7.891 1.00 0.00 26 ASP A O 20
ATOM 17306 N N . GLY A 1 27 ? 0.295 -13.942 -8.145 1.00 0.00 27 GLY A N 20
ATOM 17307 C CA . GLY A 1 27 ? 1.488 -14.404 -7.456 1.00 0.00 27 GLY A CA 20
ATOM 17308 C C . GLY A 1 27 ? 2.717 -13.569 -7.770 1.00 0.00 27 GLY A C 20
ATOM 17309 O O . GLY A 1 27 ? 3.821 -14.103 -7.882 1.00 0.00 27 GLY A O 20
ATOM 17313 N N . GLU A 1 28 ? 2.536 -12.257 -7.892 1.00 0.00 28 GLU A N 20
ATOM 17314 C CA . GLU A 1 28 ? 3.642 -11.360 -8.184 1.00 0.00 28 GLU A CA 20
ATOM 17315 C C . GLU A 1 28 ? 4.172 -10.718 -6.908 1.00 0.00 28 GLU A C 20
ATOM 17316 O O . GLU A 1 28 ? 3.401 -10.302 -6.043 1.00 0.00 28 GLU A O 20
ATOM 17328 N N . ASP A 1 29 ? 5.494 -10.639 -6.797 1.00 0.00 29 ASP A N 20
ATOM 17329 C CA . ASP A 1 29 ? 6.128 -10.039 -5.630 1.00 0.00 29 ASP A CA 20
ATOM 17330 C C . ASP A 1 29 ? 5.534 -8.660 -5.344 1.00 0.00 29 ASP A C 20
ATOM 17331 O O . ASP A 1 29 ? 5.739 -7.722 -6.112 1.00 0.00 29 ASP A O 20
ATOM 17340 N N . PRO A 1 30 ? 4.775 -8.517 -4.242 1.00 0.00 30 PRO A N 20
ATOM 17341 C CA . PRO A 1 30 ? 4.160 -7.239 -3.879 1.00 0.00 30 PRO A CA 20
ATOM 17342 C C . PRO A 1 30 ? 5.198 -6.135 -3.733 1.00 0.00 30 PRO A C 20
ATOM 17343 O O . PRO A 1 30 ? 5.007 -5.023 -4.224 1.00 0.00 30 PRO A O 20
ATOM 17354 N N . LYS A 1 31 ? 6.313 -6.455 -3.077 1.00 0.00 31 LYS A N 20
ATOM 17355 C CA . LYS A 1 31 ? 7.394 -5.491 -2.889 1.00 0.00 31 LYS A CA 20
ATOM 17356 C C . LYS A 1 31 ? 7.712 -4.784 -4.201 1.00 0.00 31 LYS A C 20
ATOM 17357 O O . LYS A 1 31 ? 7.871 -3.564 -4.244 1.00 0.00 31 LYS A O 20
ATOM 17376 N N . ASP A 1 32 ? 7.759 -5.559 -5.281 1.00 0.00 32 ASP A N 20
ATOM 17377 C CA . ASP A 1 32 ? 7.986 -4.999 -6.603 1.00 0.00 32 ASP A CA 20
ATOM 17378 C C . ASP A 1 32 ? 6.826 -4.089 -6.975 1.00 0.00 32 ASP A C 20
ATOM 17379 O O . ASP A 1 32 ? 7.019 -3.007 -7.533 1.00 0.00 32 ASP A O 20
ATOM 17388 N N . VAL A 1 33 ? 5.617 -4.523 -6.629 1.00 0.00 33 VAL A N 20
ATOM 17389 C CA . VAL A 1 33 ? 4.427 -3.729 -6.885 1.00 0.00 33 VAL A CA 20
ATOM 17390 C C . VAL A 1 33 ? 4.532 -2.387 -6.177 1.00 0.00 33 VAL A C 20
ATOM 17391 O O . VAL A 1 33 ? 4.253 -1.347 -6.762 1.00 0.00 33 VAL A O 20
ATOM 17404 N N . LEU A 1 34 ? 4.962 -2.418 -4.915 1.00 0.00 34 LEU A N 20
ATOM 17405 C CA . LEU A 1 34 ? 5.123 -1.194 -4.135 1.00 0.00 34 LEU A CA 20
ATOM 17406 C C . LEU A 1 34 ? 5.919 -0.165 -4.921 1.00 0.00 34 LEU A C 20
ATOM 17407 O O . LEU A 1 34 ? 5.611 1.026 -4.898 1.00 0.00 34 LEU A O 20
ATOM 17423 N N . ASP A 1 35 ? 6.929 -0.638 -5.643 1.00 0.00 35 ASP A N 20
ATOM 17424 C CA . ASP A 1 35 ? 7.737 0.239 -6.470 1.00 0.00 35 ASP A CA 20
ATOM 17425 C C . ASP A 1 35 ? 6.867 0.879 -7.547 1.00 0.00 35 ASP A C 20
ATOM 17426 O O . ASP A 1 35 ? 7.061 2.038 -7.914 1.00 0.00 35 ASP A O 20
ATOM 17435 N N . ASP A 1 36 ? 5.888 0.116 -8.027 1.00 0.00 36 ASP A N 20
ATOM 17436 C CA . ASP A 1 36 ? 4.957 0.601 -9.039 1.00 0.00 36 ASP A CA 20
ATOM 17437 C C . ASP A 1 36 ? 3.844 1.418 -8.391 1.00 0.00 36 ASP A C 20
ATOM 17438 O O . ASP A 1 36 ? 3.468 2.482 -8.884 1.00 0.00 36 ASP A O 20
ATOM 17447 N N . LEU A 1 37 ? 3.330 0.914 -7.271 1.00 0.00 37 LEU A N 20
ATOM 17448 C CA . LEU A 1 37 ? 2.275 1.590 -6.522 1.00 0.00 37 LEU A CA 20
ATOM 17449 C C . LEU A 1 37 ? 2.594 3.073 -6.363 1.00 0.00 37 LEU A C 20
ATOM 17450 O O . LEU A 1 37 ? 1.749 3.933 -6.598 1.00 0.00 37 LEU A O 20
ATOM 17466 N N . GLY A 1 38 ? 3.830 3.358 -5.974 1.00 0.00 38 GLY A N 20
ATOM 17467 C CA . GLY A 1 38 ? 4.265 4.730 -5.824 1.00 0.00 38 GLY A CA 20
ATOM 17468 C C . GLY A 1 38 ? 4.344 5.175 -4.377 1.00 0.00 38 GLY A C 20
ATOM 17469 O O . GLY A 1 38 ? 3.833 6.236 -4.019 1.00 0.00 38 GLY A O 20
ATOM 17473 N N . LEU A 1 39 ? 5.016 4.381 -3.552 1.00 0.00 39 LEU A N 20
ATOM 17474 C CA . LEU A 1 39 ? 5.167 4.700 -2.137 1.00 0.00 39 LEU A CA 20
ATOM 17475 C C . LEU A 1 39 ? 6.633 4.614 -1.722 1.00 0.00 39 LEU A C 20
ATOM 17476 O O . LEU A 1 39 ? 7.065 3.627 -1.128 1.00 0.00 39 LEU A O 20
ATOM 17492 N N . LYS A 1 40 ? 7.395 5.654 -2.054 1.00 0.00 40 LYS A N 20
ATOM 17493 C CA . LYS A 1 40 ? 8.822 5.701 -1.741 1.00 0.00 40 LYS A CA 20
ATOM 17494 C C . LYS A 1 40 ? 9.093 5.270 -0.302 1.00 0.00 40 LYS A C 20
ATOM 17495 O O . LYS A 1 40 ? 9.528 4.145 -0.052 1.00 0.00 40 LYS A O 20
ATOM 17514 N N . ARG A 1 41 ? 8.843 6.174 0.641 1.00 0.00 41 ARG A N 20
ATOM 17515 C CA . ARG A 1 41 ? 9.072 5.894 2.056 1.00 0.00 41 ARG A CA 20
ATOM 17516 C C . ARG A 1 41 ? 8.505 4.534 2.450 1.00 0.00 41 ARG A C 20
ATOM 17517 O O . ARG A 1 41 ? 7.302 4.297 2.346 1.00 0.00 41 ARG A O 20
ATOM 17538 N N . TYR A 1 42 ? 9.382 3.644 2.901 1.00 0.00 42 TYR A N 20
ATOM 17539 C CA . TYR A 1 42 ? 8.971 2.306 3.308 1.00 0.00 42 TYR A CA 20
ATOM 17540 C C . TYR A 1 42 ? 8.042 2.359 4.515 1.00 0.00 42 TYR A C 20
ATOM 17541 O O . TYR A 1 42 ? 7.291 1.418 4.770 1.00 0.00 42 TYR A O 20
ATOM 17559 N N . CYS A 1 43 ? 8.082 3.469 5.249 1.00 0.00 43 CYS A N 20
ATOM 17560 C CA . CYS A 1 43 ? 7.227 3.639 6.420 1.00 0.00 43 CYS A CA 20
ATOM 17561 C C . CYS A 1 43 ? 5.783 3.271 6.091 1.00 0.00 43 CYS A C 20
ATOM 17562 O O . CYS A 1 43 ? 5.030 2.821 6.956 1.00 0.00 43 CYS A O 20
ATOM 17569 N N . CYS A 1 44 ? 5.414 3.444 4.826 1.00 0.00 44 CYS A N 20
ATOM 17570 C CA . CYS A 1 44 ? 4.077 3.095 4.356 1.00 0.00 44 CYS A CA 20
ATOM 17571 C C . CYS A 1 44 ? 4.031 1.630 3.935 1.00 0.00 44 CYS A C 20
ATOM 17572 O O . CYS A 1 44 ? 3.188 0.865 4.401 1.00 0.00 44 CYS A O 20
ATOM 17579 N N . ARG A 1 45 ? 4.952 1.245 3.055 1.00 0.00 45 ARG A N 20
ATOM 17580 C CA . ARG A 1 45 ? 5.017 -0.129 2.560 1.00 0.00 45 ARG A CA 20
ATOM 17581 C C . ARG A 1 45 ? 4.930 -1.132 3.705 1.00 0.00 45 ARG A C 20
ATOM 17582 O O . ARG A 1 45 ? 4.031 -1.968 3.740 1.00 0.00 45 ARG A O 20
ATOM 17603 N N . ARG A 1 46 ? 5.875 -1.043 4.639 1.00 0.00 46 ARG A N 20
ATOM 17604 C CA . ARG A 1 46 ? 5.925 -1.953 5.783 1.00 0.00 46 ARG A CA 20
ATOM 17605 C C . ARG A 1 46 ? 4.533 -2.214 6.361 1.00 0.00 46 ARG A C 20
ATOM 17606 O O . ARG A 1 46 ? 4.245 -3.312 6.837 1.00 0.00 46 ARG A O 20
ATOM 17627 N N . MET A 1 47 ? 3.681 -1.198 6.318 1.00 0.00 47 MET A N 20
ATOM 17628 C CA . MET A 1 47 ? 2.324 -1.316 6.834 1.00 0.00 47 MET A CA 20
ATOM 17629 C C . MET A 1 47 ? 1.376 -1.851 5.769 1.00 0.00 47 MET A C 20
ATOM 17630 O O . MET A 1 47 ? 0.382 -2.506 6.079 1.00 0.00 47 MET A O 20
ATOM 17644 N N . LEU A 1 48 ? 1.679 -1.546 4.513 1.00 0.00 48 LEU A N 20
ATOM 17645 C CA . LEU A 1 48 ? 0.840 -1.972 3.404 1.00 0.00 48 LEU A CA 20
ATOM 17646 C C . LEU A 1 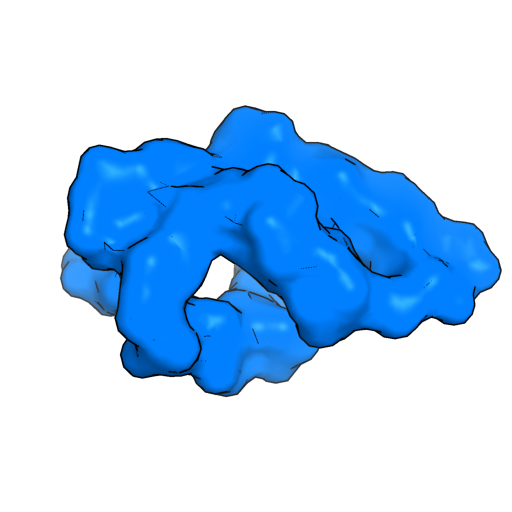48 ? 1.164 -3.396 2.970 1.00 0.00 48 LEU A C 20
ATOM 17647 O O . LEU A 1 48 ? 0.342 -4.301 3.113 1.00 0.00 48 LEU A O 20
ATOM 17663 N N . ILE A 1 49 ? 2.364 -3.587 2.422 1.00 0.00 49 ILE A N 20
ATOM 17664 C CA . ILE A 1 49 ? 2.785 -4.901 1.931 1.00 0.00 49 ILE A CA 20
ATOM 17665 C C . ILE A 1 49 ? 2.398 -6.017 2.897 1.00 0.00 49 ILE A C 20
ATOM 17666 O O . ILE A 1 49 ? 2.132 -7.145 2.483 1.00 0.00 49 ILE A O 20
ATOM 17682 N N . SER A 1 50 ? 2.368 -5.695 4.184 1.00 0.00 50 SER A N 20
ATOM 17683 C CA . SER A 1 50 ? 2.030 -6.675 5.207 1.00 0.00 50 SER A CA 20
ATOM 17684 C C . SER A 1 50 ? 0.520 -6.875 5.312 1.00 0.00 50 SER A C 20
ATOM 17685 O O . SER A 1 50 ? -0.007 -7.907 4.897 1.00 0.00 50 SER A O 20
ATOM 17693 N N . HIS A 1 51 ? -0.165 -5.892 5.885 1.00 0.00 51 HIS A N 20
ATOM 17694 C CA . HIS A 1 51 ? -1.610 -5.979 6.079 1.00 0.00 51 HIS A CA 20
ATOM 17695 C C . HIS A 1 51 ? -2.380 -5.480 4.857 1.00 0.00 51 HIS A C 20
ATOM 17696 O O . HIS A 1 51 ? -2.941 -6.275 4.106 1.00 0.00 51 HIS A O 20
ATOM 17710 N N . VAL A 1 52 ? -2.438 -4.155 4.700 1.0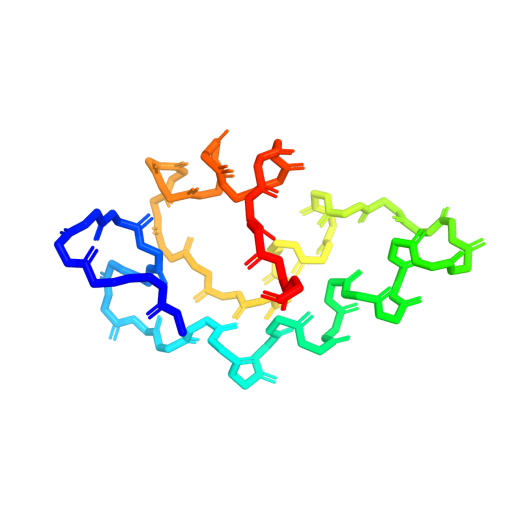0 0.00 52 VAL A N 20
ATOM 17711 C CA . VAL A 1 52 ? -3.165 -3.514 3.598 1.00 0.00 52 VAL A CA 20
ATOM 17712 C C . VAL A 1 52 ? -4.459 -4.257 3.247 1.00 0.00 52 VAL A C 20
ATOM 17713 O O . VAL A 1 52 ? -4.451 -5.258 2.531 1.00 0.00 52 VAL A O 20
ATOM 17726 N N . GLU A 1 53 ? -5.577 -3.755 3.766 1.00 0.00 53 GLU A N 20
ATOM 17727 C CA . GLU A 1 53 ? -6.879 -4.369 3.522 1.00 0.00 53 GLU A CA 20
ATOM 17728 C C . GLU A 1 53 ? -7.079 -4.672 2.040 1.00 0.00 53 GLU A C 20
ATOM 17729 O O . GLU A 1 53 ? -7.397 -3.781 1.251 1.00 0.00 53 GLU A O 20
ATOM 17741 N N . THR A 1 54 ? -6.891 -5.934 1.670 1.00 0.00 54 THR A N 20
ATOM 17742 C CA . THR A 1 54 ? -7.051 -6.358 0.284 1.00 0.00 54 THR A CA 20
ATOM 17743 C C . THR A 1 54 ? -7.323 -7.856 0.199 1.00 0.00 54 THR A C 20
ATOM 17744 O O . THR A 1 54 ? -6.397 -8.667 0.229 1.00 0.00 54 THR A O 20
ATOM 17755 N N . TRP A 1 55 ? -8.597 -8.217 0.093 1.00 0.00 55 TRP A N 20
ATOM 17756 C CA . TRP A 1 55 ? -8.990 -9.618 0.006 1.00 0.00 55 TRP A CA 20
ATOM 17757 C C . TRP A 1 55 ? -9.347 -9.996 -1.428 1.00 0.00 55 TRP A C 20
ATOM 17758 O O . TRP A 1 55 ? -8.422 -10.315 -2.203 1.00 0.00 55 TRP A O 20
#

Organism: Methanothermobacter thermautotrophicus (strain ATCC 29096 / DSM 1053 / JCM 10044 / NBRC 100330 / Delta H) (NCBI:txid187420)

Radius of gyration: 9.85 Å; Cα contacts (8 Å, |Δi|>4): 65; chains: 1; bounding box: 20×27×19 Å

Nearest PDB structures (foldseek):
  1ef4-assembly1_A  TM=1.002E+00  e=1.122E-09  Methanothermobacter thermautotrophicus
  4v8s-assembly2_BN  TM=6.697E-01  e=2.085E-04  Saccharolobus shibatae B12
  6a5o-assembly1_J  TM=6.232E-01  e=9.331E-04  Komagataella phaffii GS115
  1ef4-assembly1_A  TM=1.001E+00  e=1.243E-09  Methanothermobacter thermautotrophicus
  4v8s-assembly2_BN  TM=6.831E-01  e=7.310E-04  Saccharolobus shibatae B12